Protein AF-A0A7V3ELZ9-F1 (afdb_monomer_lite)

Structure (mmCIF, N/CA/C/O backbone):
data_AF-A0A7V3ELZ9-F1
#
_entry.id   AF-A0A7V3ELZ9-F1
#
loop_
_atom_site.group_PDB
_atom_site.id
_atom_site.type_symbol
_atom_site.label_atom_id
_atom_site.label_alt_id
_atom_site.label_comp_id
_atom_site.label_asym_id
_atom_site.label_entity_id
_atom_site.label_seq_id
_atom_site.pdbx_PDB_ins_code
_atom_site.Cartn_x
_atom_site.Cartn_y
_atom_site.Cartn_z
_atom_site.occupancy
_atom_site.B_iso_or_equiv
_atom_site.auth_seq_id
_atom_site.auth_comp_id
_atom_site.auth_asym_id
_atom_site.auth_atom_id
_atom_site.pdbx_PDB_model_num
ATOM 1 N N . MET A 1 1 ? -0.624 -16.412 23.990 1.00 25.08 1 MET A N 1
ATOM 2 C CA . MET A 1 1 ? -0.310 -16.513 25.438 1.00 25.08 1 MET A CA 1
ATOM 3 C C . MET A 1 1 ? -1.170 -15.499 26.189 1.00 25.08 1 MET A C 1
ATOM 5 O O . MET A 1 1 ? -1.649 -14.576 25.544 1.00 25.08 1 MET A O 1
ATOM 9 N N . GLY A 1 2 ? -1.419 -15.672 27.490 1.00 24.31 2 GLY A N 1
ATOM 10 C CA . GLY A 1 2 ? -2.126 -14.672 28.304 1.00 24.31 2 GLY A CA 1
ATOM 11 C C . GLY A 1 2 ? -1.125 -13.814 29.074 1.00 24.31 2 GLY A C 1
ATOM 12 O O . GLY A 1 2 ? -0.340 -14.362 29.843 1.00 24.31 2 GLY A O 1
ATOM 13 N N . TRP A 1 3 ? -1.133 -12.499 28.861 1.00 27.06 3 TRP A N 1
ATOM 14 C CA . TRP A 1 3 ? -0.230 -11.574 29.550 1.00 27.06 3 TRP A CA 1
ATOM 15 C C . TRP A 1 3 ? -0.877 -11.050 30.837 1.00 27.06 3 TRP A C 1
ATOM 17 O O . TRP A 1 3 ? -1.959 -10.471 30.800 1.00 27.06 3 TRP A O 1
ATOM 27 N N . HIS A 1 4 ? -0.194 -11.222 31.970 1.00 25.31 4 HIS A N 1
ATOM 28 C CA . HIS A 1 4 ? -0.546 -10.588 33.240 1.00 25.31 4 HIS A CA 1
ATOM 29 C C . HIS A 1 4 ? 0.575 -9.626 33.652 1.00 25.31 4 HIS A C 1
ATOM 31 O O . HIS A 1 4 ? 1.686 -10.067 33.948 1.00 25.31 4 HIS A O 1
ATOM 37 N N . ARG A 1 5 ? 0.280 -8.322 33.740 1.00 28.70 5 ARG A N 1
ATOM 38 C CA . ARG A 1 5 ? 1.043 -7.425 34.626 1.00 28.70 5 ARG A CA 1
ATOM 39 C C . ARG A 1 5 ? 0.709 -7.794 36.078 1.00 28.70 5 ARG A C 1
ATOM 41 O O . ARG A 1 5 ? -0.426 -8.164 36.370 1.00 28.70 5 ARG A O 1
ATOM 48 N N . ARG A 1 6 ? 1.686 -7.669 36.981 1.00 25.27 6 ARG A N 1
ATOM 49 C CA . ARG A 1 6 ? 1.404 -7.499 38.413 1.00 25.27 6 ARG A CA 1
ATOM 50 C C . ARG A 1 6 ? 1.196 -6.012 38.673 1.00 25.27 6 ARG A C 1
ATOM 52 O O . ARG A 1 6 ? 2.091 -5.218 38.397 1.00 25.27 6 ARG A O 1
ATOM 59 N N . ASP A 1 7 ? 0.042 -5.671 39.214 1.00 30.45 7 ASP A N 1
ATOM 60 C CA . ASP A 1 7 ? -0.187 -4.470 40.004 1.00 30.45 7 ASP A CA 1
ATOM 61 C C . ASP A 1 7 ? 0.497 -4.602 41.383 1.00 30.45 7 ASP A C 1
ATOM 63 O O . ASP A 1 7 ? 0.684 -5.700 41.915 1.00 30.45 7 ASP A O 1
ATOM 67 N N . GLY A 1 8 ? 0.919 -3.472 41.963 1.00 32.97 8 GLY A N 1
ATOM 68 C CA . GLY A 1 8 ? 1.646 -3.427 43.245 1.00 32.97 8 GLY A CA 1
ATOM 69 C C . GLY A 1 8 ? 0.789 -3.725 44.485 1.00 32.97 8 GLY A C 1
ATOM 70 O O . GLY A 1 8 ? 1.284 -3.678 45.604 1.00 32.97 8 GLY A O 1
ATOM 71 N N . THR A 1 9 ? -0.492 -4.019 44.283 1.00 31.56 9 THR A N 1
ATOM 72 C CA . THR A 1 9 ? -1.562 -4.178 45.282 1.00 31.56 9 THR A CA 1
ATOM 73 C C . THR A 1 9 ? -1.831 -5.637 45.669 1.00 31.56 9 THR A C 1
ATOM 75 O O . THR A 1 9 ? -2.620 -5.901 46.572 1.00 31.56 9 THR A O 1
ATOM 78 N N . GLY A 1 10 ? -1.202 -6.611 44.998 1.00 27.23 10 GLY A N 1
ATOM 79 C CA . GLY A 1 10 ? -1.326 -8.047 45.304 1.00 27.23 10 GLY A CA 1
ATOM 80 C C . GLY A 1 10 ? -2.622 -8.721 44.820 1.00 27.23 10 GLY A C 1
ATOM 81 O O . GLY A 1 10 ? -2.713 -9.953 44.807 1.00 27.23 10 GLY A O 1
ATOM 82 N N . THR A 1 11 ? -3.606 -7.948 44.360 1.00 26.02 11 THR A N 1
ATOM 83 C CA . THR A 1 11 ? -4.871 -8.418 43.780 1.00 26.02 11 THR A CA 1
ATOM 84 C C . THR A 1 11 ? -4.686 -8.988 42.374 1.00 26.02 11 THR A C 1
ATOM 86 O O . THR A 1 11 ? -4.642 -8.258 41.397 1.00 26.02 11 THR A O 1
ATOM 89 N N . ARG A 1 12 ? -4.642 -10.320 42.231 1.00 27.97 12 ARG A N 1
ATOM 90 C CA . ARG A 1 12 ? -4.473 -11.003 40.927 1.00 27.97 12 ARG A CA 1
ATOM 91 C C . ARG A 1 12 ? -5.617 -10.723 39.926 1.00 27.97 12 ARG A C 1
ATOM 93 O O . ARG A 1 12 ? -6.539 -11.532 39.797 1.00 27.97 12 ARG A O 1
ATOM 100 N N . GLY A 1 13 ? -5.513 -9.641 39.154 1.00 27.73 13 GLY A N 1
ATOM 101 C CA . GLY A 1 13 ? -6.452 -9.272 38.089 1.00 27.73 13 GLY A CA 1
ATOM 102 C C . GLY A 1 13 ? -6.557 -10.319 36.967 1.00 27.73 13 GLY A C 1
ATOM 103 O O . GLY A 1 13 ? -5.718 -10.391 36.065 1.00 27.73 13 GLY A O 1
ATOM 104 N N . ARG A 1 14 ? -7.625 -11.129 36.983 1.00 33.81 14 ARG A N 1
ATOM 105 C CA . ARG A 1 14 ? -7.957 -12.130 35.946 1.00 33.81 14 ARG A CA 1
ATOM 106 C C . ARG A 1 14 ? -8.694 -11.514 34.738 1.00 33.81 14 ARG A C 1
ATOM 108 O O . ARG A 1 14 ? -9.734 -12.019 34.323 1.00 33.81 14 ARG A O 1
ATOM 115 N N . ASN A 1 15 ? -8.139 -10.473 34.117 1.00 35.84 15 ASN A N 1
ATOM 116 C CA . ASN A 1 15 ? -8.809 -9.742 33.024 1.00 35.84 15 ASN A CA 1
ATOM 117 C C . ASN A 1 15 ? -8.695 -10.377 31.616 1.00 35.84 15 ASN A C 1
ATOM 119 O O . ASN A 1 15 ? -8.857 -9.694 30.615 1.00 35.84 15 ASN A O 1
ATOM 123 N N . THR A 1 16 ? -8.479 -11.695 31.516 1.00 34.81 16 THR A N 1
ATOM 124 C CA . THR A 1 16 ? -8.687 -12.470 30.268 1.00 34.81 16 THR A CA 1
ATOM 125 C C . THR A 1 16 ? -9.500 -13.743 30.530 1.00 34.81 16 THR A C 1
ATOM 127 O O . THR A 1 16 ? -9.141 -14.860 30.149 1.00 34.81 16 THR A O 1
ATOM 130 N N . SER A 1 17 ? -10.631 -13.589 31.218 1.00 36.12 17 SER A N 1
ATOM 131 C CA . SER A 1 17 ? -11.576 -14.667 31.512 1.00 36.12 17 SER A CA 1
ATOM 132 C C . SER A 1 17 ? -12.312 -15.151 30.252 1.00 36.12 17 SER A C 1
ATOM 134 O O . SER A 1 17 ? -13.446 -14.762 29.990 1.00 36.12 17 SER A O 1
ATOM 136 N N . LYS A 1 18 ? -11.697 -16.080 29.500 1.00 40.81 18 LYS A N 1
ATOM 137 C CA . LYS A 1 18 ? -12.365 -16.869 28.441 1.00 40.81 18 LYS A CA 1
ATOM 138 C C . LYS A 1 18 ? -13.416 -17.822 29.033 1.00 40.81 18 LYS A C 1
ATOM 140 O O . LYS A 1 18 ? -13.256 -19.042 29.027 1.00 40.81 18 LYS A O 1
ATOM 145 N N . ALA A 1 19 ? -14.497 -17.257 29.559 1.00 39.78 19 ALA A N 1
ATOM 146 C CA . ALA A 1 19 ? -15.633 -17.984 30.096 1.00 39.78 19 ALA A CA 1
ATOM 147 C C . ALA A 1 19 ? -16.457 -18.585 28.946 1.00 39.78 19 ALA A C 1
ATOM 149 O O . ALA A 1 19 ? -17.381 -17.958 28.436 1.00 39.78 19 ALA A O 1
ATOM 150 N N . LYS A 1 20 ? -16.121 -19.815 28.534 1.00 45.25 20 LYS A N 1
ATOM 151 C CA . LYS A 1 20 ? -17.018 -20.637 27.712 1.00 45.25 20 LYS A CA 1
ATOM 152 C C . LYS A 1 20 ? -18.216 -21.052 28.565 1.00 45.25 20 LYS A C 1
ATOM 154 O O . LYS A 1 20 ? -18.115 -22.003 29.337 1.00 45.25 20 LYS A O 1
ATOM 159 N N . TYR A 1 21 ? -19.344 -20.365 28.415 1.00 44.75 21 TYR A N 1
ATOM 160 C CA . TYR A 1 21 ? -20.592 -20.723 29.089 1.00 44.75 21 TYR A CA 1
ATOM 161 C C . TYR A 1 21 ? -21.712 -20.857 28.055 1.00 44.75 21 TYR A C 1
ATOM 163 O O . TYR A 1 21 ? -21.918 -19.961 27.245 1.00 44.75 21 TYR A O 1
ATOM 171 N N . LYS A 1 22 ? -22.403 -22.006 28.043 1.00 54.97 22 LYS A N 1
ATOM 172 C CA . LYS A 1 22 ? -23.582 -22.291 27.193 1.00 54.97 22 LYS A CA 1
ATOM 173 C C . LYS A 1 22 ? -23.447 -21.926 25.695 1.00 54.97 22 LYS A C 1
ATOM 175 O O . LYS A 1 22 ? -24.423 -21.545 25.064 1.00 54.97 22 LYS A O 1
ATOM 180 N N . GLY A 1 23 ? -22.253 -22.069 25.112 1.00 66.81 23 GLY A N 1
ATOM 181 C CA . GLY A 1 23 ? -22.010 -21.766 23.692 1.00 66.81 23 GLY A CA 1
ATOM 182 C C . GLY A 1 23 ? -21.702 -20.296 23.385 1.00 66.81 23 GLY A C 1
ATOM 183 O O . GLY A 1 23 ? -21.602 -19.940 22.216 1.00 66.81 23 GLY A O 1
ATOM 184 N N . GLN A 1 24 ? -21.505 -19.455 24.402 1.00 78.88 24 GLN A N 1
ATOM 185 C CA . GLN A 1 24 ? -20.971 -18.101 24.254 1.00 78.88 24 GLN A CA 1
ATOM 186 C C . GLN A 1 24 ? -19.490 -18.033 24.659 1.00 78.88 24 GLN A C 1
ATOM 188 O O . GLN A 1 24 ? -19.024 -18.772 25.533 1.00 78.88 24 GLN A O 1
ATOM 193 N N . LEU A 1 25 ? -18.765 -17.112 24.026 1.00 83.19 25 LEU A N 1
ATOM 194 C CA . LEU A 1 25 ? -17.469 -16.592 24.447 1.00 83.19 25 LEU A CA 1
ATOM 195 C C . LEU A 1 25 ? -17.629 -15.098 24.730 1.00 83.19 25 LEU A C 1
ATOM 197 O O . LEU A 1 25 ? -18.250 -14.381 23.949 1.00 83.19 25 LEU A O 1
ATOM 201 N N . ILE A 1 26 ? -17.022 -14.629 25.815 1.00 82.94 26 ILE A N 1
ATOM 202 C CA . ILE A 1 26 ? -16.873 -13.202 26.092 1.00 82.94 26 ILE A CA 1
ATOM 203 C C . ILE A 1 26 ? -15.377 -12.894 26.099 1.00 82.94 26 ILE A C 1
ATOM 205 O O . ILE A 1 26 ? -14.606 -13.543 26.810 1.00 82.94 26 ILE A O 1
ATOM 209 N N . SER A 1 27 ? -14.974 -11.918 25.292 1.00 83.62 27 SER A N 1
ATOM 210 C CA . SER A 1 27 ? -13.665 -11.276 25.354 1.00 83.62 27 SER A CA 1
ATOM 211 C C . SER A 1 27 ? -13.814 -9.927 26.047 1.00 83.62 27 SER A C 1
ATOM 213 O O . SER A 1 27 ? -14.818 -9.238 25.867 1.00 83.62 27 SER A O 1
ATOM 215 N N . ARG A 1 28 ? -12.818 -9.541 26.841 1.00 84.94 28 ARG A N 1
ATOM 216 C CA . ARG A 1 28 ? -12.729 -8.207 27.438 1.00 84.94 28 ARG A CA 1
ATOM 217 C C . ARG A 1 28 ? -11.324 -7.676 27.227 1.00 84.94 28 ARG A C 1
ATOM 219 O O . ARG A 1 28 ? -10.363 -8.399 27.492 1.00 84.94 28 ARG A O 1
ATOM 226 N N . LEU A 1 29 ? -11.215 -6.442 26.753 1.00 83.19 29 LEU A N 1
ATOM 227 C CA . LEU A 1 29 ? -9.951 -5.711 26.779 1.00 83.19 29 LEU A CA 1
ATOM 228 C C . LEU A 1 29 ? -9.765 -5.044 28.155 1.00 83.19 29 LEU A C 1
ATOM 230 O O . LEU A 1 29 ? -10.746 -4.887 28.890 1.00 83.19 29 LEU A O 1
ATOM 234 N N . PRO A 1 30 ? -8.528 -4.667 28.528 1.00 79.44 30 PRO A N 1
ATOM 235 C CA . PRO A 1 30 ? -8.274 -3.813 29.682 1.00 79.44 30 PRO A CA 1
ATOM 236 C C . PRO A 1 30 ? -9.158 -2.558 29.718 1.00 79.44 30 PRO A C 1
ATOM 238 O O . PRO A 1 30 ? -9.479 -1.973 28.682 1.00 79.44 30 PRO A O 1
ATOM 241 N N . ASP A 1 31 ? -9.511 -2.143 30.932 1.00 81.19 31 ASP A N 1
ATOM 242 C CA . ASP A 1 31 ? -9.998 -0.791 31.192 1.00 81.19 31 ASP A CA 1
ATOM 243 C C . ASP A 1 31 ? -8.815 0.187 31.081 1.00 81.19 31 ASP A C 1
ATOM 245 O O . ASP A 1 31 ? -7.704 -0.138 31.503 1.00 81.19 31 ASP A O 1
ATOM 249 N N . VAL A 1 32 ? -9.058 1.360 30.497 1.00 86.06 32 VAL A N 1
ATOM 250 C CA . VAL A 1 32 ? -8.075 2.445 30.320 1.00 86.06 32 VAL A CA 1
ATOM 251 C C . VAL A 1 32 ? -8.438 3.700 31.122 1.00 86.06 32 VAL A C 1
ATOM 253 O O . VAL A 1 32 ? -7.836 4.752 30.928 1.00 86.06 32 VAL A O 1
ATOM 256 N N . GLY A 1 33 ? -9.439 3.613 32.004 1.00 80.81 33 GLY A N 1
ATOM 257 C CA . GLY A 1 33 ? -9.905 4.731 32.826 1.00 80.81 33 GLY A CA 1
ATOM 258 C C . GLY A 1 33 ? -10.880 5.679 32.121 1.00 80.81 33 GLY A C 1
ATOM 259 O O . GLY A 1 33 ? -11.251 6.694 32.701 1.00 80.81 33 GLY A O 1
ATOM 260 N N . ASP A 1 34 ? -11.338 5.357 30.905 1.00 82.38 34 ASP A N 1
ATOM 261 C CA . ASP A 1 34 ? -12.350 6.142 30.177 1.00 82.38 34 ASP A CA 1
ATOM 262 C C . ASP A 1 34 ? -13.801 5.720 30.487 1.00 82.38 34 ASP A C 1
ATOM 264 O O . ASP A 1 34 ? -14.741 6.190 29.846 1.00 82.38 34 ASP A O 1
ATOM 268 N N . GLY A 1 35 ? -13.991 4.821 31.461 1.00 84.38 35 GLY A N 1
ATOM 269 C CA . GLY A 1 35 ? -15.298 4.346 31.928 1.00 84.38 35 GLY A CA 1
ATOM 270 C C . GLY A 1 35 ? -16.028 3.405 30.961 1.00 84.38 35 GLY A C 1
ATOM 271 O O . GLY A 1 35 ? -17.161 3.007 31.236 1.00 84.38 35 GLY A O 1
ATOM 272 N N . ARG A 1 36 ? -15.413 3.033 29.830 1.00 86.06 36 ARG A N 1
ATOM 273 C CA . ARG A 1 36 ? -16.049 2.250 28.759 1.00 86.06 36 ARG A CA 1
ATOM 274 C C . ARG A 1 36 ? -15.629 0.778 28.807 1.00 86.06 36 ARG A C 1
ATOM 276 O O . ARG A 1 36 ? -14.482 0.431 28.516 1.00 86.06 36 ARG A O 1
ATOM 283 N N . GLN A 1 37 ? -16.569 -0.122 29.112 1.00 85.81 37 GLN A N 1
ATOM 284 C CA . GLN A 1 37 ? -16.301 -1.566 29.078 1.00 85.81 37 GLN A CA 1
ATOM 285 C C . GLN A 1 37 ? -16.185 -2.078 27.636 1.00 85.81 37 GLN A C 1
ATOM 287 O O . GLN A 1 37 ? -17.169 -2.166 26.909 1.00 85.81 37 GLN A O 1
ATOM 292 N N . ARG A 1 38 ? -14.975 -2.481 27.246 1.00 89.12 38 ARG A N 1
ATOM 293 C CA . ARG A 1 38 ? -14.669 -3.056 25.929 1.00 89.12 38 ARG A CA 1
ATOM 294 C C . ARG A 1 38 ? -14.937 -4.554 25.931 1.00 89.12 38 ARG A C 1
ATOM 296 O O . ARG A 1 38 ? -14.079 -5.334 26.352 1.00 89.12 38 ARG A O 1
ATOM 303 N N . VAL A 1 39 ? -16.136 -4.948 25.509 1.00 90.69 39 VAL A N 1
ATOM 304 C CA . VAL A 1 39 ? -16.615 -6.334 25.591 1.00 90.69 39 VAL A CA 1
ATOM 305 C C . VAL A 1 39 ? -17.040 -6.837 24.217 1.00 90.69 39 VAL A C 1
ATOM 307 O O . VAL A 1 39 ? -18.109 -6.481 23.746 1.00 90.69 39 VAL A O 1
ATOM 310 N N . THR A 1 40 ? -16.253 -7.728 23.614 1.00 90.62 40 THR A N 1
ATOM 311 C CA . THR A 1 40 ? -16.694 -8.491 22.436 1.00 90.62 40 THR A CA 1
ATOM 312 C C . THR A 1 40 ? -17.412 -9.748 22.913 1.00 90.62 40 THR A C 1
ATOM 314 O O . THR A 1 40 ? -16.855 -10.523 23.698 1.00 90.62 40 THR A O 1
ATOM 317 N N . GLN A 1 41 ? -18.628 -9.986 22.437 1.00 92.94 41 GLN A N 1
ATOM 318 C CA . GLN A 1 41 ? -19.387 -11.206 22.715 1.00 92.94 41 GLN A CA 1
ATOM 319 C C . GLN A 1 41 ? -19.500 -12.037 21.439 1.00 92.94 41 GLN A C 1
ATOM 321 O O . GLN A 1 41 ? -19.619 -11.499 20.342 1.00 92.94 41 GLN A O 1
ATOM 326 N N . SER A 1 42 ? -19.449 -13.360 21.549 1.00 92.19 42 SER A N 1
ATOM 327 C CA . SER A 1 42 ? -19.620 -14.244 20.393 1.00 92.19 42 SER A CA 1
ATOM 328 C C . SER A 1 42 ? -20.447 -15.461 20.776 1.00 92.19 42 SER A C 1
ATOM 330 O O . SER A 1 42 ? -20.076 -16.194 21.694 1.00 92.19 42 SER A O 1
ATOM 332 N N . ALA A 1 43 ? -21.564 -15.683 20.087 1.00 92.31 43 ALA A N 1
ATOM 333 C CA . ALA A 1 43 ? -22.364 -16.896 20.224 1.00 92.31 43 ALA A CA 1
ATOM 334 C C . ALA A 1 43 ? -21.971 -17.903 19.139 1.00 92.31 43 ALA A C 1
ATOM 336 O O . ALA A 1 43 ? -21.680 -17.512 18.011 1.00 92.31 43 ALA A O 1
ATOM 337 N N . TYR A 1 44 ? -21.997 -19.197 19.456 1.00 90.00 44 TYR A N 1
ATOM 338 C CA . TYR A 1 44 ? -21.591 -20.264 18.541 1.00 90.00 44 TYR A CA 1
ATOM 339 C C . TYR A 1 44 ? -22.686 -21.317 18.351 1.00 90.00 44 TYR A C 1
ATOM 341 O O . TYR A 1 44 ? -23.423 -21.654 19.281 1.00 90.00 44 TYR A O 1
ATOM 349 N N . TYR A 1 45 ? -22.748 -21.888 17.149 1.00 87.81 45 TYR A N 1
ATOM 350 C CA . TYR A 1 45 ? -23.467 -23.133 16.887 1.00 87.81 45 TYR A CA 1
ATOM 351 C C . TYR A 1 45 ? -22.771 -24.321 17.580 1.00 87.81 45 TYR A C 1
ATOM 353 O O . TYR A 1 45 ? -21.608 -24.246 17.982 1.00 87.81 45 TYR A O 1
ATOM 361 N N . ARG A 1 46 ? -23.470 -25.458 17.721 1.00 83.75 46 ARG A N 1
ATOM 362 C CA . ARG A 1 46 ? -22.968 -26.635 18.467 1.00 83.75 46 ARG A CA 1
ATOM 363 C C . ARG A 1 46 ? -21.692 -27.260 17.870 1.00 83.75 46 ARG A C 1
ATOM 365 O O . ARG A 1 46 ? -20.934 -27.877 18.611 1.00 83.75 46 ARG A O 1
ATOM 372 N N . ASN A 1 47 ? -21.452 -27.090 16.570 1.00 83.88 47 ASN A N 1
ATOM 373 C CA . ASN A 1 47 ? -20.225 -27.490 15.865 1.00 83.88 47 ASN A CA 1
ATOM 374 C C . ASN A 1 47 ? -19.044 -26.513 16.074 1.00 83.88 47 ASN A C 1
ATOM 376 O O . ASN A 1 47 ? -17.921 -26.837 15.702 1.00 83.88 47 ASN A O 1
ATOM 380 N N . GLY A 1 48 ? -19.261 -25.346 16.692 1.00 85.94 48 GLY A N 1
ATOM 381 C CA . GLY A 1 48 ? -18.222 -24.346 16.957 1.00 85.94 48 GLY A CA 1
ATOM 382 C C . GLY A 1 48 ? -18.094 -23.234 15.910 1.00 85.94 48 GLY A C 1
ATOM 383 O O . GLY A 1 48 ? -17.196 -22.405 16.041 1.00 85.94 48 GLY A O 1
ATOM 384 N N . GLN A 1 49 ? -18.983 -23.167 14.914 1.00 87.44 49 GLN A N 1
ATOM 385 C CA . GLN A 1 49 ? -19.125 -21.998 14.033 1.00 87.44 49 GLN A CA 1
ATOM 386 C C . GLN A 1 49 ? -19.637 -20.777 14.800 1.00 87.44 49 GLN A C 1
ATOM 388 O O . GLN A 1 49 ? -20.501 -20.918 15.666 1.00 87.44 49 GLN A O 1
ATOM 393 N N . ALA A 1 50 ? -19.148 -19.580 14.471 1.00 90.88 50 ALA A N 1
ATOM 394 C CA . ALA A 1 50 ? -19.641 -18.338 15.059 1.00 90.88 50 ALA A CA 1
ATOM 395 C C . ALA A 1 50 ? -21.035 -18.019 14.500 1.00 90.88 50 ALA A C 1
ATOM 397 O O . ALA A 1 50 ? -21.178 -17.751 13.316 1.00 90.88 50 ALA A O 1
ATOM 398 N N . LYS A 1 51 ? -22.070 -18.047 15.343 1.00 93.69 51 LYS A N 1
ATOM 399 C CA . LYS A 1 51 ? -23.423 -17.625 14.964 1.00 93.69 51 LYS A CA 1
ATOM 400 C C . LYS A 1 51 ? -23.524 -16.103 14.930 1.00 93.69 51 LYS A C 1
ATOM 402 O O . LYS A 1 51 ? -24.048 -15.547 13.972 1.00 93.69 51 LYS A O 1
ATOM 407 N N . THR A 1 52 ? -23.050 -15.444 15.985 1.00 95.75 52 THR A N 1
ATOM 408 C CA . THR A 1 52 ? -23.027 -13.981 16.083 1.00 95.75 52 THR A CA 1
ATOM 409 C C . THR A 1 52 ? -21.713 -13.518 16.690 1.00 95.75 52 THR A C 1
ATOM 411 O O . THR A 1 52 ? -21.139 -14.202 17.543 1.00 95.75 52 THR A O 1
ATOM 414 N N . VAL A 1 53 ? -21.262 -12.338 16.280 1.00 94.88 53 VAL A N 1
ATOM 415 C CA . VAL A 1 53 ? -20.245 -11.549 16.973 1.00 94.88 53 VAL A CA 1
ATOM 416 C C . VAL A 1 53 ? -20.845 -10.175 17.238 1.00 94.88 53 VAL A C 1
ATOM 418 O O . VAL A 1 53 ? -21.261 -9.500 16.304 1.00 94.88 53 VAL A O 1
ATOM 421 N N . THR A 1 54 ? -20.902 -9.783 18.506 1.00 95.62 54 THR A N 1
ATOM 422 C CA . THR A 1 54 ? -21.216 -8.419 18.937 1.00 95.62 54 THR A CA 1
ATOM 423 C C . THR A 1 54 ? -19.912 -7.763 19.364 1.00 95.62 54 THR A C 1
ATOM 425 O O . THR A 1 54 ? -19.187 -8.323 20.194 1.00 95.62 54 THR A O 1
ATOM 428 N N . ASP A 1 55 ? -19.584 -6.619 18.777 1.00 94.00 55 ASP A N 1
ATOM 429 C CA . ASP A 1 55 ? -18.354 -5.882 19.068 1.00 94.00 55 ASP A CA 1
ATOM 430 C C . ASP A 1 55 ? -18.460 -5.052 20.367 1.00 94.00 55 ASP A C 1
ATOM 432 O O . ASP A 1 55 ? -19.391 -5.220 21.158 1.00 94.00 55 ASP A O 1
ATOM 436 N N . ALA A 1 56 ? -17.494 -4.158 20.608 1.00 92.44 56 ALA A N 1
ATOM 437 C CA . ALA A 1 56 ? -17.533 -3.282 21.775 1.00 92.44 56 ALA A CA 1
ATOM 438 C C . ALA A 1 56 ? -18.448 -2.051 21.593 1.00 92.44 56 ALA A C 1
ATOM 440 O O . ALA A 1 56 ? -18.862 -1.470 22.596 1.00 92.44 56 ALA A O 1
ATOM 441 N N . LYS A 1 57 ? -18.787 -1.654 20.356 1.00 93.25 57 LYS A N 1
ATOM 442 C CA . LYS A 1 57 ? -19.793 -0.617 20.051 1.00 93.25 57 LYS A CA 1
ATOM 443 C C . LYS A 1 57 ? -21.227 -1.121 20.271 1.00 93.25 57 LYS A C 1
ATOM 445 O O . LYS A 1 57 ? -22.125 -0.305 20.455 1.00 93.25 57 LYS A O 1
ATOM 450 N N . GLY A 1 58 ? -21.440 -2.438 20.249 1.00 94.44 58 GLY A N 1
ATOM 451 C CA . GLY A 1 58 ? -22.753 -3.087 20.205 1.00 94.44 58 GLY A CA 1
ATOM 452 C C . GLY A 1 58 ? -23.219 -3.441 18.785 1.00 94.44 58 GLY A C 1
ATOM 453 O O . GLY A 1 58 ? -24.333 -3.933 18.628 1.00 94.44 58 GLY A O 1
ATOM 454 N N . GLN A 1 59 ? -22.387 -3.210 17.765 1.00 96.69 59 GLN A N 1
ATOM 455 C CA . GLN A 1 59 ? -22.625 -3.623 16.381 1.00 96.69 59 GLN A CA 1
ATOM 456 C C . GLN A 1 59 ? -22.581 -5.155 16.284 1.00 96.69 59 GLN A C 1
ATOM 458 O O . GLN A 1 59 ? -21.853 -5.813 17.033 1.00 96.69 59 GLN A O 1
ATOM 463 N N . ILE A 1 60 ? -23.379 -5.740 15.387 1.00 96.75 60 ILE A N 1
ATOM 464 C CA . ILE A 1 60 ? -23.587 -7.193 15.310 1.00 96.75 60 ILE A CA 1
ATOM 465 C C . ILE A 1 60 ? -23.295 -7.708 13.903 1.00 96.75 60 ILE A C 1
ATOM 467 O O . ILE A 1 60 ? -23.890 -7.246 12.933 1.00 96.75 60 ILE A O 1
ATOM 471 N N . VAL A 1 61 ? -22.451 -8.737 13.814 1.00 96.56 61 VAL A N 1
ATOM 472 C CA . VAL A 1 61 ? -22.298 -9.577 12.621 1.00 96.56 61 VAL A CA 1
ATOM 473 C C . VAL A 1 61 ? -22.887 -10.957 12.914 1.00 96.56 61 VAL A C 1
ATOM 475 O O . VAL A 1 61 ? -22.323 -11.737 13.684 1.00 96.56 61 VAL A O 1
ATOM 478 N N . GLU A 1 62 ? -24.026 -11.279 12.303 1.00 97.50 62 GLU A N 1
ATOM 479 C CA . GLU A 1 62 ? -24.605 -12.627 12.309 1.00 97.50 62 GLU A CA 1
ATOM 480 C C . GLU A 1 62 ? -24.120 -13.427 11.092 1.00 97.50 62 GLU A C 1
ATOM 482 O O . GLU A 1 62 ? -23.969 -12.872 10.005 1.00 97.50 62 GLU A O 1
ATOM 487 N N . SER A 1 63 ? -23.886 -14.733 11.246 1.00 96.94 63 SER A N 1
ATOM 488 C CA . SER A 1 63 ? -23.406 -15.627 10.179 1.00 96.94 63 SER A CA 1
ATOM 489 C C . SER A 1 63 ? -24.260 -16.891 10.064 1.00 96.94 63 SER A C 1
ATOM 491 O O . SER A 1 63 ? -24.544 -17.556 11.060 1.00 96.94 63 SER A O 1
ATOM 493 N N . SER A 1 64 ? -24.637 -17.243 8.833 1.00 97.38 64 SER A N 1
ATOM 494 C CA . SER A 1 64 ? -25.387 -18.459 8.488 1.00 97.38 64 SER A CA 1
ATOM 495 C C . SER A 1 64 ? -24.563 -19.376 7.586 1.00 97.38 64 SER A C 1
ATOM 497 O O . SER A 1 64 ? -23.826 -18.899 6.722 1.00 97.38 64 SER A O 1
ATOM 499 N N . TYR A 1 65 ? -24.721 -20.691 7.757 1.00 95.88 65 TYR A N 1
ATOM 500 C CA . TYR A 1 65 ? -23.860 -21.712 7.152 1.00 95.88 65 TYR A CA 1
ATOM 501 C C . TYR A 1 65 ? -24.647 -22.769 6.363 1.00 95.88 65 TYR A C 1
ATOM 503 O O . TYR A 1 65 ? -25.804 -23.050 6.678 1.00 95.88 65 TYR A O 1
ATOM 511 N N . ASP A 1 66 ? -24.014 -23.373 5.354 1.00 94.38 66 ASP A N 1
ATOM 512 C CA . ASP A 1 66 ? -24.542 -24.548 4.652 1.00 94.38 66 ASP A CA 1
ATOM 513 C C . ASP A 1 66 ? -24.156 -25.883 5.320 1.00 94.38 66 ASP A C 1
ATOM 515 O O . ASP A 1 66 ? -23.426 -25.944 6.307 1.00 94.38 66 ASP A O 1
ATOM 519 N N . ARG A 1 67 ? -24.648 -26.994 4.751 1.00 93.12 67 ARG A N 1
ATOM 520 C CA . ARG A 1 67 ? -24.345 -28.367 5.200 1.00 93.12 67 ARG A CA 1
ATOM 521 C C . ARG A 1 67 ? -22.889 -28.811 4.981 1.00 93.12 67 ARG A C 1
ATOM 523 O O . ARG A 1 67 ? -22.548 -29.912 5.400 1.00 93.12 67 ARG A O 1
ATOM 530 N N . ALA A 1 68 ? -22.060 -28.002 4.323 1.00 92.69 68 ALA A N 1
ATOM 531 C CA . ALA A 1 68 ? -20.620 -28.215 4.173 1.00 92.69 68 ALA A CA 1
ATOM 532 C C . ALA A 1 68 ? -19.808 -27.271 5.086 1.00 92.69 68 ALA A C 1
ATOM 534 O O . ALA A 1 68 ? -18.612 -27.078 4.873 1.00 92.69 68 ALA A O 1
ATOM 535 N N . ASP A 1 69 ? -20.466 -26.687 6.095 1.00 92.00 69 ASP A N 1
ATOM 536 C CA . ASP A 1 69 ? -19.914 -25.765 7.085 1.00 92.00 69 ASP A CA 1
ATOM 537 C C . ASP A 1 69 ? -19.359 -24.434 6.514 1.00 92.00 69 ASP A C 1
ATOM 539 O O . ASP A 1 69 ? -18.558 -23.754 7.164 1.00 92.00 69 ASP A O 1
ATOM 543 N N . ARG A 1 70 ? -19.824 -24.011 5.325 1.00 93.56 70 ARG A N 1
ATOM 544 C CA . ARG A 1 70 ? -19.407 -22.769 4.634 1.00 93.56 70 ARG A CA 1
ATOM 545 C C . ARG A 1 70 ? -20.395 -21.624 4.883 1.00 93.56 70 ARG A C 1
ATOM 547 O O . ARG A 1 70 ? -21.600 -21.856 4.902 1.00 93.56 70 ARG A O 1
ATOM 554 N N . VAL A 1 71 ? -19.906 -20.389 5.036 1.00 96.44 71 VAL A N 1
ATOM 555 C CA . VAL A 1 71 ? -20.737 -19.190 5.289 1.00 96.44 71 VAL A CA 1
ATOM 556 C C . VAL A 1 71 ? -21.539 -18.820 4.039 1.00 96.44 71 VAL A C 1
ATOM 558 O O . VAL A 1 71 ? -20.961 -18.344 3.074 1.00 96.44 71 VAL A O 1
ATOM 561 N N . VAL A 1 72 ? -22.863 -18.978 4.049 1.00 97.88 72 VAL A N 1
ATOM 562 C CA . VAL A 1 72 ? -23.736 -18.590 2.917 1.00 97.88 72 VAL A CA 1
ATOM 563 C C . VAL A 1 72 ? -24.288 -17.172 3.029 1.00 97.88 72 VAL A C 1
ATOM 565 O O . VAL A 1 72 ? -24.632 -16.563 2.015 1.00 97.88 72 VAL A O 1
ATOM 568 N N . GLN A 1 73 ? -24.360 -16.623 4.242 1.00 98.19 73 GLN A N 1
ATOM 569 C CA . GLN A 1 73 ? -24.800 -15.251 4.481 1.00 98.19 73 GLN A CA 1
ATOM 570 C C . GLN A 1 73 ? -24.117 -14.674 5.720 1.00 98.19 73 GLN A C 1
ATOM 572 O O . GLN A 1 73 ? -23.998 -15.372 6.730 1.00 98.19 73 GLN A O 1
ATOM 577 N N . THR A 1 74 ? -23.755 -13.392 5.667 1.00 97.94 74 THR A N 1
ATOM 578 C CA . THR A 1 74 ? -23.571 -12.570 6.867 1.00 97.94 74 THR A CA 1
ATOM 579 C C . THR A 1 74 ? -24.514 -11.369 6.856 1.00 97.94 74 THR A C 1
ATOM 581 O O . THR A 1 74 ? -24.796 -10.790 5.808 1.00 97.94 74 THR A O 1
ATOM 584 N N . ARG A 1 75 ? -25.043 -11.019 8.027 1.00 97.88 75 ARG A N 1
ATOM 585 C CA . ARG A 1 75 ? -25.888 -9.841 8.269 1.00 97.88 75 ARG A CA 1
ATOM 586 C C . ARG A 1 75 ? -25.126 -8.927 9.213 1.00 97.88 75 ARG A C 1
ATOM 588 O O . ARG A 1 75 ? -24.695 -9.392 10.264 1.00 97.88 75 ARG A O 1
ATOM 595 N N . HIS A 1 76 ? -24.977 -7.662 8.844 1.00 96.50 76 HIS A N 1
ATOM 596 C CA . HIS A 1 76 ? -24.201 -6.690 9.606 1.00 96.50 76 HIS A CA 1
ATOM 597 C C . HIS A 1 76 ? -25.092 -5.535 10.058 1.00 96.50 76 HIS A C 1
ATOM 599 O O . HIS A 1 76 ? -25.799 -4.943 9.244 1.00 96.50 76 HIS A O 1
ATOM 605 N N . GLN A 1 77 ? -25.091 -5.234 11.353 1.00 97.62 77 GLN A N 1
ATOM 606 C CA . GLN A 1 77 ? -26.022 -4.293 11.975 1.00 97.62 77 GLN A CA 1
ATOM 607 C C . GLN A 1 77 ? -25.306 -3.297 12.884 1.00 97.62 77 GLN A C 1
ATOM 609 O O . GLN A 1 77 ? -24.375 -3.655 13.609 1.00 97.62 77 GLN A O 1
ATOM 614 N N . HIS A 1 78 ? -25.788 -2.057 12.882 1.00 96.31 78 HIS A N 1
ATOM 615 C CA . HIS A 1 78 ? -25.368 -1.032 13.827 1.00 96.31 78 HIS A CA 1
ATOM 616 C C . HIS A 1 78 ? -25.919 -1.321 15.240 1.00 96.31 78 HIS A C 1
ATOM 618 O O . HIS A 1 78 ? -26.765 -2.194 15.440 1.00 96.31 78 HIS A O 1
ATOM 624 N N . ALA A 1 79 ? -25.430 -0.591 16.248 1.00 94.19 79 ALA A N 1
ATOM 625 C CA . ALA A 1 79 ? -25.738 -0.849 17.660 1.00 94.19 79 ALA A CA 1
ATOM 626 C C . ALA A 1 79 ? -27.195 -0.540 18.078 1.00 94.19 79 ALA A C 1
ATOM 628 O O . ALA A 1 79 ? -27.631 -0.962 19.146 1.00 94.19 79 ALA A O 1
ATOM 629 N N . ASP A 1 80 ? -27.955 0.170 17.241 1.00 95.25 80 ASP A N 1
ATOM 630 C CA . ASP A 1 80 ? -29.404 0.379 17.376 1.00 95.25 80 ASP A CA 1
ATOM 631 C C . ASP A 1 80 ? -30.239 -0.753 16.736 1.00 95.25 80 ASP A C 1
ATOM 633 O O . ASP A 1 80 ? -31.468 -0.744 16.806 1.00 95.25 80 ASP A O 1
ATOM 637 N N . GLY A 1 81 ? -29.581 -1.741 16.120 1.00 92.75 81 GLY A N 1
ATOM 638 C CA . GLY A 1 81 ? -30.200 -2.846 15.394 1.00 92.75 81 GLY A CA 1
ATOM 639 C C . GLY A 1 81 ? -30.515 -2.550 13.924 1.00 92.75 81 GLY A C 1
ATOM 640 O O . GLY A 1 81 ? -30.966 -3.461 13.223 1.00 92.75 81 GLY A O 1
ATOM 641 N N . SER A 1 82 ? -30.264 -1.334 13.428 1.00 95.75 82 SER A N 1
ATOM 642 C CA . SER A 1 82 ? -30.420 -1.013 12.005 1.00 95.75 82 SER A CA 1
ATOM 643 C C . SER A 1 82 ? -29.423 -1.799 11.138 1.00 95.75 82 SER A C 1
ATOM 645 O O . SER A 1 82 ? -28.367 -2.235 11.598 1.00 95.75 82 SER A O 1
ATOM 647 N N . LEU A 1 83 ? -29.804 -2.072 9.891 1.00 95.12 83 LEU A N 1
ATOM 648 C CA . LEU A 1 83 ? -29.079 -2.952 8.971 1.00 95.12 83 LEU A CA 1
ATOM 649 C C . LEU A 1 83 ? -28.127 -2.136 8.089 1.00 95.12 83 LEU A C 1
ATOM 651 O O . LEU A 1 83 ? -28.605 -1.310 7.319 1.00 95.12 83 LEU A O 1
ATOM 655 N N . GLU A 1 84 ? -26.823 -2.419 8.152 1.00 93.56 84 GLU A N 1
ATOM 656 C CA . GLU A 1 84 ? -25.842 -1.839 7.222 1.00 93.56 84 GLU A CA 1
ATOM 657 C C . GLU A 1 84 ? -25.802 -2.653 5.920 1.00 93.56 84 GLU A C 1
ATOM 659 O O . GLU A 1 84 ? -26.059 -2.123 4.841 1.00 93.56 84 GLU A O 1
ATOM 664 N N . GLU A 1 85 ? -25.554 -3.968 6.006 1.00 93.69 85 GLU A N 1
ATOM 665 C CA . GLU A 1 85 ? -25.581 -4.844 4.829 1.00 93.69 85 GLU A CA 1
ATOM 666 C C . GLU A 1 85 ? -26.008 -6.293 5.109 1.00 93.69 85 GLU A C 1
ATOM 668 O O . GLU A 1 85 ? -25.869 -6.831 6.213 1.00 93.69 85 GLU A O 1
ATOM 673 N N . ILE A 1 86 ? -26.479 -6.960 4.051 1.00 95.00 86 ILE A N 1
ATOM 674 C CA . ILE A 1 86 ? -26.561 -8.421 3.970 1.00 95.00 86 ILE A CA 1
ATOM 675 C C . ILE A 1 86 ? -25.622 -8.871 2.859 1.00 95.00 86 ILE A C 1
ATOM 677 O O . ILE A 1 86 ? -25.846 -8.579 1.686 1.00 95.00 86 ILE A O 1
ATOM 681 N N . ARG A 1 87 ? -24.601 -9.636 3.231 1.00 96.19 87 ARG A N 1
ATOM 682 C CA . ARG A 1 87 ? -23.629 -10.222 2.314 1.00 96.19 87 ARG A CA 1
ATOM 683 C C . ARG A 1 87 ? -24.000 -11.678 2.055 1.00 96.19 87 ARG A C 1
ATOM 685 O O . ARG A 1 87 ? -24.277 -12.410 3.003 1.00 96.19 87 ARG A O 1
ATOM 692 N N . THR A 1 88 ? -24.017 -12.128 0.802 1.00 98.25 88 THR A N 1
ATOM 693 C CA . THR A 1 88 ? -24.368 -13.521 0.443 1.00 98.25 88 THR A CA 1
ATOM 694 C C . THR A 1 88 ? -23.289 -14.185 -0.399 1.00 98.25 88 THR A C 1
ATOM 696 O O . THR A 1 88 ? -22.627 -13.521 -1.191 1.00 98.25 88 THR A O 1
ATOM 699 N N . PHE A 1 89 ? -23.115 -15.499 -0.232 1.00 98.31 89 PHE A N 1
ATOM 700 C CA . PHE A 1 89 ? -22.049 -16.282 -0.859 1.00 98.31 89 PHE A CA 1
ATOM 701 C C . PHE A 1 89 ? -22.619 -17.526 -1.554 1.00 98.31 89 PHE A C 1
ATOM 703 O O . PHE A 1 89 ? -23.312 -18.337 -0.937 1.00 98.31 89 PHE A O 1
ATOM 710 N N . ALA A 1 90 ? -22.272 -17.711 -2.827 1.00 98.25 90 ALA A N 1
ATOM 711 C CA . ALA A 1 90 ? -22.459 -18.955 -3.569 1.00 98.25 90 ALA A CA 1
ATOM 712 C C . ALA A 1 90 ? -21.103 -19.646 -3.773 1.00 98.25 90 ALA A C 1
ATOM 714 O O . ALA A 1 90 ? -20.079 -18.977 -3.910 1.00 98.25 90 ALA A O 1
ATOM 715 N N . TYR A 1 91 ? -21.092 -20.980 -3.820 1.00 97.38 91 TYR A N 1
ATOM 716 C CA . TYR A 1 91 ? -19.869 -21.785 -3.874 1.00 97.38 91 TYR A CA 1
ATOM 717 C C . TYR A 1 91 ? -19.927 -22.870 -4.949 1.00 97.38 91 TYR A C 1
ATOM 719 O O . TYR A 1 91 ? -20.976 -23.474 -5.179 1.00 97.38 91 TYR A O 1
ATOM 727 N N . ASN A 1 92 ? -18.770 -23.213 -5.521 1.00 93.62 92 ASN A N 1
ATOM 728 C CA . ASN A 1 92 ? -18.625 -24.423 -6.329 1.00 93.62 92 ASN A CA 1
ATOM 729 C C . ASN A 1 92 ? -18.574 -25.703 -5.457 1.00 93.62 92 ASN A C 1
ATOM 731 O O . ASN A 1 92 ? -18.609 -25.662 -4.219 1.00 93.62 92 ASN A O 1
ATOM 735 N N . LYS A 1 93 ? -18.459 -26.867 -6.113 1.00 91.44 93 LYS A N 1
ATOM 736 C CA . LYS A 1 93 ? -18.411 -28.190 -5.458 1.00 91.44 93 LYS A CA 1
ATOM 737 C C . LYS A 1 93 ? -17.225 -28.376 -4.493 1.00 91.44 93 LYS A C 1
ATOM 739 O O . LYS A 1 93 ? -17.332 -29.205 -3.599 1.00 91.44 93 LYS A O 1
ATOM 744 N N . VAL A 1 94 ? -16.144 -27.598 -4.623 1.00 91.81 94 VAL A N 1
ATOM 745 C CA . VAL A 1 94 ? -14.957 -27.655 -3.740 1.00 91.81 94 VAL A CA 1
ATOM 746 C C . VAL A 1 94 ? -14.868 -26.488 -2.743 1.00 91.81 94 VAL A C 1
ATOM 748 O O . VAL A 1 94 ? -13.856 -26.327 -2.068 1.00 91.81 94 VAL A O 1
ATOM 751 N N . GLY A 1 95 ? -15.913 -25.660 -2.622 1.00 93.06 95 GLY A N 1
ATOM 752 C CA . GLY A 1 95 ? -15.961 -24.581 -1.625 1.00 93.06 95 GLY A CA 1
ATOM 753 C C . GLY A 1 95 ? -15.199 -23.304 -1.982 1.00 93.06 95 GLY A C 1
ATOM 754 O O . GLY A 1 95 ? -14.983 -22.474 -1.102 1.00 93.06 95 GLY A O 1
ATOM 755 N N . LYS A 1 96 ? -14.840 -23.089 -3.253 1.00 94.31 96 LYS A N 1
ATOM 756 C CA . LYS A 1 96 ? -14.417 -21.761 -3.732 1.00 94.31 96 LYS A CA 1
ATOM 757 C C . LYS A 1 96 ? -15.660 -20.892 -4.006 1.00 94.31 96 LYS A C 1
ATOM 759 O O . LYS A 1 96 ? -16.617 -21.430 -4.574 1.00 94.31 96 LYS A O 1
ATOM 764 N N . PRO A 1 97 ? -15.694 -19.600 -3.618 1.00 96.12 97 PRO A N 1
ATOM 765 C CA . PRO A 1 97 ? -16.849 -18.738 -3.875 1.00 96.12 97 PRO A CA 1
ATOM 766 C C . PRO A 1 97 ? -17.009 -18.463 -5.374 1.00 96.12 97 PRO A C 1
ATOM 768 O O . PRO A 1 97 ? -16.092 -17.938 -5.988 1.00 96.12 97 PRO A O 1
ATOM 771 N N . THR A 1 98 ? -18.158 -18.780 -5.966 1.00 98.00 98 THR A N 1
ATOM 772 C CA . THR A 1 98 ? -18.472 -18.453 -7.373 1.00 98.00 98 THR A CA 1
ATOM 773 C C . THR A 1 98 ? -19.175 -17.110 -7.524 1.00 98.00 98 THR A C 1
ATOM 775 O O . THR A 1 98 ? -19.083 -16.490 -8.578 1.00 98.00 98 THR A O 1
ATOM 778 N N . ARG A 1 99 ? -19.851 -16.638 -6.472 1.00 97.94 99 ARG A N 1
ATOM 779 C CA . ARG A 1 99 ? -20.433 -15.295 -6.391 1.00 97.94 99 ARG A CA 1
ATOM 780 C C . ARG A 1 99 ? -20.455 -14.828 -4.945 1.00 97.94 99 ARG A C 1
ATOM 782 O O . ARG A 1 99 ? -20.803 -15.605 -4.057 1.00 97.94 99 ARG A O 1
ATOM 789 N N . VAL A 1 100 ? -20.136 -13.560 -4.724 1.00 97.38 100 VAL A N 1
ATOM 790 C CA . VAL A 1 100 ? -20.378 -12.857 -3.464 1.00 97.38 100 VAL A CA 1
ATOM 791 C C . VAL A 1 100 ? -21.147 -11.581 -3.771 1.00 97.38 100 VAL A C 1
ATOM 793 O O . VAL A 1 100 ? -20.742 -10.831 -4.654 1.00 97.38 100 VAL A O 1
ATOM 796 N N . THR A 1 101 ? -22.251 -11.345 -3.069 1.00 95.94 101 THR A N 1
ATOM 797 C CA . THR A 1 101 ? -23.020 -10.093 -3.154 1.00 95.94 101 THR A CA 1
ATOM 798 C C . THR A 1 101 ? -22.829 -9.322 -1.851 1.00 95.94 101 THR A C 1
ATOM 800 O O . THR A 1 101 ? -22.920 -9.928 -0.785 1.00 95.94 101 THR A O 1
ATOM 803 N N . ASP A 1 102 ? -22.548 -8.026 -1.944 1.00 91.88 102 ASP A N 1
ATOM 804 C CA . ASP A 1 102 ? -22.367 -7.051 -0.859 1.00 91.88 102 ASP A CA 1
ATOM 805 C C . ASP A 1 102 ? -23.229 -5.800 -1.138 1.00 91.88 102 ASP A C 1
ATOM 807 O O . ASP A 1 102 ? -23.888 -5.733 -2.181 1.00 91.88 102 ASP A O 1
ATOM 811 N N . LEU A 1 103 ? -23.269 -4.808 -0.234 1.00 89.31 103 LEU A N 1
ATOM 812 C CA . LEU A 1 103 ? -24.143 -3.631 -0.429 1.00 89.31 103 LEU A CA 1
ATOM 813 C C . LEU A 1 103 ? -23.828 -2.833 -1.711 1.00 89.31 103 LEU A C 1
ATOM 815 O O . LEU A 1 103 ? -24.705 -2.182 -2.272 1.00 89.31 103 LEU A O 1
ATOM 819 N N . ASN A 1 104 ? -22.590 -2.926 -2.206 1.00 88.12 104 ASN A N 1
ATOM 820 C CA . ASN A 1 104 ? -22.097 -2.195 -3.371 1.00 88.12 104 ASN A CA 1
ATOM 821 C C . ASN A 1 104 ? -22.195 -3.011 -4.680 1.00 88.12 104 ASN A C 1
ATOM 823 O O . ASN A 1 104 ? -21.600 -2.619 -5.690 1.00 88.12 104 ASN A O 1
ATOM 827 N N . GLY A 1 105 ? -22.861 -4.175 -4.685 1.00 90.69 105 GLY A N 1
ATOM 828 C CA . GLY A 1 105 ? -23.035 -5.033 -5.868 1.00 90.69 105 GLY A CA 1
ATOM 829 C C . GLY A 1 105 ? -22.550 -6.473 -5.693 1.00 90.69 105 GLY A C 1
ATOM 830 O O . GLY A 1 105 ? -22.568 -7.024 -4.597 1.00 90.69 105 GLY A O 1
ATOM 831 N N . ALA A 1 106 ? -22.141 -7.122 -6.786 1.00 93.50 106 ALA A N 1
ATOM 832 C CA . ALA A 1 106 ? -21.747 -8.533 -6.774 1.00 93.50 106 ALA A CA 1
ATOM 833 C C . ALA A 1 106 ? -20.424 -8.785 -7.500 1.00 93.50 106 ALA A C 1
ATOM 835 O O . ALA A 1 106 ? -20.216 -8.293 -8.607 1.00 93.50 106 ALA A O 1
ATOM 836 N N . THR A 1 107 ? -19.556 -9.605 -6.907 1.00 95.00 107 THR A N 1
ATOM 837 C CA . THR A 1 107 ? -18.347 -10.131 -7.553 1.00 95.00 107 THR A CA 1
ATOM 838 C C . THR A 1 107 ? -18.524 -11.618 -7.853 1.00 95.00 107 THR A C 1
ATOM 840 O O . THR A 1 107 ? -18.854 -12.400 -6.961 1.00 95.00 107 THR A O 1
ATOM 843 N N . GLU A 1 108 ? -18.293 -12.016 -9.098 1.00 97.25 108 GLU A N 1
ATOM 844 C CA . GLU A 1 108 ? -18.428 -13.377 -9.619 1.00 97.25 108 GLU A CA 1
ATOM 845 C C . GLU A 1 108 ? -17.061 -13.926 -10.051 1.00 97.25 108 GLU A C 1
ATOM 847 O O . GLU A 1 108 ? -16.199 -13.176 -10.512 1.00 97.25 108 GLU A O 1
ATOM 852 N N . TYR A 1 109 ? -16.866 -15.238 -9.895 1.00 97.19 109 TYR A N 1
ATOM 853 C CA . TYR A 1 109 ? -15.600 -15.922 -10.158 1.00 97.19 109 TYR A CA 1
ATOM 854 C C . TYR A 1 109 ? -15.798 -17.172 -11.012 1.00 97.19 109 TYR A C 1
ATOM 856 O O . TYR A 1 109 ? -16.506 -18.105 -10.618 1.00 97.19 109 TYR A O 1
ATOM 864 N N . VAL A 1 110 ? -15.100 -17.218 -12.147 1.00 98.06 110 VAL A N 1
ATOM 865 C CA . VAL A 1 110 ? -14.949 -18.422 -12.973 1.00 98.06 110 VAL A CA 1
ATOM 866 C C . VAL A 1 110 ? -13.595 -19.058 -12.670 1.00 98.06 110 VAL A C 1
ATOM 868 O O . VAL A 1 110 ? -12.581 -18.368 -12.532 1.00 98.06 110 VAL A O 1
ATOM 871 N N . TYR A 1 111 ? -13.583 -20.385 -12.565 1.00 95.81 111 TYR A N 1
ATOM 872 C CA . TYR A 1 111 ? -12.419 -21.178 -12.184 1.00 95.81 111 TYR A CA 1
ATOM 873 C C . TYR A 1 111 ? -12.023 -22.166 -13.281 1.00 95.81 111 TYR A C 1
ATOM 875 O O . TYR A 1 111 ? -12.899 -22.709 -13.952 1.00 95.81 111 TYR A O 1
ATOM 883 N N . ASP A 1 112 ? -10.723 -22.435 -13.414 1.00 93.19 112 ASP A N 1
ATOM 884 C CA . ASP A 1 112 ? -10.238 -23.615 -14.137 1.00 93.19 112 ASP A CA 1
ATOM 885 C C . ASP A 1 112 ? -10.316 -24.896 -13.281 1.00 93.19 112 ASP A C 1
ATOM 887 O O . ASP A 1 112 ? -10.723 -24.877 -12.115 1.00 93.19 112 ASP A O 1
ATOM 891 N N . GLU A 1 113 ? -9.916 -26.027 -13.865 1.00 91.25 113 GLU A N 1
ATOM 892 C CA . GLU A 1 113 ? -9.928 -27.353 -13.225 1.00 91.25 113 GLU A CA 1
ATOM 893 C C . GLU A 1 113 ? -8.986 -27.459 -12.012 1.00 91.25 113 GLU A C 1
ATOM 895 O O . GLU A 1 113 ? -9.193 -28.295 -11.131 1.00 91.25 113 GLU A O 1
ATOM 900 N N . LEU A 1 114 ? -7.981 -26.578 -11.930 1.00 90.62 114 LEU A N 1
ATOM 901 C CA . LEU A 1 114 ? -7.068 -26.438 -10.790 1.00 90.62 114 LEU A CA 1
ATOM 902 C C . LEU A 1 114 ? -7.555 -25.387 -9.771 1.00 90.62 114 LEU A C 1
ATOM 904 O O . LEU A 1 114 ? -6.875 -25.098 -8.784 1.00 90.62 114 LEU A O 1
ATOM 908 N N . TYR A 1 115 ? -8.762 -24.853 -9.970 1.00 91.94 115 TYR A N 1
ATOM 909 C CA . TYR A 1 115 ? -9.441 -23.880 -9.117 1.00 91.94 115 TYR A CA 1
ATOM 910 C C . TYR A 1 115 ? -8.714 -22.533 -8.968 1.00 91.94 115 TYR A C 1
ATOM 912 O O . TYR A 1 115 ? -8.788 -21.886 -7.911 1.00 91.94 115 TYR A O 1
ATOM 920 N N . ARG A 1 116 ? -8.059 -22.091 -10.049 1.00 91.81 116 ARG A N 1
ATOM 921 C CA . ARG A 1 116 ? -7.465 -20.755 -10.239 1.00 91.81 116 ARG A CA 1
ATOM 922 C C . ARG A 1 116 ? -8.460 -19.836 -10.959 1.00 91.81 116 ARG A C 1
ATOM 924 O O . ARG A 1 116 ? -9.287 -20.311 -11.731 1.00 91.81 116 ARG A O 1
ATOM 931 N N . VAL A 1 117 ? -8.423 -18.529 -10.683 1.00 95.56 117 VAL A N 1
ATOM 932 C CA . VAL A 1 117 ? -9.435 -17.564 -11.167 1.00 95.56 117 VAL A CA 1
ATOM 933 C C . VAL A 1 117 ? -9.155 -17.159 -12.617 1.00 95.56 117 VAL A C 1
ATOM 935 O O . VAL A 1 117 ? -8.285 -16.328 -12.879 1.00 95.56 117 VAL A O 1
ATOM 938 N N . VAL A 1 118 ? -9.910 -17.729 -13.559 1.00 97.25 118 VAL A N 1
ATOM 939 C CA . VAL A 1 118 ? -9.820 -17.403 -14.995 1.00 97.25 118 VAL A CA 1
ATOM 940 C C . VAL A 1 118 ? -10.723 -16.243 -15.415 1.00 97.25 118 VAL A C 1
ATOM 942 O O . VAL A 1 118 ? -10.458 -15.627 -16.441 1.00 97.25 118 VAL A O 1
ATOM 945 N N . GLU A 1 119 ? -11.723 -15.883 -14.609 1.00 97.62 119 GLU A N 1
ATOM 946 C CA . GLU A 1 119 ? -12.437 -14.604 -14.715 1.00 97.62 119 GLU A CA 1
ATOM 947 C C . GLU A 1 119 ? -12.823 -14.107 -13.313 1.00 97.62 119 GLU A C 1
ATOM 949 O O . GLU A 1 119 ? -13.433 -14.854 -12.547 1.00 97.62 119 GLU A O 1
ATOM 954 N N . GLU A 1 120 ? -12.495 -12.854 -12.987 1.00 96.31 120 GLU A N 1
ATOM 955 C CA . GLU A 1 120 ? -13.140 -12.094 -11.907 1.00 96.31 120 GLU A CA 1
ATOM 956 C C . GLU A 1 120 ? -14.022 -11.014 -12.548 1.00 96.31 120 GLU A C 1
ATOM 958 O O . GLU A 1 120 ? -13.535 -10.184 -13.315 1.00 96.31 120 GLU A O 1
ATOM 963 N N . ARG A 1 121 ? -15.324 -11.026 -12.246 1.00 95.19 121 ARG A N 1
ATOM 964 C CA . ARG A 1 121 ? -16.328 -10.114 -12.812 1.00 95.19 121 ARG A CA 1
ATOM 965 C C . ARG A 1 121 ? -17.004 -9.324 -11.699 1.00 95.19 121 ARG A C 1
ATOM 967 O O . ARG A 1 121 ? -17.490 -9.923 -10.746 1.00 95.19 121 ARG A O 1
ATOM 974 N N . ARG A 1 122 ? -17.092 -7.998 -11.818 1.00 92.12 122 ARG A N 1
ATOM 975 C CA . ARG A 1 122 ? -17.848 -7.141 -10.892 1.00 92.12 122 ARG A CA 1
ATOM 976 C C . ARG A 1 122 ? -19.076 -6.563 -11.588 1.00 92.12 122 ARG A C 1
ATOM 978 O O . ARG A 1 122 ? -18.970 -5.932 -12.637 1.00 92.12 122 ARG A O 1
ATOM 985 N N . GLN A 1 123 ? -20.223 -6.743 -10.945 1.00 89.69 123 GLN A N 1
ATOM 986 C CA . GLN A 1 123 ? -21.470 -6.038 -11.212 1.00 89.69 123 GLN A CA 1
ATOM 987 C C . GLN A 1 123 ? -21.656 -4.941 -10.145 1.00 89.69 123 GLN A C 1
ATOM 989 O O . GLN A 1 123 ? -21.431 -5.225 -8.960 1.00 89.69 123 GLN A O 1
ATOM 994 N N . PRO A 1 124 ? -22.051 -3.710 -10.514 1.00 81.88 124 PRO A N 1
ATOM 995 C CA . PRO A 1 124 ? -22.440 -2.683 -9.549 1.00 81.88 124 PRO A CA 1
ATOM 996 C C . PRO A 1 124 ? -23.736 -3.068 -8.812 1.00 81.88 124 PRO A C 1
ATOM 998 O O . PRO A 1 124 ? -24.477 -3.956 -9.240 1.00 81.88 124 PRO A O 1
ATOM 1001 N N . GLY A 1 125 ? -23.998 -2.417 -7.678 1.00 73.69 125 GLY A N 1
ATOM 1002 C CA . GLY A 1 125 ? -25.268 -2.537 -6.956 1.00 73.69 125 GLY A CA 1
ATOM 1003 C C . GLY A 1 125 ? -26.413 -1.799 -7.655 1.00 73.69 125 GLY A C 1
ATOM 1004 O O . GLY A 1 125 ? -26.192 -0.979 -8.539 1.00 73.69 125 GLY A O 1
ATOM 1005 N N . THR A 1 126 ? -27.647 -2.073 -7.226 1.00 61.47 126 THR A N 1
ATOM 1006 C CA . THR A 1 126 ? -28.869 -1.398 -7.711 1.00 61.47 126 THR A CA 1
ATOM 1007 C C . THR A 1 126 ? -29.308 -0.233 -6.813 1.00 61.47 126 THR A C 1
ATOM 1009 O O . THR A 1 126 ? -30.460 0.182 -6.885 1.00 61.47 126 THR A O 1
ATOM 1012 N N . ALA A 1 127 ? -28.440 0.224 -5.909 1.00 51.41 127 ALA A N 1
ATOM 1013 C CA . ALA A 1 127 ? -28.720 1.278 -4.935 1.00 51.41 127 ALA A CA 1
ATOM 1014 C C . ALA A 1 127 ? -28.044 2.597 -5.336 1.00 51.41 127 ALA A C 1
ATOM 1016 O O . ALA A 1 127 ? -27.055 2.590 -6.072 1.00 51.41 127 ALA A O 1
ATOM 1017 N N . ASP A 1 128 ? -28.545 3.712 -4.801 1.00 47.16 128 ASP A N 1
ATOM 1018 C CA . ASP A 1 128 ? -28.090 5.082 -5.070 1.00 47.16 128 ASP A CA 1
ATOM 1019 C C . ASP A 1 128 ? -26.716 5.414 -4.446 1.00 47.16 128 ASP A C 1
ATOM 1021 O O . ASP A 1 128 ? -26.562 6.370 -3.687 1.00 47.16 128 ASP A O 1
ATOM 1025 N N . VAL A 1 129 ? -25.684 4.639 -4.798 1.00 49.28 129 VAL A N 1
ATOM 1026 C CA . VAL A 1 129 ? -24.270 4.899 -4.474 1.00 49.28 129 VAL A CA 1
ATOM 1027 C C . VAL A 1 129 ? -23.495 5.239 -5.762 1.00 49.28 129 VAL A C 1
ATOM 1029 O O . VAL A 1 129 ? -22.656 4.454 -6.215 1.00 49.28 129 VAL A O 1
ATOM 1032 N N . PRO A 1 130 ? -23.781 6.380 -6.424 1.00 54.06 130 PRO A N 1
ATOM 1033 C CA . PRO A 1 130 ? -23.041 6.795 -7.605 1.00 54.06 130 PRO A CA 1
ATOM 1034 C C . PRO A 1 130 ? -21.667 7.398 -7.239 1.00 54.06 130 PRO A C 1
ATOM 1036 O O . PRO A 1 130 ? -21.536 8.062 -6.209 1.00 54.06 130 PRO A O 1
ATOM 1039 N N . PRO A 1 131 ? -20.649 7.255 -8.106 1.00 55.28 131 PRO A N 1
ATOM 1040 C CA . PRO A 1 131 ? -20.599 6.384 -9.270 1.00 55.28 131 PRO A CA 1
ATOM 1041 C C . PRO A 1 131 ? -20.066 5.002 -8.861 1.00 55.28 131 PRO A C 1
ATOM 1043 O O . PRO A 1 131 ? -18.894 4.851 -8.515 1.00 55.28 131 PRO A O 1
ATOM 1046 N N . ALA A 1 132 ? -20.905 3.972 -8.954 1.00 57.78 132 ALA A N 1
ATOM 1047 C CA . ALA A 1 132 ? -20.410 2.608 -9.097 1.00 57.78 132 ALA A CA 1
ATOM 1048 C C . ALA A 1 132 ? -19.894 2.436 -10.543 1.00 57.78 132 ALA A C 1
ATOM 1050 O O . ALA A 1 132 ? -20.509 2.976 -11.466 1.00 57.78 132 ALA A O 1
ATOM 1051 N N . PRO A 1 133 ? -18.780 1.721 -10.783 1.00 61.53 133 PRO A N 1
ATOM 1052 C CA . PRO A 1 133 ? -18.218 1.620 -12.125 1.00 61.53 133 PRO A CA 1
ATOM 1053 C C . PRO A 1 133 ? -19.117 0.766 -13.024 1.00 61.53 133 PRO A C 1
ATOM 1055 O O . PRO A 1 133 ? -19.695 -0.224 -12.563 1.00 61.53 133 PRO A O 1
ATOM 1058 N N . SER A 1 134 ? -19.159 1.081 -14.324 1.00 75.38 134 SER A N 1
ATOM 1059 C CA . SER A 1 134 ? -19.771 0.204 -15.330 1.00 75.38 134 SER A CA 1
ATOM 1060 C C . SER A 1 134 ? -19.209 -1.219 -15.179 1.00 75.38 134 SER A C 1
ATOM 1062 O O . SER A 1 134 ? -17.989 -1.358 -14.976 1.00 75.38 134 SER A O 1
ATOM 1064 N N . PRO A 1 135 ? -20.058 -2.263 -15.269 1.00 86.44 135 PRO A N 1
ATOM 1065 C CA . PRO A 1 135 ? -19.669 -3.637 -14.976 1.00 86.44 135 PRO A CA 1
ATOM 1066 C C . PRO A 1 135 ? -18.468 -4.071 -15.812 1.00 86.44 135 PRO A C 1
ATOM 1068 O O . PRO A 1 135 ? -18.301 -3.657 -16.960 1.00 86.44 135 PRO A O 1
ATOM 1071 N N . TYR A 1 136 ? -17.601 -4.877 -15.208 1.00 89.75 136 TYR A N 1
ATOM 1072 C CA . TYR A 1 136 ? -16.295 -5.192 -15.776 1.00 89.75 136 TYR A CA 1
ATOM 1073 C C . TYR A 1 136 ? -15.866 -6.614 -15.429 1.00 89.75 136 TYR A C 1
ATOM 1075 O O . TYR A 1 136 ? -16.239 -7.149 -14.383 1.00 89.75 136 TYR A O 1
ATOM 1083 N N . SER A 1 137 ? -15.061 -7.222 -16.297 1.00 93.50 137 SER A N 1
ATOM 1084 C CA . SER A 1 137 ? -14.433 -8.516 -16.049 1.00 93.50 137 SER A CA 1
ATOM 1085 C C . SER A 1 137 ? -12.958 -8.499 -16.422 1.00 93.50 137 SER A C 1
ATOM 1087 O O . SER A 1 137 ? -12.570 -7.964 -17.456 1.00 93.50 137 SER A O 1
ATOM 1089 N N . VAL A 1 138 ? -12.135 -9.091 -15.561 1.00 95.75 138 VAL A N 1
ATOM 1090 C CA . VAL A 1 138 ? -10.713 -9.336 -15.805 1.00 95.75 138 VAL A CA 1
ATOM 1091 C C . VAL A 1 138 ? -10.534 -10.832 -16.012 1.00 95.75 138 VAL A C 1
ATOM 1093 O O . VAL A 1 138 ? -10.898 -11.624 -15.140 1.00 95.75 138 VAL A O 1
ATOM 1096 N N . GLN A 1 139 ? -9.985 -11.229 -17.160 1.00 96.31 139 GLN A N 1
ATOM 1097 C CA . GLN A 1 139 ? -9.746 -12.638 -17.484 1.00 96.31 139 GLN A CA 1
ATOM 1098 C C . GLN A 1 139 ? -8.270 -13.006 -17.315 1.00 96.31 139 GLN A C 1
ATOM 1100 O O . GLN A 1 139 ? -7.379 -12.211 -17.610 1.00 96.31 139 GLN A O 1
ATOM 1105 N N . SER A 1 140 ? -8.008 -14.241 -16.889 1.00 96.94 140 SER A N 1
ATOM 1106 C CA . SER A 1 140 ? -6.662 -14.796 -16.711 1.00 96.94 140 SER A CA 1
ATOM 1107 C C . SER A 1 140 ? -6.478 -16.072 -17.527 1.00 96.94 140 SER A C 1
ATOM 1109 O O . SER A 1 140 ? -7.400 -16.876 -17.656 1.00 96.94 140 SER A O 1
ATOM 1111 N N . ARG A 1 141 ? -5.251 -16.325 -17.987 1.00 97.12 141 ARG A N 1
ATOM 1112 C CA . ARG A 1 141 ? -4.785 -17.676 -18.331 1.00 97.12 141 ARG A CA 1
ATOM 1113 C C . ARG A 1 141 ? -3.540 -18.016 -17.526 1.00 97.12 141 ARG A C 1
ATOM 1115 O O . ARG A 1 141 ? -2.790 -17.124 -17.129 1.00 97.12 141 ARG A O 1
ATOM 1122 N N . TYR A 1 142 ? -3.353 -19.310 -17.307 1.00 95.50 142 TYR A N 1
ATOM 1123 C CA . TYR A 1 142 ? -2.262 -19.878 -16.531 1.00 95.50 142 TYR A CA 1
ATOM 1124 C C . TYR A 1 142 ? -1.615 -21.038 -17.291 1.00 95.50 142 TYR A C 1
ATOM 1126 O O . TYR A 1 142 ? -2.269 -21.664 -18.127 1.00 95.50 142 TYR A O 1
ATOM 1134 N N . ASP A 1 143 ? -0.355 -21.343 -16.990 1.00 91.69 143 ASP A N 1
ATOM 1135 C CA . ASP A 1 143 ? 0.300 -22.581 -17.432 1.00 91.69 143 ASP A CA 1
ATOM 1136 C C . ASP A 1 143 ? -0.013 -23.775 -16.499 1.00 91.69 143 ASP A C 1
ATOM 1138 O O . ASP A 1 143 ? -0.911 -23.713 -15.653 1.00 91.69 143 ASP A O 1
ATOM 1142 N N . ALA A 1 144 ? 0.713 -24.886 -16.649 1.00 88.88 144 ALA A N 1
ATOM 1143 C CA . ALA A 1 144 ? 0.582 -26.058 -15.780 1.00 88.88 144 ALA A CA 1
ATOM 1144 C C . ALA A 1 144 ? 1.192 -25.864 -14.373 1.00 88.88 144 ALA A C 1
ATOM 1146 O O . ALA A 1 144 ? 0.798 -26.562 -13.440 1.00 88.88 144 ALA A O 1
ATOM 1147 N N . ASN A 1 145 ? 2.117 -24.914 -14.200 1.00 87.06 145 ASN A N 1
ATOM 1148 C CA . ASN A 1 145 ? 2.845 -24.689 -12.948 1.00 87.06 145 ASN A CA 1
ATOM 1149 C C . ASN A 1 145 ? 2.121 -23.718 -12.002 1.00 87.06 145 ASN A C 1
ATOM 1151 O O . ASN A 1 145 ? 2.349 -23.766 -10.796 1.00 87.06 145 ASN A O 1
ATOM 1155 N N . GLY A 1 146 ? 1.242 -22.860 -12.535 1.00 88.94 146 GLY A N 1
ATOM 1156 C CA . GLY A 1 146 ? 0.533 -21.819 -11.779 1.00 88.94 146 GLY A CA 1
ATOM 1157 C C . GLY A 1 146 ? 0.827 -20.396 -12.249 1.00 88.94 146 GLY A C 1
ATOM 1158 O O . GLY A 1 146 ? 0.176 -19.462 -11.785 1.00 88.94 146 GLY A O 1
ATOM 1159 N N . ASN A 1 147 ? 1.751 -20.214 -13.193 1.00 92.38 147 ASN A N 1
ATOM 1160 C CA . ASN A 1 147 ? 2.175 -18.895 -13.645 1.00 92.38 147 ASN A CA 1
ATOM 1161 C C . ASN A 1 147 ? 1.095 -18.260 -14.523 1.00 92.38 147 ASN A C 1
ATOM 1163 O O . ASN A 1 147 ? 0.542 -18.919 -15.407 1.00 92.38 147 ASN A O 1
ATOM 1167 N N . ARG A 1 148 ? 0.790 -16.976 -14.309 1.00 95.06 148 ARG A N 1
ATOM 1168 C CA . ARG A 1 148 ? -0.285 -16.268 -15.022 1.00 95.06 148 ARG A CA 1
ATOM 1169 C C . ARG A 1 148 ? 0.193 -15.767 -16.385 1.00 95.06 148 ARG A C 1
ATOM 1171 O O . ARG A 1 148 ? 0.541 -14.602 -16.545 1.00 95.06 148 ARG A O 1
ATOM 1178 N N . THR A 1 149 ? 0.197 -16.653 -17.375 1.00 96.88 149 THR A N 1
ATOM 1179 C CA . THR A 1 149 ? 0.691 -16.386 -18.737 1.00 96.88 149 THR A CA 1
ATOM 1180 C C . THR A 1 149 ? -0.095 -15.330 -19.516 1.00 96.88 149 THR A C 1
ATOM 1182 O O . THR A 1 149 ? 0.442 -14.761 -20.466 1.00 96.88 149 THR A O 1
ATOM 1185 N N . LYS A 1 150 ? -1.348 -15.031 -19.142 1.00 95.81 150 LYS A N 1
ATOM 1186 C CA . LYS A 1 150 ? -2.125 -13.948 -19.767 1.00 95.81 150 LYS A CA 1
ATOM 1187 C C . LYS A 1 150 ? -3.053 -13.246 -18.780 1.00 95.81 150 LYS A C 1
ATOM 1189 O O . LYS A 1 150 ? -3.699 -13.910 -17.970 1.00 95.81 150 LYS A O 1
ATOM 1194 N N . CYS A 1 151 ? -3.186 -11.931 -18.921 1.00 95.62 151 CYS A N 1
ATOM 1195 C CA . CYS A 1 151 ? -4.277 -11.132 -18.367 1.00 95.62 151 CYS A CA 1
ATOM 1196 C C . CYS A 1 151 ? -4.999 -10.386 -19.502 1.00 95.62 151 CYS A C 1
ATOM 1198 O O . CYS A 1 151 ? -4.374 -9.993 -20.490 1.00 95.62 151 CYS A O 1
ATOM 1200 N N . ILE A 1 152 ? -6.314 -10.212 -19.384 1.00 93.56 152 ILE A N 1
ATOM 1201 C CA . ILE A 1 152 ? -7.131 -9.406 -20.296 1.00 93.56 152 ILE A CA 1
ATOM 1202 C C . ILE A 1 152 ? -7.972 -8.462 -19.440 1.00 93.56 152 ILE A C 1
ATOM 1204 O O . ILE A 1 152 ? -8.817 -8.908 -18.660 1.00 93.56 152 ILE A O 1
ATOM 1208 N N . TYR A 1 153 ? -7.725 -7.167 -19.601 1.00 92.38 153 TYR A N 1
ATOM 1209 C CA . TYR A 1 153 ? -8.510 -6.083 -19.032 1.00 92.38 153 TYR A CA 1
ATOM 1210 C C . TYR A 1 153 ? -9.626 -5.663 -20.003 1.00 92.38 153 TYR A C 1
ATOM 1212 O O . TYR A 1 153 ? -9.410 -5.655 -21.219 1.00 92.38 153 TYR A O 1
ATOM 1220 N N . PRO A 1 154 ? -10.813 -5.311 -19.484 1.00 88.06 154 PRO A N 1
ATOM 1221 C CA . PRO A 1 154 ? -11.995 -5.047 -20.291 1.00 88.06 154 PRO A CA 1
ATOM 1222 C C . PRO A 1 154 ? -11.955 -3.661 -20.937 1.00 88.06 154 PRO A C 1
ATOM 1224 O O . PRO A 1 154 ? -11.254 -2.761 -20.469 1.00 88.06 154 PRO A O 1
ATOM 1227 N N . ASP A 1 155 ? -12.778 -3.482 -21.972 1.00 78.81 155 ASP A N 1
ATOM 1228 C CA . ASP A 1 155 ? -12.964 -2.194 -22.634 1.00 78.81 155 ASP A CA 1
ATOM 1229 C C . ASP A 1 155 ? -13.350 -1.070 -21.653 1.00 78.81 155 ASP A C 1
ATOM 1231 O O . ASP A 1 155 ? -14.089 -1.231 -20.669 1.00 78.81 155 ASP A O 1
ATOM 1235 N N . THR A 1 156 ? -12.834 0.116 -21.952 1.00 72.75 156 THR A N 1
ATOM 1236 C CA . THR A 1 156 ? -13.117 1.361 -21.247 1.00 72.75 156 THR A CA 1
ATOM 1237 C C . THR A 1 156 ? -14.521 1.831 -21.629 1.00 72.75 156 THR A C 1
ATOM 1239 O O . THR A 1 156 ? -14.790 2.062 -22.803 1.00 72.75 156 THR A O 1
ATOM 1242 N N . ALA A 1 157 ? -15.432 1.934 -20.655 1.00 65.81 157 ALA A N 1
ATOM 1243 C CA . ALA A 1 157 ? -16.833 2.342 -20.858 1.00 65.81 157 ALA A CA 1
ATOM 1244 C C . ALA A 1 157 ? -17.596 1.588 -21.984 1.00 65.81 157 ALA A C 1
ATOM 1246 O O . ALA A 1 157 ? -18.556 2.106 -22.543 1.00 65.81 157 ALA A O 1
ATOM 1247 N N . GLY A 1 158 ? -17.180 0.361 -22.332 1.00 62.66 158 GLY A N 1
ATOM 1248 C CA . GLY A 1 158 ? -17.774 -0.415 -23.432 1.00 62.66 158 GLY A CA 1
ATOM 1249 C C . GLY A 1 158 ? -17.355 0.022 -24.845 1.00 62.66 158 GLY A C 1
ATOM 1250 O O . GLY A 1 158 ? -17.897 -0.489 -25.823 1.00 62.66 158 GLY A O 1
ATOM 1251 N N . ILE A 1 159 ? -16.386 0.934 -24.975 1.00 65.00 159 ILE A N 1
ATOM 1252 C CA . ILE A 1 159 ? -15.824 1.359 -26.261 1.00 65.00 159 ILE A CA 1
ATOM 1253 C C . ILE A 1 159 ? -14.919 0.235 -26.783 1.00 65.00 159 ILE A C 1
ATOM 1255 O O . ILE A 1 159 ? -13.805 0.054 -26.294 1.00 65.00 159 ILE A O 1
ATOM 1259 N N . ALA A 1 160 ? -15.402 -0.539 -27.754 1.00 67.69 160 ALA A N 1
ATOM 1260 C CA . ALA A 1 160 ? -14.708 -1.724 -28.261 1.00 67.69 160 ALA A CA 1
ATOM 1261 C C . ALA A 1 160 ? -13.287 -1.412 -28.772 1.00 67.69 160 ALA A C 1
ATOM 1263 O O . ALA A 1 160 ? -13.093 -0.495 -29.571 1.00 67.69 160 ALA A O 1
ATOM 1264 N N . GLY A 1 161 ? -12.302 -2.206 -28.342 1.00 67.19 161 GLY A N 1
ATOM 1265 C CA . GLY A 1 161 ? -10.891 -2.019 -28.701 1.00 67.19 161 GLY A CA 1
ATOM 1266 C C . GLY A 1 161 ? -10.125 -1.071 -27.771 1.00 67.19 161 GLY A C 1
ATOM 1267 O O . GLY A 1 161 ? -9.019 -0.656 -28.110 1.00 67.19 161 GLY A O 1
ATOM 1268 N N . THR A 1 162 ? -10.687 -0.739 -26.603 1.00 73.25 162 THR A N 1
ATOM 1269 C CA . THR A 1 162 ? -10.031 0.061 -25.551 1.00 73.25 162 THR A CA 1
ATOM 1270 C C . THR A 1 162 ? -9.640 -0.755 -24.309 1.00 73.25 162 THR A C 1
ATOM 1272 O O . THR A 1 162 ? -9.188 -0.187 -23.310 1.00 73.25 162 THR A O 1
ATOM 1275 N N . GLY A 1 163 ? -9.817 -2.079 -24.360 1.00 81.50 163 GLY A N 1
ATOM 1276 C CA . GLY A 1 163 ? -9.254 -3.043 -23.416 1.00 81.50 163 GLY A CA 1
ATOM 1277 C C . GLY A 1 163 ? -7.754 -3.281 -23.625 1.00 81.50 163 GLY A C 1
ATOM 1278 O O . GLY A 1 163 ? -7.167 -2.880 -24.629 1.00 81.50 163 GLY A O 1
ATOM 1279 N N . ARG A 1 164 ? -7.124 -3.952 -22.657 1.00 88.62 164 ARG A N 1
ATOM 1280 C CA . ARG A 1 164 ? -5.666 -4.151 -22.582 1.00 88.62 164 ARG A CA 1
ATOM 1281 C C . ARG A 1 164 ? -5.328 -5.623 -22.388 1.00 88.62 164 ARG A C 1
ATOM 1283 O O . ARG A 1 164 ? -5.942 -6.297 -21.565 1.00 88.62 164 ARG A O 1
ATOM 1290 N N . VAL A 1 165 ? -4.339 -6.133 -23.117 1.00 91.50 165 VAL A N 1
ATOM 1291 C CA . VAL A 1 165 ? -3.936 -7.543 -23.056 1.00 91.50 165 VAL A CA 1
ATOM 1292 C C . VAL A 1 165 ? -2.478 -7.669 -22.624 1.00 91.50 165 VAL A C 1
ATOM 1294 O O . VAL A 1 165 ? -1.569 -7.284 -23.347 1.00 91.50 165 VAL A O 1
ATOM 1297 N N . LEU A 1 166 ? -2.248 -8.279 -21.463 1.00 94.12 166 LEU A N 1
ATOM 1298 C CA . LEU A 1 166 ? -0.910 -8.517 -20.920 1.00 94.12 166 LEU A CA 1
ATOM 1299 C C . LEU A 1 166 ? -0.524 -9.985 -21.139 1.00 94.12 166 LEU A C 1
ATOM 1301 O O . LEU A 1 166 ? -1.304 -10.881 -20.804 1.00 94.12 166 LEU A O 1
ATOM 1305 N N . VAL A 1 167 ? 0.666 -10.250 -21.680 1.00 96.31 167 VAL A N 1
ATOM 1306 C CA . VAL A 1 167 ? 1.197 -11.608 -21.900 1.00 96.31 167 VAL A CA 1
ATOM 1307 C C . VAL A 1 167 ? 2.510 -11.770 -21.141 1.00 96.31 167 VAL A C 1
ATOM 1309 O O . VAL A 1 167 ? 3.444 -10.997 -21.340 1.00 96.31 167 VAL A O 1
ATOM 1312 N N . SER A 1 168 ? 2.587 -12.784 -20.282 1.00 97.62 168 SER A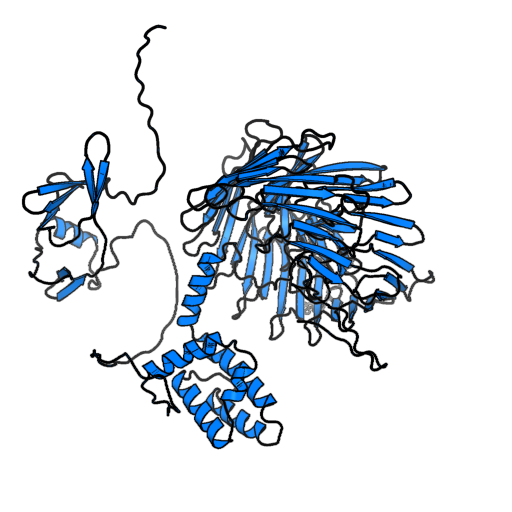 N 1
ATOM 1313 C CA . SER A 1 168 ? 3.703 -13.002 -19.357 1.00 97.62 168 SER A CA 1
ATOM 1314 C C . SER A 1 168 ? 4.430 -14.308 -19.661 1.00 97.62 168 SER A C 1
ATOM 1316 O O . SER A 1 168 ? 3.811 -15.363 -19.813 1.00 97.62 168 SER A O 1
ATOM 1318 N N . PHE A 1 169 ? 5.757 -14.240 -19.703 1.00 97.75 169 PHE A N 1
ATOM 1319 C CA . PHE A 1 169 ? 6.652 -15.349 -20.013 1.00 97.75 169 PHE A CA 1
ATOM 1320 C C . PHE A 1 169 ? 7.525 -15.654 -18.796 1.00 97.75 169 PHE A C 1
ATOM 1322 O O . PHE A 1 169 ? 8.032 -14.742 -18.141 1.00 97.75 169 PHE A O 1
ATOM 1329 N N . TYR A 1 170 ? 7.715 -16.940 -18.515 1.00 95.88 170 TYR A N 1
ATOM 1330 C CA . TYR A 1 170 ? 8.389 -17.431 -17.316 1.00 95.88 170 TYR A CA 1
ATOM 1331 C C . TYR A 1 170 ? 9.523 -18.389 -17.694 1.00 95.88 170 TYR A C 1
ATOM 1333 O O . TYR A 1 170 ? 9.463 -19.046 -18.735 1.00 95.88 170 TYR A O 1
ATOM 1341 N N . ASP A 1 171 ? 10.569 -18.467 -16.871 1.00 91.44 171 ASP A N 1
ATOM 1342 C CA . ASP A 1 171 ? 11.609 -19.490 -17.024 1.00 91.44 171 ASP A CA 1
ATOM 1343 C C . ASP A 1 171 ? 11.237 -20.828 -16.358 1.00 91.44 171 ASP A C 1
ATOM 1345 O O . ASP A 1 171 ? 10.201 -20.977 -15.710 1.00 91.44 171 ASP A O 1
ATOM 1349 N N . ARG A 1 172 ? 12.122 -21.826 -16.494 1.00 90.19 172 ARG A N 1
ATOM 1350 C CA . ARG A 1 172 ? 11.963 -23.163 -15.888 1.00 90.19 172 ARG A CA 1
ATOM 1351 C C . ARG A 1 172 ? 11.957 -23.159 -14.348 1.00 90.19 172 ARG A C 1
ATOM 1353 O O . ARG A 1 172 ? 11.681 -24.199 -13.760 1.00 90.19 172 ARG A O 1
ATOM 1360 N N . LEU A 1 173 ? 12.256 -22.027 -13.705 1.00 88.25 173 LEU A N 1
ATOM 1361 C CA . LEU A 1 173 ? 12.180 -21.817 -12.256 1.00 88.25 173 LEU A CA 1
ATOM 1362 C C . LEU A 1 173 ? 10.954 -20.971 -11.861 1.00 88.25 173 LEU A C 1
ATOM 1364 O O . LEU A 1 173 ? 10.870 -20.515 -10.723 1.00 88.25 173 LEU A O 1
ATOM 1368 N N . ASN A 1 174 ? 9.998 -20.784 -12.781 1.00 90.69 174 ASN A N 1
ATOM 1369 C CA . ASN A 1 174 ? 8.767 -20.012 -12.593 1.00 90.69 174 ASN A CA 1
ATOM 1370 C C . ASN A 1 174 ? 9.001 -18.515 -12.310 1.00 90.69 174 ASN A C 1
ATOM 1372 O O . ASN A 1 174 ? 8.166 -17.854 -11.699 1.00 90.69 174 ASN A O 1
ATOM 1376 N N . ARG A 1 175 ? 10.131 -17.953 -12.764 1.00 91.12 175 ARG A N 1
ATOM 1377 C CA . ARG A 1 175 ? 10.437 -16.520 -12.629 1.00 91.12 175 ARG A CA 1
ATOM 1378 C C . ARG A 1 175 ? 9.980 -15.770 -13.880 1.00 91.12 175 ARG A C 1
ATOM 1380 O O . ARG A 1 175 ? 10.313 -16.190 -14.987 1.00 91.12 175 ARG A O 1
ATOM 1387 N N . LEU A 1 176 ? 9.242 -14.671 -13.713 1.00 95.75 176 LEU A N 1
ATOM 1388 C CA . LEU A 1 176 ? 8.783 -13.796 -14.801 1.00 95.75 176 LEU A CA 1
ATOM 1389 C C . LEU A 1 176 ? 9.987 -13.200 -15.553 1.00 95.75 176 LEU A C 1
ATOM 1391 O O . LEU A 1 176 ? 10.657 -12.326 -15.022 1.00 95.75 176 LEU A O 1
ATOM 1395 N N . THR A 1 177 ? 10.270 -13.643 -16.779 1.00 97.31 177 THR A N 1
ATOM 1396 C CA . THR A 1 177 ? 11.415 -13.164 -17.584 1.00 97.31 177 THR A CA 1
ATOM 1397 C C . THR A 1 177 ? 11.048 -12.061 -18.567 1.00 97.31 177 THR A C 1
ATOM 1399 O O . THR A 1 177 ? 11.888 -11.231 -18.914 1.00 97.31 177 THR A O 1
ATOM 1402 N N . ARG A 1 178 ? 9.798 -12.023 -19.032 1.00 97.62 178 ARG A N 1
ATOM 1403 C CA . ARG A 1 178 ? 9.326 -11.031 -20.003 1.00 97.62 178 ARG A CA 1
ATOM 1404 C C . ARG A 1 178 ? 7.829 -10.811 -19.853 1.00 97.62 178 ARG A C 1
ATOM 1406 O O . ARG A 1 178 ? 7.088 -11.739 -19.545 1.00 97.62 178 ARG A O 1
ATOM 1413 N N . MET A 1 179 ? 7.396 -9.588 -20.115 1.00 97.44 179 MET A N 1
ATOM 1414 C CA . MET A 1 179 ? 5.995 -9.197 -20.148 1.00 97.44 179 MET A CA 1
ATOM 1415 C C . MET A 1 179 ? 5.767 -8.310 -21.375 1.00 97.44 179 MET A C 1
ATOM 1417 O O . MET A 1 179 ? 6.508 -7.357 -21.600 1.00 97.44 179 MET A O 1
ATOM 1421 N N . GLU A 1 180 ? 4.771 -8.648 -22.185 1.00 95.44 180 GLU A N 1
ATOM 1422 C CA . GLU A 1 180 ? 4.293 -7.834 -23.302 1.00 95.44 180 GLU A CA 1
ATOM 1423 C C . GLU A 1 180 ? 2.976 -7.168 -22.908 1.00 95.44 180 GLU A C 1
ATOM 1425 O O . GLU A 1 180 ? 2.042 -7.849 -22.479 1.00 95.44 180 GLU A O 1
ATOM 1430 N N . ASP A 1 181 ? 2.884 -5.858 -23.102 1.00 92.19 181 ASP A N 1
ATOM 1431 C CA . ASP A 1 181 ? 1.633 -5.116 -23.056 1.00 92.19 181 ASP A CA 1
ATOM 1432 C C . ASP A 1 181 ? 1.132 -4.847 -24.481 1.00 92.19 181 ASP A C 1
ATOM 1434 O O . ASP A 1 181 ? 1.708 -4.070 -25.247 1.00 92.19 181 ASP A O 1
ATOM 1438 N N . HIS A 1 182 ? 0.043 -5.528 -24.820 1.00 86.44 182 HIS A N 1
ATOM 1439 C CA . HIS A 1 182 ? -0.779 -5.322 -26.007 1.00 86.44 182 HIS A CA 1
ATOM 1440 C C . HIS A 1 182 ? -1.990 -4.479 -25.571 1.00 86.44 182 HIS A C 1
ATOM 1442 O O . HIS A 1 182 ? -3.127 -4.957 -25.514 1.00 86.44 182 HIS A O 1
ATOM 1448 N N . GLY A 1 183 ? -1.708 -3.249 -25.136 1.00 73.44 183 GLY A N 1
ATOM 1449 C CA . GLY A 1 183 ? -2.693 -2.282 -24.651 1.00 73.44 183 GLY A CA 1
ATOM 1450 C C . GLY A 1 183 ? -3.592 -1.707 -25.759 1.00 73.44 183 GLY A C 1
ATOM 1451 O O . GLY A 1 183 ? -3.470 -2.096 -26.923 1.00 73.44 183 GLY A O 1
ATOM 1452 N N . PRO A 1 184 ? -4.474 -0.746 -25.427 1.00 62.22 184 PRO A N 1
ATOM 1453 C CA . PRO A 1 184 ? -5.432 -0.132 -26.348 1.00 62.22 184 PRO A CA 1
ATOM 1454 C C . PRO A 1 184 ? -4.790 0.881 -27.310 1.00 62.22 184 PRO A C 1
ATOM 1456 O O . PRO A 1 184 ? -5.242 2.016 -27.450 1.00 62.22 184 PRO A O 1
ATOM 1459 N N . GLN A 1 185 ? -3.741 0.465 -28.017 1.00 50.78 185 GLN A N 1
ATOM 1460 C CA . GLN A 1 185 ? -3.232 1.172 -29.182 1.00 50.78 185 GLN A CA 1
ATOM 1461 C C . GLN A 1 185 ? -3.523 0.371 -30.449 1.00 50.78 185 GLN A C 1
ATOM 1463 O O . GLN A 1 185 ? -2.716 -0.447 -30.888 1.00 50.78 185 GLN A O 1
ATOM 1468 N N . ALA A 1 186 ? -4.599 0.749 -31.144 1.00 43.81 186 ALA A N 1
ATOM 1469 C CA . ALA A 1 186 ? -4.793 0.486 -32.576 1.00 43.81 186 ALA A CA 1
ATOM 1470 C C . ALA A 1 186 ? -3.782 1.271 -33.461 1.00 43.81 186 ALA A C 1
ATOM 1472 O O . ALA A 1 186 ? -4.106 1.726 -34.556 1.00 43.81 186 ALA A O 1
ATOM 1473 N N . SER A 1 187 ? -2.575 1.504 -32.938 1.00 43.56 187 SER A N 1
ATOM 1474 C CA . SER A 1 187 ? -1.565 2.444 -33.431 1.00 43.56 187 SER A CA 1
ATOM 1475 C C . SER A 1 187 ? -0.121 2.082 -33.040 1.00 43.56 187 SER A C 1
ATOM 1477 O O . SER A 1 187 ? 0.793 2.809 -33.424 1.00 43.56 187 SER A O 1
ATOM 1479 N N . LEU A 1 188 ? 0.122 0.963 -32.336 1.00 47.38 188 LEU A N 1
ATOM 1480 C CA . LEU A 1 188 ? 1.471 0.398 -32.191 1.00 47.38 188 LEU A CA 1
ATOM 1481 C C . LEU A 1 188 ? 1.711 -0.721 -33.218 1.00 47.38 188 LEU A C 1
ATOM 1483 O O . LEU A 1 188 ? 0.878 -1.618 -33.335 1.00 47.38 188 LEU A O 1
ATOM 1487 N N . PRO A 1 189 ? 2.869 -0.746 -33.906 1.00 56.03 189 PRO A N 1
ATOM 1488 C CA . PRO A 1 189 ? 3.262 -1.868 -34.762 1.00 56.03 189 PRO A CA 1
ATOM 1489 C C . PRO A 1 189 ? 3.825 -3.072 -33.977 1.00 56.03 189 PRO A C 1
ATOM 1491 O O . PRO A 1 189 ? 4.058 -4.124 -34.566 1.00 56.03 189 PRO A O 1
ATOM 1494 N N . ALA A 1 190 ? 4.080 -2.926 -32.671 1.00 75.38 190 ALA A N 1
ATOM 1495 C CA . ALA A 1 190 ? 4.608 -3.964 -31.782 1.00 75.38 190 ALA A CA 1
ATOM 1496 C C . ALA A 1 190 ? 4.203 -3.685 -30.317 1.00 75.38 190 ALA A C 1
ATOM 1498 O O . ALA A 1 190 ? 4.075 -2.515 -29.956 1.00 75.38 190 ALA A O 1
ATOM 1499 N N . PRO A 1 191 ? 4.024 -4.710 -29.460 1.00 85.94 191 PRO A N 1
ATOM 1500 C CA . PRO A 1 191 ? 3.664 -4.513 -28.054 1.00 85.94 191 PRO A CA 1
ATOM 1501 C C . PRO A 1 191 ? 4.774 -3.816 -27.260 1.00 85.94 191 PRO A C 1
ATOM 1503 O O . PRO A 1 191 ? 5.961 -3.963 -27.560 1.00 85.94 191 PRO A O 1
ATOM 1506 N N . ALA A 1 192 ? 4.399 -3.122 -26.186 1.00 90.06 192 ALA A N 1
ATOM 1507 C CA . ALA A 1 192 ? 5.355 -2.566 -25.236 1.00 90.06 192 ALA A CA 1
ATOM 1508 C C . ALA A 1 192 ? 5.978 -3.706 -24.407 1.00 90.06 192 ALA A C 1
ATOM 1510 O O . ALA A 1 192 ? 5.266 -4.487 -23.777 1.00 90.06 192 ALA A O 1
ATOM 1511 N N . VAL A 1 193 ? 7.310 -3.842 -24.421 1.00 95.00 193 VAL A N 1
ATOM 1512 C CA . VAL A 1 193 ? 8.006 -4.993 -23.813 1.00 95.00 193 VAL A CA 1
ATOM 1513 C C . VAL A 1 193 ? 8.751 -4.595 -22.543 1.00 95.00 193 VAL A C 1
ATOM 1515 O O . VAL A 1 193 ? 9.660 -3.770 -22.578 1.00 95.00 193 VAL A O 1
ATOM 1518 N N . THR A 1 194 ? 8.429 -5.274 -21.446 1.00 97.81 194 THR A N 1
ATOM 1519 C CA . THR A 1 194 ? 9.211 -5.291 -20.206 1.00 97.81 194 THR A CA 1
ATOM 1520 C C . THR A 1 194 ? 10.035 -6.580 -20.147 1.00 97.81 194 THR A C 1
ATOM 1522 O O . THR A 1 194 ? 9.525 -7.660 -20.462 1.00 97.81 194 THR A O 1
ATOM 1525 N N . GLN A 1 195 ? 11.301 -6.507 -19.735 1.00 98.31 195 GLN A N 1
ATOM 1526 C CA . GLN A 1 195 ? 12.181 -7.677 -19.587 1.00 98.31 195 GLN A CA 1
ATOM 1527 C C . GLN A 1 195 ? 12.822 -7.733 -18.202 1.00 98.31 195 GLN A C 1
ATOM 1529 O O . GLN A 1 195 ? 13.151 -6.702 -17.624 1.00 98.31 195 GLN A O 1
ATOM 1534 N N . TYR A 1 196 ? 13.056 -8.943 -17.706 1.00 97.81 196 TYR A N 1
ATOM 1535 C CA . TYR A 1 196 ? 13.671 -9.223 -16.414 1.00 97.81 196 TYR A CA 1
ATOM 1536 C C . TYR A 1 196 ? 14.845 -10.185 -16.604 1.00 97.81 196 TYR A C 1
ATOM 1538 O O . TYR A 1 196 ? 14.751 -11.145 -17.371 1.00 97.81 196 TYR A O 1
ATOM 1546 N N . SER A 1 197 ? 15.940 -9.972 -15.875 1.00 97.00 197 SER A N 1
ATOM 1547 C CA . SER A 1 197 ? 17.042 -10.939 -15.807 1.00 97.00 197 SER A CA 1
ATOM 1548 C C . SER A 1 197 ? 17.354 -11.318 -14.364 1.00 97.00 197 SER A C 1
ATOM 1550 O O . SER A 1 197 ? 17.087 -10.551 -13.437 1.00 97.00 197 SER A O 1
ATOM 1552 N N . TYR A 1 198 ? 17.910 -12.515 -14.174 1.00 94.56 198 TYR A N 1
ATOM 1553 C CA . TYR A 1 198 ? 18.165 -13.093 -12.857 1.00 94.56 198 TYR A CA 1
ATOM 1554 C C . TYR A 1 198 ? 19.535 -13.767 -12.777 1.00 94.56 198 TYR A C 1
ATOM 1556 O O . TYR A 1 198 ? 20.091 -14.209 -13.787 1.00 94.56 198 TYR A O 1
ATOM 1564 N N . ASP A 1 199 ? 20.053 -13.892 -11.558 1.00 90.88 199 ASP A N 1
ATOM 1565 C CA . ASP A 1 199 ? 21.205 -14.738 -11.261 1.00 90.88 199 ASP A CA 1
ATOM 1566 C C . ASP A 1 199 ? 20.807 -16.219 -11.059 1.00 90.88 199 ASP A C 1
ATOM 1568 O O . ASP A 1 199 ? 19.672 -16.639 -11.322 1.00 90.88 199 ASP A O 1
ATOM 1572 N N . ALA A 1 200 ? 21.766 -17.031 -10.608 1.00 88.06 200 ALA A N 1
ATOM 1573 C CA . ALA A 1 200 ? 21.554 -18.445 -10.298 1.00 88.06 200 ALA A CA 1
ATOM 1574 C C . ALA A 1 200 ? 20.812 -18.691 -8.966 1.00 88.06 200 ALA A C 1
ATOM 1576 O O . ALA A 1 200 ? 20.291 -19.786 -8.766 1.00 88.06 200 ALA A O 1
ATOM 1577 N N . ASN A 1 201 ? 20.738 -17.696 -8.075 1.00 85.62 201 ASN A N 1
ATOM 1578 C CA . ASN A 1 201 ? 20.137 -17.810 -6.743 1.00 85.62 201 ASN A CA 1
ATOM 1579 C C . ASN A 1 201 ? 18.652 -17.400 -6.717 1.00 85.62 201 ASN A C 1
ATOM 1581 O O . ASN A 1 201 ? 17.953 -17.712 -5.756 1.00 85.62 201 ASN A O 1
ATOM 1585 N N . GLY A 1 202 ? 18.162 -16.711 -7.756 1.00 88.44 202 GLY A N 1
ATOM 1586 C CA . GLY A 1 202 ? 16.789 -16.189 -7.822 1.00 88.44 202 GLY A CA 1
ATOM 1587 C C . GLY A 1 202 ? 16.686 -14.667 -7.722 1.00 88.44 202 GLY A C 1
ATOM 1588 O O . GLY A 1 202 ? 15.578 -14.133 -7.773 1.00 88.44 202 GLY A O 1
ATOM 1589 N N . ASN A 1 203 ? 17.813 -13.968 -7.608 1.00 88.62 203 ASN A N 1
ATOM 1590 C CA . ASN A 1 203 ? 17.873 -12.522 -7.453 1.00 88.62 203 ASN A CA 1
ATOM 1591 C C . ASN A 1 203 ? 17.697 -11.826 -8.811 1.00 88.62 203 ASN A C 1
ATOM 1593 O O . ASN A 1 203 ? 18.268 -12.270 -9.808 1.00 88.62 203 ASN A O 1
ATOM 1597 N N . ARG A 1 204 ? 16.918 -10.737 -8.870 1.00 93.69 204 ARG A N 1
ATOM 1598 C CA . ARG A 1 204 ? 16.655 -9.978 -10.107 1.00 93.69 204 ARG A CA 1
ATOM 1599 C C . ARG A 1 204 ? 17.846 -9.076 -10.431 1.00 93.69 204 ARG A C 1
ATOM 1601 O O . ARG A 1 204 ? 17.984 -8.034 -9.813 1.00 93.69 204 ARG A O 1
ATOM 1608 N N . LEU A 1 205 ? 18.668 -9.430 -11.416 1.00 95.62 205 LEU A N 1
ATOM 1609 C CA . LEU A 1 205 ? 19.816 -8.621 -11.848 1.00 95.62 205 LEU A CA 1
ATOM 1610 C C . LEU A 1 205 ? 19.400 -7.360 -12.618 1.00 95.62 205 LEU A C 1
ATOM 1612 O O . LEU A 1 205 ? 20.057 -6.328 -12.490 1.00 95.62 205 LEU A O 1
ATOM 1616 N N . SER A 1 206 ? 18.317 -7.416 -13.401 1.00 97.06 206 SER A N 1
ATOM 1617 C CA . SER A 1 206 ? 17.805 -6.242 -14.119 1.00 97.06 206 SER A CA 1
ATOM 1618 C C . SER A 1 206 ? 16.296 -6.262 -14.350 1.00 97.06 206 SER A C 1
ATOM 1620 O O . SER A 1 206 ? 15.663 -7.321 -14.355 1.00 97.06 206 SER A O 1
ATOM 1622 N N . LEU A 1 207 ? 15.750 -5.073 -14.604 1.00 97.81 207 LEU A N 1
ATOM 1623 C CA . LEU A 1 207 ? 14.420 -4.834 -15.161 1.00 97.81 207 LEU A CA 1
ATOM 1624 C C . LEU A 1 207 ? 14.555 -3.759 -16.255 1.00 97.81 207 LEU A C 1
ATOM 1626 O O . LEU A 1 207 ? 14.996 -2.651 -15.981 1.00 97.81 207 LEU A O 1
ATOM 1630 N N . SER A 1 208 ? 14.211 -4.092 -17.497 1.00 98.00 208 SER A N 1
ATOM 1631 C CA . SER A 1 208 ? 14.182 -3.157 -18.629 1.00 98.00 208 SER A CA 1
ATOM 1632 C C . SER A 1 208 ? 12.736 -2.775 -18.933 1.00 98.00 208 SER A C 1
ATOM 1634 O O . SER A 1 208 ? 11.912 -3.661 -19.167 1.00 98.00 208 SER A O 1
ATOM 1636 N N . LEU A 1 209 ? 12.437 -1.477 -18.937 1.00 97.31 209 LEU A N 1
ATOM 1637 C CA . LEU A 1 209 ? 11.105 -0.914 -19.172 1.00 97.31 209 LEU A CA 1
ATOM 1638 C C . LEU A 1 209 ? 10.903 -0.515 -20.651 1.00 97.31 209 LEU A C 1
ATOM 1640 O O . LEU A 1 209 ? 11.880 -0.177 -21.324 1.00 97.31 209 LEU A O 1
ATOM 1644 N N . PRO A 1 210 ? 9.653 -0.474 -21.162 1.00 94.12 210 PRO A N 1
ATOM 1645 C CA . PRO A 1 210 ? 9.360 -0.088 -22.547 1.00 94.12 210 PRO A CA 1
ATOM 1646 C C . PRO A 1 210 ? 9.887 1.287 -22.991 1.00 94.12 210 PRO A C 1
ATOM 1648 O O . PRO A 1 210 ? 10.266 1.438 -24.150 1.00 94.12 210 PRO A O 1
ATOM 1651 N N . ASN A 1 211 ? 9.997 2.275 -22.091 1.00 93.69 211 ASN A N 1
ATOM 1652 C CA . ASN A 1 211 ? 10.639 3.566 -22.394 1.00 93.69 211 ASN A CA 1
ATOM 1653 C C . ASN A 1 211 ? 12.178 3.487 -22.498 1.00 93.69 211 ASN A C 1
ATOM 1655 O O . ASN A 1 211 ? 12.846 4.509 -22.666 1.00 93.69 211 ASN A O 1
ATOM 1659 N N . GLY A 1 212 ? 12.776 2.298 -22.392 1.00 96.31 212 GLY A N 1
ATOM 1660 C CA . GLY A 1 212 ? 14.218 2.068 -22.465 1.00 96.31 212 GLY A CA 1
ATOM 1661 C C . GLY A 1 212 ? 14.998 2.501 -21.220 1.00 96.31 212 GLY A C 1
ATOM 1662 O O . GLY A 1 212 ? 16.217 2.653 -21.304 1.00 96.31 212 GLY A O 1
ATOM 1663 N N . VAL A 1 213 ? 14.326 2.725 -20.086 1.00 98.38 213 VAL A N 1
ATOM 1664 C CA . VAL A 1 213 ? 14.985 2.755 -18.772 1.00 98.38 213 VAL A CA 1
ATOM 1665 C C . VAL A 1 213 ? 15.350 1.327 -18.364 1.00 98.38 213 VAL A C 1
ATOM 1667 O O . VAL A 1 213 ? 14.592 0.389 -18.612 1.00 98.38 213 VAL A O 1
ATOM 1670 N N . VAL A 1 214 ? 16.511 1.161 -17.731 1.00 98.56 214 VAL A N 1
ATOM 1671 C CA . VAL A 1 214 ? 16.973 -0.118 -17.183 1.00 98.56 214 VAL A CA 1
ATOM 1672 C C . VAL A 1 214 ? 17.318 0.049 -15.707 1.00 98.56 214 VAL A C 1
ATOM 1674 O O . VAL A 1 214 ? 18.247 0.785 -15.363 1.00 98.56 214 VAL A O 1
ATOM 1677 N N . ASP A 1 215 ? 16.599 -0.677 -14.856 1.00 97.88 215 ASP A N 1
ATOM 1678 C CA . ASP A 1 215 ? 16.999 -0.990 -13.490 1.00 97.88 215 ASP A CA 1
ATOM 1679 C C . ASP A 1 215 ? 18.085 -2.071 -13.483 1.00 97.88 215 ASP A C 1
ATOM 1681 O O . ASP A 1 215 ? 17.981 -3.080 -14.190 1.00 97.88 215 ASP A O 1
ATOM 1685 N N . ARG A 1 216 ? 19.094 -1.911 -12.627 1.00 98.12 216 ARG A N 1
ATOM 1686 C CA . ARG A 1 216 ? 20.121 -2.921 -12.329 1.00 98.12 216 ARG A CA 1
ATOM 1687 C C . ARG A 1 216 ? 20.291 -3.079 -10.826 1.00 98.12 216 ARG A C 1
ATOM 1689 O O . ARG A 1 216 ? 20.242 -2.085 -10.106 1.00 98.12 216 ARG A O 1
ATOM 1696 N N . TYR A 1 217 ? 20.536 -4.306 -10.376 1.00 96.31 217 TYR A N 1
ATOM 1697 C CA . TYR A 1 217 ? 20.708 -4.643 -8.964 1.00 96.31 217 TYR A CA 1
ATOM 1698 C C . TYR A 1 217 ? 21.972 -5.477 -8.741 1.00 96.31 217 TYR A C 1
ATOM 1700 O O . TYR A 1 217 ? 22.245 -6.419 -9.487 1.00 96.31 217 TYR A O 1
ATOM 1708 N N . GLU A 1 218 ? 22.697 -5.169 -7.671 1.00 96.06 218 GLU A N 1
ATOM 1709 C CA . GLU A 1 218 ? 23.822 -5.966 -7.174 1.00 96.06 218 GLU A CA 1
ATOM 1710 C C . GLU A 1 218 ? 23.469 -6.622 -5.838 1.00 96.06 218 GLU A C 1
ATOM 1712 O O . GLU A 1 218 ? 22.627 -6.112 -5.097 1.00 96.06 218 GLU A O 1
ATOM 1717 N N . TYR A 1 219 ? 24.115 -7.747 -5.522 1.00 91.12 219 TYR A N 1
ATOM 1718 C CA . TYR A 1 219 ? 23.798 -8.578 -4.361 1.00 91.12 219 TYR A CA 1
ATOM 1719 C C . TYR A 1 219 ? 25.061 -9.070 -3.646 1.00 91.12 219 TYR A C 1
ATOM 1721 O O . TYR A 1 219 ? 26.055 -9.407 -4.290 1.00 91.12 219 TYR A O 1
ATOM 1729 N N . ASP A 1 220 ? 25.002 -9.176 -2.315 1.00 86.06 220 ASP A N 1
ATOM 1730 C CA . ASP A 1 220 ? 26.023 -9.878 -1.533 1.00 86.06 220 ASP A CA 1
ATOM 1731 C C . ASP A 1 220 ? 25.812 -11.404 -1.513 1.00 86.06 220 ASP A C 1
ATOM 1733 O O . ASP A 1 220 ? 24.806 -11.940 -1.984 1.00 86.06 220 ASP A O 1
ATOM 1737 N N . SER A 1 221 ? 26.763 -12.128 -0.917 1.00 87.12 221 SER A N 1
ATOM 1738 C CA . SER A 1 221 ? 26.713 -13.589 -0.758 1.00 87.12 221 SER A CA 1
ATOM 1739 C C . SER A 1 221 ? 25.583 -14.102 0.151 1.00 87.12 221 SER A C 1
ATOM 1741 O O . SER A 1 221 ? 25.421 -15.314 0.281 1.00 87.12 221 SER A O 1
ATOM 1743 N N . LEU A 1 222 ? 24.797 -13.209 0.763 1.00 82.56 222 LEU A N 1
ATOM 1744 C CA . LEU A 1 222 ? 23.593 -13.514 1.540 1.00 82.56 222 LEU A CA 1
ATOM 1745 C C . LEU A 1 222 ? 22.307 -13.128 0.780 1.00 82.56 222 LEU A C 1
ATOM 1747 O O . LEU A 1 222 ? 21.231 -13.082 1.379 1.00 82.56 222 LEU A O 1
ATOM 1751 N N . ASN A 1 223 ? 22.405 -12.864 -0.530 1.00 85.50 223 ASN A N 1
ATOM 1752 C CA . ASN A 1 223 ? 21.307 -12.440 -1.405 1.00 85.50 223 ASN A CA 1
ATOM 1753 C C . ASN A 1 223 ? 20.642 -11.117 -0.964 1.00 85.50 223 ASN A C 1
ATOM 1755 O O . ASN A 1 223 ? 19.457 -10.882 -1.217 1.00 85.50 223 ASN A O 1
ATOM 1759 N N . ARG A 1 224 ? 21.387 -10.226 -0.296 1.00 84.94 224 ARG A N 1
ATOM 1760 C CA . ARG A 1 224 ? 20.916 -8.883 0.082 1.00 84.94 224 ARG A CA 1
ATOM 1761 C C . ARG A 1 224 ? 21.348 -7.882 -0.986 1.00 84.94 224 ARG A C 1
ATOM 1763 O O . ARG A 1 224 ? 22.514 -7.871 -1.363 1.00 84.94 224 ARG A O 1
ATOM 1770 N N . VAL A 1 225 ? 20.424 -7.034 -1.447 1.00 91.44 225 VAL A N 1
ATOM 1771 C CA . VAL A 1 225 ? 20.707 -6.000 -2.463 1.00 91.44 225 VAL A CA 1
ATOM 1772 C C . VAL A 1 225 ? 21.771 -5.038 -1.930 1.00 91.44 225 VAL A C 1
ATOM 1774 O O . VAL A 1 225 ? 21.502 -4.343 -0.950 1.00 91.44 225 VAL A O 1
ATOM 1777 N N . THR A 1 226 ? 22.949 -4.980 -2.548 1.00 93.81 226 THR A N 1
ATOM 1778 C CA . THR A 1 226 ? 24.045 -4.058 -2.194 1.00 93.81 226 THR A CA 1
ATOM 1779 C C . THR A 1 226 ? 24.005 -2.762 -2.985 1.00 93.81 226 THR A C 1
ATOM 1781 O O . THR A 1 226 ? 24.436 -1.740 -2.461 1.00 93.81 226 THR A O 1
ATOM 1784 N N . ALA A 1 227 ? 23.455 -2.776 -4.199 1.00 95.50 227 ALA A N 1
ATOM 1785 C CA . ALA A 1 227 ? 23.215 -1.573 -4.987 1.00 95.50 227 ALA A CA 1
ATOM 1786 C C . ALA A 1 227 ? 21.970 -1.721 -5.870 1.00 95.50 227 ALA A C 1
ATOM 1788 O O . ALA A 1 227 ? 21.594 -2.832 -6.251 1.00 95.50 227 ALA A O 1
ATOM 1789 N N . HIS A 1 228 ? 21.343 -0.596 -6.205 1.00 97.00 228 HIS A N 1
ATOM 1790 C CA . HIS A 1 228 ? 20.281 -0.490 -7.211 1.00 97.00 228 HIS A CA 1
ATOM 1791 C C . HIS A 1 228 ? 20.450 0.824 -7.974 1.00 97.00 228 HIS A C 1
ATOM 1793 O O . HIS A 1 228 ? 20.672 1.858 -7.354 1.00 97.00 228 HIS A O 1
ATOM 1799 N N . SER A 1 229 ? 20.344 0.795 -9.302 1.00 97.44 229 SER A N 1
ATOM 1800 C CA . SER A 1 229 ? 20.283 2.005 -10.132 1.00 97.44 229 SER A CA 1
ATOM 1801 C C . SER A 1 229 ? 19.250 1.877 -11.247 1.00 97.44 229 SER A C 1
ATOM 1803 O O . SER A 1 229 ? 19.084 0.795 -11.806 1.00 97.44 229 SER A O 1
ATOM 1805 N N . SER A 1 230 ? 18.596 2.988 -11.583 1.00 98.25 230 SER A N 1
ATOM 1806 C CA . SER A 1 230 ? 17.601 3.157 -12.649 1.00 98.25 230 SER A CA 1
ATOM 1807 C C . SER A 1 230 ? 18.129 4.207 -13.630 1.00 98.25 230 SER A C 1
ATOM 1809 O O . SER A 1 230 ? 18.360 5.356 -13.235 1.00 98.25 230 SER A O 1
ATOM 1811 N N . ARG A 1 231 ? 18.377 3.836 -14.897 1.00 98.06 231 ARG A N 1
ATOM 1812 C CA . ARG A 1 231 ? 19.024 4.735 -15.881 1.00 98.06 231 ARG A CA 1
ATOM 1813 C C . ARG A 1 231 ? 18.472 4.608 -17.302 1.00 98.06 231 ARG A C 1
ATOM 1815 O O . ARG A 1 231 ? 18.181 3.504 -17.761 1.00 98.06 231 ARG A O 1
ATOM 1822 N N . LYS A 1 232 ? 18.401 5.730 -18.027 1.00 97.38 232 LYS A N 1
ATOM 1823 C CA . LYS A 1 232 ? 18.096 5.805 -19.470 1.00 97.38 232 LYS A CA 1
ATOM 1824 C C . LYS A 1 232 ? 19.413 5.932 -20.244 1.00 97.38 232 LYS A C 1
ATOM 1826 O O . LYS A 1 232 ? 19.928 7.028 -20.454 1.00 97.38 232 LYS A O 1
ATOM 1831 N N . GLY A 1 233 ? 20.002 4.796 -20.622 1.00 95.88 233 GLY A N 1
ATOM 1832 C CA . GLY A 1 233 ? 21.414 4.766 -21.026 1.00 95.88 233 GLY A CA 1
ATOM 1833 C C . GLY A 1 233 ? 22.296 5.176 -19.842 1.00 95.88 233 GLY A C 1
ATOM 1834 O O . GLY A 1 233 ? 22.170 4.590 -18.769 1.00 95.88 233 GLY A O 1
ATOM 1835 N N . GLU A 1 234 ? 23.117 6.213 -20.011 1.00 93.19 234 GLU A N 1
ATOM 1836 C CA . GLU A 1 234 ? 23.908 6.805 -18.918 1.00 93.19 234 GLU A CA 1
ATOM 1837 C C . GLU A 1 234 ? 23.102 7.772 -18.032 1.00 93.19 234 GLU A C 1
ATOM 1839 O O . GLU A 1 234 ? 23.478 8.015 -16.880 1.00 93.19 234 GLU A O 1
ATOM 1844 N N . ALA A 1 235 ? 21.988 8.320 -18.540 1.00 95.50 235 ALA A N 1
ATOM 1845 C CA . ALA A 1 235 ? 21.209 9.331 -17.834 1.00 95.50 235 ALA A CA 1
ATOM 1846 C C . ALA A 1 235 ? 20.606 8.757 -16.543 1.00 95.50 235 ALA A C 1
ATOM 1848 O O . ALA A 1 235 ? 19.857 7.777 -16.564 1.00 95.50 235 ALA A O 1
ATOM 1849 N N . LEU A 1 236 ? 20.962 9.381 -15.420 1.00 96.00 236 LEU A N 1
ATOM 1850 C CA . LEU A 1 236 ? 20.493 9.032 -14.084 1.00 96.00 236 LEU A CA 1
ATOM 1851 C C . LEU A 1 236 ? 18.984 9.263 -13.943 1.00 96.00 236 LEU A C 1
ATOM 1853 O O . LEU A 1 236 ? 18.478 10.300 -14.363 1.00 96.00 236 LEU A O 1
ATOM 1857 N N . ILE A 1 237 ? 18.310 8.344 -13.250 1.00 97.31 237 ILE A N 1
ATOM 1858 C CA . ILE A 1 237 ? 17.001 8.582 -12.629 1.00 97.31 237 ILE A CA 1
ATOM 1859 C C . ILE A 1 237 ? 17.126 8.382 -11.113 1.00 97.31 237 ILE A C 1
ATOM 1861 O O . ILE A 1 237 ? 16.931 9.327 -10.350 1.00 97.31 237 ILE A O 1
ATOM 1865 N N . TYR A 1 238 ? 17.548 7.186 -10.693 1.00 97.38 238 TYR A N 1
ATOM 1866 C CA . TYR A 1 238 ? 17.836 6.825 -9.300 1.00 97.38 238 TYR A CA 1
ATOM 1867 C C . TYR A 1 238 ? 19.106 5.967 -9.227 1.00 97.38 238 TYR A C 1
ATOM 1869 O O . TYR A 1 238 ? 19.427 5.244 -10.170 1.00 97.38 238 TYR A O 1
ATOM 1877 N N . ASP A 1 239 ? 19.840 6.049 -8.125 1.00 96.62 239 ASP A N 1
ATOM 1878 C CA . ASP A 1 239 ? 21.054 5.279 -7.855 1.00 96.62 239 ASP A CA 1
ATOM 1879 C C . ASP A 1 239 ? 21.243 5.179 -6.338 1.00 96.62 239 ASP A C 1
ATOM 1881 O O . ASP A 1 239 ? 21.058 6.176 -5.636 1.00 96.62 239 ASP A O 1
ATOM 1885 N N . CYS A 1 240 ? 21.565 4.000 -5.806 1.00 94.62 240 CYS A N 1
ATOM 1886 C CA . CYS A 1 240 ? 21.836 3.831 -4.383 1.00 94.62 240 CYS A CA 1
ATOM 1887 C C . CYS A 1 240 ? 22.750 2.640 -4.047 1.00 94.62 240 CYS A C 1
ATOM 1889 O O . CYS A 1 240 ? 22.608 1.555 -4.617 1.00 94.62 240 CYS A O 1
ATOM 1891 N N . GLU A 1 241 ? 23.615 2.817 -3.043 1.00 95.62 241 GLU A N 1
ATOM 1892 C CA . GLU A 1 241 ? 24.338 1.744 -2.345 1.00 95.62 241 GLU A CA 1
ATOM 1893 C C . GLU A 1 241 ? 23.719 1.458 -0.964 1.00 95.62 241 GLU A C 1
ATOM 1895 O O . GLU A 1 241 ? 23.354 2.373 -0.222 1.00 95.62 241 GLU A O 1
ATOM 1900 N N . TYR A 1 242 ? 23.697 0.184 -0.566 1.00 92.25 242 TYR A N 1
ATOM 1901 C CA . TYR A 1 242 ? 23.217 -0.301 0.729 1.00 92.25 242 TYR A CA 1
ATOM 1902 C C . TYR A 1 242 ? 24.342 -0.933 1.552 1.00 92.25 242 TYR A C 1
ATOM 1904 O O . TYR A 1 242 ? 25.126 -1.742 1.053 1.00 92.25 242 TYR A O 1
ATOM 1912 N N . ARG A 1 243 ? 24.381 -0.646 2.860 1.00 91.00 243 ARG A N 1
ATOM 1913 C CA . ARG A 1 243 ? 25.280 -1.332 3.810 1.00 91.00 243 ARG A CA 1
ATOM 1914 C C . ARG A 1 243 ? 24.491 -1.823 5.014 1.00 91.00 243 ARG A C 1
ATOM 1916 O O . ARG A 1 243 ? 23.677 -1.079 5.556 1.00 91.00 243 ARG A O 1
ATOM 1923 N N . TYR A 1 244 ? 24.733 -3.065 5.426 1.00 88.50 244 TYR A N 1
ATOM 1924 C CA . TYR A 1 244 ? 23.920 -3.786 6.408 1.00 88.50 244 TYR A CA 1
ATOM 1925 C C . TYR A 1 244 ? 24.700 -4.130 7.682 1.00 88.50 244 TYR A C 1
ATOM 1927 O O . TYR A 1 244 ? 25.925 -4.245 7.652 1.00 88.50 244 TYR A O 1
ATOM 1935 N N . ASP A 1 245 ? 23.981 -4.366 8.778 1.00 82.19 245 ASP A N 1
ATOM 1936 C CA . ASP A 1 245 ? 24.499 -5.095 9.936 1.00 82.19 245 ASP A CA 1
ATOM 1937 C C . ASP A 1 245 ? 24.563 -6.622 9.675 1.00 82.19 245 ASP A C 1
ATOM 1939 O O . ASP A 1 245 ? 24.275 -7.120 8.576 1.00 82.19 245 ASP A O 1
ATOM 1943 N N . LEU A 1 246 ? 24.959 -7.384 10.701 1.00 80.94 246 LEU A N 1
ATOM 1944 C CA . LEU A 1 246 ? 25.077 -8.844 10.628 1.00 80.94 246 LEU A CA 1
ATOM 1945 C C . LEU A 1 246 ? 23.726 -9.568 10.509 1.00 80.94 246 LEU A C 1
ATOM 1947 O O . LEU A 1 246 ? 23.683 -10.647 9.928 1.00 80.94 246 LEU A O 1
ATOM 1951 N N . VAL A 1 247 ? 22.628 -8.996 11.019 1.00 79.94 247 VAL A N 1
ATOM 1952 C CA . VAL A 1 247 ? 21.294 -9.618 10.917 1.00 79.94 247 VAL A CA 1
ATOM 1953 C C . VAL A 1 247 ? 20.541 -9.185 9.656 1.00 79.94 247 VAL A C 1
ATOM 1955 O O . VAL A 1 247 ? 19.533 -9.795 9.302 1.00 79.94 247 VAL A O 1
ATOM 1958 N N . GLY A 1 248 ? 21.005 -8.150 8.951 1.00 82.62 248 GLY A N 1
ATOM 1959 C CA . GLY A 1 248 ? 20.442 -7.646 7.698 1.00 82.62 248 GLY A CA 1
ATOM 1960 C C . GLY A 1 248 ? 19.606 -6.368 7.802 1.00 82.62 248 GLY A C 1
ATOM 1961 O O . GLY A 1 248 ? 18.785 -6.149 6.918 1.00 82.62 248 GLY A O 1
ATOM 1962 N N . ASN A 1 249 ? 19.782 -5.530 8.828 1.00 87.12 249 ASN A N 1
ATOM 1963 C CA . ASN A 1 249 ? 19.226 -4.170 8.824 1.00 87.12 249 ASN A CA 1
ATOM 1964 C C . ASN A 1 249 ? 20.175 -3.209 8.092 1.00 87.12 249 ASN A C 1
ATOM 1966 O O . ASN A 1 249 ? 21.384 -3.249 8.317 1.00 87.12 249 ASN A O 1
ATOM 1970 N N . ARG A 1 250 ? 19.651 -2.323 7.241 1.00 93.19 250 ARG A N 1
ATOM 1971 C CA . ARG A 1 250 ? 20.411 -1.270 6.546 1.00 93.19 250 ARG A CA 1
ATOM 1972 C C . ARG A 1 250 ? 20.925 -0.241 7.551 1.00 93.19 250 ARG A C 1
ATOM 1974 O O . ARG A 1 250 ? 20.131 0.475 8.148 1.00 93.19 250 ARG A O 1
ATOM 1981 N N . LEU A 1 251 ? 22.241 -0.151 7.717 1.00 89.44 251 LEU A N 1
ATOM 1982 C CA . LEU A 1 251 ? 22.934 0.866 8.520 1.00 89.44 251 LEU A CA 1
ATOM 1983 C C . LEU A 1 251 ? 23.245 2.137 7.717 1.00 89.44 251 LEU A C 1
ATOM 1985 O O . LEU A 1 251 ? 23.437 3.201 8.303 1.00 89.44 251 LEU A O 1
ATOM 1989 N N . ARG A 1 252 ? 23.333 2.030 6.385 1.00 91.88 252 ARG A N 1
ATOM 1990 C CA . ARG A 1 252 ? 23.599 3.154 5.479 1.00 91.88 252 ARG A CA 1
ATOM 1991 C C . ARG A 1 252 ? 22.860 2.965 4.157 1.00 91.88 252 ARG A C 1
ATOM 1993 O O . ARG A 1 252 ? 22.822 1.842 3.646 1.00 91.88 252 ARG A O 1
ATOM 2000 N N . ILE A 1 253 ? 22.335 4.063 3.620 1.00 92.81 253 ILE A N 1
ATOM 2001 C CA . ILE A 1 253 ? 21.954 4.199 2.210 1.00 92.81 253 ILE A CA 1
ATOM 2002 C C . ILE A 1 253 ? 22.715 5.412 1.679 1.00 92.81 253 ILE A C 1
ATOM 2004 O O . ILE A 1 253 ? 22.589 6.503 2.228 1.00 92.81 253 ILE A O 1
ATOM 2008 N N . ASP A 1 254 ? 23.518 5.230 0.641 1.00 89.56 254 ASP A N 1
ATOM 2009 C CA . ASP A 1 254 ? 24.066 6.343 -0.131 1.00 89.56 254 ASP A CA 1
ATOM 2010 C C . ASP A 1 254 ? 23.251 6.432 -1.413 1.00 89.56 254 ASP A C 1
ATOM 2012 O O . ASP A 1 254 ? 23.421 5.574 -2.269 1.00 89.56 254 ASP A O 1
ATOM 2016 N N . GLU A 1 255 ? 22.345 7.404 -1.534 1.00 91.75 255 GLU A N 1
ATOM 2017 C CA . GLU A 1 255 ? 21.477 7.546 -2.710 1.00 91.75 255 GLU A CA 1
ATOM 2018 C C . GLU A 1 255 ? 21.741 8.837 -3.488 1.00 91.75 255 GLU A C 1
ATOM 2020 O O . GLU A 1 255 ? 22.220 9.841 -2.954 1.00 91.75 255 GLU A O 1
ATOM 2025 N N . THR A 1 256 ? 21.457 8.803 -4.786 1.00 91.94 256 THR A N 1
ATOM 2026 C CA . THR A 1 256 ? 21.548 9.934 -5.706 1.00 91.94 256 THR A CA 1
ATOM 2027 C C . THR A 1 256 ? 20.407 9.847 -6.713 1.00 91.94 256 THR A C 1
ATOM 2029 O O . THR A 1 256 ? 20.237 8.825 -7.373 1.00 91.94 256 THR A O 1
ATOM 2032 N N . LEU A 1 257 ? 19.621 10.914 -6.844 1.00 91.25 257 LEU A N 1
ATOM 2033 C CA . LEU A 1 257 ? 18.480 10.973 -7.760 1.00 91.25 257 LEU A CA 1
ATOM 2034 C C . LEU A 1 257 ? 18.529 12.204 -8.658 1.00 91.25 257 LEU A C 1
ATOM 2036 O O . LEU A 1 257 ? 19.136 13.217 -8.308 1.00 91.25 257 LEU A O 1
ATOM 2040 N N . ALA A 1 258 ? 17.914 12.115 -9.833 1.00 91.81 258 ALA A N 1
ATOM 2041 C CA . ALA A 1 258 ? 17.798 13.256 -10.730 1.00 91.81 258 ALA A CA 1
ATOM 2042 C C . ALA A 1 258 ? 16.821 14.292 -10.156 1.00 91.81 258 ALA A C 1
ATOM 2044 O O . ALA A 1 258 ? 15.701 13.951 -9.779 1.00 91.81 258 ALA A O 1
ATOM 2045 N N . ASP A 1 259 ? 17.229 15.558 -10.117 1.00 88.00 259 ASP A N 1
ATOM 2046 C CA . ASP A 1 259 ? 16.298 16.654 -9.867 1.00 88.00 259 ASP A CA 1
ATOM 2047 C C . ASP A 1 259 ? 15.480 16.919 -11.141 1.00 88.00 259 ASP A C 1
ATOM 2049 O O . ASP A 1 259 ? 16.052 17.133 -12.213 1.00 88.00 259 ASP A O 1
ATOM 2053 N N . ALA A 1 260 ? 14.152 16.868 -11.023 1.00 87.12 260 ALA A N 1
ATOM 2054 C CA . ALA A 1 260 ? 13.231 17.129 -12.122 1.00 87.12 260 ALA A CA 1
ATOM 2055 C C . ALA A 1 260 ? 13.097 18.632 -12.449 1.00 87.12 260 ALA A C 1
ATOM 2057 O O . ALA A 1 260 ? 12.872 18.969 -13.609 1.00 87.12 260 ALA A O 1
ATOM 2058 N N . ASP A 1 261 ? 13.299 19.523 -11.468 1.00 84.12 261 ASP A N 1
ATOM 2059 C CA . ASP A 1 261 ? 13.254 20.980 -11.673 1.00 84.12 261 ASP A CA 1
ATOM 2060 C C . ASP A 1 261 ? 14.602 21.541 -12.157 1.00 84.12 261 ASP A C 1
ATOM 2062 O O . ASP A 1 261 ? 14.647 22.548 -12.864 1.00 84.12 261 ASP A O 1
ATOM 2066 N N . LEU A 1 262 ? 15.714 20.873 -11.817 1.00 83.94 262 LEU A N 1
ATOM 2067 C CA . LEU A 1 262 ? 17.076 21.250 -12.224 1.00 83.94 262 LEU A CA 1
ATOM 2068 C C . LEU A 1 262 ? 17.823 20.083 -12.908 1.00 83.94 262 LEU A C 1
ATOM 2070 O O . LEU A 1 262 ? 18.746 19.503 -12.319 1.00 83.94 262 LEU A O 1
ATOM 2074 N N . PRO A 1 263 ? 17.479 19.736 -14.166 1.00 79.94 263 PRO A N 1
ATOM 2075 C CA . PRO A 1 263 ? 18.150 18.678 -14.916 1.00 79.94 263 PRO A CA 1
ATOM 2076 C C . PRO A 1 263 ? 19.676 18.837 -14.945 1.00 79.94 263 PRO A C 1
ATOM 2078 O O . PRO A 1 263 ? 20.213 19.885 -15.299 1.00 79.94 263 PRO A O 1
ATOM 2081 N N . GLY A 1 264 ? 20.389 17.770 -14.575 1.00 80.19 264 GLY A N 1
ATOM 2082 C CA . GLY A 1 264 ? 21.850 17.776 -14.434 1.00 80.19 264 GLY A CA 1
ATOM 2083 C C . GLY A 1 264 ? 22.367 18.163 -13.041 1.00 80.19 264 GLY A C 1
ATOM 2084 O O . GLY A 1 264 ? 23.564 18.019 -12.799 1.00 80.19 264 GLY A O 1
ATOM 2085 N N . ASN A 1 265 ? 21.500 18.572 -12.105 1.00 83.56 265 ASN A N 1
ATOM 2086 C CA . ASN A 1 265 ? 21.853 18.833 -10.706 1.00 83.56 265 ASN A CA 1
ATOM 2087 C C . ASN A 1 265 ? 21.231 17.791 -9.746 1.00 83.56 265 ASN A C 1
ATOM 2089 O O . ASN A 1 265 ? 20.247 18.078 -9.064 1.00 83.56 265 ASN A O 1
ATOM 2093 N N . PRO A 1 266 ? 21.754 16.552 -9.699 1.00 87.12 266 PRO A N 1
ATOM 2094 C CA . PRO A 1 266 ? 21.141 15.481 -8.922 1.00 87.12 266 PRO A CA 1
ATOM 2095 C C . PRO A 1 266 ? 21.215 15.731 -7.410 1.00 87.12 266 PRO A C 1
ATOM 2097 O O . PRO A 1 266 ? 22.231 16.202 -6.892 1.00 87.12 266 PRO A O 1
ATOM 2100 N N . LYS A 1 267 ? 20.162 15.348 -6.680 1.00 85.19 267 LYS A N 1
ATOM 2101 C CA . LYS A 1 267 ? 20.171 15.363 -5.211 1.00 85.19 267 LYS A CA 1
ATOM 2102 C C . LYS A 1 267 ? 20.906 14.126 -4.705 1.00 85.19 267 LYS A C 1
ATOM 2104 O O . LYS A 1 267 ? 20.531 13.006 -5.043 1.00 85.19 267 LYS A O 1
ATOM 2109 N N . VAL A 1 268 ? 21.937 14.333 -3.888 1.00 86.00 268 VAL A N 1
ATOM 2110 C CA . VAL A 1 268 ? 22.729 13.282 -3.228 1.00 86.00 268 VAL A CA 1
ATOM 2111 C C . VAL A 1 268 ? 22.364 13.261 -1.747 1.00 86.00 268 VAL A C 1
ATOM 2113 O O . VAL A 1 268 ? 22.339 14.321 -1.122 1.00 86.00 268 VAL A O 1
ATOM 2116 N N . ARG A 1 269 ? 22.119 12.081 -1.167 1.00 84.31 269 ARG A N 1
ATOM 2117 C CA . ARG A 1 269 ? 21.785 11.936 0.257 1.00 84.31 269 ARG A CA 1
ATOM 2118 C C . ARG A 1 269 ? 22.527 10.757 0.892 1.00 84.31 269 ARG A C 1
ATOM 2120 O O . ARG A 1 269 ? 22.443 9.622 0.429 1.00 84.31 269 ARG A O 1
ATOM 2127 N N . HIS A 1 270 ? 23.255 11.031 1.976 1.00 87.56 270 HIS A N 1
ATOM 2128 C CA . HIS A 1 270 ? 24.011 10.030 2.740 1.00 87.56 270 HIS A CA 1
ATOM 2129 C C . HIS A 1 270 ? 23.268 9.668 4.030 1.00 87.56 270 HIS A C 1
ATOM 2131 O O . HIS A 1 270 ? 23.503 10.283 5.072 1.00 87.56 270 HIS A O 1
ATOM 2137 N N . LEU A 1 271 ? 22.372 8.684 3.961 1.00 90.88 271 LEU A N 1
ATOM 2138 C CA . LEU A 1 271 ? 21.545 8.246 5.086 1.00 90.88 271 LEU A CA 1
ATOM 2139 C C . LEU A 1 271 ? 22.295 7.276 5.994 1.00 90.88 271 LEU A C 1
ATOM 2141 O O . LEU A 1 271 ? 22.962 6.353 5.521 1.00 90.88 271 LEU A O 1
ATOM 2145 N N . ARG A 1 272 ? 22.135 7.436 7.306 1.00 92.50 272 ARG A N 1
ATOM 2146 C CA . ARG A 1 272 ? 22.662 6.539 8.340 1.00 92.50 272 ARG A CA 1
ATOM 2147 C C . ARG A 1 272 ? 21.554 6.154 9.303 1.00 92.50 272 ARG A C 1
ATOM 2149 O O . ARG A 1 272 ? 20.765 7.004 9.701 1.00 92.50 272 ARG A O 1
ATOM 2156 N N . TYR A 1 273 ? 21.551 4.895 9.721 1.00 94.62 273 TYR A N 1
ATOM 2157 C CA . TYR A 1 273 ? 20.528 4.349 10.604 1.00 94.62 273 TYR A CA 1
ATOM 2158 C C . TYR A 1 273 ? 21.138 3.631 11.803 1.00 94.62 273 TYR A C 1
ATOM 2160 O O . TYR A 1 273 ? 22.132 2.914 11.666 1.00 94.62 273 TYR A O 1
ATOM 2168 N N . ALA A 1 274 ? 20.505 3.779 12.966 1.00 94.56 274 ALA A N 1
ATOM 2169 C CA . ALA A 1 274 ? 20.793 2.972 14.146 1.00 94.56 274 ALA A CA 1
ATOM 2170 C C . ALA A 1 274 ? 19.511 2.343 14.701 1.00 94.56 274 ALA A C 1
ATOM 2172 O O . ALA A 1 274 ? 18.429 2.934 14.653 1.00 94.56 274 ALA A O 1
ATOM 2173 N N . TYR A 1 275 ? 19.661 1.142 15.256 1.00 94.19 275 TYR A N 1
ATOM 2174 C CA . TYR A 1 275 ? 18.570 0.319 15.766 1.00 94.19 275 TYR A CA 1
ATOM 2175 C C . TYR A 1 275 ? 18.846 -0.087 17.215 1.00 94.19 275 TYR A C 1
ATOM 2177 O O . TYR A 1 275 ? 20.006 -0.200 17.619 1.00 94.19 275 TYR A O 1
ATOM 2185 N N . ASP A 1 276 ? 17.793 -0.323 17.994 1.00 92.38 276 ASP A N 1
ATOM 2186 C CA . ASP A 1 276 ? 17.922 -0.912 19.328 1.00 92.38 276 ASP A CA 1
ATOM 2187 C C . ASP A 1 276 ? 18.041 -2.450 19.295 1.00 92.38 276 ASP A C 1
ATOM 2189 O O . ASP A 1 276 ? 18.077 -3.086 18.240 1.00 92.38 276 ASP A O 1
ATOM 2193 N N . GLN A 1 277 ? 18.102 -3.071 20.477 1.00 91.31 277 GLN A N 1
ATOM 2194 C CA . GLN A 1 277 ? 18.203 -4.529 20.637 1.00 91.31 277 GLN A CA 1
ATOM 2195 C C . GLN A 1 277 ? 16.944 -5.295 20.184 1.00 91.31 277 GLN A C 1
ATOM 2197 O O . GLN A 1 277 ? 16.971 -6.521 20.114 1.00 91.31 277 GLN A O 1
ATOM 2202 N N . GLN A 1 278 ? 15.847 -4.595 19.886 1.00 88.44 278 GLN A N 1
ATOM 2203 C CA . GLN A 1 278 ? 14.630 -5.136 19.281 1.00 88.44 278 GLN A CA 1
ATOM 2204 C C . GLN A 1 278 ? 14.568 -4.843 17.768 1.00 88.44 278 GLN A C 1
ATOM 2206 O O . GLN A 1 278 ? 13.546 -5.101 17.134 1.00 88.44 278 GLN A O 1
ATOM 2211 N N . TYR A 1 279 ? 15.654 -4.317 17.189 1.00 92.75 279 TYR A N 1
ATOM 2212 C CA . TYR A 1 279 ? 15.775 -3.871 15.800 1.00 92.75 279 TYR A CA 1
ATOM 2213 C C . TYR A 1 279 ? 14.772 -2.779 15.401 1.00 92.75 279 TYR A C 1
ATOM 2215 O O . TYR A 1 279 ? 14.437 -2.647 14.224 1.00 92.75 279 TYR A O 1
ATOM 2223 N N . ARG A 1 280 ? 14.307 -1.975 16.366 1.00 95.38 280 ARG A N 1
ATOM 2224 C CA . ARG A 1 280 ? 13.473 -0.790 16.116 1.00 95.38 280 ARG A CA 1
ATOM 2225 C C . ARG A 1 280 ? 14.377 0.385 15.767 1.00 95.38 280 ARG A C 1
ATOM 2227 O O . ARG A 1 280 ? 15.423 0.561 16.392 1.00 95.38 280 ARG A O 1
ATOM 2234 N N . LEU A 1 281 ? 13.984 1.186 14.784 1.00 98.00 281 LEU A N 1
ATOM 2235 C CA . LEU A 1 281 ? 14.756 2.329 14.306 1.00 98.00 281 LEU A CA 1
ATOM 2236 C C . LEU A 1 281 ? 14.783 3.446 15.359 1.00 98.00 281 LEU A C 1
ATOM 2238 O O . LEU A 1 281 ? 13.757 4.074 15.607 1.00 98.00 281 LEU A O 1
ATOM 2242 N N . VAL A 1 282 ? 15.949 3.708 15.958 1.00 97.81 282 VAL A N 1
ATOM 2243 C CA . VAL A 1 282 ? 16.147 4.759 16.982 1.00 97.81 282 VAL A CA 1
ATOM 2244 C C . VAL A 1 282 ? 16.858 6.004 16.454 1.00 97.81 282 VAL A C 1
ATOM 2246 O O . VAL A 1 282 ? 16.811 7.046 17.105 1.00 97.81 282 VAL A O 1
ATOM 2249 N N . LEU A 1 283 ? 17.490 5.919 15.282 1.00 95.94 283 LEU A N 1
ATOM 2250 C CA . LEU A 1 283 ? 18.154 7.044 14.628 1.00 95.94 283 LEU A CA 1
ATOM 2251 C C . LEU A 1 283 ? 18.050 6.918 13.106 1.00 95.94 283 LEU A C 1
ATOM 2253 O O . LEU A 1 283 ? 18.369 5.862 12.563 1.00 95.94 283 LEU A O 1
ATOM 2257 N N . GLU A 1 284 ? 17.692 8.008 12.440 1.00 95.19 284 GLU A N 1
ATOM 2258 C CA . GLU A 1 284 ? 17.922 8.276 11.019 1.00 95.19 284 GLU A CA 1
ATOM 2259 C C . GLU A 1 284 ? 18.681 9.605 10.922 1.00 95.19 284 GLU A C 1
ATOM 2261 O O . GLU A 1 284 ? 18.271 10.588 11.531 1.00 95.19 284 GLU A O 1
ATOM 2266 N N . THR A 1 285 ? 19.783 9.668 10.178 1.00 89.81 285 THR A N 1
ATOM 2267 C CA . THR A 1 285 ? 20.439 10.947 9.859 1.00 89.81 285 THR A CA 1
ATOM 2268 C C . THR A 1 285 ? 20.750 11.036 8.379 1.00 89.81 285 THR A C 1
ATOM 2270 O O . THR A 1 285 ? 21.103 10.031 7.763 1.00 89.81 285 THR A O 1
ATOM 2273 N N . TRP A 1 286 ? 20.666 12.235 7.811 1.00 87.38 286 TRP A N 1
ATOM 2274 C CA . TRP A 1 286 ? 21.227 12.540 6.501 1.00 87.38 286 TRP A CA 1
ATOM 2275 C C . TRP A 1 286 ? 21.973 13.871 6.524 1.00 87.38 286 TRP A C 1
ATOM 2277 O O . TRP A 1 286 ? 21.643 14.785 7.276 1.00 87.38 286 TRP A O 1
ATOM 2287 N N . ALA A 1 287 ? 23.003 13.977 5.690 1.00 68.75 287 ALA A N 1
ATOM 2288 C CA . ALA A 1 287 ? 23.768 15.203 5.502 1.00 68.75 287 ALA A CA 1
ATOM 2289 C C . ALA A 1 287 ? 23.503 15.792 4.114 1.00 68.75 287 ALA A C 1
ATOM 2291 O O . ALA A 1 287 ? 23.383 15.038 3.144 1.00 68.75 287 ALA A O 1
ATOM 2292 N N . ALA A 1 288 ? 23.498 17.124 4.039 1.00 53.78 288 ALA A N 1
ATOM 2293 C CA . ALA A 1 288 ? 23.596 17.861 2.786 1.00 53.78 288 ALA A CA 1
ATOM 2294 C C . ALA A 1 288 ? 24.870 17.475 2.011 1.00 53.78 288 ALA A C 1
ATOM 2296 O O . ALA A 1 288 ? 25.887 17.095 2.606 1.00 53.78 288 ALA A O 1
ATOM 2297 N N . GLY A 1 289 ? 24.842 17.607 0.682 1.00 44.62 289 GLY A N 1
ATOM 2298 C CA . GLY A 1 289 ? 26.034 17.415 -0.154 1.00 44.62 289 GLY A CA 1
ATOM 2299 C C . GLY A 1 289 ? 27.165 18.399 0.215 1.00 44.62 289 GLY A C 1
ATOM 2300 O O . GLY A 1 289 ? 26.906 19.545 0.560 1.00 44.62 289 GLY A O 1
ATOM 2301 N N . ASN A 1 290 ? 28.453 18.044 0.171 1.00 38.88 290 ASN A N 1
ATOM 2302 C CA . ASN A 1 290 ? 29.088 16.829 -0.347 1.00 38.88 290 ASN A CA 1
ATOM 2303 C C . ASN A 1 290 ? 30.082 16.247 0.674 1.00 38.88 290 ASN A C 1
ATOM 2305 O O . ASN A 1 290 ? 30.957 16.971 1.144 1.00 38.88 290 ASN A O 1
ATOM 2309 N N . ILE A 1 291 ? 30.067 14.924 0.902 1.00 33.78 291 ILE A N 1
ATOM 2310 C CA . ILE A 1 291 ? 31.182 14.213 1.570 1.00 33.78 291 ILE A CA 1
ATOM 2311 C C . ILE A 1 291 ? 31.970 13.365 0.558 1.00 33.78 291 ILE A C 1
ATOM 2313 O O . ILE A 1 291 ? 32.234 12.175 0.729 1.00 33.78 291 ILE A O 1
ATOM 2317 N N . ARG A 1 292 ? 32.432 14.041 -0.496 1.00 32.72 292 ARG A N 1
ATOM 2318 C CA . ARG A 1 292 ? 33.774 13.802 -1.031 1.00 32.72 292 ARG A CA 1
ATOM 2319 C C . ARG A 1 292 ? 34.574 15.090 -0.836 1.00 32.72 292 ARG A C 1
ATOM 2321 O O . ARG A 1 292 ? 34.128 16.116 -1.346 1.00 32.72 292 ARG A O 1
ATOM 2328 N N . PRO A 1 293 ? 35.747 15.074 -0.175 1.00 29.98 293 PRO A N 1
ATOM 2329 C CA . PRO A 1 293 ? 36.708 16.141 -0.415 1.00 29.98 293 PRO A CA 1
ATOM 2330 C C . PRO A 1 293 ? 37.037 16.128 -1.918 1.00 29.98 293 PRO A C 1
ATOM 2332 O O . PRO A 1 293 ? 37.192 15.038 -2.490 1.00 29.98 293 PRO A O 1
ATOM 2335 N N . PRO A 1 294 ? 37.109 17.287 -2.593 1.00 31.47 294 PRO A N 1
ATOM 2336 C CA . PRO A 1 294 ? 37.480 17.310 -3.997 1.00 31.47 294 PRO A CA 1
ATOM 2337 C C . PRO A 1 294 ? 38.873 16.695 -4.149 1.00 31.47 294 PRO A C 1
ATOM 2339 O O . PRO A 1 294 ? 39.796 17.038 -3.408 1.00 31.47 294 PRO A O 1
ATOM 2342 N N . ARG A 1 295 ? 39.049 15.802 -5.131 1.00 33.28 295 ARG A N 1
ATOM 2343 C CA . ARG A 1 295 ? 40.402 15.533 -5.632 1.00 33.28 295 ARG A CA 1
ATOM 2344 C C . ARG A 1 295 ? 40.929 16.866 -6.172 1.00 33.28 295 ARG A C 1
ATOM 2346 O O . ARG A 1 295 ? 40.220 17.459 -6.989 1.00 33.28 295 ARG A O 1
ATOM 2353 N N . PRO A 1 296 ? 42.118 17.338 -5.758 1.00 35.88 296 PRO A N 1
ATOM 2354 C CA . PRO A 1 296 ? 42.717 18.508 -6.377 1.00 35.88 296 PRO A CA 1
ATOM 2355 C C . PRO A 1 296 ? 42.815 18.288 -7.885 1.00 35.88 296 PRO A C 1
ATOM 2357 O O . PRO A 1 296 ? 43.254 17.224 -8.335 1.00 35.88 296 PRO A O 1
ATOM 2360 N N . ARG A 1 297 ? 42.410 19.288 -8.666 1.00 39.81 297 ARG A N 1
ATOM 2361 C CA . ARG A 1 297 ? 42.851 19.368 -10.056 1.00 39.81 297 ARG A CA 1
ATOM 2362 C C . ARG A 1 297 ? 44.362 19.656 -10.053 1.00 39.81 297 ARG A C 1
ATOM 2364 O O . ARG A 1 297 ? 44.827 20.346 -9.144 1.00 39.81 297 ARG A O 1
ATOM 2371 N N . PRO A 1 298 ? 45.143 19.170 -11.037 1.00 38.97 298 PRO A N 1
ATOM 2372 C CA . PRO A 1 298 ? 46.585 19.441 -11.098 1.00 38.97 298 PRO A CA 1
ATOM 2373 C C . PRO A 1 298 ? 46.959 20.928 -11.245 1.00 38.97 298 PRO A C 1
ATOM 2375 O O . PRO A 1 298 ? 48.125 21.270 -11.093 1.00 38.97 298 PRO A O 1
ATOM 2378 N N . ASP A 1 299 ? 45.983 21.790 -11.545 1.00 48.88 299 ASP A N 1
ATOM 2379 C CA . ASP A 1 299 ? 46.107 23.248 -11.668 1.00 48.88 299 ASP A CA 1
ATOM 2380 C C . ASP A 1 299 ? 45.984 24.012 -10.329 1.00 48.88 299 ASP A C 1
ATOM 2382 O O . ASP A 1 299 ? 46.290 25.201 -10.276 1.00 48.88 299 ASP A O 1
ATOM 2386 N N . GLY A 1 300 ? 45.571 23.346 -9.243 1.00 37.81 300 GLY A N 1
ATOM 2387 C CA . GLY A 1 300 ? 45.442 23.949 -7.913 1.00 37.81 300 GLY A CA 1
ATOM 2388 C C . GLY A 1 300 ? 44.212 24.840 -7.694 1.00 37.81 300 GLY A C 1
ATOM 2389 O O . GLY A 1 300 ? 44.092 25.412 -6.612 1.00 37.81 300 GLY A O 1
ATOM 2390 N N . ALA A 1 301 ? 43.289 24.948 -8.656 1.00 36.03 301 ALA A N 1
ATOM 2391 C CA . ALA A 1 301 ? 42.061 25.724 -8.483 1.00 36.03 301 ALA A CA 1
ATOM 2392 C C . ALA A 1 301 ? 41.080 25.024 -7.522 1.00 36.03 301 ALA A C 1
ATOM 2394 O O . ALA A 1 301 ? 40.817 23.821 -7.648 1.00 36.03 301 ALA A O 1
ATOM 2395 N N . ASP A 1 302 ? 40.490 25.766 -6.578 1.00 41.59 302 ASP A N 1
ATOM 2396 C CA . ASP A 1 302 ? 39.437 25.223 -5.726 1.00 41.59 302 ASP A CA 1
ATOM 2397 C C . ASP A 1 302 ? 38.122 25.107 -6.511 1.00 41.59 302 ASP A C 1
ATOM 2399 O O . ASP A 1 302 ? 37.648 26.040 -7.150 1.00 41.59 302 ASP A O 1
ATOM 2403 N N . GLY A 1 303 ? 37.524 23.912 -6.496 1.00 40.88 303 GLY A N 1
ATOM 2404 C CA . GLY A 1 303 ? 36.385 23.553 -7.352 1.00 40.88 303 GLY A CA 1
ATOM 2405 C C . GLY A 1 303 ? 35.045 24.216 -7.005 1.00 40.88 303 GLY A C 1
ATOM 2406 O O . GLY A 1 303 ? 34.003 23.639 -7.312 1.00 40.88 303 GLY A O 1
ATOM 2407 N N . ARG A 1 304 ? 35.048 25.380 -6.345 1.00 43.97 304 ARG A N 1
ATOM 2408 C CA . ARG A 1 304 ? 33.853 26.173 -6.044 1.00 43.97 304 ARG A CA 1
ATOM 2409 C C . ARG A 1 304 ? 33.461 27.005 -7.265 1.00 43.97 304 ARG A C 1
ATOM 2411 O O . ARG A 1 304 ? 33.767 28.190 -7.351 1.00 43.97 304 ARG A O 1
ATOM 2418 N N . GLY A 1 305 ? 32.752 26.383 -8.205 1.00 32.03 305 GLY A N 1
ATOM 2419 C CA . GLY A 1 305 ? 31.943 27.164 -9.140 1.00 32.03 305 GLY A CA 1
ATOM 2420 C C . GLY A 1 305 ? 30.910 28.002 -8.366 1.00 32.03 305 GLY A C 1
ATOM 2421 O O . GLY A 1 305 ? 30.442 27.540 -7.318 1.00 32.03 305 GLY A O 1
ATOM 2422 N N . PRO A 1 306 ? 30.557 29.212 -8.836 1.00 38.97 306 PRO A N 1
ATOM 2423 C CA . PRO A 1 306 ? 29.387 29.912 -8.316 1.00 38.97 306 PRO A CA 1
ATOM 2424 C C . PRO A 1 306 ? 28.120 29.069 -8.543 1.00 38.97 306 PRO A C 1
ATOM 2426 O O . PRO A 1 306 ? 28.084 28.205 -9.419 1.00 38.97 306 PRO A O 1
ATOM 2429 N N . ASP A 1 307 ? 27.094 29.335 -7.738 1.00 38.94 307 ASP A N 1
ATOM 2430 C CA . ASP A 1 307 ? 25.731 28.810 -7.898 1.00 38.94 307 ASP A CA 1
ATOM 2431 C C . ASP A 1 307 ? 25.588 27.275 -7.833 1.00 38.94 307 ASP A C 1
ATOM 2433 O O . ASP A 1 307 ? 24.843 26.654 -8.590 1.00 38.94 307 ASP A O 1
ATOM 2437 N N . ALA A 1 308 ? 26.259 26.646 -6.861 1.00 36.41 308 ALA A N 1
ATOM 2438 C CA . ALA A 1 308 ? 25.956 25.276 -6.439 1.00 36.41 308 ALA A CA 1
ATOM 2439 C C . ALA A 1 308 ? 24.612 25.224 -5.661 1.00 36.41 308 ALA A C 1
ATOM 2441 O O . ALA A 1 308 ? 24.533 25.821 -4.584 1.00 36.41 308 ALA A O 1
ATOM 2442 N N . PRO A 1 309 ? 23.564 24.518 -6.143 1.00 39.97 309 PRO A N 1
ATOM 2443 C CA . PRO A 1 309 ? 22.249 24.508 -5.494 1.00 39.97 309 PRO A CA 1
ATOM 2444 C C . PRO A 1 309 ? 22.215 23.792 -4.136 1.00 39.97 309 PRO A C 1
ATOM 2446 O O . PRO A 1 309 ? 22.982 22.864 -3.870 1.00 39.97 309 PRO A O 1
ATOM 2449 N N . SER A 1 310 ? 21.262 24.188 -3.289 1.00 45.94 310 SER A N 1
ATOM 2450 C CA . SER A 1 310 ? 21.016 23.610 -1.964 1.00 45.94 310 SER A CA 1
ATOM 2451 C C . SER A 1 310 ? 20.514 22.160 -2.049 1.00 45.94 310 SER A C 1
ATOM 2453 O O . SER A 1 310 ? 19.363 21.874 -2.381 1.00 45.94 310 SER A O 1
ATOM 2455 N N . GLY A 1 311 ? 21.399 21.214 -1.734 1.00 45.31 311 GLY A N 1
ATOM 2456 C CA . GLY A 1 311 ? 21.115 19.778 -1.734 1.00 45.31 311 GLY A CA 1
ATOM 2457 C C . GLY A 1 311 ? 20.697 19.240 -0.366 1.00 45.31 311 GLY A C 1
ATOM 2458 O O . GLY A 1 311 ? 21.487 18.513 0.224 1.00 45.31 311 GLY A O 1
ATOM 2459 N N . VAL A 1 312 ? 19.473 19.576 0.071 1.00 55.53 312 VAL A N 1
ATOM 2460 C CA . VAL A 1 312 ? 18.771 19.116 1.299 1.00 55.53 312 VAL A CA 1
ATOM 2461 C C . VAL A 1 312 ? 19.533 19.356 2.605 1.00 55.53 312 VAL A C 1
ATOM 2463 O O . VAL A 1 312 ? 20.542 18.711 2.869 1.00 55.53 312 VAL A O 1
ATOM 2466 N N . ASP A 1 313 ? 19.003 20.222 3.473 1.00 65.25 313 ASP A N 1
ATOM 2467 C CA . ASP A 1 313 ? 19.610 20.498 4.780 1.00 65.25 313 ASP A CA 1
ATOM 2468 C C . ASP A 1 313 ? 19.870 19.222 5.591 1.00 65.25 313 ASP A C 1
ATOM 2470 O O . ASP A 1 313 ? 19.080 18.272 5.593 1.00 65.25 313 ASP A O 1
ATOM 2474 N N . ALA A 1 314 ? 21.008 19.211 6.291 1.00 80.12 314 ALA A N 1
ATOM 2475 C CA . ALA A 1 314 ? 21.375 18.105 7.160 1.00 80.12 314 ALA A CA 1
ATOM 2476 C C . ALA A 1 314 ? 20.330 17.948 8.275 1.00 80.12 314 ALA A C 1
ATOM 2478 O O . ALA A 1 314 ? 19.993 18.916 8.954 1.00 80.12 314 ALA A O 1
ATOM 2479 N N . GLU A 1 315 ? 19.837 16.731 8.480 1.00 87.69 315 GLU A N 1
ATOM 2480 C CA . GLU A 1 315 ? 18.783 16.445 9.449 1.00 87.69 315 GLU A CA 1
ATOM 2481 C C . GLU A 1 315 ? 19.130 15.181 10.239 1.00 87.69 315 GLU A C 1
ATOM 2483 O O . GLU A 1 315 ? 19.614 14.187 9.692 1.00 87.69 315 GLU A O 1
ATOM 2488 N N . THR A 1 316 ? 18.888 15.212 11.546 1.00 92.44 316 THR A N 1
ATOM 2489 C CA . THR A 1 316 ? 19.000 14.049 12.433 1.00 92.44 316 THR A CA 1
ATOM 2490 C C . THR A 1 316 ? 17.670 13.817 13.130 1.00 92.44 316 THR A C 1
ATOM 2492 O O . THR A 1 316 ? 17.205 14.661 13.888 1.00 92.44 316 THR A O 1
ATOM 2495 N N . ARG A 1 317 ? 17.060 12.656 12.881 1.00 95.06 317 ARG A N 1
ATOM 2496 C CA . ARG A 1 317 ? 15.849 12.169 13.542 1.00 95.06 317 ARG A CA 1
ATOM 2497 C C . ARG A 1 317 ? 16.219 11.109 14.564 1.00 95.06 317 ARG A C 1
ATOM 2499 O O . ARG A 1 317 ? 16.679 10.031 14.196 1.00 95.06 317 ARG A O 1
ATOM 2506 N N . SER A 1 318 ? 15.988 11.380 15.845 1.00 97.69 318 SER A N 1
ATOM 2507 C CA . SER A 1 318 ? 16.109 10.372 16.904 1.00 97.69 318 SER A CA 1
ATOM 2508 C C . SER A 1 318 ? 14.744 10.003 17.483 1.00 97.69 318 SER A C 1
ATOM 2510 O O . SER A 1 318 ? 13.862 10.849 17.659 1.00 97.69 318 SER A O 1
ATOM 2512 N N . TYR A 1 319 ? 14.564 8.716 17.775 1.00 97.88 319 TYR A N 1
ATOM 2513 C CA . TYR A 1 319 ? 13.300 8.134 18.212 1.00 97.88 319 TYR A CA 1
ATOM 2514 C C . TYR A 1 319 ? 13.485 7.391 19.538 1.00 97.88 319 TYR A C 1
ATOM 2516 O O . TYR A 1 319 ? 14.422 6.609 19.699 1.00 97.88 319 TYR A O 1
ATOM 2524 N N . THR A 1 320 ? 12.560 7.584 20.479 1.00 98.50 320 THR A N 1
ATOM 2525 C CA . THR A 1 320 ? 12.479 6.750 21.692 1.00 98.50 320 THR A CA 1
ATOM 2526 C C . THR A 1 320 ? 11.155 6.002 21.732 1.00 98.50 320 THR A C 1
ATOM 2528 O O . THR A 1 320 ? 10.146 6.485 21.215 1.00 98.50 320 THR A O 1
ATOM 2531 N N . PHE A 1 321 ? 11.142 4.822 22.354 1.00 98.25 321 PHE A N 1
ATOM 2532 C CA . PHE A 1 321 ? 9.969 3.952 22.409 1.00 98.25 321 PHE A CA 1
ATOM 2533 C C . PHE A 1 321 ? 9.716 3.419 23.817 1.00 98.25 321 PHE A C 1
ATOM 2535 O O . PHE A 1 321 ? 10.652 3.192 24.585 1.00 98.25 321 PHE A O 1
ATOM 2542 N N . ASP A 1 322 ? 8.454 3.132 24.127 1.00 96.94 322 ASP A N 1
ATOM 2543 C CA . ASP A 1 322 ? 8.095 2.356 25.312 1.00 96.94 322 ASP A CA 1
ATOM 2544 C C . ASP A 1 322 ? 8.363 0.841 25.126 1.00 96.94 322 ASP A C 1
ATOM 2546 O O . ASP A 1 322 ? 8.957 0.383 24.141 1.00 96.94 322 ASP A O 1
ATOM 2550 N N . ARG A 1 323 ? 7.916 0.030 26.096 1.00 94.12 323 ARG A N 1
ATOM 2551 C CA . ARG A 1 323 ? 8.025 -1.441 26.056 1.00 94.12 323 ARG A CA 1
ATOM 2552 C C . ARG A 1 323 ? 7.013 -2.135 25.129 1.00 94.12 323 ARG A C 1
ATOM 2554 O O . ARG A 1 323 ? 7.163 -3.329 24.898 1.00 94.12 323 ARG A O 1
ATOM 2561 N N . ALA A 1 324 ? 6.009 -1.424 24.621 1.00 94.12 324 ALA A N 1
ATOM 2562 C CA . ALA A 1 324 ? 5.033 -1.915 23.648 1.00 94.12 324 ALA A CA 1
ATOM 2563 C C . ALA A 1 324 ? 5.326 -1.428 22.212 1.00 94.12 324 ALA A C 1
ATOM 2565 O O . ALA A 1 324 ? 4.608 -1.792 21.283 1.00 94.12 324 ALA A O 1
ATOM 2566 N N . GLY A 1 325 ? 6.376 -0.622 22.015 1.00 96.19 325 GLY A N 1
ATOM 2567 C CA . GLY A 1 325 ? 6.773 -0.077 20.717 1.00 96.19 325 GLY A CA 1
ATOM 2568 C C . GLY A 1 325 ? 6.149 1.275 20.370 1.00 96.19 325 GLY A C 1
ATOM 2569 O O . GLY A 1 325 ? 6.359 1.755 19.263 1.00 96.19 325 GLY A O 1
ATOM 2570 N N . ASN A 1 326 ? 5.420 1.935 21.269 1.00 98.25 326 ASN A N 1
ATOM 2571 C CA . ASN A 1 326 ? 4.897 3.269 20.971 1.00 98.25 326 ASN A CA 1
ATOM 2572 C C . ASN A 1 326 ? 6.030 4.303 20.967 1.00 98.25 326 ASN A C 1
ATOM 2574 O O . ASN A 1 326 ? 6.812 4.355 21.917 1.00 98.25 326 ASN A O 1
ATOM 2578 N N . ARG A 1 327 ? 6.110 5.121 19.908 1.00 98.12 327 ARG A N 1
ATOM 2579 C CA . ARG A 1 327 ? 7.104 6.194 19.724 1.00 98.12 327 ARG A CA 1
ATOM 2580 C C . ARG A 1 327 ? 6.852 7.308 20.740 1.00 98.12 327 ARG A C 1
ATOM 2582 O O . ARG A 1 327 ? 5.976 8.127 20.526 1.00 98.12 327 ARG A O 1
ATOM 2589 N N . LEU A 1 328 ? 7.585 7.344 21.851 1.00 98.31 328 LEU A N 1
ATOM 2590 C CA . LEU A 1 328 ? 7.405 8.336 22.923 1.00 98.31 328 LEU A CA 1
ATOM 2591 C C . LEU A 1 328 ? 7.912 9.725 22.523 1.00 98.31 328 LEU A C 1
ATOM 2593 O O . LEU A 1 328 ? 7.285 10.735 22.852 1.00 98.31 328 LEU A O 1
ATOM 2597 N N . THR A 1 329 ? 9.026 9.783 21.790 1.00 98.25 329 THR A N 1
ATOM 2598 C CA . THR A 1 329 ? 9.576 11.029 21.244 1.00 98.25 329 THR A CA 1
ATOM 2599 C C . THR A 1 329 ? 10.037 10.857 19.806 1.00 98.25 329 THR A C 1
ATOM 2601 O O . THR A 1 329 ? 10.486 9.782 19.407 1.00 98.25 329 THR A O 1
ATOM 2604 N N . MET A 1 330 ? 9.990 11.960 19.067 1.00 97.81 330 MET A N 1
ATOM 2605 C CA . MET A 1 330 ? 10.787 12.197 17.870 1.00 97.81 330 MET A CA 1
ATOM 2606 C C . MET A 1 330 ? 11.490 13.539 18.068 1.00 97.81 330 MET A C 1
ATOM 2608 O O . MET A 1 330 ? 10.820 14.531 18.355 1.00 97.81 330 MET A O 1
ATOM 2612 N N . VAL A 1 331 ? 12.816 13.566 17.967 1.00 97.06 331 VAL A N 1
ATOM 2613 C CA . VAL A 1 331 ? 13.601 14.808 17.947 1.00 97.06 331 VAL A CA 1
ATOM 2614 C C . VAL A 1 331 ? 14.184 14.951 16.552 1.00 97.06 331 VAL A C 1
ATOM 2616 O O . VAL A 1 331 ? 14.771 13.992 16.056 1.00 97.06 331 VAL A O 1
ATOM 2619 N N . VAL A 1 332 ? 13.993 16.111 15.933 1.00 93.94 332 VAL A N 1
ATOM 2620 C CA . VAL A 1 332 ? 14.496 16.461 14.605 1.00 93.94 332 VAL A CA 1
ATOM 2621 C C . VAL A 1 332 ? 15.464 17.628 14.758 1.00 93.94 332 VAL A C 1
ATOM 2623 O O . VAL A 1 332 ? 15.067 18.725 15.143 1.00 93.94 332 VAL A O 1
ATOM 2626 N N . GLU A 1 333 ? 16.739 17.389 14.489 1.00 92.19 333 GLU A N 1
ATOM 2627 C CA . GLU A 1 333 ? 17.818 18.369 14.614 1.00 92.19 333 GLU A CA 1
ATOM 2628 C C . GLU A 1 333 ? 18.270 18.817 13.221 1.00 92.19 333 GLU A C 1
ATOM 2630 O O . GLU A 1 333 ? 18.610 17.984 12.380 1.00 92.19 333 GLU A O 1
ATOM 2635 N N . ARG A 1 334 ? 18.273 20.132 12.992 1.00 87.31 334 ARG A N 1
ATOM 2636 C CA . ARG A 1 334 ? 18.693 20.839 11.772 1.00 87.31 334 ARG A CA 1
ATOM 2637 C C . ARG A 1 334 ? 19.770 21.875 12.145 1.00 87.31 334 ARG A C 1
ATOM 2639 O O . ARG A 1 334 ? 19.852 22.263 13.314 1.00 87.31 334 ARG A O 1
ATOM 2646 N N . PRO A 1 335 ? 20.571 22.401 11.201 1.00 83.44 335 PRO A N 1
ATOM 2647 C CA . PRO A 1 335 ? 21.447 23.544 11.453 1.00 83.44 335 PRO A CA 1
ATOM 2648 C C . PRO A 1 335 ? 20.694 24.728 12.087 1.00 83.44 335 PRO A C 1
ATOM 2650 O O . PRO A 1 335 ? 19.878 25.376 11.444 1.00 83.44 335 PRO A O 1
ATOM 2653 N N . GLY A 1 336 ? 20.968 25.003 13.366 1.00 84.38 336 GLY A N 1
ATOM 2654 C CA . GLY A 1 336 ? 20.365 26.110 14.121 1.00 84.38 336 GLY A CA 1
ATOM 2655 C C . GLY A 1 336 ? 18.970 25.860 14.717 1.00 84.38 336 GLY A C 1
ATOM 2656 O O . GLY A 1 336 ? 18.494 26.722 15.454 1.00 84.38 336 GLY A O 1
ATOM 2657 N N . ALA A 1 337 ? 18.331 24.710 14.469 1.00 88.94 337 ALA A N 1
ATOM 2658 C CA . ALA A 1 337 ? 16.963 24.436 14.920 1.00 88.94 337 ALA A CA 1
ATOM 2659 C C . ALA A 1 337 ? 16.767 22.989 15.403 1.00 88.94 337 ALA A C 1
ATOM 2661 O O . ALA A 1 337 ? 17.164 22.037 14.733 1.00 88.94 337 ALA A O 1
ATOM 2662 N N . THR A 1 338 ? 16.089 22.813 16.539 1.00 93.00 338 THR A N 1
ATOM 2663 C CA . THR A 1 338 ? 15.686 21.504 17.066 1.00 93.00 338 THR A CA 1
ATOM 2664 C C . THR A 1 338 ? 14.181 21.472 17.301 1.00 93.00 338 THR A C 1
ATOM 2666 O O . THR A 1 338 ? 13.656 22.191 18.152 1.00 93.00 338 THR A O 1
ATOM 2669 N N . GLU A 1 339 ? 13.490 20.573 16.608 1.00 94.75 339 GLU A N 1
ATOM 2670 C CA . GLU A 1 339 ? 12.085 20.249 16.837 1.00 94.75 339 GLU A CA 1
ATOM 2671 C C . GLU A 1 339 ? 11.990 19.006 17.737 1.00 94.75 339 GLU A C 1
ATOM 2673 O O . GLU A 1 339 ? 12.621 17.984 17.488 1.00 94.75 339 GLU A O 1
ATOM 2678 N N . THR A 1 340 ? 11.192 19.050 18.802 1.00 97.00 340 THR A N 1
ATOM 2679 C CA . THR A 1 340 ? 10.891 17.894 19.656 1.00 97.00 340 THR A CA 1
ATOM 2680 C C . THR A 1 340 ? 9.391 17.647 19.697 1.00 97.00 340 THR A C 1
ATOM 2682 O O . THR A 1 340 ? 8.646 18.405 20.325 1.00 97.00 340 THR A O 1
ATOM 2685 N N . ILE A 1 341 ? 8.956 16.529 19.117 1.00 97.81 341 ILE A N 1
ATOM 2686 C CA . ILE A 1 341 ? 7.597 16.007 19.262 1.00 97.81 341 ILE A CA 1
ATOM 2687 C C . ILE A 1 341 ? 7.576 14.966 20.385 1.00 97.81 341 ILE A C 1
ATOM 2689 O O . ILE A 1 341 ? 8.337 13.995 20.374 1.00 97.81 341 ILE A O 1
ATOM 2693 N N . ARG A 1 342 ? 6.675 15.147 21.354 1.00 98.44 342 ARG A N 1
ATOM 2694 C CA . ARG A 1 342 ? 6.363 14.152 22.393 1.00 98.44 342 ARG A CA 1
ATOM 2695 C C . ARG A 1 342 ? 4.974 13.577 22.152 1.00 98.44 342 ARG A C 1
ATOM 2697 O O . ARG A 1 342 ? 4.037 14.339 21.925 1.00 98.44 342 ARG A O 1
ATOM 2704 N N . TYR A 1 343 ? 4.840 12.261 22.249 1.00 98.62 343 TYR A N 1
ATOM 2705 C CA . TYR A 1 343 ? 3.584 11.547 22.031 1.00 98.62 343 TYR A CA 1
ATOM 2706 C C . TYR A 1 343 ? 3.060 10.958 23.345 1.00 98.62 343 TYR A C 1
ATOM 2708 O O . TYR A 1 343 ? 3.835 10.606 24.238 1.00 98.62 343 TYR A O 1
ATOM 2716 N N . ARG A 1 344 ? 1.737 10.836 23.471 1.00 98.44 344 ARG A N 1
ATOM 2717 C CA . ARG A 1 344 ? 1.060 10.205 24.615 1.00 98.44 344 ARG A CA 1
ATOM 2718 C C . ARG A 1 344 ? 0.115 9.111 24.141 1.00 98.44 344 ARG A C 1
ATOM 2720 O O . ARG A 1 344 ? -0.551 9.286 23.125 1.00 98.44 344 ARG A O 1
ATOM 2727 N N . TYR A 1 345 ? 0.028 8.023 24.901 1.00 98.00 345 TYR A N 1
ATOM 2728 C CA . TYR A 1 345 ? -0.777 6.842 24.580 1.00 98.00 345 TYR A CA 1
ATOM 2729 C C . TYR A 1 345 ? -1.555 6.358 25.809 1.00 98.00 345 TYR A C 1
ATOM 2731 O O . TYR A 1 345 ? -1.169 6.679 26.934 1.00 98.00 345 TYR A O 1
ATOM 2739 N N . ASP A 1 346 ? -2.617 5.578 25.600 1.00 95.25 346 ASP A N 1
ATOM 2740 C CA . ASP A 1 346 ? -3.259 4.786 26.660 1.00 95.25 346 ASP A CA 1
ATOM 2741 C C . ASP A 1 346 ? -2.680 3.358 26.768 1.00 95.25 346 ASP A C 1
ATOM 2743 O O . ASP A 1 346 ? -1.884 2.925 25.932 1.00 95.25 346 ASP A O 1
ATOM 2747 N N . ASP A 1 347 ? -3.099 2.595 27.787 1.00 92.31 347 ASP A N 1
ATOM 2748 C CA . ASP A 1 347 ? -2.686 1.191 27.995 1.00 92.31 347 ASP A CA 1
ATOM 2749 C C . ASP A 1 347 ? -3.185 0.216 26.894 1.00 92.31 347 ASP A C 1
ATOM 2751 O O . ASP A 1 347 ? -2.832 -0.966 26.913 1.00 92.31 347 ASP A O 1
ATOM 2755 N N . LEU A 1 348 ? -3.969 0.683 25.910 1.00 92.94 348 LEU A N 1
ATOM 2756 C CA . LEU A 1 348 ? -4.320 -0.061 24.690 1.00 92.94 348 LEU A CA 1
ATOM 2757 C C . LEU A 1 348 ? -3.471 0.347 23.478 1.00 92.94 348 LEU A C 1
ATOM 2759 O O . LEU A 1 348 ? -3.703 -0.160 22.380 1.00 92.94 348 LEU A O 1
ATOM 2763 N N . ASN A 1 349 ? -2.452 1.189 23.671 1.00 96.81 349 ASN A N 1
ATOM 2764 C CA . ASN A 1 349 ? -1.581 1.734 22.628 1.00 96.81 349 ASN A CA 1
ATOM 2765 C C . ASN A 1 349 ? -2.296 2.691 21.654 1.00 96.81 349 ASN A C 1
ATOM 2767 O O . ASN A 1 349 ? -1.821 2.905 20.536 1.00 96.81 349 ASN A O 1
ATOM 2771 N N . ARG A 1 350 ? -3.430 3.291 22.036 1.00 97.06 350 ARG A N 1
ATOM 2772 C CA . ARG A 1 350 ? -4.103 4.315 21.219 1.00 97.06 350 ARG A CA 1
ATOM 2773 C C . ARG A 1 350 ? -3.418 5.660 21.441 1.00 97.06 350 ARG A C 1
ATOM 2775 O O . ARG A 1 350 ? -3.106 6.005 22.577 1.00 97.06 350 ARG A O 1
ATOM 2782 N N . LEU A 1 351 ? -3.151 6.407 20.369 1.00 98.44 351 LEU A N 1
ATOM 2783 C CA . LEU A 1 351 ? -2.530 7.735 20.459 1.00 98.44 351 LEU A CA 1
ATOM 2784 C C . LEU A 1 351 ? -3.533 8.731 21.073 1.00 98.44 351 LEU A C 1
ATOM 2786 O O . LEU A 1 351 ? -4.695 8.740 20.684 1.00 98.44 351 LEU A O 1
ATOM 2790 N N . LEU A 1 352 ? -3.096 9.561 22.018 1.00 98.12 352 LEU A N 1
ATOM 2791 C CA . LEU A 1 352 ? -3.940 10.543 22.715 1.00 98.12 352 LEU A CA 1
ATOM 2792 C C . LEU A 1 352 ? -3.563 11.985 22.359 1.00 98.12 352 LEU A C 1
ATOM 2794 O O . LEU A 1 352 ? -4.437 12.796 22.067 1.00 98.12 352 LEU A O 1
ATOM 2798 N N . SER A 1 353 ? -2.267 12.309 22.339 1.00 98.38 353 SER A N 1
ATOM 2799 C CA . SER A 1 353 ? -1.782 13.579 21.788 1.00 98.38 353 SER A CA 1
ATOM 2800 C C . SER A 1 353 ? -0.374 13.471 21.209 1.00 98.38 353 SER A C 1
ATOM 2802 O O . SER A 1 353 ? 0.396 12.572 21.564 1.00 98.38 353 SER A O 1
ATOM 2804 N N . SER A 1 354 ? -0.045 14.398 20.311 1.00 98.19 354 SER A N 1
ATOM 2805 C CA . SER A 1 354 ? 1.320 14.697 19.872 1.00 98.19 354 SER A CA 1
ATOM 2806 C C . SER A 1 354 ? 1.580 16.192 20.043 1.00 98.19 354 SER A C 1
ATOM 2808 O O . SER A 1 354 ? 0.831 17.009 19.511 1.00 98.19 354 SER A O 1
ATOM 2810 N N . ARG A 1 355 ? 2.629 16.550 20.790 1.00 97.25 355 ARG A N 1
ATOM 2811 C CA . ARG A 1 355 ? 2.981 17.937 21.124 1.00 97.25 355 ARG A CA 1
ATOM 2812 C C . ARG A 1 355 ? 4.366 18.283 20.589 1.00 97.25 355 ARG A C 1
ATOM 2814 O O . ARG A 1 355 ? 5.365 17.788 21.121 1.00 97.25 355 ARG A O 1
ATOM 2821 N N . ARG A 1 356 ? 4.395 19.119 19.553 1.00 95.94 356 ARG A N 1
ATOM 2822 C CA . ARG A 1 356 ? 5.566 19.652 18.846 1.00 95.94 356 ARG A CA 1
ATOM 2823 C C . ARG A 1 356 ? 6.069 20.920 19.550 1.00 95.94 356 ARG A C 1
ATOM 2825 O O . ARG A 1 356 ? 5.285 21.725 20.046 1.00 95.94 356 ARG A O 1
ATOM 2832 N N . VAL A 1 357 ? 7.387 21.079 19.639 1.00 95.19 357 VAL A N 1
ATOM 2833 C CA . VAL A 1 357 ? 8.073 22.265 20.183 1.00 95.19 357 VAL A CA 1
ATOM 2834 C C . VAL A 1 357 ? 9.313 22.492 19.331 1.00 95.19 357 VAL A C 1
ATOM 2836 O O . VAL A 1 357 ? 10.083 21.548 19.197 1.00 95.19 357 VAL A O 1
ATOM 2839 N N . SER A 1 358 ? 9.534 23.694 18.802 1.00 92.50 358 SER A N 1
ATOM 2840 C CA . SER A 1 358 ? 10.774 24.034 18.088 1.00 92.50 358 SER A CA 1
ATOM 2841 C C . SER A 1 358 ? 11.582 25.076 18.862 1.00 92.50 358 SER A C 1
ATOM 2843 O O . SER A 1 358 ? 10.998 25.873 19.595 1.00 92.50 358 SER A O 1
ATOM 2845 N N . THR A 1 359 ? 12.912 25.056 18.752 1.00 88.75 359 THR A N 1
ATOM 2846 C CA . THR A 1 359 ? 13.807 25.998 19.462 1.00 88.75 359 THR A CA 1
ATOM 2847 C C . THR A 1 359 ? 14.024 27.324 18.736 1.00 88.75 359 THR A C 1
ATOM 2849 O O . THR A 1 359 ? 14.451 28.293 19.355 1.00 88.75 359 THR A O 1
ATOM 2852 N N . ASP A 1 360 ? 13.774 27.354 17.430 1.00 83.38 360 ASP A N 1
ATOM 2853 C CA . ASP A 1 360 ? 13.941 28.495 16.522 1.00 83.38 360 ASP A CA 1
ATOM 2854 C C . ASP A 1 360 ? 12.681 29.371 16.404 1.00 83.38 360 ASP A C 1
ATOM 2856 O O . ASP A 1 360 ? 12.743 30.495 15.908 1.00 83.38 360 ASP A O 1
ATOM 2860 N N . SER A 1 361 ? 11.538 28.877 16.888 1.00 81.06 361 SER A N 1
ATOM 2861 C CA . SER A 1 361 ? 10.245 29.549 16.798 1.00 81.06 361 SER A CA 1
ATOM 2862 C C . SER A 1 361 ? 9.747 30.021 18.161 1.00 81.06 361 SER A C 1
ATOM 2864 O O . SER A 1 361 ? 9.648 29.248 19.111 1.00 81.06 361 SER A O 1
ATOM 2866 N N . ALA A 1 362 ? 9.346 31.292 18.234 1.00 80.38 362 ALA A N 1
ATOM 2867 C CA . ALA A 1 362 ? 8.649 31.863 19.388 1.00 80.38 362 ALA A CA 1
ATOM 2868 C C . ALA A 1 362 ? 7.150 31.484 19.444 1.00 80.38 362 ALA A C 1
ATOM 2870 O O . ALA A 1 362 ? 6.431 31.941 20.335 1.00 80.38 362 ALA A O 1
ATOM 2871 N N . ALA A 1 363 ? 6.657 30.681 18.493 1.00 81.00 363 ALA A N 1
ATOM 2872 C CA . ALA A 1 363 ? 5.280 30.200 18.489 1.00 81.00 363 ALA A CA 1
ATOM 2873 C C . ALA A 1 363 ? 4.998 29.271 19.690 1.00 81.00 363 ALA A C 1
ATOM 2875 O O . ALA A 1 363 ? 5.886 28.539 20.139 1.00 81.00 363 ALA A O 1
ATOM 2876 N N . PRO A 1 364 ? 3.758 29.249 20.217 1.00 84.69 364 PRO A N 1
ATOM 2877 C CA . PRO A 1 364 ? 3.386 28.289 21.247 1.00 84.69 364 PRO A CA 1
ATOM 2878 C C . PRO A 1 364 ? 3.499 26.845 20.717 1.00 84.69 364 PRO A C 1
ATOM 2880 O O . PRO A 1 364 ? 3.236 26.609 19.537 1.00 84.69 364 PRO A O 1
ATOM 2883 N N . PRO A 1 365 ? 3.832 25.864 21.578 1.00 89.62 365 PRO A N 1
ATOM 2884 C CA . PRO A 1 365 ? 3.845 24.448 21.220 1.00 89.62 365 PRO A CA 1
ATOM 2885 C C . PRO A 1 365 ? 2.561 23.990 20.526 1.00 89.62 365 PRO A C 1
ATOM 2887 O O . PRO A 1 365 ? 1.476 24.073 21.103 1.00 89.62 365 PRO A O 1
ATOM 2890 N N . GLU A 1 366 ? 2.696 23.461 19.314 1.00 93.12 366 GLU A N 1
ATOM 2891 C CA . GLU A 1 366 ? 1.580 22.878 18.580 1.00 93.12 366 GLU A CA 1
ATOM 2892 C C . GLU A 1 366 ? 1.201 21.537 19.223 1.00 93.12 366 GLU A C 1
ATOM 2894 O O . GLU A 1 366 ? 2.006 20.604 19.289 1.00 93.12 366 GLU A O 1
ATOM 2899 N N . GLU A 1 367 ? -0.034 21.432 19.710 1.00 95.44 367 GLU A N 1
ATOM 2900 C CA . GLU A 1 367 ? -0.580 20.198 20.268 1.00 95.44 367 GLU A CA 1
ATOM 2901 C C . GLU A 1 367 ? -1.731 19.688 19.400 1.00 95.44 367 GLU A C 1
ATOM 2903 O O . GLU A 1 367 ? -2.730 20.376 19.186 1.00 95.44 367 GLU A O 1
ATOM 2908 N N . THR A 1 368 ? -1.578 18.458 18.907 1.00 98.12 368 THR A N 1
ATOM 2909 C CA . THR A 1 368 ? -2.643 17.714 18.234 1.00 98.12 368 THR A CA 1
ATOM 2910 C C . THR A 1 368 ? -3.265 16.725 19.207 1.00 98.12 368 THR A C 1
ATOM 2912 O O . THR A 1 368 ? -2.566 15.858 19.738 1.00 98.12 368 THR A O 1
ATOM 2915 N N . GLY A 1 369 ? -4.577 16.824 19.411 1.00 98.31 369 GLY A N 1
ATOM 2916 C CA . GLY A 1 369 ? -5.363 15.854 20.172 1.00 98.31 369 GLY A CA 1
ATOM 2917 C C . GLY A 1 369 ? -5.934 14.749 19.282 1.00 98.31 369 GLY A C 1
ATOM 2918 O O . GLY A 1 369 ? -6.312 14.996 18.137 1.00 98.31 369 GLY A O 1
ATOM 2919 N N . TYR A 1 370 ? -6.041 13.537 19.822 1.00 98.44 370 TYR A N 1
ATOM 2920 C CA . TYR A 1 370 ? -6.657 12.388 19.160 1.00 98.44 370 TYR A CA 1
ATOM 2921 C C . TYR A 1 370 ? -7.647 11.707 20.106 1.00 98.44 370 TYR A C 1
ATOM 2923 O O . TYR A 1 370 ? -7.329 11.434 21.263 1.00 98.44 370 TYR A O 1
ATOM 2931 N N . SER A 1 371 ? -8.833 11.370 19.602 1.00 97.88 371 SER A N 1
ATOM 2932 C CA . SER A 1 371 ? -9.769 10.479 20.298 1.00 97.88 371 SER A CA 1
ATOM 2933 C C . SER A 1 371 ? -9.989 9.206 19.490 1.00 97.88 371 SER A C 1
ATOM 2935 O O . SER A 1 371 ? -9.743 9.178 18.283 1.00 97.88 371 SER A O 1
ATOM 2937 N N . HIS A 1 372 ? -10.424 8.142 20.161 1.00 97.44 372 HIS A N 1
ATOM 2938 C CA . HIS A 1 372 ? -10.643 6.832 19.556 1.00 97.44 372 HIS A CA 1
ATOM 2939 C C . HIS A 1 372 ? -11.971 6.239 20.032 1.00 97.44 372 HIS A C 1
ATOM 2941 O O . HIS A 1 372 ? -12.331 6.376 21.208 1.00 97.44 372 HIS A O 1
ATOM 2947 N N . ASP A 1 373 ? -12.661 5.540 19.132 1.00 95.81 373 ASP A N 1
ATOM 2948 C CA . ASP A 1 373 ? -13.881 4.810 19.456 1.00 95.81 373 ASP A CA 1
ATOM 2949 C C . ASP A 1 373 ? -13.591 3.600 20.372 1.00 95.81 373 ASP A C 1
ATOM 2951 O O . ASP A 1 373 ? -12.457 3.354 20.807 1.00 95.81 373 ASP A O 1
ATOM 2955 N N . ILE A 1 374 ? -14.643 2.867 20.737 1.00 94.50 374 ILE A N 1
ATOM 2956 C CA . ILE A 1 374 ? -14.546 1.759 21.693 1.00 94.50 374 ILE A CA 1
ATOM 2957 C C . ILE A 1 374 ? -13.981 0.458 21.080 1.00 94.50 374 ILE A C 1
ATOM 2959 O O . ILE A 1 374 ? -13.460 -0.363 21.836 1.00 94.50 374 ILE A O 1
ATOM 2963 N N . ASN A 1 375 ? -13.975 0.302 19.748 1.00 93.62 375 ASN A N 1
ATOM 2964 C CA . ASN A 1 375 ? -13.232 -0.773 19.068 1.00 93.62 375 ASN A CA 1
ATOM 2965 C C . ASN A 1 375 ? -11.736 -0.430 18.975 1.00 93.62 375 ASN A C 1
ATOM 2967 O O . ASN A 1 375 ? -10.883 -1.313 19.058 1.00 93.62 375 ASN A O 1
ATOM 2971 N N . GLY A 1 376 ? -11.415 0.863 18.886 1.00 95.69 376 GLY A N 1
ATOM 2972 C CA . GLY A 1 376 ? -10.057 1.395 18.871 1.00 95.69 376 GLY A CA 1
ATOM 2973 C C . GLY A 1 376 ? -9.696 2.169 17.607 1.00 95.69 376 GLY A C 1
ATOM 2974 O O . GLY A 1 376 ? -8.533 2.527 17.452 1.00 95.69 376 GLY A O 1
ATOM 2975 N N . ASN A 1 377 ? -10.643 2.467 16.718 1.00 98.31 377 ASN A N 1
ATOM 2976 C CA . ASN A 1 377 ? -10.362 3.302 15.549 1.00 98.31 377 ASN A CA 1
ATOM 2977 C C . ASN A 1 377 ? -10.255 4.774 15.959 1.00 98.31 377 ASN A C 1
ATOM 2979 O O . ASN A 1 377 ? -10.972 5.221 16.858 1.00 98.31 377 ASN A O 1
ATOM 2983 N N . ARG A 1 378 ? -9.395 5.554 15.296 1.00 98.62 378 ARG A N 1
ATOM 2984 C CA . ARG A 1 378 ? -9.344 7.016 15.457 1.00 98.62 378 ARG A CA 1
ATOM 2985 C C . ARG A 1 378 ? -10.729 7.606 15.182 1.00 98.62 378 ARG A C 1
ATOM 2987 O O . ARG A 1 378 ? -11.235 7.475 14.077 1.00 98.62 378 ARG A O 1
ATOM 2994 N N . GLN A 1 379 ? -11.306 8.283 16.170 1.00 98.19 379 GLN A N 1
ATOM 2995 C CA . GLN A 1 379 ? -12.597 8.970 16.085 1.00 98.19 379 GLN A CA 1
ATOM 2996 C C . GLN A 1 379 ? -12.417 10.465 15.779 1.00 98.19 379 GLN A C 1
ATOM 2998 O O . GLN A 1 379 ? -13.207 11.028 15.023 1.00 98.19 379 GLN A O 1
ATOM 3003 N N . THR A 1 380 ? -11.364 11.110 16.303 1.00 98.50 380 THR A N 1
ATOM 3004 C CA . THR A 1 380 ? -11.002 12.492 15.935 1.00 98.50 380 THR A CA 1
ATOM 3005 C C . THR A 1 380 ? -9.494 12.720 15.802 1.00 98.50 380 THR A C 1
ATOM 3007 O O . THR A 1 380 ? -8.692 12.027 16.432 1.00 98.50 380 THR A O 1
ATOM 3010 N N . LYS A 1 381 ? -9.124 13.742 15.016 1.00 98.31 381 LYS A N 1
ATOM 3011 C CA . LYS A 1 381 ? -7.826 14.445 15.048 1.00 98.31 381 LYS A CA 1
ATOM 3012 C C . LYS A 1 381 ? -8.122 15.944 15.174 1.00 98.31 381 LYS A C 1
ATOM 3014 O O . LYS A 1 381 ? -8.862 16.477 14.349 1.00 98.31 381 LYS A O 1
ATOM 3019 N N . THR A 1 382 ? -7.576 16.610 16.187 1.00 97.94 382 THR A N 1
ATOM 3020 C CA . THR A 1 382 ? -7.806 18.037 16.468 1.00 97.94 382 THR A CA 1
ATOM 3021 C C . THR A 1 382 ? -6.481 18.788 16.440 1.00 97.94 382 THR A C 1
ATOM 3023 O O . THR A 1 382 ? -5.648 18.556 17.311 1.00 97.94 382 THR A O 1
ATOM 3026 N N . VAL A 1 383 ? -6.297 19.688 15.470 1.00 94.94 383 VAL A N 1
ATOM 3027 C CA . VAL A 1 383 ? -5.079 20.494 15.258 1.00 94.94 383 VAL A CA 1
ATOM 3028 C C . VAL A 1 383 ? -5.468 21.970 15.309 1.00 94.94 383 VAL A C 1
ATOM 3030 O O . VAL A 1 383 ? -6.398 22.374 14.615 1.00 94.94 383 VAL A O 1
ATOM 3033 N N . GLY A 1 384 ? -4.812 22.786 16.139 1.00 90.44 384 GLY A N 1
ATOM 3034 C CA . GLY A 1 384 ? -5.093 24.233 16.208 1.00 90.44 384 GLY A CA 1
ATOM 3035 C C . GLY A 1 384 ? -6.559 24.591 16.521 1.00 90.44 384 GLY A C 1
ATOM 3036 O O . GLY A 1 384 ? -7.053 25.620 16.075 1.00 90.44 384 GLY A O 1
ATOM 3037 N N . GLY A 1 385 ? -7.284 23.712 17.225 1.00 91.06 385 GLY A N 1
ATOM 3038 C CA . GLY A 1 385 ? -8.727 23.826 17.486 1.00 91.06 385 GLY A CA 1
ATOM 3039 C C . GLY A 1 385 ? -9.638 23.273 16.376 1.00 91.06 385 GLY A C 1
ATOM 3040 O O . GLY A 1 385 ? -10.771 22.884 16.660 1.00 91.06 385 GLY A O 1
ATOM 3041 N N . VAL A 1 386 ? -9.148 23.140 15.140 1.00 95.12 386 VAL A N 1
ATOM 3042 C CA . VAL A 1 386 ? -9.878 22.501 14.033 1.00 95.12 386 VAL A CA 1
ATOM 3043 C C . VAL A 1 386 ? -9.945 20.995 14.269 1.00 95.12 386 VAL A C 1
ATOM 3045 O O . VAL A 1 386 ? -8.916 20.326 14.363 1.00 95.12 386 VAL A O 1
ATOM 3048 N N . THR A 1 387 ? -11.158 20.445 14.340 1.00 97.88 387 THR A N 1
ATOM 3049 C CA . THR A 1 387 ? -11.381 19.003 14.528 1.00 97.88 387 THR A CA 1
ATOM 3050 C C . THR A 1 387 ? -11.841 18.341 13.234 1.00 97.88 387 THR A C 1
ATOM 3052 O O . THR A 1 387 ? -12.781 18.797 12.582 1.00 97.88 387 THR A O 1
ATOM 3055 N N . ALA A 1 388 ? -11.174 17.242 12.883 1.00 98.31 388 ALA A N 1
ATOM 3056 C CA . ALA A 1 388 ? -11.641 16.261 11.917 1.00 98.31 388 ALA A CA 1
ATOM 3057 C C . ALA A 1 388 ? -12.259 15.064 12.658 1.00 98.31 388 ALA A C 1
ATOM 3059 O O . ALA A 1 388 ? -11.641 14.526 13.581 1.00 98.31 388 ALA A O 1
ATOM 3060 N N . HIS A 1 389 ? -13.454 14.649 12.244 1.00 98.69 389 HIS A N 1
ATOM 3061 C CA . HIS A 1 389 ? -14.198 13.498 12.754 1.00 98.69 389 HIS A CA 1
ATOM 3062 C C . HIS A 1 389 ? -14.131 12.360 11.735 1.00 98.69 389 HIS A C 1
ATOM 3064 O O . HIS A 1 389 ? -14.303 12.605 10.546 1.00 98.69 389 HIS A O 1
ATOM 3070 N N . TYR A 1 390 ? -13.881 11.136 12.193 1.00 98.75 390 TYR A N 1
ATOM 3071 C CA . TYR A 1 390 ? -13.689 9.955 11.348 1.00 98.75 390 TYR A CA 1
ATOM 3072 C C . TYR A 1 390 ? -14.818 8.947 11.597 1.00 98.75 390 TYR A C 1
ATOM 3074 O O . TYR A 1 390 ? -15.055 8.549 12.741 1.00 98.75 390 TYR A O 1
ATOM 3082 N N . THR A 1 391 ? -15.485 8.518 10.527 1.00 98.25 391 THR A N 1
ATOM 3083 C CA . THR A 1 391 ? -16.649 7.624 10.566 1.00 98.25 391 THR A CA 1
ATOM 3084 C C . THR A 1 391 ? -16.285 6.259 9.993 1.00 98.25 391 THR A C 1
ATOM 3086 O O . THR A 1 391 ? -15.777 6.159 8.874 1.00 98.25 391 THR A O 1
ATOM 3089 N N . TRP A 1 392 ? -16.565 5.211 10.766 1.00 97.94 392 TRP A N 1
ATOM 3090 C CA . TRP A 1 392 ? -16.184 3.828 10.484 1.00 97.94 392 TRP A CA 1
ATOM 3091 C C . TRP A 1 392 ? -17.424 2.940 10.396 1.00 97.94 392 TRP A C 1
ATOM 3093 O O . TRP A 1 392 ? -18.335 3.079 11.216 1.00 97.94 392 TRP A O 1
ATOM 3103 N N . ASP A 1 393 ? -17.442 2.038 9.420 1.00 95.69 393 ASP A N 1
ATOM 3104 C CA . ASP A 1 393 ? -18.525 1.070 9.231 1.00 95.69 393 ASP A CA 1
ATOM 3105 C C . ASP A 1 393 ? -18.464 -0.091 10.248 1.00 95.69 393 ASP A C 1
ATOM 3107 O O . ASP A 1 393 ? -17.547 -0.176 11.072 1.00 95.69 393 ASP A O 1
ATOM 3111 N N . VAL A 1 394 ? -19.444 -0.999 10.215 1.00 95.25 394 VAL A N 1
ATOM 3112 C CA . VAL A 1 394 ? -19.495 -2.197 11.090 1.00 95.25 394 VAL A CA 1
ATOM 3113 C C . VAL A 1 394 ? -18.385 -3.229 10.836 1.00 95.25 394 VAL A C 1
ATOM 3115 O O . VAL A 1 394 ? -18.280 -4.217 11.561 1.00 95.25 394 VAL A O 1
ATOM 3118 N N . ASN A 1 395 ? -17.563 -3.033 9.802 1.00 93.25 395 ASN A N 1
ATOM 3119 C CA . ASN A 1 395 ? -16.385 -3.845 9.501 1.00 93.25 395 ASN A CA 1
ATOM 3120 C C . ASN A 1 395 ? -15.084 -3.113 9.913 1.00 93.25 395 ASN A C 1
ATOM 3122 O O . ASN A 1 395 ? -13.997 -3.547 9.528 1.00 93.25 395 ASN A O 1
ATOM 3126 N N . ASP A 1 396 ? -15.189 -2.008 10.669 1.00 96.00 396 ASP A N 1
ATOM 3127 C CA . ASP A 1 396 ? -14.094 -1.111 11.062 1.00 96.00 396 ASP A CA 1
ATOM 3128 C C . ASP A 1 396 ? -13.270 -0.586 9.858 1.00 96.00 396 ASP A C 1
ATOM 3130 O O . ASP A 1 396 ? -12.048 -0.410 9.929 1.00 96.00 396 ASP A O 1
ATOM 3134 N N . ARG A 1 397 ? -13.950 -0.275 8.738 1.00 97.00 397 ARG A N 1
ATOM 3135 C CA . ARG A 1 397 ? -13.385 0.401 7.550 1.00 97.00 397 ARG A CA 1
ATOM 3136 C C . ARG A 1 397 ? -13.764 1.889 7.541 1.00 97.00 397 ARG A C 1
ATOM 3138 O O . ARG A 1 397 ? -14.891 2.249 7.874 1.00 97.00 397 ARG A O 1
ATOM 3145 N N . LEU A 1 398 ? -12.836 2.769 7.149 1.00 98.50 398 LEU A N 1
ATOM 3146 C CA . LEU A 1 398 ? -13.051 4.226 7.137 1.00 98.50 398 LEU A CA 1
ATOM 3147 C C . LEU A 1 398 ? -13.945 4.636 5.960 1.00 98.50 398 LEU A C 1
ATOM 3149 O O . LEU A 1 398 ? -13.498 4.571 4.814 1.00 98.50 398 LEU A O 1
ATOM 3153 N N . VAL A 1 399 ? -15.170 5.088 6.227 1.00 97.50 399 VAL A N 1
ATOM 3154 C CA . VAL A 1 399 ? -16.155 5.445 5.185 1.00 97.50 399 VAL A CA 1
ATOM 3155 C C . VAL A 1 399 ? -16.353 6.949 4.998 1.00 97.50 399 VAL A C 1
ATOM 3157 O O . VAL A 1 399 ? -16.719 7.360 3.901 1.00 97.50 399 VAL A O 1
ATOM 3160 N N . ALA A 1 400 ? -16.064 7.785 6.004 1.00 98.06 400 ALA A N 1
ATOM 3161 C CA . ALA A 1 400 ? -16.071 9.245 5.850 1.00 98.06 400 ALA A CA 1
ATOM 3162 C C . ALA A 1 400 ? -15.125 9.968 6.821 1.00 98.06 400 ALA A C 1
ATOM 3164 O O . ALA A 1 400 ? -14.823 9.463 7.904 1.00 98.06 400 ALA A O 1
ATOM 3165 N N . VAL A 1 401 ? -14.693 11.175 6.439 1.00 98.69 401 VAL A N 1
ATOM 3166 C CA . VAL A 1 401 ? -14.073 12.158 7.342 1.00 98.69 401 VAL A CA 1
ATOM 3167 C C . VAL A 1 401 ? -14.691 13.535 7.117 1.00 98.69 401 VAL A C 1
ATOM 3169 O O . VAL A 1 401 ? -14.707 14.047 5.994 1.00 98.69 401 VAL A O 1
ATOM 3172 N N . ASP A 1 402 ? -15.130 14.162 8.204 1.00 98.12 402 ASP A N 1
ATOM 3173 C CA . ASP A 1 402 ? -15.739 15.491 8.238 1.00 98.12 402 ASP A CA 1
ATOM 3174 C C . ASP A 1 402 ? -14.837 16.481 8.979 1.00 98.12 402 ASP A C 1
ATOM 3176 O O . ASP A 1 402 ? -14.324 16.179 10.055 1.00 98.12 402 ASP A O 1
ATOM 3180 N N . ARG A 1 403 ? -14.645 17.684 8.428 1.00 95.75 403 ARG A N 1
ATOM 3181 C CA . ARG A 1 403 ? -13.850 18.765 9.034 1.00 95.75 403 ARG A CA 1
ATOM 3182 C C . ARG A 1 403 ? -14.634 20.071 8.936 1.00 95.75 403 ARG A C 1
ATOM 3184 O O . ARG A 1 403 ? -15.167 20.384 7.877 1.00 95.75 403 ARG A O 1
ATOM 3191 N N . ASN A 1 404 ? -14.726 20.827 10.031 1.00 91.12 404 ASN A N 1
ATOM 3192 C CA . ASN A 1 404 ? -15.514 22.072 10.104 1.00 91.12 404 ASN A CA 1
ATOM 3193 C C . ASN A 1 404 ? -16.973 21.911 9.610 1.00 91.12 404 ASN A C 1
ATOM 3195 O O . ASN A 1 404 ? -17.492 22.762 8.893 1.00 91.12 404 ASN A O 1
ATOM 3199 N N . GLY A 1 405 ? -17.622 20.791 9.955 1.00 89.25 405 GLY A N 1
ATOM 3200 C CA . GLY A 1 405 ? -19.005 20.493 9.553 1.00 89.25 405 GLY A CA 1
ATOM 3201 C C . GLY A 1 405 ? -19.196 20.134 8.072 1.00 89.25 405 GLY A C 1
ATOM 3202 O O . GLY A 1 405 ? -20.329 20.109 7.600 1.00 89.25 405 GLY A O 1
ATOM 3203 N N . ARG A 1 406 ? -18.111 19.875 7.329 1.00 92.69 406 ARG A N 1
ATOM 3204 C CA . ARG A 1 406 ? -18.139 19.545 5.899 1.00 92.69 406 ARG A CA 1
ATOM 3205 C C . ARG A 1 406 ? -17.334 18.275 5.627 1.00 92.69 406 ARG A C 1
ATOM 3207 O O . ARG A 1 406 ? -16.164 18.191 6.002 1.00 92.69 406 ARG A O 1
ATOM 3214 N N . GLN A 1 407 ? -17.922 17.332 4.897 1.00 95.38 407 GLN A N 1
ATOM 3215 C CA . GLN A 1 407 ? -17.225 16.120 4.468 1.00 95.38 407 GLN A CA 1
ATOM 3216 C C . GLN A 1 407 ? -16.033 16.486 3.578 1.00 95.38 407 GLN A C 1
ATOM 3218 O O . GLN A 1 407 ? -16.198 17.208 2.587 1.00 95.38 407 GLN A O 1
ATOM 3223 N N . VAL A 1 408 ? -14.837 16.019 3.940 1.00 97.38 408 VAL A N 1
ATOM 3224 C CA . VAL A 1 408 ? -13.590 16.201 3.173 1.00 97.38 408 VAL A CA 1
ATOM 3225 C C . VAL A 1 408 ? -13.131 14.915 2.491 1.00 97.38 408 VAL A C 1
ATOM 3227 O O . VAL A 1 408 ? -12.460 14.997 1.466 1.00 97.38 408 VAL A O 1
ATOM 3230 N N . PHE A 1 409 ? -13.536 13.759 3.021 1.00 98.00 409 PHE A N 1
ATOM 3231 C CA . PHE A 1 409 ? -13.264 12.433 2.472 1.00 98.00 409 PHE A CA 1
ATOM 3232 C C . PHE A 1 409 ? -14.496 11.530 2.619 1.00 98.00 409 PHE A C 1
ATOM 3234 O O . PHE A 1 409 ? -15.168 11.575 3.651 1.00 98.00 409 PHE A O 1
ATOM 3241 N N . ALA A 1 410 ? -14.740 10.667 1.636 1.00 97.12 410 ALA A N 1
ATOM 3242 C CA . ALA A 1 410 ? -15.609 9.495 1.749 1.00 97.12 410 ALA A CA 1
ATOM 3243 C C . ALA A 1 410 ? -15.027 8.305 0.972 1.00 97.12 410 ALA A C 1
ATOM 3245 O O . ALA A 1 410 ? -14.249 8.511 0.041 1.00 97.12 410 ALA A O 1
ATOM 3246 N N . ALA A 1 411 ? -15.406 7.074 1.326 1.00 96.00 411 ALA A N 1
ATOM 3247 C CA . ALA A 1 411 ? -14.999 5.861 0.613 1.00 96.00 411 ALA A CA 1
ATOM 3248 C C . ALA A 1 411 ? -16.023 4.720 0.718 1.00 96.00 411 ALA A C 1
ATOM 3250 O O . ALA A 1 411 ? -16.716 4.581 1.724 1.00 96.00 411 ALA A O 1
ATOM 3251 N N . SER A 1 412 ? -16.058 3.863 -0.307 1.00 94.31 412 SER A N 1
ATOM 3252 C CA . SER A 1 412 ? -16.839 2.616 -0.341 1.00 94.31 412 SER A CA 1
ATOM 3253 C C . SER A 1 412 ? -15.931 1.400 -0.563 1.00 94.31 412 SER A C 1
ATOM 3255 O O . SER A 1 412 ? -14.831 1.531 -1.104 1.00 94.31 412 SER A O 1
ATOM 3257 N N . TYR A 1 413 ? -16.374 0.203 -0.163 1.00 93.88 413 TYR A N 1
ATOM 3258 C CA . TYR A 1 413 ? -15.560 -1.019 -0.206 1.00 93.88 413 TYR A CA 1
ATOM 3259 C C . TYR A 1 413 ? -16.356 -2.243 -0.664 1.00 93.88 413 TYR A C 1
ATOM 3261 O O . TYR A 1 413 ? -17.546 -2.365 -0.373 1.00 93.88 413 TYR A O 1
ATOM 3269 N N . ASP A 1 414 ? -15.681 -3.187 -1.318 1.00 92.50 414 ASP A N 1
ATOM 3270 C CA . ASP A 1 414 ? -16.236 -4.514 -1.594 1.00 92.50 414 ASP A CA 1
ATOM 3271 C C . ASP A 1 414 ? -16.103 -5.460 -0.385 1.00 92.50 414 ASP A C 1
ATOM 3273 O O . ASP A 1 414 ? -15.499 -5.140 0.647 1.00 92.50 414 ASP A O 1
ATOM 3277 N N . TYR A 1 415 ? -16.631 -6.677 -0.525 1.00 92.50 415 TYR A N 1
ATOM 3278 C CA . TYR A 1 415 ? -16.538 -7.711 0.508 1.00 92.50 415 TYR A CA 1
ATOM 3279 C C . TYR A 1 415 ? -15.104 -8.135 0.911 1.00 92.50 415 TYR A C 1
ATOM 3281 O O . TYR A 1 415 ? -14.947 -8.844 1.910 1.00 92.50 415 TYR A O 1
ATOM 3289 N N . ARG A 1 416 ? -14.074 -7.748 0.143 1.00 92.56 416 ARG A N 1
ATOM 3290 C CA . ARG A 1 416 ? -12.645 -8.054 0.352 1.00 92.56 416 ARG A CA 1
ATOM 3291 C C . ARG A 1 416 ? -11.874 -6.864 0.934 1.00 92.56 416 ARG A C 1
ATOM 3293 O O . ARG A 1 416 ? -10.651 -6.946 1.032 1.00 92.56 416 ARG A O 1
ATOM 3300 N N . THR A 1 417 ? -12.566 -5.779 1.294 1.00 93.81 417 THR A N 1
ATOM 3301 C CA . THR A 1 417 ? -11.975 -4.509 1.757 1.00 93.81 417 THR A CA 1
ATOM 3302 C C . THR A 1 417 ? -11.147 -3.806 0.666 1.00 93.81 417 THR A C 1
ATOM 3304 O O . THR A 1 417 ? -10.293 -2.971 0.948 1.00 93.81 417 THR A O 1
ATOM 3307 N N . ARG A 1 418 ? -11.426 -4.079 -0.617 1.00 93.44 418 ARG A N 1
ATOM 3308 C CA . ARG A 1 418 ? -10.905 -3.275 -1.735 1.00 93.44 418 ARG A CA 1
ATOM 3309 C C . ARG A 1 418 ? -11.768 -2.020 -1.876 1.00 93.44 418 ARG A C 1
ATOM 3311 O O . ARG A 1 418 ? -12.993 -2.126 -1.874 1.00 93.44 418 ARG A O 1
ATOM 3318 N N . ARG A 1 419 ? -11.149 -0.839 -1.973 1.00 94.44 419 ARG A N 1
ATOM 3319 C CA . ARG A 1 419 ? -11.844 0.458 -2.029 1.00 94.44 419 ARG A CA 1
ATOM 3320 C C . ARG A 1 419 ? -12.464 0.672 -3.410 1.00 94.44 419 ARG A C 1
ATOM 3322 O O . ARG A 1 419 ? -11.743 0.950 -4.356 1.00 94.44 419 ARG A O 1
ATOM 3329 N N . LEU A 1 420 ? -13.783 0.547 -3.536 1.00 93.12 420 LEU A N 1
ATOM 3330 C CA . LEU A 1 420 ? -14.494 0.668 -4.816 1.00 93.12 420 LEU A CA 1
ATOM 3331 C C . LEU A 1 420 ? -14.586 2.119 -5.302 1.00 93.12 420 LEU A C 1
ATOM 3333 O O . LEU A 1 420 ? -14.463 2.369 -6.499 1.00 93.12 420 LEU A O 1
ATOM 3337 N N . SER A 1 421 ? -14.742 3.075 -4.389 1.00 93.69 421 SER A N 1
ATOM 3338 C CA . SER A 1 421 ? -14.681 4.506 -4.693 1.00 93.69 421 SER A CA 1
ATOM 3339 C C . SER A 1 421 ? -14.089 5.308 -3.537 1.00 93.69 421 SER A C 1
ATOM 3341 O O . SER A 1 421 ? -14.083 4.853 -2.389 1.00 93.69 421 SER A O 1
ATOM 3343 N N . LYS A 1 422 ? -13.605 6.513 -3.846 1.00 95.25 422 LYS A N 1
ATOM 3344 C CA . LYS A 1 422 ? -13.322 7.572 -2.874 1.00 95.25 422 LYS A CA 1
ATOM 3345 C C . LYS A 1 422 ? -13.811 8.921 -3.389 1.00 95.25 422 LYS A C 1
ATOM 3347 O O . LYS A 1 422 ? -13.784 9.149 -4.595 1.00 95.25 422 LYS A O 1
ATOM 3352 N N . SER A 1 423 ? -14.164 9.822 -2.484 1.00 95.81 423 SER A N 1
ATOM 3353 C CA . SER A 1 423 ? -14.504 11.212 -2.797 1.00 95.81 423 SER A CA 1
ATOM 3354 C C . SER A 1 423 ? -13.654 12.138 -1.939 1.00 95.81 423 SER A C 1
ATOM 3356 O O . SER A 1 423 ? -13.778 12.103 -0.718 1.00 95.81 423 SER A O 1
ATOM 3358 N N . GLU A 1 424 ? -12.805 12.965 -2.549 1.00 95.44 424 GLU A N 1
ATOM 3359 C CA . GLU A 1 424 ? -11.934 13.913 -1.840 1.00 95.44 424 GLU A CA 1
ATOM 3360 C C . GLU A 1 424 ? -12.301 15.362 -2.171 1.00 95.44 424 GLU A C 1
ATOM 3362 O O . GLU A 1 424 ? -12.495 15.725 -3.337 1.00 95.44 424 GLU A O 1
ATOM 3367 N N . ARG A 1 425 ? -12.377 16.224 -1.152 1.00 94.31 425 ARG A N 1
ATOM 3368 C CA . ARG A 1 425 ? -12.633 17.654 -1.356 1.00 94.31 425 ARG A CA 1
ATOM 3369 C C . ARG A 1 425 ? -11.376 18.371 -1.838 1.00 94.31 425 ARG A C 1
ATOM 3371 O O . ARG A 1 425 ? -10.347 18.305 -1.173 1.00 94.31 425 ARG A O 1
ATOM 3378 N N . GLN A 1 426 ? -11.493 19.051 -2.974 1.00 91.25 426 GLN A N 1
ATOM 3379 C CA . GLN A 1 426 ? -10.406 19.812 -3.593 1.00 91.25 426 GLN A CA 1
ATOM 3380 C C . GLN A 1 426 ? -10.345 21.247 -3.033 1.00 91.25 426 GLN A C 1
ATOM 3382 O O . GLN A 1 426 ? -11.250 21.678 -2.311 1.00 91.25 426 GLN A O 1
ATOM 3387 N N . GLU A 1 427 ? -9.287 21.993 -3.361 1.00 87.62 427 GLU A N 1
ATOM 3388 C CA . GLU A 1 427 ? -9.056 23.359 -2.854 1.00 87.62 427 GLU A CA 1
ATOM 3389 C C . GLU A 1 427 ? -10.102 24.377 -3.338 1.00 87.62 427 GLU A C 1
ATOM 3391 O O . GLU A 1 427 ? -10.507 25.252 -2.574 1.00 87.62 427 GLU A O 1
ATOM 3396 N N . ASP A 1 428 ? -10.632 24.204 -4.554 1.00 89.62 428 ASP A N 1
ATOM 3397 C CA . ASP A 1 428 ? -11.777 24.965 -5.085 1.00 89.62 428 ASP A CA 1
ATOM 3398 C C . ASP A 1 428 ? -13.105 24.663 -4.350 1.00 89.62 428 ASP A C 1
ATOM 3400 O O . ASP A 1 428 ? -14.138 25.293 -4.584 1.00 89.62 428 ASP A O 1
ATOM 3404 N N . GLY A 1 429 ? -13.092 23.688 -3.436 1.00 87.56 429 GLY A N 1
ATOM 3405 C CA . GLY A 1 429 ? -14.237 23.240 -2.662 1.00 87.56 429 GLY A CA 1
ATOM 3406 C C . GLY A 1 429 ? -15.114 22.196 -3.356 1.00 87.56 429 GLY A C 1
ATOM 3407 O O . GLY A 1 429 ? -16.085 21.761 -2.724 1.00 87.56 429 GLY A O 1
ATOM 3408 N N . SER A 1 430 ? -14.802 21.765 -4.581 1.00 90.44 430 SER A N 1
ATOM 3409 C CA . SER A 1 430 ? -15.482 20.670 -5.289 1.00 90.44 430 SER A CA 1
ATOM 3410 C C . SER A 1 430 ? -15.270 19.310 -4.599 1.00 90.44 430 SER A C 1
ATOM 3412 O O . SER A 1 430 ? -14.449 19.174 -3.691 1.00 90.44 430 SER A O 1
ATOM 3414 N N . LEU A 1 431 ? -16.040 18.287 -4.988 1.00 89.88 431 LEU A N 1
ATOM 3415 C CA . LEU A 1 431 ? -15.771 16.890 -4.621 1.00 89.88 431 LEU A CA 1
ATOM 3416 C C . LEU A 1 431 ? -15.285 16.140 -5.859 1.00 89.88 431 LEU A C 1
ATOM 3418 O O . LEU A 1 431 ? -16.048 15.955 -6.806 1.00 89.88 431 LEU A O 1
ATOM 3422 N N . LYS A 1 432 ? -14.035 15.680 -5.823 1.00 92.69 432 LYS A N 1
ATOM 3423 C CA . LYS A 1 432 ? -13.465 14.791 -6.833 1.00 92.69 432 LYS A CA 1
ATOM 3424 C C . LYS A 1 432 ? -13.739 13.350 -6.418 1.00 92.69 432 LYS A C 1
ATOM 3426 O O . LYS A 1 432 ? -13.199 12.895 -5.410 1.00 92.69 432 LYS A O 1
ATOM 3431 N N . THR A 1 433 ? -14.567 12.645 -7.185 1.00 93.69 433 THR A N 1
ATOM 3432 C CA . THR A 1 433 ? -14.892 11.235 -6.930 1.00 93.69 433 THR A CA 1
ATOM 3433 C C . THR A 1 433 ? -14.138 10.329 -7.894 1.00 93.69 433 THR A C 1
ATOM 3435 O O . THR A 1 433 ? -14.355 10.393 -9.104 1.00 93.69 433 THR A O 1
ATOM 3438 N N . THR A 1 434 ? -13.280 9.470 -7.347 1.00 93.75 434 THR A N 1
ATOM 3439 C CA . THR A 1 434 ? -12.498 8.473 -8.084 1.00 93.75 434 THR A CA 1
ATOM 3440 C C . THR A 1 434 ? -13.053 7.075 -7.826 1.00 93.75 434 THR A C 1
ATOM 3442 O O . THR A 1 434 ? -13.331 6.707 -6.683 1.00 93.75 434 THR A O 1
ATOM 3445 N N . VAL A 1 435 ? -13.201 6.283 -8.885 1.00 92.75 435 VAL A N 1
ATOM 3446 C CA . VAL A 1 435 ? -13.781 4.933 -8.855 1.00 92.75 435 VAL A CA 1
ATOM 3447 C C . VAL A 1 435 ? -12.759 3.920 -9.359 1.00 92.75 435 VAL A C 1
ATOM 3449 O O . VAL A 1 435 ? -12.116 4.144 -10.383 1.00 92.75 435 VAL A O 1
ATOM 3452 N N . PHE A 1 436 ? -12.600 2.804 -8.651 1.00 93.25 436 PHE A N 1
ATOM 3453 C CA . PHE A 1 436 ? -11.505 1.857 -8.860 1.00 93.25 436 PHE A CA 1
ATOM 3454 C C . PHE A 1 436 ? -11.989 0.534 -9.466 1.00 93.25 436 PHE A C 1
ATOM 3456 O O . PHE A 1 436 ? -12.969 -0.064 -9.010 1.00 93.25 436 PHE A O 1
ATOM 3463 N N . ARG A 1 437 ? -11.245 0.017 -10.450 1.00 93.50 437 ARG A N 1
ATOM 3464 C CA . ARG A 1 437 ? -11.360 -1.376 -10.913 1.00 93.50 437 ARG A CA 1
ATOM 3465 C C . ARG A 1 437 ? -10.142 -2.188 -10.480 1.00 93.50 437 ARG A C 1
ATOM 3467 O O . ARG A 1 437 ? -9.022 -1.674 -10.458 1.00 93.50 437 ARG A O 1
ATOM 3474 N N . TYR A 1 438 ? -10.367 -3.458 -10.150 1.00 93.81 438 TYR A N 1
ATOM 3475 C CA . TYR A 1 438 ? -9.385 -4.333 -9.509 1.00 93.81 438 TYR A CA 1
ATOM 3476 C C . TYR A 1 438 ? -9.048 -5.572 -10.333 1.00 93.81 438 TYR A C 1
ATOM 3478 O O . TYR A 1 438 ? -9.929 -6.225 -10.885 1.00 93.81 438 TYR A O 1
ATOM 3486 N N . ASP A 1 439 ? -7.763 -5.920 -10.329 1.00 93.44 439 ASP A N 1
ATOM 3487 C CA . ASP A 1 439 ? -7.244 -7.192 -10.810 1.00 93.44 439 ASP A CA 1
ATOM 3488 C C . ASP A 1 439 ? -6.777 -7.997 -9.593 1.00 93.44 439 ASP A C 1
ATOM 3490 O O . ASP A 1 439 ? -5.774 -7.680 -8.948 1.00 93.44 439 ASP A O 1
ATOM 3494 N N . GLN A 1 440 ? -7.567 -9.008 -9.225 1.00 88.25 440 GLN A N 1
ATOM 3495 C CA . GLN A 1 440 ? -7.425 -9.803 -8.005 1.00 88.25 440 GLN A CA 1
ATOM 3496 C C . GLN A 1 440 ? -7.351 -8.959 -6.721 1.00 88.25 440 GLN A C 1
ATOM 3498 O O . GLN A 1 440 ? -8.354 -8.820 -6.027 1.00 88.25 440 GLN A O 1
ATOM 3503 N N . GLY A 1 441 ? -6.179 -8.456 -6.335 1.00 88.94 441 GLY A N 1
ATOM 3504 C CA . GLY A 1 441 ? -5.970 -7.675 -5.111 1.00 88.94 441 GLY A CA 1
ATOM 3505 C C . GLY A 1 441 ? -5.748 -6.180 -5.337 1.00 88.94 441 GLY A C 1
ATOM 3506 O O . GLY A 1 441 ? -6.119 -5.389 -4.474 1.00 88.94 441 GLY A O 1
ATOM 3507 N N . ASP A 1 442 ? -5.189 -5.799 -6.485 1.00 93.31 442 ASP A N 1
ATOM 3508 C CA . ASP A 1 442 ? -4.608 -4.473 -6.705 1.00 93.31 442 ASP A CA 1
ATOM 3509 C C . ASP A 1 442 ? -5.419 -3.685 -7.751 1.00 93.31 442 ASP A C 1
ATOM 3511 O O . ASP A 1 442 ? -6.018 -4.266 -8.660 1.00 93.31 442 ASP A O 1
ATOM 3515 N N . SER A 1 443 ? -5.487 -2.356 -7.616 1.00 94.75 443 SER A N 1
ATOM 3516 C CA . SER A 1 443 ? -6.226 -1.502 -8.556 1.00 94.75 443 SER A CA 1
ATOM 3517 C C . SER A 1 443 ? -5.479 -1.390 -9.888 1.00 94.75 443 SER A C 1
ATOM 3519 O O . SER A 1 443 ? -4.259 -1.192 -9.900 1.00 94.75 443 SER A O 1
ATOM 3521 N N . PHE A 1 444 ? -6.193 -1.506 -11.010 1.00 93.75 444 PHE A N 1
ATOM 3522 C CA . PHE A 1 444 ? -5.614 -1.391 -12.357 1.00 93.75 444 PHE A CA 1
ATOM 3523 C C . PHE A 1 444 ? -6.223 -0.260 -13.193 1.00 93.75 444 PHE A C 1
ATOM 3525 O O . PHE A 1 444 ? -5.523 0.248 -14.054 1.00 93.75 444 PHE A O 1
ATOM 3532 N N . GLN A 1 445 ? -7.451 0.200 -12.923 1.00 92.69 445 GLN A N 1
ATOM 3533 C CA . GLN A 1 445 ? -8.008 1.417 -13.538 1.00 92.69 445 GLN A CA 1
ATOM 3534 C C . GLN A 1 445 ? -8.621 2.346 -12.481 1.00 92.69 445 GLN A C 1
ATOM 3536 O O . GLN A 1 445 ? -9.206 1.874 -11.501 1.00 92.69 445 GLN A O 1
ATOM 3541 N N . GLU A 1 446 ? -8.525 3.654 -12.724 1.00 93.00 446 GLU A N 1
ATOM 3542 C CA . GLU A 1 446 ? -9.170 4.727 -11.958 1.00 93.00 446 GLU A CA 1
ATOM 3543 C C . GLU A 1 446 ? -10.033 5.586 -12.896 1.00 93.00 446 GLU A C 1
ATOM 3545 O O . GLU A 1 446 ? -9.582 5.981 -13.975 1.00 93.00 446 GLU A O 1
ATOM 3550 N N . PHE A 1 447 ? -11.270 5.874 -12.490 1.00 90.19 447 PHE A N 1
ATOM 3551 C CA . PHE A 1 447 ? -12.268 6.617 -13.265 1.00 90.19 447 PHE A CA 1
ATOM 3552 C C . PHE A 1 447 ? -12.767 7.853 -12.513 1.00 90.19 447 PHE A C 1
ATOM 3554 O O . PHE A 1 447 ? -12.928 7.811 -11.295 1.00 90.19 447 PHE A O 1
ATOM 3561 N N . GLU A 1 448 ? -13.092 8.915 -13.249 1.00 88.75 448 GLU A N 1
ATOM 3562 C CA . GLU A 1 448 ? -13.865 10.067 -12.768 1.00 88.75 448 GLU A CA 1
ATOM 3563 C C . GLU A 1 448 ? -15.124 10.184 -13.639 1.00 88.75 448 GLU A C 1
ATOM 3565 O O . GLU A 1 448 ? -15.042 10.470 -14.836 1.00 88.75 448 GLU A O 1
ATOM 3570 N N . GLY A 1 449 ? -16.292 9.886 -13.061 1.00 83.69 449 GLY A N 1
ATOM 3571 C CA . GLY A 1 449 ? -17.488 9.588 -13.855 1.00 83.69 449 GLY A CA 1
ATOM 3572 C C . GLY A 1 449 ? -17.259 8.351 -14.734 1.00 83.69 449 GLY A C 1
ATOM 3573 O O . GLY A 1 449 ? -16.776 7.330 -14.250 1.00 83.69 449 GLY A O 1
ATOM 3574 N N . GLU A 1 450 ? -17.572 8.449 -16.026 1.00 79.62 450 GLU A N 1
ATOM 3575 C CA . GLU A 1 450 ? -17.324 7.380 -17.011 1.00 79.62 450 GLU A CA 1
ATOM 3576 C C . GLU A 1 450 ? -15.926 7.456 -17.658 1.00 79.62 450 GLU A C 1
ATOM 3578 O O . GLU A 1 450 ? -15.504 6.527 -18.348 1.00 79.62 450 GLU A O 1
ATOM 3583 N N . ALA A 1 451 ? -15.173 8.539 -17.430 1.00 84.38 451 ALA A N 1
ATOM 3584 C CA . ALA A 1 451 ? -13.862 8.738 -18.037 1.00 84.38 451 ALA A CA 1
ATOM 3585 C C . ALA A 1 451 ? -12.767 7.981 -17.269 1.00 84.38 451 ALA A C 1
ATOM 3587 O O . ALA A 1 451 ? -12.513 8.272 -16.098 1.00 84.38 451 ALA A O 1
ATOM 3588 N N . LYS A 1 452 ? -12.068 7.053 -17.940 1.00 87.75 452 LYS A N 1
ATOM 3589 C CA . LYS A 1 452 ? -10.822 6.455 -17.428 1.00 87.75 452 LYS A CA 1
ATOM 3590 C C . LYS A 1 452 ? -9.759 7.547 -17.333 1.00 87.75 452 LYS A C 1
ATOM 3592 O O . LYS A 1 452 ? -9.444 8.194 -18.328 1.00 87.75 452 LYS A O 1
ATOM 3597 N N . LYS A 1 453 ? -9.218 7.743 -16.135 1.00 89.44 453 LYS A N 1
ATOM 3598 C CA . LYS A 1 453 ? -8.189 8.746 -15.831 1.00 89.44 453 LYS A CA 1
ATOM 3599 C C . LYS A 1 453 ? -6.813 8.126 -15.688 1.00 89.44 453 LYS A C 1
ATOM 3601 O O . LYS A 1 453 ? -5.841 8.722 -16.141 1.00 89.44 453 LYS A O 1
ATOM 3606 N N . VAL A 1 454 ? -6.746 6.932 -15.099 1.00 91.81 454 VAL A N 1
ATOM 3607 C CA . VAL A 1 454 ? -5.503 6.180 -14.904 1.00 91.81 454 VAL A CA 1
ATOM 3608 C C . VAL A 1 454 ? -5.708 4.718 -15.294 1.00 91.81 454 VAL A C 1
ATOM 3610 O O . VAL A 1 454 ? -6.739 4.131 -14.961 1.00 91.81 454 VAL A O 1
ATOM 3613 N N . GLU A 1 455 ? -4.721 4.111 -15.951 1.00 91.50 455 GLU A N 1
ATOM 3614 C CA . GLU A 1 455 ? -4.585 2.654 -16.050 1.00 91.50 455 GLU A CA 1
ATOM 3615 C C . GLU A 1 455 ? -3.162 2.218 -15.684 1.00 91.50 455 GLU A C 1
ATOM 3617 O O . GLU A 1 455 ? -2.199 2.687 -16.281 1.00 91.50 455 GLU A O 1
ATOM 3622 N N . PHE A 1 456 ? -3.022 1.324 -14.703 1.00 94.25 456 PHE A N 1
ATOM 3623 C CA . PHE A 1 456 ? -1.739 0.823 -14.209 1.00 94.25 456 PHE A CA 1
ATOM 3624 C C . PHE A 1 456 ? -1.357 -0.498 -14.881 1.00 94.25 456 PHE A C 1
ATOM 3626 O O . PHE A 1 456 ? -2.046 -1.511 -14.726 1.00 94.25 456 PHE A O 1
ATOM 3633 N N . VAL A 1 457 ? -0.187 -0.531 -15.517 1.00 94.50 457 VAL A N 1
ATOM 3634 C CA . VAL A 1 457 ? 0.457 -1.777 -15.942 1.00 94.50 457 VAL A CA 1
ATOM 3635 C C . VAL A 1 457 ? 1.358 -2.262 -14.807 1.00 94.50 457 VAL A C 1
ATOM 3637 O O . VAL A 1 457 ? 2.263 -1.554 -14.362 1.00 94.50 457 VAL A O 1
ATOM 3640 N N . ARG A 1 458 ? 1.084 -3.470 -14.297 1.00 94.69 458 ARG A N 1
ATOM 3641 C CA . ARG A 1 458 ? 1.747 -4.044 -13.116 1.00 94.69 458 ARG A CA 1
ATOM 3642 C C . ARG A 1 458 ? 2.542 -5.303 -13.459 1.00 94.69 458 ARG A C 1
ATOM 3644 O O . ARG A 1 458 ? 2.036 -6.174 -14.158 1.00 94.69 458 ARG A O 1
ATOM 3651 N N . GLY A 1 459 ? 3.749 -5.405 -12.910 1.00 92.94 459 GLY A N 1
ATOM 3652 C CA . GLY A 1 459 ? 4.618 -6.582 -12.963 1.00 92.94 459 GLY A CA 1
ATOM 3653 C C . GLY A 1 459 ? 4.970 -7.104 -11.564 1.00 92.94 459 GLY A C 1
ATOM 3654 O O . GLY A 1 459 ? 4.234 -6.891 -10.599 1.00 92.94 459 GLY A O 1
ATOM 3655 N N . SER A 1 460 ? 6.116 -7.780 -11.435 1.00 88.50 460 SER A N 1
ATOM 3656 C CA . SER A 1 460 ? 6.599 -8.320 -10.152 1.00 88.50 460 SER A CA 1
ATOM 3657 C C . SER A 1 460 ? 6.801 -7.225 -9.089 1.00 88.50 460 SER A C 1
ATOM 3659 O O . SER A 1 460 ? 7.532 -6.267 -9.348 1.00 88.50 460 SER A O 1
ATOM 3661 N N . GLY A 1 461 ? 6.269 -7.411 -7.878 1.00 88.50 461 GLY A N 1
ATOM 3662 C CA . GLY A 1 461 ? 6.474 -6.508 -6.736 1.00 88.50 461 GLY A CA 1
ATOM 3663 C C . GLY A 1 461 ? 6.522 -7.245 -5.393 1.00 88.50 461 GLY A C 1
ATOM 3664 O O . GLY A 1 461 ? 6.504 -8.471 -5.341 1.00 88.50 461 GLY A O 1
ATOM 3665 N N . MET A 1 462 ? 6.533 -6.503 -4.284 1.00 88.56 462 MET A N 1
ATOM 3666 C CA . MET A 1 462 ? 6.557 -7.041 -2.908 1.00 88.56 462 MET A CA 1
ATOM 3667 C C . MET A 1 462 ? 5.166 -7.529 -2.429 1.00 88.56 462 MET A C 1
ATOM 3669 O O . MET A 1 462 ? 5.015 -8.068 -1.328 1.00 88.56 462 MET A O 1
ATOM 3673 N N . GLY A 1 463 ? 4.149 -7.378 -3.286 1.00 87.50 463 GLY A N 1
ATOM 3674 C CA . GLY A 1 463 ? 2.760 -7.789 -3.084 1.00 87.50 463 GLY A CA 1
ATOM 3675 C C . GLY A 1 463 ? 1.875 -6.683 -2.500 1.00 87.50 463 GLY A C 1
ATOM 3676 O O . GLY A 1 463 ? 2.351 -5.819 -1.770 1.00 87.50 463 GLY A O 1
ATOM 3677 N N . GLY A 1 464 ? 0.574 -6.722 -2.811 1.00 86.31 464 GLY A N 1
ATOM 3678 C CA . GLY A 1 464 ? -0.383 -5.695 -2.370 1.00 86.31 464 GLY A CA 1
ATOM 3679 C C . GLY A 1 464 ? -0.051 -4.310 -2.935 1.00 86.31 464 GLY A C 1
ATOM 3680 O O . GLY A 1 464 ? 0.048 -3.335 -2.187 1.00 86.31 464 GLY A O 1
ATOM 3681 N N . GLY A 1 465 ? 0.240 -4.256 -4.236 1.00 91.44 465 GLY A N 1
ATOM 3682 C CA . GLY A 1 465 ? 0.640 -3.057 -4.972 1.00 91.44 465 GLY A CA 1
ATOM 3683 C C . GLY A 1 465 ? 2.092 -2.595 -4.788 1.00 91.44 465 GLY A C 1
ATOM 3684 O O . GLY A 1 465 ? 2.603 -1.906 -5.669 1.00 91.44 465 GLY A O 1
ATOM 3685 N N . ILE A 1 466 ? 2.766 -2.970 -3.692 1.00 96.19 466 ILE A N 1
ATOM 3686 C CA . ILE A 1 466 ? 4.084 -2.424 -3.323 1.00 96.19 466 ILE A CA 1
ATOM 3687 C C . ILE A 1 466 ? 5.139 -2.757 -4.391 1.00 96.19 466 ILE A C 1
ATOM 3689 O O . ILE A 1 466 ? 5.447 -3.928 -4.628 1.00 96.19 466 ILE A O 1
ATOM 3693 N N . GLY A 1 467 ? 5.706 -1.724 -5.016 1.00 95.31 467 GLY A N 1
ATOM 3694 C CA . GLY A 1 467 ? 6.743 -1.811 -6.046 1.00 95.31 467 GLY A CA 1
ATOM 3695 C C . GLY A 1 467 ? 6.339 -2.592 -7.300 1.00 95.31 467 GLY A C 1
ATOM 3696 O O . GLY A 1 467 ? 7.217 -3.166 -7.939 1.00 95.31 467 GLY A O 1
ATOM 3697 N N . SER A 1 468 ? 5.036 -2.698 -7.608 1.00 94.69 468 SER A N 1
ATOM 3698 C CA . SER A 1 468 ? 4.539 -3.495 -8.744 1.00 94.69 468 SER A CA 1
ATOM 3699 C C . SER A 1 468 ? 4.170 -2.689 -9.989 1.00 94.69 468 SER A C 1
ATOM 3701 O O . SER A 1 468 ? 4.085 -3.276 -11.064 1.00 94.69 468 SER A O 1
ATOM 3703 N N . ILE A 1 469 ? 3.932 -1.377 -9.879 1.00 97.50 469 ILE A N 1
ATOM 3704 C CA . ILE A 1 469 ? 3.566 -0.532 -11.029 1.00 97.50 469 ILE A CA 1
ATOM 3705 C C . ILE A 1 469 ? 4.805 -0.344 -11.905 1.00 97.50 469 ILE A C 1
ATOM 3707 O O . ILE A 1 469 ? 5.816 0.149 -11.427 1.00 97.50 469 ILE A O 1
ATOM 3711 N N . LEU A 1 470 ? 4.730 -0.727 -13.177 1.00 96.56 470 LEU A N 1
ATOM 3712 C CA . LEU A 1 470 ? 5.785 -0.462 -14.159 1.00 96.56 470 LEU A CA 1
ATOM 3713 C C . LEU A 1 470 ? 5.589 0.935 -14.758 1.00 96.56 470 LEU A C 1
ATOM 3715 O O . LEU A 1 470 ? 6.523 1.731 -14.847 1.00 96.56 470 LEU A O 1
ATOM 3719 N N . TYR A 1 471 ? 4.345 1.227 -15.133 1.00 95.19 471 TYR A N 1
ATOM 3720 C CA . TYR A 1 471 ? 3.885 2.532 -15.585 1.00 95.19 471 TYR A CA 1
ATOM 3721 C C . TYR A 1 471 ? 2.374 2.676 -15.401 1.00 95.19 471 TYR A C 1
ATOM 3723 O O . TYR A 1 471 ? 1.651 1.689 -15.228 1.00 95.19 471 TYR A O 1
ATOM 3731 N N . SER A 1 472 ? 1.901 3.916 -15.463 1.00 93.12 472 SER A N 1
ATOM 3732 C CA . SER A 1 472 ? 0.496 4.246 -15.655 1.00 93.12 472 SER A CA 1
ATOM 3733 C C . SER A 1 472 ? 0.288 5.054 -16.927 1.00 93.12 472 SER A C 1
ATOM 3735 O O . SER A 1 472 ? 0.972 6.058 -17.132 1.00 93.12 472 SER A O 1
ATOM 3737 N N . GLU A 1 473 ? -0.710 4.684 -17.721 1.00 89.06 473 GLU A N 1
ATOM 3738 C CA . GLU A 1 473 ? -1.348 5.630 -18.636 1.00 89.06 473 GLU A CA 1
ATOM 3739 C C . GLU A 1 473 ? -2.171 6.632 -17.822 1.00 89.06 473 GLU A C 1
ATOM 3741 O O . GLU A 1 473 ? -2.902 6.227 -16.913 1.00 89.06 473 GLU A O 1
ATOM 3746 N N . ARG A 1 474 ? -2.066 7.926 -18.141 1.00 85.25 474 ARG A N 1
ATOM 3747 C CA . ARG A 1 474 ? -2.837 9.006 -17.511 1.00 85.25 474 ARG A CA 1
ATOM 3748 C C . ARG A 1 474 ? -3.401 9.955 -18.558 1.00 85.25 474 ARG A C 1
ATOM 3750 O O . ARG A 1 474 ? -2.647 10.523 -19.342 1.00 85.25 474 ARG A O 1
ATOM 3757 N N . ALA A 1 475 ? -4.708 10.204 -18.512 1.00 69.81 475 ALA A N 1
ATOM 3758 C CA . ALA A 1 475 ? -5.378 11.091 -19.469 1.00 69.81 475 ALA A CA 1
ATOM 3759 C C . ALA A 1 475 ? -5.043 12.589 -19.278 1.00 69.81 475 ALA A C 1
ATOM 3761 O O . ALA A 1 475 ? -5.389 13.405 -20.128 1.00 69.81 475 ALA A O 1
ATOM 3762 N N . GLN A 1 476 ? -4.380 12.952 -18.172 1.00 64.50 476 GLN A N 1
ATOM 3763 C CA . GLN A 1 476 ? -4.006 14.326 -17.813 1.00 64.50 476 GLN A CA 1
ATOM 3764 C C . GLN A 1 476 ? -2.558 14.706 -18.176 1.00 64.50 476 GLN A C 1
ATOM 3766 O O . GLN A 1 476 ? -2.197 15.872 -18.049 1.00 64.50 476 GLN A O 1
ATOM 3771 N N . ILE A 1 477 ? -1.714 13.752 -18.591 1.00 60.84 477 ILE A N 1
ATOM 3772 C CA . ILE A 1 477 ? -0.279 13.987 -18.828 1.00 60.84 477 ILE A CA 1
ATOM 3773 C C . ILE A 1 477 ? 0.018 14.028 -20.331 1.00 60.84 477 ILE A C 1
ATOM 3775 O O . ILE A 1 477 ? -0.394 13.138 -21.074 1.00 60.84 477 ILE A O 1
ATOM 3779 N N . ASP A 1 478 ? 0.780 15.030 -20.778 1.00 48.53 478 ASP A N 1
ATOM 3780 C CA . ASP A 1 478 ? 1.270 15.098 -22.159 1.00 48.53 478 ASP A CA 1
ATOM 3781 C C . ASP A 1 478 ? 2.255 13.949 -22.456 1.00 48.53 478 ASP A C 1
ATOM 3783 O O . ASP A 1 478 ? 3.108 13.598 -21.639 1.00 48.53 478 ASP A O 1
ATOM 3787 N N . GLY A 1 479 ? 2.089 13.296 -23.606 1.00 59.88 479 GLY A N 1
ATOM 3788 C CA . GLY A 1 479 ? 2.708 11.998 -23.905 1.00 59.88 479 GLY A CA 1
ATOM 3789 C C . GLY A 1 479 ? 2.090 10.791 -23.172 1.00 59.88 479 GLY A C 1
ATOM 3790 O O . GLY A 1 479 ? 2.521 9.663 -23.404 1.00 59.88 479 GLY A O 1
ATOM 3791 N N . GLY A 1 480 ? 1.081 10.992 -22.317 1.00 77.44 480 GLY A N 1
ATOM 3792 C CA . GLY A 1 480 ? 0.131 9.977 -21.841 1.00 77.44 480 GLY A CA 1
ATOM 3793 C C . GLY A 1 480 ? 0.628 8.897 -20.872 1.00 77.44 480 GLY A C 1
ATOM 3794 O O . GLY A 1 480 ? -0.213 8.217 -20.288 1.00 77.44 480 GLY A O 1
ATOM 3795 N N . VAL A 1 481 ? 1.940 8.709 -20.673 1.00 87.81 481 VAL A N 1
ATOM 3796 C CA . VAL A 1 481 ? 2.495 7.588 -19.880 1.00 87.81 481 VAL A CA 1
ATOM 3797 C C . VAL A 1 481 ? 3.565 8.036 -18.882 1.00 87.81 481 VAL A C 1
ATOM 3799 O O . VAL A 1 481 ? 4.541 8.688 -19.252 1.00 87.81 481 VAL A O 1
ATOM 3802 N N . GLU A 1 482 ? 3.410 7.592 -17.633 1.00 92.38 482 GLU A N 1
ATOM 3803 C CA . GLU A 1 482 ? 4.321 7.812 -16.504 1.00 92.38 482 GLU A CA 1
ATOM 3804 C C . GLU A 1 482 ? 4.883 6.470 -15.992 1.00 92.38 482 GLU A C 1
ATOM 3806 O O . GLU A 1 482 ? 4.127 5.610 -15.547 1.00 92.38 482 GLU A O 1
ATOM 3811 N N . TYR A 1 483 ? 6.204 6.291 -16.024 1.00 96.12 483 TYR A N 1
ATOM 3812 C CA . TYR A 1 483 ? 6.943 5.109 -15.557 1.00 96.12 483 TYR A CA 1
ATOM 3813 C C . TYR A 1 483 ? 7.462 5.315 -14.133 1.00 96.12 483 TYR A C 1
ATOM 3815 O O . TYR A 1 483 ? 7.899 6.412 -13.792 1.00 96.12 483 TYR A O 1
ATOM 3823 N N . PHE A 1 484 ? 7.443 4.264 -13.312 1.00 97.62 484 PHE A N 1
ATOM 3824 C CA . PHE A 1 484 ? 7.681 4.351 -11.866 1.00 97.62 484 PHE A CA 1
ATOM 3825 C C . PHE A 1 484 ? 9.035 3.762 -11.459 1.00 97.62 484 PHE A C 1
ATOM 3827 O O . PHE A 1 484 ? 9.376 2.653 -11.866 1.00 97.62 484 PHE A O 1
ATOM 3834 N N . HIS A 1 485 ? 9.761 4.467 -10.585 1.00 97.69 485 HIS A N 1
ATOM 3835 C CA . HIS A 1 485 ? 11.065 4.044 -10.059 1.00 97.69 485 HIS A CA 1
ATOM 3836 C C . HIS A 1 485 ? 11.007 3.983 -8.530 1.00 97.69 485 HIS A C 1
ATOM 3838 O O . HIS A 1 485 ? 10.555 4.931 -7.880 1.00 97.69 485 HIS A O 1
ATOM 3844 N N . PHE A 1 486 ? 11.447 2.865 -7.944 1.00 96.94 486 PHE A N 1
ATOM 3845 C CA . PHE A 1 486 ? 11.248 2.567 -6.520 1.00 96.94 486 PHE A CA 1
ATOM 3846 C C . PHE A 1 486 ? 12.551 2.334 -5.761 1.00 96.94 486 PHE A C 1
ATOM 3848 O O . PHE A 1 486 ? 13.432 1.634 -6.253 1.00 96.94 486 PHE A O 1
ATOM 3855 N N . ASN A 1 487 ? 12.617 2.783 -4.505 1.00 94.69 487 ASN A N 1
ATOM 3856 C CA . ASN A 1 487 ? 13.646 2.303 -3.578 1.00 94.69 487 ASN A CA 1
ATOM 3857 C C . ASN A 1 487 ? 13.363 0.858 -3.106 1.00 94.69 487 ASN A C 1
ATOM 3859 O O . ASN A 1 487 ? 12.284 0.298 -3.326 1.00 94.69 487 ASN A O 1
ATOM 3863 N N . ALA A 1 488 ? 14.301 0.253 -2.373 1.00 91.69 488 ALA A N 1
ATOM 3864 C CA . ALA A 1 488 ? 14.192 -1.132 -1.902 1.00 91.69 488 ALA A CA 1
ATOM 3865 C C . ALA A 1 488 ? 13.278 -1.348 -0.664 1.00 91.69 488 ALA A C 1
ATOM 3867 O O . ALA A 1 488 ? 13.528 -2.260 0.133 1.00 91.69 488 ALA A O 1
ATOM 3868 N N . VAL A 1 489 ? 12.243 -0.508 -0.508 1.00 94.25 489 VAL A N 1
ATOM 3869 C CA . VAL A 1 489 ? 10.998 -0.755 0.259 1.00 94.25 489 VAL A CA 1
ATOM 3870 C C . VAL A 1 489 ? 9.734 -0.294 -0.505 1.00 94.25 489 VAL A C 1
ATOM 3872 O O . VAL A 1 489 ? 8.628 -0.293 0.036 1.00 94.25 489 VAL A O 1
ATOM 3875 N N . GLY A 1 490 ? 9.863 0.070 -1.785 1.00 95.62 490 GLY A N 1
ATOM 3876 C CA . GLY A 1 490 ? 8.744 0.372 -2.679 1.00 95.62 490 GLY A CA 1
ATOM 3877 C C . GLY A 1 490 ? 8.249 1.818 -2.649 1.00 95.62 490 GLY A C 1
ATOM 3878 O O . GLY A 1 490 ? 7.168 2.077 -3.169 1.00 95.62 490 GLY A O 1
ATOM 3879 N N . HIS A 1 491 ? 8.969 2.763 -2.037 1.00 97.19 491 HIS A N 1
ATOM 3880 C CA . HIS A 1 491 ? 8.606 4.181 -2.147 1.00 97.19 491 HIS A CA 1
ATOM 3881 C C . HIS A 1 491 ? 8.879 4.646 -3.580 1.00 97.19 491 HIS A C 1
ATOM 3883 O O . HIS A 1 491 ? 9.969 4.385 -4.094 1.00 97.19 491 HIS A O 1
ATOM 3889 N N . THR A 1 492 ? 7.926 5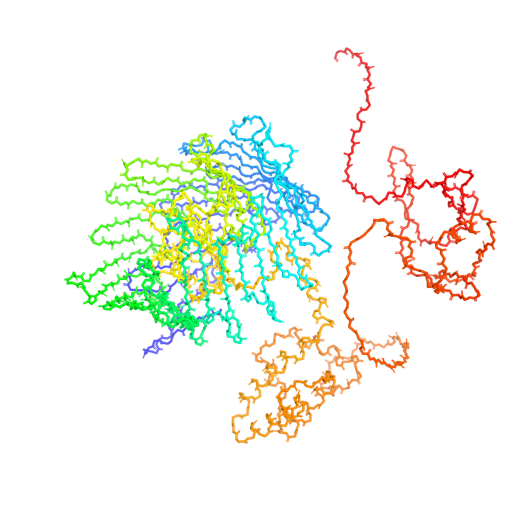.334 -4.210 1.00 97.69 492 THR A N 1
ATOM 3890 C CA . THR A 1 492 ? 8.104 5.916 -5.551 1.00 97.69 492 THR A CA 1
ATOM 3891 C C . THR A 1 492 ? 9.049 7.114 -5.453 1.00 97.69 492 THR A C 1
ATOM 3893 O O . THR A 1 492 ? 8.622 8.207 -5.082 1.00 97.69 492 THR A O 1
ATOM 3896 N N . VAL A 1 493 ? 10.340 6.896 -5.713 1.00 96.88 493 VAL A N 1
ATOM 3897 C CA . VAL A 1 493 ? 11.410 7.905 -5.568 1.00 96.88 493 VAL A CA 1
ATOM 3898 C C . VAL A 1 493 ? 11.571 8.787 -6.798 1.00 96.88 493 VAL A C 1
ATOM 3900 O O . VAL A 1 493 ? 12.031 9.916 -6.668 1.00 96.88 493 VAL A O 1
ATOM 3903 N N . ALA A 1 494 ? 11.151 8.313 -7.971 1.00 96.88 494 ALA A N 1
ATOM 3904 C CA . ALA A 1 494 ? 11.042 9.129 -9.173 1.00 96.88 494 ALA A CA 1
ATOM 3905 C C . ALA A 1 494 ? 9.965 8.582 -10.117 1.00 96.88 494 ALA A C 1
ATOM 3907 O O . ALA A 1 494 ? 9.615 7.398 -10.059 1.00 96.88 494 ALA A O 1
ATOM 3908 N N . THR A 1 495 ? 9.497 9.429 -11.032 1.00 96.25 495 THR A N 1
ATOM 3909 C CA . THR A 1 495 ? 8.712 9.023 -12.205 1.00 96.25 495 THR A CA 1
ATOM 3910 C C . THR A 1 495 ? 9.318 9.576 -13.496 1.00 96.25 495 THR A C 1
ATOM 3912 O O . THR A 1 495 ? 9.980 10.614 -13.474 1.00 96.25 495 THR A O 1
ATOM 3915 N N . SER A 1 496 ? 9.155 8.884 -14.628 1.00 94.94 496 SER A N 1
ATOM 3916 C CA . SER A 1 496 ? 9.683 9.329 -15.929 1.00 94.94 496 SER A CA 1
ATOM 3917 C C . SER A 1 496 ? 8.725 9.092 -17.094 1.00 94.94 496 SER A C 1
ATOM 3919 O O . SER A 1 496 ? 7.945 8.147 -17.085 1.00 94.94 496 SER A O 1
ATOM 3921 N N . ASN A 1 497 ? 8.797 9.935 -18.122 1.00 92.06 497 ASN A N 1
ATOM 3922 C CA . ASN A 1 497 ? 7.899 9.874 -19.275 1.00 92.06 497 ASN A CA 1
ATOM 3923 C C . ASN A 1 497 ? 8.264 8.749 -20.270 1.00 92.06 497 ASN A C 1
ATOM 3925 O O . ASN A 1 497 ? 9.240 8.008 -20.101 1.00 92.06 497 ASN A O 1
ATOM 3929 N N . ALA A 1 498 ? 7.506 8.661 -21.367 1.00 90.31 498 ALA A N 1
ATOM 3930 C CA . ALA A 1 498 ? 7.741 7.726 -22.473 1.00 90.31 498 ALA A CA 1
ATOM 3931 C C . ALA A 1 498 ? 9.126 7.845 -23.154 1.00 90.31 498 ALA A C 1
ATOM 3933 O O . ALA A 1 498 ? 9.597 6.874 -23.743 1.00 90.31 498 ALA A O 1
ATOM 3934 N N . SER A 1 499 ? 9.818 8.985 -23.035 1.00 90.75 499 SER A N 1
ATOM 3935 C CA . SER A 1 499 ? 11.198 9.160 -23.522 1.00 90.75 499 SER A CA 1
ATOM 3936 C C . SER A 1 499 ? 12.259 8.683 -22.521 1.00 90.75 499 SER A C 1
ATOM 3938 O O . SER A 1 499 ? 13.420 8.506 -22.895 1.00 90.75 499 SER A O 1
ATOM 3940 N N . GLY A 1 500 ? 11.880 8.458 -21.258 1.00 92.62 500 GLY A N 1
ATOM 3941 C CA . GLY A 1 500 ? 12.787 8.169 -20.145 1.00 92.62 500 GLY A CA 1
ATOM 3942 C C . GLY A 1 500 ? 13.298 9.411 -19.405 1.00 92.62 500 GLY A C 1
ATOM 3943 O O . GLY A 1 500 ? 14.192 9.278 -18.573 1.00 92.62 500 GLY A O 1
ATOM 3944 N N . THR A 1 501 ? 12.745 10.599 -19.674 1.00 92.25 501 THR A N 1
ATOM 3945 C CA . THR A 1 501 ? 13.055 11.839 -18.938 1.00 92.25 501 THR A CA 1
ATOM 3946 C C . THR A 1 501 ? 12.248 11.892 -17.644 1.00 92.25 501 THR A C 1
ATOM 3948 O O . THR A 1 501 ? 11.051 11.609 -17.659 1.00 92.25 501 THR A O 1
ATOM 3951 N N . VAL A 1 502 ? 12.884 12.254 -16.528 1.00 94.81 502 VAL A N 1
ATOM 3952 C CA . VAL A 1 502 ? 12.229 12.361 -15.212 1.00 94.81 502 VAL A CA 1
ATOM 3953 C C . VAL A 1 502 ? 11.180 13.479 -15.207 1.00 94.81 502 VAL A C 1
ATOM 3955 O O . VAL A 1 502 ? 11.407 14.539 -15.783 1.00 94.81 502 VAL A O 1
ATOM 3958 N N . GLN A 1 503 ? 10.029 13.220 -14.581 1.00 92.56 503 GLN A N 1
ATOM 3959 C CA . GLN A 1 503 ? 8.899 14.152 -14.444 1.00 92.56 503 GLN A CA 1
ATOM 3960 C C . GLN A 1 503 ? 8.707 14.620 -12.998 1.00 92.56 503 GLN A C 1
ATOM 3962 O O . GLN A 1 503 ? 8.373 15.779 -12.766 1.00 92.56 503 GLN A O 1
ATOM 3967 N N . SER A 1 504 ? 8.940 13.729 -12.030 1.00 93.44 504 SER A N 1
ATOM 3968 C CA . SER A 1 504 ? 8.923 14.046 -10.603 1.00 93.44 504 SER A CA 1
ATOM 3969 C C . SER A 1 504 ? 9.944 13.201 -9.843 1.00 93.44 504 SER A C 1
ATOM 3971 O O . SER A 1 504 ? 10.251 12.080 -10.257 1.00 93.44 504 SER A O 1
ATOM 3973 N N . SER A 1 505 ? 10.443 13.726 -8.724 1.00 93.94 505 SER A N 1
ATOM 3974 C CA . SER A 1 505 ? 11.375 13.053 -7.812 1.00 93.94 505 SER A CA 1
ATOM 3975 C C . SER A 1 505 ? 10.990 13.319 -6.357 1.00 93.94 505 SER A C 1
ATOM 3977 O O . SER A 1 505 ? 10.654 14.444 -6.008 1.00 93.94 505 SER A O 1
ATOM 3979 N N . ASN A 1 506 ? 11.057 12.296 -5.501 1.00 92.94 506 ASN A N 1
ATOM 3980 C CA . ASN A 1 506 ? 10.623 12.341 -4.101 1.00 92.94 506 ASN A CA 1
ATOM 3981 C C . ASN A 1 506 ? 11.686 11.749 -3.161 1.00 92.94 506 ASN A C 1
ATOM 3983 O O . ASN A 1 506 ? 12.029 10.568 -3.254 1.00 92.94 506 ASN A O 1
ATOM 3987 N N . LEU A 1 507 ? 12.147 12.546 -2.195 1.00 91.81 507 LEU A N 1
ATOM 3988 C CA . LEU A 1 507 ? 12.953 12.087 -1.062 1.00 91.81 507 LEU A CA 1
ATOM 3989 C C . LEU A 1 507 ? 12.062 11.836 0.152 1.00 91.81 507 LEU A C 1
ATOM 3991 O O . LEU A 1 507 ? 11.279 12.699 0.544 1.00 91.81 507 LEU A O 1
ATOM 3995 N N . TYR A 1 508 ? 12.232 10.673 0.780 1.00 93.50 508 TYR A N 1
ATOM 3996 C CA . TYR A 1 508 ? 11.433 10.234 1.926 1.00 93.50 508 TYR A CA 1
ATOM 3997 C C . TYR A 1 508 ? 12.269 10.147 3.205 1.00 93.50 508 TYR A C 1
ATOM 3999 O O . TYR A 1 508 ? 13.439 9.764 3.162 1.00 93.50 508 TYR A O 1
ATOM 4007 N N . GLU A 1 509 ? 11.661 10.447 4.344 1.00 93.50 509 GLU A N 1
ATOM 4008 C CA . GLU A 1 509 ? 12.138 10.009 5.665 1.00 93.50 509 GLU A CA 1
ATOM 4009 C C . GLU A 1 509 ? 11.681 8.570 5.956 1.00 93.50 509 GLU A C 1
ATOM 4011 O O . GLU A 1 509 ? 10.849 8.008 5.233 1.00 93.50 509 GLU A O 1
ATOM 4016 N N . ALA A 1 510 ? 12.207 7.968 7.021 1.00 94.81 510 ALA A N 1
ATOM 4017 C CA . ALA A 1 510 ? 12.052 6.542 7.276 1.00 94.81 510 ALA A CA 1
ATOM 4018 C C . ALA A 1 510 ? 10.602 6.040 7.363 1.00 94.81 510 ALA A C 1
ATOM 4020 O O . ALA A 1 510 ? 10.330 4.933 6.904 1.00 94.81 510 ALA A O 1
ATOM 4021 N N . TYR A 1 511 ? 9.668 6.813 7.924 1.00 96.19 511 TYR A N 1
ATOM 4022 C CA . TYR A 1 511 ? 8.257 6.424 8.067 1.00 96.19 511 TYR A CA 1
ATOM 4023 C C . TYR A 1 511 ? 7.375 6.839 6.870 1.00 96.19 511 TYR A C 1
ATOM 4025 O O . TYR A 1 511 ? 6.154 6.721 6.946 1.00 96.19 511 TYR A O 1
ATOM 4033 N N . GLY A 1 512 ? 7.967 7.253 5.743 1.00 94.12 512 GLY A N 1
ATOM 4034 C CA . GLY A 1 512 ? 7.251 7.520 4.491 1.00 94.12 512 GLY A CA 1
ATOM 4035 C C . GLY A 1 512 ? 6.753 8.956 4.306 1.00 94.12 512 GLY A C 1
ATOM 4036 O O . GLY A 1 512 ? 6.129 9.242 3.284 1.00 94.12 512 GLY A O 1
ATOM 4037 N N . GLY A 1 513 ? 7.048 9.878 5.226 1.00 91.31 513 GLY A N 1
ATOM 4038 C CA . GLY A 1 513 ? 6.880 11.310 4.970 1.00 91.31 513 GLY A CA 1
ATOM 4039 C C . GLY A 1 513 ? 7.802 11.802 3.843 1.00 91.31 513 GLY A C 1
ATOM 4040 O O . GLY A 1 513 ? 8.946 11.361 3.729 1.00 91.31 513 GLY A O 1
ATOM 4041 N N . ILE A 1 514 ? 7.328 12.729 3.010 1.00 88.81 514 ILE A N 1
ATOM 4042 C CA . ILE A 1 514 ? 8.159 13.368 1.978 1.00 88.81 514 ILE A CA 1
ATOM 4043 C C . ILE A 1 514 ? 8.936 14.529 2.613 1.00 88.81 514 ILE A C 1
ATOM 4045 O O . ILE A 1 514 ? 8.363 15.366 3.307 1.00 88.81 514 ILE A O 1
ATOM 4049 N N . VAL A 1 515 ? 10.250 14.553 2.385 1.00 88.12 515 VAL A N 1
ATOM 4050 C CA . VAL A 1 515 ? 11.196 15.593 2.832 1.00 88.12 515 VAL A CA 1
ATOM 4051 C C . VAL A 1 515 ? 11.403 16.641 1.737 1.00 88.12 515 VAL A C 1
ATOM 4053 O O . VAL A 1 515 ? 11.527 17.826 2.028 1.00 88.12 515 VAL A O 1
ATOM 4056 N N . LEU A 1 516 ? 11.429 16.202 0.477 1.00 86.44 516 LEU A N 1
ATOM 4057 C CA . LEU A 1 516 ? 11.509 17.054 -0.707 1.00 86.44 516 LEU A CA 1
ATOM 4058 C C . LEU A 1 516 ? 10.793 16.358 -1.868 1.00 86.44 516 LEU A C 1
ATOM 4060 O O . LEU A 1 516 ? 11.011 15.166 -2.090 1.00 86.44 516 LEU A O 1
ATOM 4064 N N . SER A 1 517 ? 10.005 17.118 -2.623 1.00 88.94 517 SER A N 1
ATOM 4065 C CA . SER A 1 517 ? 9.546 16.759 -3.967 1.00 88.94 517 SER A CA 1
ATOM 4066 C C . SER A 1 517 ? 10.109 17.781 -4.952 1.00 88.94 517 SER A C 1
ATOM 4068 O O . SER A 1 517 ? 10.170 18.962 -4.611 1.00 88.94 517 SER A O 1
ATOM 4070 N N . THR A 1 518 ? 10.495 17.346 -6.151 1.00 88.25 518 THR A N 1
ATOM 4071 C CA . THR A 1 518 ? 10.795 18.231 -7.292 1.00 88.25 518 THR A CA 1
ATOM 4072 C C . THR A 1 518 ? 10.081 17.745 -8.551 1.00 88.25 518 THR A C 1
ATOM 4074 O O . THR A 1 518 ? 9.739 16.561 -8.658 1.00 88.25 518 THR A O 1
ATOM 4077 N N . GLY A 1 519 ? 9.818 18.651 -9.492 1.00 89.00 519 GLY A N 1
ATOM 4078 C CA . GLY A 1 519 ? 8.996 18.403 -10.674 1.00 89.00 519 GLY A CA 1
ATOM 4079 C C . GLY A 1 519 ? 7.497 18.344 -10.368 1.00 89.00 519 GLY A C 1
ATOM 4080 O O . GLY A 1 519 ? 7.027 18.833 -9.341 1.00 89.00 519 GLY A O 1
ATOM 4081 N N . SER A 1 520 ? 6.723 17.734 -11.270 1.00 85.75 520 SER A N 1
ATOM 4082 C CA . SER A 1 520 ? 5.260 17.681 -11.170 1.00 85.75 520 SER A CA 1
ATOM 4083 C C . SER A 1 520 ? 4.687 16.348 -11.649 1.00 85.75 520 SER A C 1
ATOM 4085 O O . SER A 1 520 ? 5.096 15.804 -12.676 1.00 85.75 520 SER A O 1
ATOM 4087 N N . SER A 1 521 ? 3.723 15.821 -10.894 1.00 88.31 521 SER A N 1
ATOM 4088 C CA . SER A 1 521 ? 2.951 14.622 -11.224 1.00 88.31 521 SER A CA 1
ATOM 4089 C C . SER A 1 521 ? 1.638 14.596 -10.433 1.00 88.31 521 SER A C 1
ATOM 4091 O O . SER A 1 521 ? 1.600 14.996 -9.272 1.00 88.31 521 SER A O 1
ATOM 4093 N N . GLU A 1 522 ? 0.571 14.053 -11.027 1.00 86.06 522 GLU A N 1
ATOM 4094 C CA . GLU A 1 522 ? -0.678 13.723 -10.315 1.00 86.06 522 GLU A CA 1
ATOM 4095 C C . GLU A 1 522 ? -0.593 12.390 -9.532 1.00 86.06 522 GLU A C 1
ATOM 4097 O O . GLU A 1 522 ? -1.605 11.837 -9.091 1.00 86.06 522 GLU A O 1
ATOM 4102 N N . ASN A 1 523 ? 0.600 11.807 -9.385 1.00 90.56 523 ASN A N 1
ATOM 4103 C CA . ASN A 1 523 ? 0.769 10.510 -8.750 1.00 90.56 523 ASN A CA 1
ATOM 4104 C C . ASN A 1 523 ? 0.518 10.527 -7.229 1.00 90.56 523 ASN A C 1
ATOM 4106 O O . ASN A 1 523 ? 1.302 11.061 -6.450 1.00 90.56 523 ASN A O 1
ATOM 4110 N N . ASN A 1 524 ? -0.514 9.799 -6.797 1.00 93.44 524 ASN A N 1
ATOM 4111 C CA . ASN A 1 524 ? -0.820 9.534 -5.388 1.00 93.44 524 ASN A CA 1
ATOM 4112 C C . ASN A 1 524 ? -0.234 8.209 -4.849 1.00 93.44 524 ASN A C 1
ATOM 4114 O O . ASN A 1 524 ? -0.429 7.899 -3.673 1.00 93.44 524 ASN A O 1
ATOM 4118 N N . ARG A 1 525 ? 0.466 7.415 -5.675 1.00 96.56 525 ARG A N 1
ATOM 4119 C CA . ARG A 1 525 ? 1.094 6.138 -5.291 1.00 96.56 525 ARG A CA 1
ATOM 4120 C C . ARG A 1 525 ? 2.524 6.403 -4.806 1.00 96.56 525 ARG A C 1
ATOM 4122 O O . ARG A 1 525 ? 3.461 6.373 -5.605 1.00 96.56 525 ARG A O 1
ATOM 4129 N N . LEU A 1 526 ? 2.678 6.719 -3.519 1.00 96.00 526 LEU A N 1
ATOM 4130 C CA . LEU A 1 526 ? 3.880 7.348 -2.945 1.00 96.00 526 LEU A CA 1
ATOM 4131 C C . LEU A 1 526 ? 4.703 6.371 -2.080 1.00 96.00 526 LEU A C 1
ATOM 4133 O O . LEU A 1 526 ? 5.341 5.456 -2.613 1.00 96.00 526 LEU A O 1
ATOM 4137 N N . ALA A 1 527 ? 4.698 6.540 -0.753 1.00 96.44 527 ALA A N 1
ATOM 4138 C CA . ALA A 1 527 ? 5.389 5.656 0.184 1.00 96.44 527 ALA A CA 1
ATOM 4139 C C . ALA A 1 527 ? 4.860 4.217 0.062 1.00 96.44 527 ALA A C 1
ATOM 4141 O O . ALA A 1 527 ? 3.656 3.981 -0.023 1.00 96.44 527 ALA A O 1
ATOM 4142 N N . ASN A 1 528 ? 5.774 3.248 -0.033 1.00 96.12 528 ASN A N 1
ATOM 4143 C CA . ASN A 1 528 ? 5.487 1.838 -0.340 1.00 96.12 528 ASN A CA 1
ATOM 4144 C C . ASN A 1 528 ? 4.509 1.618 -1.529 1.00 96.12 528 ASN A C 1
ATOM 4146 O O . ASN A 1 528 ? 3.807 0.610 -1.565 1.00 96.12 528 ASN A O 1
ATOM 4150 N N . THR A 1 529 ? 4.417 2.550 -2.491 1.00 97.12 529 THR A N 1
ATOM 4151 C CA . THR A 1 529 ? 3.430 2.535 -3.595 1.00 97.12 529 THR A CA 1
ATOM 4152 C C . THR A 1 529 ? 1.962 2.545 -3.117 1.00 97.12 529 THR A C 1
ATOM 4154 O O . THR A 1 529 ? 1.043 2.217 -3.875 1.00 97.12 529 THR A O 1
ATOM 4157 N N . LYS A 1 530 ? 1.719 2.905 -1.851 1.00 96.38 530 LYS A N 1
ATOM 4158 C CA . LYS A 1 530 ? 0.384 3.046 -1.260 1.00 96.38 530 LYS A CA 1
ATOM 4159 C C . LYS A 1 530 ? -0.247 4.372 -1.663 1.00 96.38 530 LYS A C 1
ATOM 4161 O O . LYS A 1 530 ? 0.426 5.273 -2.157 1.00 96.38 530 LYS A O 1
ATOM 4166 N N . GLU A 1 531 ? -1.570 4.426 -1.559 1.00 97.00 531 GLU A N 1
ATOM 4167 C CA . GLU A 1 531 ? -2.360 5.545 -2.066 1.00 97.00 531 GLU A CA 1
ATOM 4168 C C . GLU A 1 531 ? -2.554 6.606 -0.987 1.00 97.00 531 GLU A C 1
ATOM 4170 O O . GLU A 1 531 ? -3.267 6.362 -0.012 1.00 97.00 531 GLU A O 1
ATOM 4175 N N . ARG A 1 532 ? -1.954 7.779 -1.192 1.00 96.56 532 ARG A N 1
ATOM 4176 C CA . ARG A 1 532 ? -2.163 8.959 -0.354 1.00 96.56 532 ARG A CA 1
ATOM 4177 C C . ARG A 1 532 ? -3.527 9.582 -0.653 1.00 96.56 532 ARG A C 1
ATOM 4179 O O . ARG A 1 532 ? -3.812 9.972 -1.784 1.00 96.56 532 ARG A O 1
ATOM 4186 N N . ASP A 1 533 ? -4.325 9.746 0.394 1.00 96.56 533 ASP A N 1
ATOM 4187 C CA . ASP A 1 533 ? -5.540 10.559 0.392 1.00 96.56 533 ASP A CA 1
ATOM 4188 C C . ASP A 1 533 ? -5.204 11.937 0.974 1.00 96.56 533 ASP A C 1
ATOM 4190 O O . ASP A 1 533 ? -5.188 12.145 2.194 1.00 96.56 533 ASP A O 1
ATOM 4194 N N . PHE A 1 534 ? -4.842 12.873 0.093 1.00 91.50 534 PHE A N 1
ATOM 4195 C CA . PHE A 1 534 ? -4.303 14.188 0.460 1.00 91.50 534 PHE A CA 1
ATOM 4196 C C . PHE A 1 534 ? -5.258 15.005 1.342 1.00 91.50 534 PHE A C 1
ATOM 4198 O O . PHE A 1 534 ? -4.803 15.714 2.239 1.00 91.50 534 PHE A O 1
ATOM 4205 N N . SER A 1 535 ? -6.575 14.854 1.165 1.00 93.81 535 SER A N 1
ATOM 4206 C CA . SER A 1 535 ? -7.596 15.543 1.971 1.00 93.81 535 SER A CA 1
ATOM 4207 C C . SER A 1 535 ? -7.507 15.238 3.475 1.00 93.81 535 SER A C 1
ATOM 4209 O O . SER A 1 535 ? -7.895 16.070 4.306 1.00 93.81 535 SER A O 1
ATOM 4211 N N . ILE A 1 536 ? -6.979 14.064 3.843 1.00 95.38 536 ILE A N 1
ATOM 4212 C CA . ILE A 1 536 ? -6.890 13.557 5.224 1.00 95.38 536 ILE A CA 1
ATOM 4213 C C . ILE A 1 536 ? -5.467 13.181 5.669 1.00 95.38 536 ILE A C 1
ATOM 4215 O O . ILE A 1 536 ? -5.266 12.906 6.853 1.00 95.38 536 ILE A O 1
ATOM 4219 N N . GLY A 1 537 ? -4.489 13.190 4.757 1.00 94.75 537 GLY A N 1
ATOM 4220 C CA . GLY A 1 537 ? -3.071 12.924 5.024 1.00 94.75 537 GLY A CA 1
ATOM 4221 C C . GLY A 1 537 ? -2.698 11.445 5.188 1.00 94.75 537 GLY A C 1
ATOM 4222 O O . GLY A 1 537 ? -1.536 11.138 5.452 1.00 94.75 537 GLY A O 1
ATOM 4223 N N . LEU A 1 538 ? -3.636 10.511 5.019 1.00 97.88 538 LEU A N 1
ATOM 4224 C CA . LEU A 1 538 ? -3.424 9.083 5.288 1.00 97.88 538 LEU A CA 1
ATOM 4225 C C . LEU A 1 538 ? -3.028 8.301 4.026 1.00 97.88 538 LEU A C 1
ATOM 4227 O O . LEU A 1 538 ? -3.366 8.711 2.919 1.00 97.88 538 LEU A O 1
ATOM 4231 N N . ASP A 1 539 ? -2.328 7.178 4.203 1.00 97.94 539 ASP A N 1
ATOM 4232 C CA . ASP A 1 539 ? -2.132 6.165 3.158 1.00 97.94 539 ASP A CA 1
ATOM 4233 C C . ASP A 1 539 ? -3.143 5.032 3.336 1.00 97.94 539 ASP A C 1
ATOM 4235 O O . ASP A 1 539 ? -3.261 4.451 4.421 1.00 97.94 539 ASP A O 1
ATOM 4239 N N . ASN A 1 540 ? -3.815 4.647 2.254 1.00 97.69 540 ASN A N 1
ATOM 4240 C CA . ASN A 1 540 ? -4.602 3.421 2.207 1.00 97.69 540 ASN A CA 1
ATOM 4241 C C . ASN A 1 540 ? -3.678 2.208 1.981 1.00 97.69 540 ASN A C 1
ATOM 4243 O O . ASN A 1 540 ? -3.158 2.005 0.880 1.00 97.69 540 ASN A O 1
ATOM 4247 N N . HIS A 1 541 ? -3.483 1.374 3.010 1.00 96.12 541 HIS A N 1
ATOM 4248 C CA . HIS A 1 541 ? -2.674 0.151 2.897 1.00 96.12 541 HIS A CA 1
ATOM 4249 C C . HIS A 1 541 ? -3.482 -1.071 2.431 1.00 96.12 541 HIS A C 1
ATOM 4251 O O . HIS A 1 541 ? -2.875 -2.082 2.061 1.00 96.12 541 HIS A O 1
ATOM 4257 N N . GLY A 1 542 ? -4.816 -0.972 2.407 1.00 93.88 542 GLY A N 1
ATOM 4258 C CA . GLY A 1 542 ? -5.764 -2.061 2.181 1.00 93.88 542 GLY A CA 1
ATOM 4259 C C . GLY A 1 542 ? -6.725 -2.176 3.363 1.00 93.88 542 GLY A C 1
ATOM 4260 O O . GLY A 1 542 ? -7.787 -1.567 3.370 1.00 93.88 542 GLY A O 1
ATOM 4261 N N . PHE A 1 543 ? -6.333 -2.935 4.387 1.00 95.88 543 PHE A N 1
ATOM 4262 C CA . PHE A 1 543 ? -7.155 -3.198 5.577 1.00 95.88 543 PHE A CA 1
ATOM 4263 C C . PHE A 1 543 ? -6.997 -2.157 6.700 1.00 95.88 543 PHE A C 1
ATOM 4265 O O . PHE A 1 543 ? -7.777 -2.146 7.653 1.00 95.88 543 PHE A O 1
ATOM 4272 N N . ARG A 1 544 ? -5.996 -1.277 6.603 1.00 97.44 544 ARG A N 1
ATOM 4273 C CA . ARG A 1 544 ? -5.738 -0.189 7.555 1.00 97.44 544 ARG A CA 1
ATOM 4274 C C . ARG A 1 544 ? -5.355 1.099 6.838 1.00 97.44 544 ARG A C 1
ATOM 4276 O O . ARG A 1 544 ? -4.803 1.062 5.736 1.00 97.44 544 ARG A O 1
ATOM 4283 N N . TYR A 1 545 ? -5.583 2.217 7.521 1.00 98.38 545 TYR A N 1
ATOM 4284 C CA . TYR A 1 545 ? -5.067 3.526 7.126 1.00 98.38 545 TYR A CA 1
ATOM 4285 C C . TYR A 1 545 ? -3.846 3.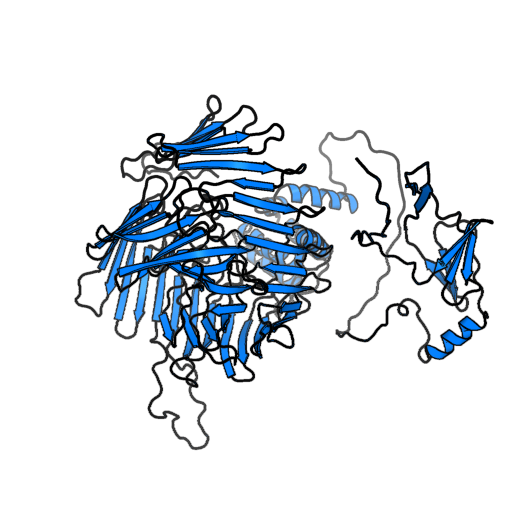893 7.970 1.00 98.38 545 TYR A C 1
ATOM 4287 O O . TYR A 1 545 ? -3.884 3.829 9.203 1.00 98.38 545 TYR A O 1
ATOM 4295 N N . PHE A 1 546 ? -2.757 4.261 7.302 1.00 98.56 546 PHE A N 1
ATOM 4296 C CA . PHE A 1 546 ? -1.492 4.658 7.916 1.00 98.56 546 PHE A CA 1
ATOM 4297 C C . PHE A 1 546 ? -1.363 6.184 7.951 1.00 98.56 546 PHE A C 1
ATOM 4299 O O . PHE A 1 546 ? -1.737 6.867 7.000 1.00 98.56 546 PHE A O 1
ATOM 4306 N N . ASP A 1 547 ? -0.849 6.720 9.056 1.00 97.94 547 ASP A N 1
ATOM 4307 C CA . ASP A 1 547 ? -0.573 8.145 9.240 1.00 97.94 547 ASP A CA 1
ATOM 4308 C C . ASP A 1 547 ? 0.953 8.344 9.335 1.00 97.94 547 ASP A C 1
ATOM 4310 O O . ASP A 1 547 ? 1.539 7.975 10.363 1.00 97.94 547 ASP A O 1
ATOM 4314 N N . PRO A 1 548 ? 1.614 8.888 8.291 1.00 95.38 548 PRO A N 1
ATOM 4315 C CA . PRO A 1 548 ? 3.070 9.027 8.255 1.00 95.38 548 PRO A CA 1
ATOM 4316 C C . PRO A 1 548 ? 3.568 10.101 9.225 1.00 95.38 548 PRO A C 1
ATOM 4318 O O . PRO A 1 548 ? 4.649 9.953 9.789 1.00 95.38 548 PRO A O 1
ATOM 4321 N N . GLU A 1 549 ? 2.767 11.139 9.507 1.00 92.62 549 GLU A N 1
ATOM 4322 C CA . GLU A 1 549 ? 3.145 12.219 10.428 1.00 92.62 549 GLU A CA 1
ATOM 4323 C C . GLU A 1 549 ? 3.459 11.651 11.823 1.00 92.62 549 GLU A C 1
ATOM 4325 O O . GLU A 1 549 ? 4.453 12.003 12.464 1.00 92.62 549 GLU A O 1
ATOM 4330 N N . VAL A 1 550 ? 2.642 10.692 12.269 1.00 95.44 550 VAL A N 1
ATOM 4331 C CA . VAL A 1 550 ? 2.813 9.994 13.553 1.00 95.44 550 VAL A CA 1
ATOM 4332 C C . VAL A 1 550 ? 3.413 8.584 13.420 1.00 95.44 550 VAL A C 1
ATOM 4334 O O . VAL A 1 550 ? 3.581 7.903 14.434 1.00 95.44 550 VAL A O 1
ATOM 4337 N N . GLY A 1 551 ? 3.762 8.158 12.201 1.00 96.50 551 GLY A N 1
ATOM 4338 C CA . GLY A 1 551 ? 4.443 6.899 11.882 1.00 96.50 551 GLY A CA 1
ATOM 4339 C C . GLY A 1 551 ? 3.699 5.622 12.289 1.00 96.50 551 GLY A C 1
ATOM 4340 O O . GLY A 1 551 ? 4.347 4.657 12.697 1.00 96.50 551 GLY A O 1
ATOM 4341 N N . ARG A 1 552 ? 2.355 5.596 12.255 1.00 97.56 552 ARG A N 1
ATOM 4342 C CA . ARG A 1 552 ? 1.562 4.451 12.760 1.00 97.56 552 ARG A CA 1
ATOM 4343 C C . ARG A 1 552 ? 0.184 4.300 12.107 1.00 97.56 552 ARG A C 1
ATOM 4345 O O . ARG A 1 552 ? -0.323 5.231 11.487 1.00 97.56 552 ARG A O 1
ATOM 4352 N N . TYR A 1 553 ? -0.462 3.153 12.313 1.00 98.62 553 TYR A N 1
ATOM 4353 C CA . TYR A 1 553 ? -1.845 2.931 11.879 1.00 98.62 553 TYR A CA 1
ATOM 4354 C C . TYR A 1 553 ? -2.877 3.665 12.752 1.00 98.62 553 TYR A C 1
ATOM 4356 O O . TYR A 1 553 ? -2.690 3.833 13.961 1.00 98.62 553 TYR A O 1
ATOM 4364 N N . VAL A 1 554 ? -3.985 4.094 12.135 1.00 98.44 554 VAL A N 1
ATOM 4365 C CA . VAL A 1 554 ? -5.075 4.838 12.804 1.00 98.44 554 VAL A CA 1
ATOM 4366 C C . VAL A 1 554 ? -6.220 3.944 13.298 1.00 98.44 554 VAL A C 1
ATOM 4368 O O . VAL A 1 554 ? -7.059 4.402 14.071 1.00 98.44 554 VAL A O 1
ATOM 4371 N N . ASN A 1 555 ? -6.254 2.684 12.863 1.00 97.88 555 ASN A N 1
ATOM 4372 C CA . ASN A 1 555 ? -7.174 1.643 13.314 1.00 97.88 555 ASN A CA 1
ATOM 4373 C C . ASN A 1 555 ? -6.403 0.378 13.755 1.00 97.88 555 ASN A C 1
ATOM 4375 O O . ASN A 1 555 ? -5.247 0.204 13.350 1.00 97.88 555 ASN A O 1
ATOM 4379 N N . PRO A 1 556 ? -6.992 -0.482 14.610 1.00 95.94 556 PRO A N 1
ATOM 4380 C CA . PRO A 1 556 ? -6.340 -1.704 15.071 1.00 95.94 556 PRO A CA 1
ATOM 4381 C C . PRO A 1 556 ? -6.120 -2.691 13.919 1.00 95.94 556 PRO A C 1
ATOM 4383 O O . PRO A 1 556 ? -6.890 -2.725 12.966 1.00 95.94 556 PRO A O 1
ATOM 4386 N N . ASP A 1 557 ? -5.106 -3.545 14.040 1.00 96.06 557 ASP A N 1
ATOM 4387 C CA . ASP A 1 557 ? -4.910 -4.712 13.177 1.00 96.06 557 ASP A CA 1
ATOM 4388 C C . ASP A 1 557 ? -6.146 -5.640 13.168 1.00 96.06 557 ASP A C 1
ATOM 4390 O O . ASP A 1 557 ? -6.494 -6.183 14.223 1.00 96.06 557 ASP A O 1
ATOM 4394 N N . PRO A 1 558 ? -6.786 -5.891 12.010 1.00 92.12 558 PRO A N 1
ATOM 4395 C CA . PRO A 1 558 ? -7.883 -6.856 11.899 1.00 92.12 558 PRO A CA 1
ATOM 4396 C C . PRO A 1 558 ? -7.477 -8.318 12.153 1.00 92.12 558 PRO A C 1
ATOM 4398 O O . PRO A 1 558 ? -8.343 -9.145 12.440 1.00 92.12 558 PRO A O 1
ATOM 4401 N N . LEU A 1 559 ? -6.183 -8.669 12.100 1.00 87.94 559 LEU A N 1
ATOM 4402 C CA . LEU A 1 559 ? -5.685 -9.969 12.582 1.00 87.94 559 LEU A CA 1
ATOM 4403 C C . LEU A 1 559 ? -5.440 -9.974 14.104 1.00 87.94 559 LEU A C 1
ATOM 4405 O O . LEU A 1 559 ? -5.037 -10.995 14.672 1.00 87.94 559 LEU A O 1
ATOM 4409 N N . GLY A 1 560 ? -5.693 -8.850 14.779 1.00 88.25 560 GLY A N 1
ATOM 4410 C CA . GLY A 1 560 ? -5.461 -8.649 16.200 1.00 88.25 560 GLY A CA 1
ATOM 4411 C C . GLY A 1 560 ? -3.992 -8.850 16.557 1.00 88.25 560 GLY A C 1
ATOM 4412 O O . GLY A 1 560 ? -3.087 -8.359 15.889 1.00 88.25 560 GLY A O 1
ATOM 4413 N N . TYR A 1 561 ? -3.733 -9.618 17.614 1.00 87.25 561 TYR A N 1
ATOM 4414 C CA . TYR A 1 561 ? -2.382 -9.823 18.145 1.00 87.25 561 TYR A CA 1
ATOM 4415 C C . TYR A 1 561 ? -1.509 -10.808 17.339 1.00 87.25 561 TYR A C 1
ATOM 4417 O O . TYR A 1 561 ? -0.706 -11.533 17.932 1.00 87.25 561 TYR A O 1
ATOM 4425 N N . LYS A 1 562 ? -1.694 -10.900 16.014 1.00 85.00 562 LYS A N 1
ATOM 4426 C CA . LYS A 1 562 ? -0.914 -11.801 15.149 1.00 85.00 562 LYS A CA 1
ATOM 4427 C C . LYS A 1 562 ? 0.490 -11.252 14.879 1.00 85.00 562 LYS A C 1
ATOM 4429 O O . LYS A 1 562 ? 1.453 -11.981 15.087 1.00 85.00 562 LYS A O 1
ATOM 4434 N N . ASP A 1 563 ? 0.590 -9.991 14.451 1.00 79.25 563 ASP A N 1
ATOM 4435 C CA . ASP A 1 563 ? 1.871 -9.334 14.129 1.00 79.25 563 ASP A CA 1
ATOM 4436 C C . ASP A 1 563 ? 2.596 -8.794 15.379 1.00 79.25 563 ASP A C 1
ATOM 4438 O O . ASP A 1 563 ? 3.803 -8.567 15.369 1.00 79.25 563 ASP A O 1
ATOM 4442 N N . GLY A 1 564 ? 1.875 -8.631 16.496 1.00 86.38 564 GLY A N 1
ATOM 4443 C CA . GLY A 1 564 ? 2.446 -8.220 17.778 1.00 86.38 564 GLY A CA 1
ATOM 4444 C C . GLY A 1 564 ? 1.393 -7.879 18.841 1.00 86.38 564 GLY A C 1
ATOM 4445 O O . GLY A 1 564 ? 0.195 -7.879 18.563 1.00 86.38 564 GLY A O 1
ATOM 4446 N N . PRO A 1 565 ? 1.804 -7.570 20.087 1.00 89.44 565 PRO A N 1
ATOM 4447 C CA . PRO A 1 565 ? 0.890 -7.153 21.156 1.00 89.44 565 PRO A CA 1
ATOM 4448 C C . PRO A 1 565 ? 0.336 -5.726 20.975 1.00 89.44 565 PRO A C 1
ATOM 4450 O O . PRO A 1 565 ? -0.617 -5.359 21.659 1.00 89.44 565 PRO A O 1
ATOM 4453 N N . ASN A 1 566 ? 0.926 -4.924 20.084 1.00 95.00 566 ASN A N 1
ATOM 4454 C CA . ASN A 1 566 ? 0.521 -3.553 19.787 1.00 95.00 566 ASN A CA 1
ATOM 4455 C C . ASN A 1 566 ? -0.032 -3.482 18.358 1.00 95.00 566 ASN A C 1
ATOM 4457 O O . ASN A 1 566 ? 0.714 -3.516 17.383 1.00 95.00 566 ASN A O 1
ATOM 4461 N N . THR A 1 567 ? -1.354 -3.388 18.251 1.00 95.44 567 THR A N 1
ATOM 4462 C CA . THR A 1 567 ? -2.120 -3.519 17.003 1.00 95.44 567 THR A CA 1
ATOM 4463 C C . THR A 1 567 ? -2.062 -2.294 16.080 1.00 95.44 567 THR A C 1
ATOM 4465 O O . THR A 1 567 ? -2.731 -2.291 15.050 1.00 95.44 567 THR A O 1
ATOM 4468 N N . TYR A 1 568 ? -1.275 -1.268 16.420 1.00 97.94 568 TYR A N 1
ATOM 4469 C CA . TYR A 1 568 ? -1.129 -0.036 15.629 1.00 97.94 568 TYR A CA 1
ATOM 4470 C C . TYR A 1 568 ? 0.281 0.165 15.053 1.00 97.94 568 TYR A C 1
ATOM 4472 O O . TYR A 1 568 ? 0.508 1.160 14.360 1.00 97.94 568 TYR A O 1
ATOM 4480 N N . LEU A 1 569 ? 1.240 -0.718 15.361 1.00 95.94 569 LEU A N 1
ATOM 4481 C CA . LEU A 1 569 ? 2.609 -0.578 14.862 1.00 95.94 569 LEU A CA 1
ATOM 4482 C C . LEU A 1 569 ? 2.645 -0.717 13.343 1.00 95.94 569 LEU A C 1
ATOM 4484 O O . LEU A 1 569 ? 2.078 -1.646 12.775 1.00 95.94 569 LEU A O 1
ATOM 4488 N N . PHE A 1 570 ? 3.383 0.179 12.701 1.00 97.00 570 PHE A N 1
ATOM 4489 C CA . PHE A 1 570 ? 3.816 -0.007 11.327 1.00 97.00 570 PHE A CA 1
ATOM 4490 C C . PHE A 1 570 ? 5.166 -0.725 11.335 1.00 97.00 570 PHE A C 1
ATOM 4492 O O . PHE A 1 570 ? 6.061 -0.327 12.080 1.00 97.00 570 PHE A O 1
ATOM 4499 N N . THR A 1 571 ? 5.318 -1.773 10.517 1.00 95.19 571 THR A N 1
ATOM 4500 C CA . THR A 1 571 ? 6.600 -2.452 10.208 1.00 95.19 571 THR A CA 1
ATOM 4501 C C . THR A 1 571 ? 7.459 -2.897 11.408 1.00 95.19 571 THR A C 1
ATOM 4503 O O . THR A 1 571 ? 8.672 -3.094 11.277 1.00 95.19 571 THR A O 1
ATOM 4506 N N . ASN A 1 572 ? 6.853 -3.070 12.589 1.00 94.31 572 ASN A N 1
ATOM 4507 C CA . ASN A 1 572 ? 7.544 -3.232 13.877 1.00 94.31 572 ASN A CA 1
ATOM 4508 C C . ASN A 1 572 ? 8.602 -2.133 14.157 1.00 94.31 572 ASN A C 1
ATOM 4510 O O . ASN A 1 572 ? 9.663 -2.397 14.721 1.00 94.31 572 ASN A O 1
ATOM 4514 N N . ASN A 1 573 ? 8.303 -0.886 13.768 1.00 97.19 573 ASN A N 1
ATOM 4515 C CA . ASN A 1 573 ? 9.183 0.291 13.835 1.00 97.19 573 ASN A CA 1
ATOM 4516 C C . ASN A 1 573 ? 10.508 0.126 13.072 1.00 97.19 573 ASN A C 1
ATOM 4518 O O . ASN A 1 573 ? 11.522 0.717 13.446 1.00 97.19 573 ASN A O 1
ATOM 4522 N N . ASN A 1 574 ? 10.517 -0.676 12.007 1.00 96.94 574 ASN A N 1
ATOM 4523 C CA . ASN A 1 574 ? 11.674 -0.853 11.133 1.00 96.94 574 ASN A CA 1
ATOM 4524 C C . ASN A 1 574 ? 11.269 -0.699 9.646 1.00 96.94 574 ASN A C 1
ATOM 4526 O O . ASN A 1 574 ? 11.395 -1.638 8.854 1.00 96.94 574 ASN A O 1
ATOM 4530 N N . PRO A 1 575 ? 10.769 0.490 9.252 1.00 96.38 575 PRO A N 1
ATOM 4531 C CA . PRO A 1 575 ? 10.220 0.728 7.913 1.00 96.38 575 PRO A CA 1
ATOM 4532 C C . PRO A 1 575 ? 11.287 0.736 6.809 1.00 96.38 575 PRO A C 1
ATOM 4534 O O . PRO A 1 575 ? 10.977 0.521 5.645 1.00 96.38 575 PRO A O 1
ATOM 4537 N N . ILE A 1 576 ? 12.563 0.907 7.168 1.00 94.94 576 ILE A N 1
ATOM 4538 C CA . ILE A 1 576 ? 13.699 0.870 6.236 1.00 94.94 576 ILE A CA 1
ATOM 4539 C C . ILE A 1 576 ? 14.009 -0.555 5.743 1.00 94.94 576 ILE A C 1
ATOM 4541 O O . ILE A 1 576 ? 14.626 -0.721 4.688 1.00 94.94 576 ILE A O 1
ATOM 4545 N N . ASN A 1 577 ? 13.603 -1.596 6.481 1.00 93.31 577 ASN A N 1
ATOM 4546 C CA . ASN A 1 577 ? 13.918 -2.996 6.158 1.00 93.31 577 ASN A CA 1
ATOM 4547 C C . ASN A 1 577 ? 12.686 -3.895 6.005 1.00 93.31 577 ASN A C 1
ATOM 4549 O O . ASN A 1 577 ? 12.814 -5.029 5.536 1.00 93.31 577 ASN A O 1
ATOM 4553 N N . HIS A 1 578 ? 11.505 -3.432 6.409 1.00 93.81 578 HIS A N 1
ATOM 4554 C CA . HIS A 1 578 ? 10.258 -4.187 6.365 1.00 93.81 578 HIS A CA 1
ATOM 4555 C C . HIS A 1 578 ? 9.171 -3.415 5.602 1.00 93.81 578 HIS A C 1
ATOM 4557 O O . HIS A 1 578 ? 9.201 -2.193 5.523 1.00 93.81 578 HIS A O 1
ATOM 4563 N N . VAL A 1 579 ? 8.171 -4.135 5.096 1.00 94.44 579 VAL A N 1
ATOM 4564 C CA . VAL A 1 579 ? 6.951 -3.586 4.482 1.00 94.44 579 VAL A CA 1
ATOM 4565 C C . VAL A 1 579 ? 5.719 -4.291 5.057 1.00 94.44 579 VAL A C 1
ATOM 4567 O O . VAL A 1 579 ? 5.815 -5.447 5.464 1.00 94.44 579 VAL A O 1
ATOM 4570 N N . ASP A 1 580 ? 4.552 -3.644 5.064 1.00 95.44 580 ASP A N 1
ATOM 4571 C CA . ASP A 1 580 ? 3.259 -4.306 5.327 1.00 95.44 580 ASP A CA 1
ATOM 4572 C C . ASP A 1 580 ? 2.415 -4.297 4.034 1.00 95.44 580 ASP A C 1
ATOM 4574 O O . ASP A 1 580 ? 1.800 -3.275 3.702 1.00 95.44 580 ASP A O 1
ATOM 4578 N N . PRO A 1 581 ? 2.386 -5.413 3.272 1.00 93.31 581 PRO A N 1
ATOM 4579 C CA . PRO A 1 581 ? 1.704 -5.496 1.981 1.00 93.31 581 PRO A CA 1
ATOM 4580 C C . PRO A 1 581 ? 0.212 -5.175 1.993 1.00 93.31 581 PRO A C 1
ATOM 4582 O O . PRO A 1 581 ? -0.304 -4.768 0.957 1.00 93.31 581 PRO A O 1
ATOM 4585 N N . LEU A 1 582 ? -0.499 -5.371 3.107 1.00 92.69 582 LEU A N 1
ATOM 4586 C CA . LEU A 1 582 ? -1.967 -5.260 3.152 1.00 92.69 582 LEU A CA 1
ATOM 4587 C C . LEU A 1 582 ? -2.491 -4.390 4.305 1.00 92.69 582 LEU A C 1
ATOM 4589 O O . LEU A 1 582 ? -3.700 -4.185 4.406 1.00 92.69 582 LEU A O 1
ATOM 4593 N N . GLY A 1 583 ? -1.612 -3.896 5.178 1.00 94.50 583 GLY A N 1
ATOM 4594 C CA . GLY A 1 583 ? -2.022 -3.332 6.459 1.00 94.50 583 GLY A CA 1
ATOM 4595 C C . GLY A 1 583 ? -2.477 -4.424 7.430 1.00 94.50 583 GLY A C 1
ATOM 4596 O O . GLY A 1 583 ? -3.480 -4.210 8.099 1.00 94.50 583 GLY A O 1
ATOM 4597 N N . LEU A 1 584 ? -1.797 -5.579 7.474 1.00 91.56 584 LEU A N 1
ATOM 4598 C CA . LEU A 1 584 ? -2.155 -6.764 8.277 1.00 91.56 584 LEU A CA 1
ATOM 4599 C C . LEU A 1 584 ? -0.965 -7.539 8.889 1.00 91.56 584 LEU A C 1
ATOM 4601 O O . LEU A 1 584 ? -1.176 -8.347 9.792 1.00 91.56 584 LEU A O 1
ATOM 4605 N N . GLU A 1 585 ? 0.248 -7.442 8.333 1.00 87.94 585 GLU A N 1
ATOM 4606 C CA . GLU A 1 585 ? 1.383 -8.282 8.762 1.00 87.94 585 GLU A CA 1
ATOM 4607 C C . GLU A 1 585 ? 2.721 -7.723 8.264 1.00 87.94 585 GLU A C 1
ATOM 4609 O O . GLU A 1 585 ? 2.956 -7.630 7.053 1.00 87.94 585 GLU A O 1
ATOM 4614 N N . THR A 1 586 ? 3.627 -7.415 9.192 1.00 86.56 586 THR A N 1
ATOM 4615 C CA . THR A 1 586 ? 4.985 -6.962 8.897 1.00 86.56 586 THR A CA 1
ATOM 4616 C C . THR A 1 586 ? 5.768 -8.060 8.182 1.00 86.56 586 THR A C 1
ATOM 4618 O O . THR A 1 586 ? 5.982 -9.153 8.705 1.00 86.56 586 THR A O 1
ATOM 4621 N N . ARG A 1 587 ? 6.278 -7.757 6.986 1.00 79.88 587 ARG A N 1
ATOM 4622 C CA . ARG A 1 587 ? 7.160 -8.646 6.224 1.00 79.88 587 ARG A CA 1
ATOM 4623 C C . ARG A 1 587 ? 8.539 -8.046 6.075 1.00 79.88 587 ARG A C 1
ATOM 4625 O O . ARG A 1 587 ? 8.694 -6.911 5.631 1.00 79.88 587 ARG A O 1
ATOM 4632 N N . ARG A 1 588 ? 9.558 -8.845 6.378 1.00 64.62 588 ARG A N 1
ATOM 4633 C CA . ARG A 1 588 ? 10.945 -8.466 6.131 1.00 64.62 588 ARG A CA 1
ATOM 4634 C C . ARG A 1 588 ? 11.238 -8.448 4.637 1.00 64.62 588 ARG A C 1
ATOM 4636 O O . ARG A 1 588 ? 10.974 -9.431 3.946 1.00 64.62 588 ARG A O 1
ATOM 4643 N N . HIS A 1 589 ? 11.804 -7.348 4.150 1.00 47.66 589 HIS A N 1
ATOM 4644 C CA . HIS A 1 589 ? 12.196 -7.207 2.756 1.00 47.66 589 HIS A CA 1
ATOM 4645 C C . HIS A 1 589 ? 13.508 -7.966 2.491 1.00 47.66 589 HIS A C 1
ATOM 4647 O O . HIS A 1 589 ? 14.606 -7.406 2.492 1.00 47.66 589 HIS A O 1
ATOM 4653 N N . HIS A 1 590 ? 13.381 -9.265 2.232 1.00 41.34 590 HIS A N 1
ATOM 4654 C CA . HIS A 1 590 ? 14.381 -10.031 1.497 1.00 41.34 590 HIS A CA 1
ATOM 4655 C C . HIS A 1 590 ? 13.927 -10.114 0.039 1.00 41.34 590 HIS A C 1
ATOM 4657 O O . HIS A 1 590 ? 12.855 -10.649 -0.232 1.00 41.34 590 HIS A O 1
ATOM 4663 N N . LEU A 1 591 ? 14.734 -9.604 -0.899 1.00 37.00 591 LEU A N 1
ATOM 4664 C CA . LEU A 1 591 ? 14.404 -9.578 -2.333 1.00 37.00 591 LEU A CA 1
ATOM 4665 C C . LEU A 1 591 ? 14.691 -10.929 -3.029 1.00 37.00 591 LEU A C 1
ATOM 4667 O O . LEU A 1 591 ? 15.129 -10.976 -4.176 1.00 37.00 591 LEU A O 1
ATOM 4671 N N . LEU A 1 592 ? 14.415 -12.029 -2.321 1.00 28.70 592 LEU A N 1
ATOM 4672 C CA . LEU A 1 592 ? 14.198 -13.339 -2.929 1.00 28.70 592 LEU A CA 1
ATOM 4673 C C . LEU A 1 592 ? 12.807 -13.309 -3.570 1.00 28.70 592 LEU A C 1
ATOM 4675 O O . LEU A 1 592 ? 11.847 -12.877 -2.929 1.00 28.70 592 LEU A O 1
ATOM 4679 N N . ALA A 1 593 ? 12.701 -13.723 -4.832 1.00 27.72 593 ALA A N 1
ATOM 4680 C CA . ALA A 1 593 ? 11.504 -13.519 -5.644 1.00 27.72 593 ALA A CA 1
ATOM 4681 C C . ALA A 1 593 ? 10.232 -14.136 -5.022 1.00 27.72 593 ALA A C 1
ATOM 4683 O O . ALA A 1 593 ? 9.986 -15.335 -5.129 1.00 27.72 593 ALA A O 1
ATOM 4684 N N . LEU A 1 594 ? 9.392 -13.291 -4.413 1.00 27.09 594 LEU A N 1
ATOM 4685 C CA . LEU A 1 594 ? 8.044 -13.633 -3.949 1.00 27.09 594 LEU A CA 1
ATOM 4686 C C . LEU A 1 594 ? 6.992 -13.321 -5.021 1.00 27.09 594 LEU A C 1
ATOM 4688 O O . LEU A 1 594 ? 5.981 -12.668 -4.749 1.00 27.09 594 LEU A O 1
ATOM 4692 N N . ASP A 1 595 ? 7.212 -13.848 -6.228 1.00 32.66 595 ASP A N 1
ATOM 4693 C CA . ASP A 1 595 ? 6.076 -14.128 -7.104 1.00 32.66 595 ASP A CA 1
ATOM 4694 C C . ASP A 1 595 ? 5.240 -15.239 -6.437 1.00 32.66 595 ASP A C 1
ATOM 4696 O O . ASP A 1 595 ? 5.777 -16.178 -5.835 1.00 32.66 595 ASP A O 1
ATOM 4700 N N . ARG A 1 596 ? 3.920 -15.056 -6.367 1.00 30.08 596 ARG A N 1
ATOM 4701 C CA . ARG A 1 596 ? 3.110 -15.706 -5.322 1.00 30.08 596 ARG A CA 1
ATOM 4702 C C . ARG A 1 596 ? 2.535 -17.057 -5.751 1.00 30.08 596 ARG A C 1
ATOM 4704 O O . ARG A 1 596 ? 1.367 -17.115 -6.121 1.00 30.08 596 ARG A O 1
ATOM 4711 N N . ASP A 1 597 ? 3.251 -18.149 -5.472 1.00 32.09 597 ASP A N 1
ATOM 4712 C CA . ASP A 1 597 ? 2.567 -19.378 -5.037 1.00 32.09 597 ASP A CA 1
ATOM 4713 C C . ASP A 1 597 ? 3.378 -20.231 -4.037 1.00 32.09 597 ASP A C 1
ATOM 4715 O O . ASP A 1 597 ? 4.425 -20.811 -4.337 1.00 32.09 597 ASP A O 1
ATOM 4719 N N . THR A 1 598 ? 2.900 -20.313 -2.792 1.00 28.34 598 THR A N 1
ATOM 4720 C CA . THR A 1 598 ? 3.654 -20.892 -1.662 1.00 28.34 598 THR A CA 1
ATOM 4721 C C . THR A 1 598 ? 3.568 -22.420 -1.566 1.00 28.34 598 THR A C 1
ATOM 4723 O O . THR A 1 598 ? 4.190 -23.014 -0.682 1.00 28.34 598 THR A O 1
ATOM 4726 N N . GLY A 1 599 ? 2.844 -23.079 -2.478 1.00 28.73 599 GLY A N 1
ATOM 4727 C CA . GLY A 1 599 ? 2.736 -24.541 -2.535 1.00 28.73 599 GLY A CA 1
ATOM 4728 C C . GLY A 1 599 ? 3.968 -25.249 -3.119 1.00 28.73 599 GLY A C 1
ATOM 4729 O O . GLY A 1 599 ? 4.395 -26.278 -2.586 1.00 28.73 599 GLY A O 1
ATOM 4730 N N . ALA A 1 600 ? 4.548 -24.704 -4.194 1.00 31.39 600 ALA A N 1
ATOM 4731 C CA . ALA A 1 600 ? 5.668 -25.317 -4.915 1.00 31.39 600 ALA A CA 1
ATOM 4732 C C . ALA A 1 600 ? 7.015 -25.016 -4.243 1.00 31.39 600 ALA A C 1
ATOM 4734 O O . ALA A 1 600 ? 7.696 -25.937 -3.784 1.00 31.39 600 ALA A O 1
ATOM 4735 N N . LEU A 1 601 ? 7.340 -23.725 -4.079 1.00 29.91 601 LEU A N 1
ATOM 4736 C CA . LEU A 1 601 ? 8.586 -23.265 -3.454 1.00 29.91 601 LEU A CA 1
ATOM 4737 C C . LEU A 1 601 ? 8.819 -23.887 -2.075 1.00 29.91 601 LEU A C 1
ATOM 4739 O O . LEU A 1 601 ? 9.950 -24.225 -1.750 1.00 29.91 601 LEU A O 1
ATOM 4743 N N . ARG A 1 602 ? 7.769 -24.132 -1.278 1.00 31.50 602 ARG A N 1
ATOM 4744 C CA . ARG A 1 602 ? 7.926 -24.812 0.014 1.00 31.50 602 ARG A CA 1
ATOM 4745 C C . ARG A 1 602 ? 8.439 -26.251 -0.131 1.00 31.50 602 ARG A C 1
ATOM 4747 O O . ARG A 1 602 ? 9.324 -26.646 0.621 1.00 31.50 602 ARG A O 1
ATOM 4754 N N . LYS A 1 603 ? 7.918 -27.038 -1.080 1.00 31.97 603 LYS A N 1
ATOM 4755 C CA . LYS A 1 603 ? 8.377 -28.421 -1.320 1.00 31.97 603 LYS A CA 1
ATOM 4756 C C . LYS A 1 603 ? 9.796 -28.467 -1.885 1.00 31.97 603 LYS A C 1
ATOM 4758 O O . LYS A 1 603 ? 10.532 -29.404 -1.585 1.00 31.97 603 LYS A O 1
ATOM 4763 N N . GLU A 1 604 ? 10.174 -27.468 -2.675 1.00 32.19 604 GLU A N 1
ATOM 4764 C CA . GLU A 1 604 ? 11.511 -27.344 -3.261 1.00 32.19 604 GLU A CA 1
ATOM 4765 C C . GLU A 1 604 ? 12.529 -26.848 -2.223 1.00 32.19 604 GLU A C 1
ATOM 4767 O O . GLU A 1 604 ? 13.606 -27.419 -2.101 1.00 32.19 604 GLU A O 1
ATOM 4772 N N . PHE A 1 605 ? 12.163 -25.897 -1.360 1.00 30.00 605 PHE A N 1
ATOM 4773 C CA . PHE A 1 605 ? 12.976 -25.462 -0.219 1.00 30.00 605 PHE A CA 1
ATOM 4774 C C . PHE A 1 605 ? 13.151 -26.599 0.810 1.00 30.00 605 PHE A C 1
ATOM 4776 O O . PHE A 1 605 ? 14.262 -26.865 1.263 1.00 30.00 605 PHE A O 1
ATOM 4783 N N . GLU A 1 606 ? 12.097 -27.383 1.082 1.00 35.12 606 GLU A N 1
ATOM 4784 C CA . GLU A 1 606 ? 12.160 -28.636 1.860 1.00 35.12 606 GLU A CA 1
ATOM 4785 C C . GLU A 1 606 ? 12.872 -29.806 1.125 1.00 35.12 606 GLU A C 1
ATOM 4787 O O . GLU A 1 606 ? 13.017 -30.897 1.695 1.00 35.12 606 GLU A O 1
ATOM 4792 N N . ARG A 1 607 ? 13.331 -29.615 -0.123 1.00 32.66 607 ARG A N 1
ATOM 4793 C CA . ARG A 1 607 ? 14.288 -30.491 -0.833 1.00 32.66 607 ARG A CA 1
ATOM 4794 C C . ARG A 1 607 ? 15.706 -29.911 -0.803 1.00 32.66 607 ARG A C 1
ATOM 4796 O O . ARG A 1 607 ? 16.629 -30.646 -0.474 1.00 32.66 607 ARG A O 1
ATOM 4803 N N . ALA A 1 608 ? 15.881 -28.613 -1.046 1.00 30.47 608 ALA A N 1
ATOM 4804 C CA . ALA A 1 608 ? 17.168 -27.919 -0.977 1.00 30.47 608 ALA A CA 1
ATOM 4805 C C . ALA A 1 608 ? 17.800 -28.025 0.424 1.00 30.47 608 ALA A C 1
ATOM 4807 O O . ALA A 1 608 ? 18.963 -28.404 0.548 1.00 30.47 608 ALA A O 1
ATOM 4808 N N . LEU A 1 609 ? 17.002 -27.845 1.485 1.00 30.98 609 LEU A N 1
ATOM 4809 C CA . LEU A 1 609 ? 17.395 -28.073 2.886 1.00 30.98 609 LEU A CA 1
ATOM 4810 C C . LEU A 1 609 ? 17.771 -29.532 3.219 1.00 30.98 609 LEU A C 1
ATOM 4812 O O . LEU A 1 609 ? 18.219 -29.805 4.330 1.00 30.98 609 LEU A O 1
ATOM 4816 N N . LYS A 1 610 ? 17.578 -30.489 2.300 1.00 36.53 610 LYS A N 1
ATOM 4817 C CA . LYS A 1 610 ? 18.062 -31.876 2.439 1.00 36.53 610 LYS A CA 1
ATOM 4818 C C . LYS A 1 610 ? 19.381 -32.128 1.698 1.00 36.53 610 LYS A C 1
ATOM 4820 O O . LYS A 1 610 ? 19.903 -33.232 1.816 1.00 36.53 610 LYS A O 1
ATOM 4825 N N . GLY A 1 611 ? 19.890 -31.153 0.936 1.00 32.28 611 GLY A N 1
ATOM 4826 C CA . GLY A 1 611 ? 21.080 -31.300 0.090 1.00 32.28 611 GLY A CA 1
ATOM 4827 C C . GLY A 1 611 ? 22.172 -30.237 0.275 1.00 32.28 611 GLY A C 1
ATOM 4828 O O . GLY A 1 611 ? 23.312 -30.503 -0.091 1.00 32.28 611 GLY A O 1
ATOM 4829 N N . SER A 1 612 ? 21.876 -29.058 0.836 1.00 30.50 612 SER A N 1
ATOM 4830 C CA . SER A 1 612 ? 22.860 -27.974 0.995 1.00 30.50 612 SER A CA 1
ATOM 4831 C C . SER A 1 612 ? 23.495 -27.916 2.394 1.00 30.50 612 SER A C 1
ATOM 4833 O O . SER A 1 612 ? 22.855 -28.170 3.413 1.00 30.50 612 SER A O 1
ATOM 4835 N N . GLN A 1 613 ? 24.776 -27.534 2.453 1.00 36.03 613 GLN A N 1
ATOM 4836 C CA . GLN A 1 613 ? 25.607 -27.552 3.673 1.00 36.03 613 GLN A CA 1
ATOM 4837 C C . GLN A 1 613 ? 25.266 -26.463 4.719 1.00 36.03 613 GLN A C 1
ATOM 4839 O O . GLN A 1 613 ? 25.967 -26.336 5.722 1.00 36.03 613 GLN A O 1
ATOM 4844 N N . LEU A 1 614 ? 24.191 -25.689 4.519 1.00 34.81 614 LEU A N 1
ATOM 4845 C CA . LEU A 1 614 ? 23.766 -24.601 5.415 1.00 34.81 614 LEU A CA 1
ATOM 4846 C C . LEU A 1 614 ? 23.513 -25.072 6.858 1.00 34.81 614 LEU A C 1
ATOM 4848 O O . LEU A 1 614 ? 23.803 -24.340 7.801 1.00 34.81 614 LEU A O 1
ATOM 4852 N N . GLY A 1 615 ? 23.059 -26.317 7.035 1.00 38.16 615 GLY A N 1
ATOM 4853 C CA . GLY A 1 615 ? 22.709 -26.877 8.345 1.00 38.16 615 GLY A CA 1
ATOM 4854 C C . GLY A 1 615 ? 23.847 -26.951 9.372 1.00 38.16 615 GLY A C 1
ATOM 4855 O O . GLY A 1 615 ? 23.555 -27.118 10.551 1.00 38.16 615 GLY A O 1
ATOM 4856 N N . ILE A 1 616 ? 25.119 -26.812 8.973 1.00 37.66 616 ILE A N 1
ATOM 4857 C CA . ILE A 1 616 ? 26.249 -26.778 9.920 1.00 37.66 616 ILE A CA 1
ATOM 4858 C C . ILE A 1 616 ? 26.454 -25.367 10.495 1.00 37.66 616 ILE A C 1
ATOM 4860 O O . ILE A 1 616 ? 26.764 -25.237 11.676 1.00 37.66 616 ILE A O 1
ATOM 4864 N N . HIS A 1 617 ? 26.261 -24.307 9.703 1.00 38.81 617 HIS A N 1
ATOM 4865 C CA . HIS A 1 617 ? 26.567 -22.942 10.144 1.00 38.81 617 HIS A CA 1
ATOM 4866 C C . HIS A 1 617 ? 25.587 -22.455 11.220 1.00 38.81 617 HIS A C 1
ATOM 4868 O O . HIS A 1 617 ? 26.012 -22.031 12.294 1.00 38.81 617 HIS A O 1
ATOM 4874 N N . ASP A 1 618 ? 24.282 -22.591 10.976 1.00 39.62 618 ASP A N 1
ATOM 4875 C CA . ASP A 1 618 ? 23.252 -22.159 11.929 1.00 39.62 618 ASP A CA 1
ATOM 4876 C C . ASP A 1 618 ? 23.296 -23.003 13.216 1.00 39.62 618 ASP A C 1
ATOM 4878 O O . ASP A 1 618 ? 23.207 -22.468 14.320 1.00 39.62 618 ASP A O 1
ATOM 4882 N N . PHE A 1 619 ? 23.570 -24.308 13.087 1.00 39.19 619 PHE A N 1
ATOM 4883 C CA . PHE A 1 619 ? 23.810 -25.213 14.215 1.00 39.19 619 PHE A CA 1
ATOM 4884 C C . PHE A 1 619 ? 25.013 -24.776 15.068 1.00 39.19 619 PHE A C 1
ATOM 4886 O O . PHE A 1 619 ? 24.937 -24.819 16.294 1.00 39.19 619 PHE A O 1
ATOM 4893 N N . CYS A 1 620 ? 26.102 -24.300 14.453 1.00 37.56 620 CYS A N 1
ATOM 4894 C CA . CYS A 1 620 ? 27.242 -23.741 15.182 1.00 37.56 620 CYS A CA 1
ATOM 4895 C C . CYS A 1 620 ? 26.909 -22.419 15.896 1.00 37.56 620 CYS A C 1
ATOM 4897 O O . CYS A 1 620 ? 27.362 -22.235 17.024 1.00 37.56 620 CYS A O 1
ATOM 4899 N N . VAL A 1 621 ? 26.121 -21.525 15.288 1.00 42.53 621 VAL A N 1
ATOM 4900 C CA . VAL A 1 621 ? 25.726 -20.241 15.903 1.00 42.53 621 VAL A CA 1
ATOM 4901 C C . VAL A 1 621 ? 24.794 -20.456 17.102 1.00 42.53 621 VAL A C 1
ATOM 4903 O O . VAL A 1 621 ? 25.031 -19.886 18.170 1.00 42.53 621 VAL A O 1
ATOM 4906 N N . ASP A 1 622 ? 23.785 -21.321 16.969 1.00 42.97 622 ASP A N 1
ATOM 4907 C CA . ASP A 1 622 ? 22.891 -21.671 18.081 1.00 42.97 622 ASP A CA 1
ATOM 4908 C C . ASP A 1 622 ? 23.634 -22.418 19.206 1.00 42.97 622 ASP A C 1
ATOM 4910 O O . ASP A 1 622 ? 23.321 -22.224 20.383 1.00 42.97 622 ASP A O 1
ATOM 4914 N N . ILE A 1 623 ? 24.663 -23.214 18.880 1.00 45.19 623 ILE A N 1
ATOM 4915 C CA . ILE A 1 623 ? 25.534 -23.861 19.874 1.00 45.19 623 ILE A CA 1
ATOM 4916 C C . ILE A 1 623 ? 26.454 -22.865 20.588 1.00 45.19 623 ILE A C 1
ATOM 4918 O O . ILE A 1 623 ? 26.535 -22.938 21.813 1.00 45.19 623 ILE A O 1
ATOM 4922 N N . GLU A 1 624 ? 27.126 -21.935 19.892 1.00 44.56 624 GLU A N 1
ATOM 4923 C CA . GLU A 1 624 ? 27.965 -20.923 20.566 1.00 44.56 624 GLU A CA 1
ATOM 4924 C C . GLU A 1 624 ? 27.123 -20.096 21.554 1.00 44.56 624 GLU A C 1
ATOM 4926 O O . GLU A 1 624 ? 27.568 -19.829 22.672 1.00 44.56 624 GLU A O 1
ATOM 4931 N N . LYS A 1 625 ? 25.877 -19.769 21.187 1.00 47.09 625 LYS A N 1
ATOM 4932 C CA . LYS A 1 625 ? 24.926 -19.053 22.046 1.00 47.09 625 LYS A CA 1
ATOM 4933 C C . LYS A 1 625 ? 24.440 -19.902 23.229 1.00 47.09 625 LYS A C 1
ATOM 4935 O O . LYS A 1 625 ? 24.573 -19.486 24.377 1.00 47.09 625 LYS A O 1
ATOM 4940 N N . GLY A 1 626 ? 23.936 -21.111 22.970 1.00 43.81 626 GLY A N 1
ATOM 4941 C CA . GLY A 1 626 ? 23.434 -22.012 24.013 1.00 43.81 626 GLY A CA 1
ATOM 4942 C C . GLY A 1 626 ? 24.505 -22.445 25.019 1.00 43.81 626 GLY A C 1
ATOM 4943 O O . GLY A 1 626 ? 24.216 -22.569 26.208 1.00 43.81 626 GLY A O 1
ATOM 4944 N N . ALA A 1 627 ? 25.753 -22.619 24.575 1.00 43.53 627 ALA A N 1
ATOM 4945 C CA . ALA A 1 627 ? 26.876 -22.949 25.450 1.00 43.53 627 ALA A CA 1
ATOM 4946 C C . ALA A 1 627 ? 27.342 -21.750 26.296 1.00 43.53 627 ALA A C 1
ATOM 4948 O O . ALA A 1 627 ? 27.702 -21.941 27.457 1.00 43.53 627 ALA A O 1
ATOM 4949 N N . HIS A 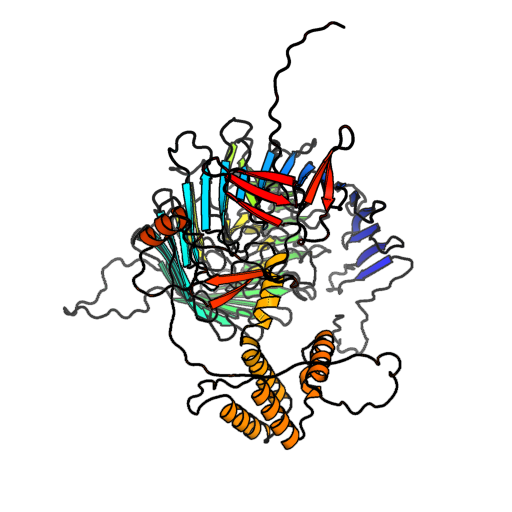1 628 ? 27.301 -20.524 25.757 1.00 47.25 628 HIS A N 1
ATOM 4950 C CA . HIS A 1 628 ? 27.607 -19.303 26.511 1.00 47.25 628 HIS A CA 1
ATOM 4951 C C . HIS A 1 628 ? 26.632 -19.102 27.683 1.00 47.25 628 HIS A C 1
ATOM 4953 O O . HIS A 1 628 ? 27.055 -18.862 28.817 1.00 47.25 628 HIS A O 1
ATOM 4959 N N . ASP A 1 629 ? 25.334 -19.288 27.428 1.00 45.78 629 ASP A N 1
ATOM 4960 C CA . ASP A 1 629 ? 24.285 -19.160 28.444 1.00 45.78 629 ASP A CA 1
ATOM 4961 C C . ASP A 1 629 ? 24.288 -20.336 29.447 1.00 45.78 629 ASP A C 1
ATOM 4963 O O . ASP A 1 629 ? 23.950 -20.158 30.616 1.00 45.78 629 ASP A O 1
ATOM 4967 N N . ALA A 1 630 ? 24.722 -21.535 29.035 1.00 45.41 630 ALA A N 1
ATOM 4968 C CA . ALA A 1 630 ? 24.823 -22.705 29.916 1.00 45.41 630 ALA A CA 1
ATOM 4969 C C . ALA A 1 630 ? 26.085 -22.731 30.808 1.00 45.41 630 ALA A C 1
ATOM 4971 O O . ALA A 1 630 ? 26.090 -23.420 31.831 1.00 45.41 630 ALA A O 1
ATOM 4972 N N . LEU A 1 631 ? 27.158 -22.018 30.439 1.00 49.16 631 LEU A N 1
ATOM 4973 C CA . LEU A 1 631 ? 28.473 -22.067 31.101 1.00 49.16 631 LEU A CA 1
ATOM 4974 C C . LEU A 1 631 ? 28.858 -20.736 31.768 1.00 49.16 631 LEU A C 1
ATOM 4976 O O . LEU A 1 631 ? 29.944 -20.200 31.543 1.00 49.16 631 LEU A O 1
ATOM 4980 N N . HIS A 1 632 ? 27.993 -20.214 32.640 1.00 46.88 632 HIS A N 1
ATOM 4981 C CA . HIS A 1 632 ? 28.300 -19.051 33.480 1.00 46.88 632 HIS A CA 1
ATOM 4982 C C . HIS A 1 632 ? 29.467 -19.327 34.460 1.00 46.88 632 HIS A C 1
ATOM 4984 O O . HIS A 1 632 ? 29.266 -19.781 35.587 1.00 46.88 632 HIS A O 1
ATOM 4990 N N . GLY A 1 633 ? 30.701 -19.039 34.036 1.00 50.22 633 GLY A N 1
ATOM 4991 C CA . GLY A 1 633 ? 31.914 -19.110 34.858 1.00 50.22 633 GLY A CA 1
ATOM 4992 C C . GLY A 1 633 ? 33.191 -19.373 34.049 1.00 50.22 633 GLY A C 1
ATOM 4993 O O . GLY A 1 633 ? 33.147 -19.584 32.838 1.00 50.22 633 GLY A O 1
ATOM 4994 N N . ASN A 1 634 ? 34.344 -19.421 34.730 1.00 47.00 634 ASN A N 1
ATOM 4995 C CA . ASN A 1 634 ? 35.688 -19.486 34.119 1.00 47.00 634 ASN A CA 1
ATOM 4996 C C . ASN A 1 634 ? 35.974 -20.687 33.183 1.00 47.00 634 ASN A C 1
ATOM 4998 O O . ASN A 1 634 ? 37.044 -20.725 32.588 1.00 47.00 634 ASN A O 1
ATOM 5002 N N . ARG A 1 635 ? 35.056 -21.651 33.016 1.00 49.47 635 ARG A N 1
ATOM 5003 C CA . ARG A 1 635 ? 35.213 -22.782 32.076 1.00 49.47 635 ARG A CA 1
ATOM 5004 C C . ARG A 1 635 ? 34.662 -22.513 30.670 1.00 49.47 635 ARG A C 1
ATOM 5006 O O . ARG A 1 635 ? 35.093 -23.166 29.725 1.00 49.47 635 ARG A O 1
ATOM 5013 N N . GLY A 1 636 ? 33.761 -21.539 30.500 1.00 50.81 636 GLY A N 1
ATOM 5014 C CA . GLY A 1 636 ? 33.188 -21.221 29.184 1.00 50.81 636 GLY A CA 1
ATOM 5015 C C . GLY A 1 636 ? 34.229 -20.743 28.161 1.00 50.81 636 GLY A C 1
ATOM 5016 O O . GLY A 1 636 ? 34.114 -21.040 26.974 1.00 50.81 636 GLY A O 1
ATOM 5017 N N . GLY A 1 637 ? 35.284 -20.057 28.620 1.00 51.94 637 GLY A N 1
ATOM 5018 C CA . GLY A 1 637 ? 36.356 -19.543 27.760 1.00 51.94 637 GLY A CA 1
ATOM 5019 C C . GLY A 1 637 ? 37.239 -20.633 27.142 1.00 51.94 637 GLY A C 1
ATOM 5020 O O . GLY A 1 637 ? 37.561 -20.554 25.958 1.00 51.94 637 GLY A O 1
ATOM 5021 N N . GLU A 1 638 ? 37.597 -21.669 27.905 1.00 57.34 638 GLU A N 1
ATOM 5022 C CA . GLU A 1 638 ? 38.405 -22.788 27.394 1.00 57.34 638 GLU A CA 1
ATOM 5023 C C . GLU A 1 638 ? 37.602 -23.656 26.417 1.00 57.34 638 GLU A C 1
ATOM 5025 O O . GLU A 1 638 ? 38.109 -24.015 25.355 1.00 57.34 638 GLU A O 1
ATOM 5030 N N . TRP A 1 639 ? 36.319 -23.897 26.714 1.00 57.38 639 TRP A N 1
ATOM 5031 C CA . TRP A 1 639 ? 35.407 -24.612 25.817 1.00 57.38 639 TRP A CA 1
ATOM 5032 C C . TRP A 1 639 ? 35.215 -23.874 24.479 1.00 57.38 639 TRP A C 1
ATOM 5034 O O . TRP A 1 639 ? 35.357 -24.479 23.416 1.00 57.38 639 TRP A O 1
ATOM 5044 N N . LEU A 1 640 ? 34.970 -22.555 24.508 1.00 57.03 640 LEU A N 1
ATOM 5045 C CA . LEU A 1 640 ? 34.851 -21.737 23.290 1.00 57.03 640 LEU A CA 1
ATOM 5046 C C . LEU A 1 640 ? 36.159 -21.694 22.487 1.00 57.03 640 LEU A C 1
ATOM 5048 O O . LEU A 1 640 ? 36.117 -21.666 21.256 1.00 57.03 640 LEU A O 1
ATOM 5052 N N . LYS A 1 641 ? 37.316 -21.718 23.159 1.00 63.69 641 LYS A N 1
ATOM 5053 C CA . LYS A 1 641 ? 38.625 -21.788 22.500 1.00 63.69 641 LYS A CA 1
ATOM 5054 C C . LYS A 1 641 ? 38.816 -23.125 21.775 1.00 63.69 641 LYS A C 1
ATOM 5056 O O . LYS A 1 641 ? 39.087 -23.114 20.578 1.00 63.69 641 LYS A O 1
ATOM 5061 N N . GLU A 1 642 ? 38.614 -24.256 22.455 1.00 67.38 642 GLU A N 1
ATOM 5062 C CA . GLU A 1 642 ? 38.744 -25.593 21.850 1.00 67.38 642 GLU A CA 1
ATOM 5063 C C . GLU A 1 642 ? 37.747 -25.800 20.691 1.00 67.38 642 GLU A C 1
ATOM 5065 O O . GLU A 1 642 ? 38.084 -26.419 19.678 1.00 67.38 642 GLU A O 1
ATOM 5070 N N . TRP A 1 643 ? 36.532 -25.249 20.805 1.00 64.50 643 TRP A N 1
ATOM 5071 C CA . TRP A 1 643 ? 35.525 -25.305 19.743 1.00 64.50 643 TRP A CA 1
ATOM 5072 C C . TRP A 1 643 ? 35.955 -24.495 18.516 1.00 64.50 643 TRP A C 1
ATOM 5074 O O . TRP A 1 643 ? 35.886 -24.988 17.386 1.00 64.50 643 TRP A O 1
ATOM 5084 N N . ARG A 1 644 ? 36.477 -23.280 18.725 1.00 61.00 644 ARG A N 1
ATOM 5085 C CA . ARG A 1 644 ? 36.963 -22.431 17.631 1.00 61.00 644 ARG A CA 1
ATOM 5086 C C . ARG A 1 644 ? 38.211 -22.988 16.957 1.00 61.00 644 ARG A C 1
ATOM 5088 O O . ARG A 1 644 ? 38.253 -22.995 15.734 1.00 61.00 644 ARG A O 1
ATOM 5095 N N . GLU A 1 645 ? 39.160 -23.537 17.709 1.00 72.38 645 GLU A N 1
ATOM 5096 C CA . GLU A 1 645 ? 40.350 -24.212 17.160 1.00 72.38 645 GLU A CA 1
ATOM 5097 C C . GLU A 1 645 ? 40.006 -25.500 16.380 1.00 72.38 645 GLU A C 1
ATOM 5099 O O . GLU A 1 645 ? 40.783 -25.955 15.538 1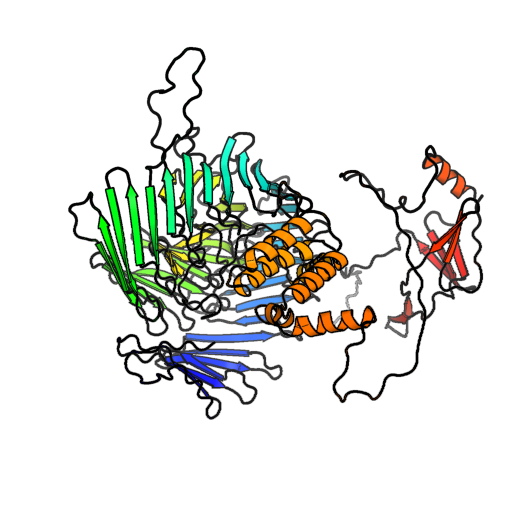.00 72.38 645 GLU A O 1
ATOM 5104 N N . PHE A 1 646 ? 38.826 -26.089 16.608 1.00 72.12 646 PHE A N 1
ATOM 5105 C CA . PHE A 1 646 ? 38.314 -27.200 15.804 1.00 72.12 646 PHE A CA 1
ATOM 5106 C C . PHE A 1 646 ? 37.590 -26.739 14.524 1.00 72.12 646 PHE A C 1
ATOM 5108 O O . PHE A 1 646 ? 37.796 -27.342 13.462 1.00 72.12 646 PHE A O 1
ATOM 5115 N N . MET A 1 647 ? 36.754 -25.699 14.618 1.00 58.84 647 MET A N 1
ATOM 5116 C CA . MET A 1 647 ? 35.887 -25.215 13.530 1.00 58.84 647 MET A CA 1
ATOM 5117 C C . MET A 1 647 ? 36.542 -24.193 12.587 1.00 58.84 647 MET A C 1
ATOM 5119 O O . MET A 1 647 ? 36.084 -24.046 11.452 1.00 58.84 647 MET A O 1
ATOM 5123 N N . PHE A 1 648 ? 37.597 -23.499 13.016 1.00 63.97 648 PHE A N 1
ATOM 5124 C CA . PHE A 1 648 ? 38.247 -22.416 12.272 1.00 63.97 648 PHE A CA 1
ATOM 5125 C C . PHE A 1 648 ? 39.776 -22.559 12.290 1.00 63.97 648 PHE A C 1
ATOM 5127 O O . PHE A 1 648 ? 40.352 -23.170 13.188 1.00 63.97 648 PHE A O 1
ATOM 5134 N N . ASP A 1 649 ? 40.448 -21.990 11.288 1.00 67.44 649 ASP A N 1
ATOM 5135 C CA . ASP A 1 649 ? 41.901 -21.835 11.299 1.00 67.44 649 ASP A CA 1
ATOM 5136 C C . ASP A 1 649 ? 42.346 -20.685 12.225 1.00 67.44 649 ASP A C 1
ATOM 5138 O O . ASP A 1 649 ? 41.544 -19.900 12.736 1.00 67.44 649 ASP A O 1
ATOM 5142 N N . LYS A 1 650 ? 43.664 -20.545 12.406 1.00 58.72 650 LYS A N 1
ATOM 5143 C CA . LYS A 1 650 ? 44.284 -19.478 13.216 1.00 58.72 650 LYS A CA 1
ATOM 5144 C C . LYS A 1 650 ? 44.002 -18.041 12.734 1.00 58.72 650 LYS A C 1
ATOM 5146 O O . LYS A 1 650 ? 44.385 -17.101 13.422 1.00 58.72 650 LYS A O 1
ATOM 5151 N N . ASN A 1 651 ? 43.379 -17.869 11.566 1.00 55.44 651 ASN A N 1
ATOM 5152 C CA . ASN A 1 651 ? 42.977 -16.584 10.995 1.00 55.44 651 ASN A CA 1
ATOM 5153 C C . ASN A 1 651 ? 41.447 -16.372 11.068 1.00 55.44 651 ASN A C 1
ATOM 5155 O O . ASN A 1 651 ? 40.946 -15.379 10.546 1.00 55.44 651 ASN A O 1
ATOM 5159 N N . GLY A 1 652 ? 40.696 -17.300 11.676 1.00 47.50 652 GLY A N 1
ATOM 5160 C CA . GLY A 1 652 ? 39.234 -17.259 11.767 1.00 47.50 652 GLY A CA 1
ATOM 5161 C C . GLY A 1 652 ? 38.494 -17.784 10.530 1.00 47.50 652 GLY A C 1
ATOM 5162 O O . GLY A 1 652 ? 37.278 -17.623 10.439 1.00 47.50 652 GLY A O 1
ATOM 5163 N N . LYS A 1 653 ? 39.178 -18.419 9.568 1.00 44.09 653 LYS A N 1
ATOM 5164 C CA . LYS A 1 653 ? 38.534 -18.997 8.379 1.00 44.09 653 LYS A CA 1
ATOM 5165 C C . LYS A 1 653 ? 37.963 -20.377 8.702 1.00 44.09 653 LYS A C 1
ATOM 5167 O O . LYS A 1 653 ? 38.673 -21.231 9.223 1.00 44.09 653 LYS A O 1
ATOM 5172 N N . SER A 1 654 ? 36.693 -20.614 8.369 1.00 48.06 654 SER A N 1
ATOM 5173 C CA . SER A 1 654 ? 36.026 -21.894 8.654 1.00 48.06 654 SER A CA 1
ATOM 5174 C C . SER A 1 654 ? 36.717 -23.078 7.964 1.00 48.06 654 SER A C 1
ATOM 5176 O O . SER A 1 654 ? 37.071 -23.016 6.782 1.00 48.06 654 SER A O 1
ATOM 5178 N N . LEU A 1 655 ? 36.900 -24.161 8.720 1.00 49.31 655 LEU A N 1
ATOM 5179 C CA . LEU A 1 655 ? 37.430 -25.437 8.259 1.00 49.31 655 LEU A CA 1
ATOM 5180 C C . LEU A 1 655 ? 36.271 -26.344 7.835 1.00 49.31 655 LEU A C 1
ATOM 5182 O O . LEU A 1 655 ? 35.335 -26.570 8.597 1.00 49.31 655 LEU A O 1
ATOM 5186 N N . ASN A 1 656 ? 36.350 -26.908 6.630 1.00 49.59 656 ASN A N 1
ATOM 5187 C CA . ASN A 1 656 ? 35.310 -27.787 6.097 1.00 49.59 656 ASN A CA 1
ATOM 5188 C C . ASN A 1 656 ? 35.348 -29.151 6.824 1.00 49.59 656 ASN A C 1
ATOM 5190 O O . ASN A 1 656 ? 36.189 -30.000 6.521 1.00 49.59 656 ASN A O 1
ATOM 5194 N N . ARG A 1 657 ? 34.487 -29.329 7.835 1.00 54.47 657 ARG A N 1
ATOM 5195 C CA . ARG A 1 657 ? 34.362 -30.548 8.657 1.00 54.47 657 ARG A CA 1
ATOM 5196 C C . ARG A 1 657 ? 33.124 -31.350 8.252 1.00 54.47 657 ARG A C 1
ATOM 5198 O O . ARG A 1 657 ? 32.072 -30.775 7.986 1.00 54.47 657 ARG A O 1
ATOM 5205 N N . GLY A 1 658 ? 33.222 -32.680 8.269 1.00 43.75 658 GLY A N 1
ATOM 5206 C CA . GLY A 1 658 ? 32.060 -33.553 8.083 1.00 43.75 658 GLY A CA 1
ATOM 5207 C C . GLY A 1 658 ? 31.116 -33.508 9.290 1.00 43.75 658 GLY A C 1
ATOM 5208 O O . GLY A 1 658 ? 31.573 -33.492 10.431 1.00 43.75 658 GLY A O 1
ATOM 5209 N N . GLU A 1 659 ? 29.801 -33.545 9.046 1.00 43.66 659 GLU A N 1
ATOM 5210 C CA . GLU A 1 659 ? 28.743 -33.495 10.076 1.00 43.66 659 GLU A CA 1
ATOM 5211 C C . GLU A 1 659 ? 28.993 -34.496 11.226 1.00 43.66 659 GLU A C 1
ATOM 5213 O O . GLU A 1 659 ? 28.892 -34.151 12.404 1.00 43.66 659 GLU A O 1
ATOM 5218 N N . ALA A 1 660 ? 29.421 -35.719 10.893 1.00 44.34 660 ALA A N 1
ATOM 5219 C CA . ALA A 1 660 ? 29.743 -36.764 11.866 1.00 44.34 660 ALA A CA 1
ATOM 5220 C C . ALA A 1 660 ? 30.926 -36.411 12.792 1.00 44.34 660 ALA A C 1
ATOM 5222 O O . ALA A 1 660 ? 30.889 -36.745 13.977 1.00 44.34 660 ALA A O 1
ATOM 5223 N N . ASP A 1 661 ? 31.955 -35.720 12.290 1.00 52.56 661 ASP A N 1
ATOM 5224 C CA . ASP A 1 661 ? 33.105 -35.295 13.097 1.00 52.56 661 ASP A CA 1
ATOM 5225 C C . ASP A 1 661 ? 32.742 -34.124 14.015 1.00 52.56 661 ASP A C 1
ATOM 5227 O O . ASP A 1 661 ? 33.178 -34.093 15.167 1.00 52.56 661 ASP A O 1
ATOM 5231 N N . VAL A 1 662 ? 31.890 -33.205 13.541 1.00 51.34 662 VAL A N 1
ATOM 5232 C CA . VAL A 1 662 ? 31.349 -32.094 14.342 1.00 51.34 662 VAL A CA 1
ATOM 5233 C C . VAL A 1 662 ? 30.540 -32.636 15.525 1.00 51.34 662 VAL A C 1
ATOM 5235 O O . VAL A 1 662 ? 30.834 -32.294 16.672 1.00 51.34 662 VAL A O 1
ATOM 5238 N N . TYR A 1 663 ? 29.594 -33.553 15.288 1.00 48.56 663 TYR A N 1
ATOM 5239 C CA . TYR A 1 663 ? 28.833 -34.200 16.367 1.00 48.56 663 TYR A CA 1
ATOM 5240 C C . TYR A 1 663 ? 29.721 -35.005 17.326 1.00 48.56 663 TYR A C 1
ATOM 5242 O O . TYR A 1 663 ? 29.512 -34.968 18.541 1.00 48.56 663 TYR A O 1
ATOM 5250 N N . LYS A 1 664 ? 30.732 -35.714 16.809 1.00 56.12 664 LYS A N 1
ATOM 5251 C CA . LYS A 1 664 ? 31.668 -36.506 17.620 1.00 56.12 664 LYS A CA 1
ATOM 5252 C C . LYS A 1 664 ? 32.518 -35.623 18.536 1.00 56.12 664 LYS A C 1
ATOM 5254 O O . LYS A 1 664 ? 32.631 -35.931 19.723 1.00 56.12 664 LYS A O 1
ATOM 5259 N N . LYS A 1 665 ? 33.057 -34.510 18.024 1.00 67.00 665 LYS A N 1
ATOM 5260 C CA . LYS A 1 665 ? 33.809 -33.522 18.814 1.00 67.00 665 LYS A CA 1
ATOM 5261 C C . LYS A 1 665 ? 32.917 -32.841 19.854 1.00 67.00 665 LYS A C 1
ATOM 5263 O O . LYS A 1 665 ? 33.311 -32.765 21.015 1.00 67.00 665 LYS A O 1
ATOM 5268 N N . LEU A 1 666 ? 31.699 -32.437 19.479 1.00 55.03 666 LEU A N 1
ATOM 5269 C CA . LEU A 1 666 ? 30.727 -31.836 20.399 1.00 55.03 666 LEU A CA 1
ATOM 5270 C C . LEU A 1 666 ? 30.395 -32.779 21.570 1.00 55.03 666 LEU A C 1
ATOM 5272 O O . LEU A 1 666 ? 30.449 -32.361 22.724 1.00 55.03 666 LEU A O 1
ATOM 5276 N N . HIS A 1 667 ? 30.129 -34.063 21.300 1.00 54.94 667 HIS A N 1
ATOM 5277 C CA . HIS A 1 667 ? 29.894 -35.063 22.350 1.00 54.94 667 HIS A CA 1
ATOM 5278 C C . HIS A 1 667 ? 31.123 -35.311 23.236 1.00 54.94 667 HIS A C 1
ATOM 5280 O O . HIS A 1 667 ? 30.969 -35.482 24.445 1.00 54.94 667 HIS A O 1
ATOM 5286 N N . GLN A 1 668 ? 32.335 -35.321 22.671 1.00 64.69 668 GLN A N 1
ATOM 5287 C CA . GLN A 1 668 ? 33.571 -35.446 23.452 1.00 64.69 668 GLN A CA 1
ATOM 5288 C C . GLN A 1 668 ? 33.754 -34.258 24.405 1.00 64.69 668 GLN A C 1
ATOM 5290 O O . GLN A 1 668 ? 33.949 -34.465 25.602 1.00 64.69 668 GLN A O 1
ATOM 5295 N N . MET A 1 669 ? 33.622 -33.029 23.899 1.00 60.91 669 MET A N 1
ATOM 5296 C CA . MET A 1 669 ? 33.760 -31.803 24.69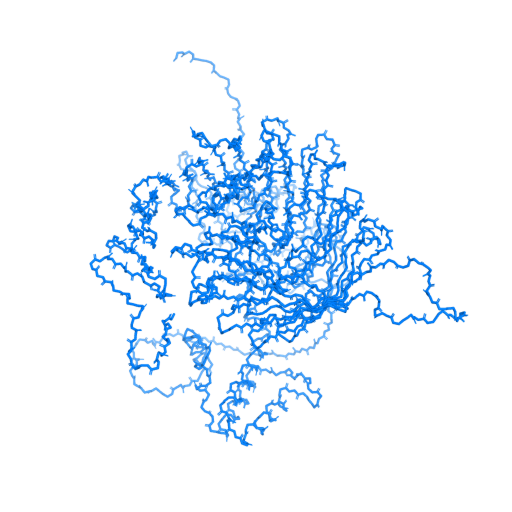2 1.00 60.91 669 MET A CA 1
ATOM 5297 C C . MET A 1 669 ? 32.657 -31.664 25.747 1.00 60.91 669 MET A C 1
ATOM 5299 O O . MET A 1 669 ? 32.934 -31.249 26.873 1.00 60.91 669 MET A O 1
ATOM 5303 N N . ALA A 1 670 ? 31.420 -32.048 25.418 1.00 55.75 670 ALA A N 1
ATOM 5304 C CA . ALA A 1 670 ? 30.310 -32.053 26.363 1.00 55.75 670 ALA A CA 1
ATOM 5305 C C . ALA A 1 670 ? 30.540 -33.054 27.504 1.00 55.75 670 ALA A C 1
ATOM 5307 O O . ALA A 1 670 ? 30.466 -32.671 28.671 1.00 55.75 670 ALA A O 1
ATOM 5308 N N . ASN A 1 671 ? 30.909 -34.301 27.188 1.00 56.19 671 ASN A N 1
ATOM 5309 C CA . ASN A 1 671 ? 31.209 -35.323 28.195 1.00 56.19 671 ASN A CA 1
ATOM 5310 C C . ASN A 1 671 ? 32.393 -34.918 29.091 1.00 56.19 671 ASN A C 1
ATOM 5312 O O . ASN A 1 671 ? 32.310 -35.074 30.307 1.00 56.19 671 ASN A O 1
ATOM 5316 N N . ALA A 1 672 ? 33.464 -34.357 28.516 1.00 59.81 672 ALA A N 1
ATOM 5317 C CA . ALA A 1 672 ? 34.636 -33.894 29.265 1.00 59.81 672 ALA A CA 1
ATOM 5318 C C . ALA A 1 672 ? 34.318 -32.755 30.256 1.00 59.81 672 ALA A C 1
ATOM 5320 O O . ALA A 1 672 ? 34.958 -32.649 31.299 1.00 59.81 672 ALA A O 1
ATOM 5321 N N . ASN A 1 673 ? 33.306 -31.933 29.956 1.00 54.44 673 ASN A N 1
ATOM 5322 C CA . ASN A 1 673 ? 32.876 -30.810 30.794 1.00 54.44 673 ASN A CA 1
ATOM 5323 C C . ASN A 1 673 ? 31.623 -31.106 31.645 1.00 54.44 673 ASN A C 1
ATOM 5325 O O . ASN A 1 673 ? 31.155 -30.224 32.363 1.00 54.44 673 ASN A O 1
ATOM 5329 N N . GLY A 1 674 ? 31.073 -32.327 31.592 1.00 53.25 674 GLY A N 1
ATOM 5330 C CA . GLY A 1 674 ? 29.856 -32.711 32.323 1.00 53.25 674 GLY A CA 1
ATOM 5331 C C . GLY A 1 674 ? 28.559 -32.082 31.790 1.00 53.25 674 GLY A C 1
ATOM 5332 O O . GLY A 1 674 ? 27.585 -31.960 32.532 1.00 53.25 674 GLY A O 1
ATOM 5333 N N . ILE A 1 675 ? 28.540 -31.659 30.522 1.00 51.66 675 ILE A N 1
ATOM 5334 C CA . ILE A 1 675 ? 27.431 -30.925 29.901 1.00 51.66 675 ILE A CA 1
ATOM 5335 C C . ILE A 1 675 ? 26.369 -31.898 29.378 1.00 51.66 675 ILE A C 1
ATOM 5337 O O . ILE A 1 675 ? 26.598 -32.678 28.454 1.00 51.66 675 ILE A O 1
ATOM 5341 N N . ASP A 1 676 ? 25.162 -31.796 29.929 1.00 49.94 676 ASP A N 1
ATOM 5342 C CA . ASP A 1 676 ? 23.985 -32.532 29.469 1.00 49.94 676 ASP A CA 1
ATOM 5343 C C . ASP A 1 676 ? 23.376 -31.870 28.219 1.00 49.94 676 ASP A C 1
ATOM 5345 O O . ASP A 1 676 ? 22.549 -30.957 28.306 1.00 49.94 676 ASP A O 1
ATOM 5349 N N . LEU A 1 677 ? 23.781 -32.357 27.041 1.00 46.09 677 LEU A N 1
ATOM 5350 C CA . LEU A 1 677 ? 23.326 -31.869 25.732 1.00 46.09 677 LEU A CA 1
ATOM 5351 C C . LEU A 1 677 ? 21.794 -31.883 25.557 1.00 46.09 677 LEU A C 1
ATOM 5353 O O . LEU A 1 677 ? 21.271 -31.093 24.770 1.00 46.09 677 LEU A O 1
ATOM 5357 N N . SER A 1 678 ? 21.051 -32.717 26.301 1.00 43.41 678 SER A N 1
ATOM 5358 C CA . SER A 1 678 ? 19.581 -32.750 26.213 1.00 43.41 678 SER A CA 1
ATOM 5359 C C . SER A 1 678 ? 18.922 -31.454 26.708 1.00 43.41 678 SER A C 1
ATOM 5361 O O . SER A 1 678 ? 17.807 -31.122 26.296 1.00 43.41 678 SER A O 1
ATOM 5363 N N . LYS A 1 679 ? 19.620 -30.680 27.551 1.00 39.66 679 LYS A N 1
ATOM 5364 C CA . LYS A 1 679 ? 19.112 -29.426 28.122 1.00 39.66 679 LYS A CA 1
ATOM 5365 C C . LYS A 1 679 ? 19.252 -28.226 27.186 1.00 39.66 679 LYS A C 1
ATOM 5367 O O . LYS A 1 679 ? 18.402 -27.344 27.249 1.00 39.66 679 LYS A O 1
ATOM 5372 N N . MET A 1 680 ? 20.237 -28.209 26.279 1.00 39.31 680 MET A N 1
ATOM 5373 C CA . MET A 1 680 ? 20.363 -27.124 25.288 1.00 39.31 680 MET A CA 1
ATOM 5374 C C . MET A 1 680 ? 19.268 -27.193 24.209 1.00 39.31 680 MET A C 1
ATOM 5376 O O . MET A 1 680 ? 18.718 -26.170 23.813 1.00 39.31 680 MET A O 1
ATOM 5380 N N . ILE A 1 681 ? 18.887 -28.398 23.771 1.00 38.22 681 ILE A N 1
ATOM 5381 C CA . ILE A 1 681 ? 17.963 -28.602 22.635 1.00 38.22 681 ILE A CA 1
ATOM 5382 C C . ILE A 1 681 ? 16.517 -28.158 22.952 1.00 38.22 681 ILE A C 1
ATOM 5384 O O . ILE A 1 681 ? 15.788 -27.714 22.059 1.00 38.22 681 ILE A O 1
ATOM 5388 N N . ASN A 1 682 ? 16.113 -28.223 24.226 1.00 35.00 682 ASN A N 1
ATOM 5389 C CA . ASN A 1 682 ? 14.766 -27.862 24.689 1.00 35.00 682 ASN A CA 1
ATOM 5390 C C . ASN A 1 682 ? 14.424 -26.364 24.569 1.00 35.00 682 ASN A C 1
ATOM 5392 O O . ASN A 1 682 ? 13.256 -26.009 24.718 1.00 35.00 682 ASN A O 1
ATOM 5396 N N . TYR A 1 683 ? 15.399 -25.482 24.319 1.00 34.19 683 TYR A N 1
ATOM 5397 C CA . TYR A 1 683 ? 15.161 -24.036 24.354 1.00 34.19 683 TYR A CA 1
ATOM 5398 C C . TYR A 1 683 ? 14.573 -23.428 23.073 1.00 34.19 683 TYR A C 1
ATOM 5400 O O . TYR A 1 683 ? 14.032 -22.328 23.158 1.00 34.19 683 TYR A O 1
ATOM 5408 N N . ASN A 1 684 ? 14.644 -24.097 21.910 1.00 37.44 684 ASN A N 1
ATOM 5409 C CA . ASN A 1 684 ? 14.105 -23.510 20.668 1.00 37.44 684 ASN A CA 1
ATOM 5410 C C . ASN A 1 684 ? 13.634 -24.479 19.561 1.00 37.44 684 ASN A C 1
ATOM 5412 O O . ASN A 1 684 ? 13.209 -24.013 18.506 1.00 37.44 684 ASN A O 1
ATOM 5416 N N . THR A 1 685 ? 13.652 -25.806 19.757 1.00 35.81 685 THR A N 1
ATOM 5417 C CA . THR A 1 685 ? 13.101 -26.747 18.755 1.00 35.81 685 THR A CA 1
ATOM 5418 C C . THR A 1 685 ? 11.832 -27.441 19.249 1.00 35.81 685 THR A C 1
ATOM 5420 O O . THR A 1 685 ? 11.797 -28.033 20.324 1.00 35.81 685 THR A O 1
ATOM 5423 N N . GLY A 1 686 ? 10.755 -27.364 18.459 1.00 32.84 686 GLY A N 1
ATOM 5424 C CA . GLY A 1 686 ? 9.486 -28.022 18.785 1.00 32.84 686 GLY A CA 1
ATOM 5425 C C . GLY A 1 686 ? 9.593 -29.552 18.739 1.00 32.84 686 GLY A C 1
ATOM 5426 O O . GLY A 1 686 ? 10.329 -30.104 17.924 1.00 32.84 686 GLY A O 1
ATOM 5427 N N . ALA A 1 687 ? 8.815 -30.247 19.575 1.00 32.50 687 ALA A N 1
ATOM 5428 C CA . ALA A 1 687 ? 8.943 -31.692 19.818 1.00 32.50 687 ALA A CA 1
ATOM 5429 C C . ALA A 1 687 ? 8.909 -32.591 18.559 1.00 32.50 687 ALA A C 1
ATOM 5431 O O . ALA A 1 687 ? 9.537 -33.648 18.551 1.00 32.50 687 ALA A O 1
ATOM 5432 N N . ALA A 1 688 ? 8.257 -32.159 17.473 1.00 36.00 688 ALA A N 1
ATOM 5433 C CA . ALA A 1 688 ? 8.259 -32.861 16.183 1.00 36.00 688 ALA A CA 1
ATOM 5434 C C . ALA A 1 688 ? 9.669 -33.036 15.571 1.00 36.00 688 ALA A C 1
ATOM 5436 O O . ALA A 1 688 ? 9.900 -33.953 14.782 1.00 36.00 688 ALA A O 1
ATOM 5437 N N . THR A 1 689 ? 10.634 -32.189 15.944 1.00 37.47 689 THR A N 1
ATOM 5438 C CA . THR A 1 689 ? 12.041 -32.342 15.556 1.00 37.47 689 THR A CA 1
ATOM 5439 C C . THR A 1 689 ? 12.673 -33.557 16.241 1.00 37.47 689 THR A C 1
ATOM 5441 O O . THR A 1 689 ? 13.398 -34.311 15.596 1.00 37.47 689 THR A O 1
ATOM 5444 N N . PHE A 1 690 ? 12.362 -33.808 17.517 1.00 34.44 690 PHE A N 1
ATOM 5445 C CA . PHE A 1 690 ? 12.976 -34.887 18.298 1.00 34.44 690 PHE A CA 1
ATOM 5446 C C . PHE A 1 690 ? 12.678 -36.276 17.714 1.00 34.44 690 PHE A C 1
ATOM 5448 O O . PHE A 1 690 ? 13.604 -37.057 17.496 1.00 34.44 690 PHE A O 1
ATOM 5455 N N . GLU A 1 691 ? 11.419 -36.569 17.368 1.00 38.38 691 GLU A N 1
ATOM 5456 C CA . GLU A 1 691 ? 11.045 -37.857 16.757 1.00 38.38 691 GLU A CA 1
ATOM 5457 C C . GLU A 1 691 ? 11.758 -38.096 15.414 1.00 38.38 691 GLU A C 1
ATOM 5459 O O . GLU A 1 691 ? 12.216 -39.205 15.128 1.00 38.38 691 GLU A O 1
ATOM 5464 N N . LYS A 1 692 ? 11.926 -37.033 14.618 1.00 39.00 692 LYS A N 1
ATOM 5465 C CA . LYS A 1 692 ? 12.576 -37.067 13.300 1.00 39.00 692 LYS A CA 1
ATOM 5466 C C . LYS A 1 692 ? 14.063 -37.443 13.380 1.00 39.00 692 LYS A C 1
ATOM 5468 O O . LYS A 1 692 ? 14.545 -38.189 12.529 1.00 39.00 692 LYS A O 1
ATOM 5473 N N . TYR A 1 693 ? 14.782 -36.979 14.405 1.00 36.06 693 TYR A N 1
ATOM 5474 C CA . TYR A 1 693 ? 16.183 -37.366 14.640 1.00 36.06 693 TYR A CA 1
ATOM 5475 C C . TYR A 1 693 ? 16.312 -38.691 15.416 1.00 36.06 693 TYR A C 1
ATOM 5477 O O . TYR A 1 693 ? 17.214 -39.479 15.127 1.00 36.06 693 TYR A O 1
ATOM 5485 N N . ALA A 1 694 ? 15.375 -39.008 16.317 1.00 38.19 694 ALA A N 1
ATOM 5486 C CA . ALA A 1 694 ? 15.308 -40.311 16.986 1.00 38.19 694 ALA A CA 1
ATOM 5487 C C . ALA A 1 694 ? 15.090 -41.483 16.003 1.00 38.19 694 ALA A C 1
ATOM 5489 O O . ALA A 1 694 ? 15.548 -42.598 16.264 1.00 38.19 694 ALA A O 1
ATOM 5490 N N . GLY A 1 695 ? 14.445 -41.230 14.856 1.00 39.22 695 GLY A N 1
ATOM 5491 C CA . GLY A 1 695 ? 14.397 -42.156 13.719 1.00 39.22 695 GLY A CA 1
ATOM 5492 C C . GLY A 1 695 ? 15.789 -42.471 13.157 1.00 39.22 695 GLY A C 1
ATOM 5493 O O . GLY A 1 695 ? 16.211 -43.628 13.190 1.00 39.22 695 GLY A O 1
ATOM 5494 N N . ARG A 1 696 ? 16.542 -41.443 12.735 1.00 37.28 696 ARG A N 1
ATOM 5495 C CA . ARG A 1 696 ? 17.906 -41.590 12.179 1.00 37.28 696 ARG A CA 1
ATOM 5496 C C . ARG A 1 696 ? 18.873 -42.314 13.122 1.00 37.28 696 ARG A C 1
ATOM 5498 O O . ARG A 1 696 ? 19.681 -43.120 12.667 1.00 37.28 696 ARG A O 1
ATOM 5505 N N . LEU A 1 697 ? 18.770 -42.089 14.436 1.00 35.31 697 LEU A N 1
ATOM 5506 C CA . LEU A 1 697 ? 19.609 -42.773 15.434 1.00 35.31 697 LEU A CA 1
ATOM 5507 C C . LEU A 1 697 ? 19.426 -44.306 15.443 1.00 35.31 697 LEU A C 1
ATOM 5509 O O . LEU A 1 697 ? 20.366 -45.026 15.783 1.00 35.31 697 LEU A O 1
ATOM 5513 N N . LYS A 1 698 ? 18.258 -44.823 15.028 1.00 38.44 698 LYS A N 1
ATOM 5514 C CA . LYS A 1 698 ? 18.037 -46.270 14.839 1.00 38.44 698 LYS A CA 1
ATOM 5515 C C . LYS A 1 698 ? 18.633 -46.793 13.531 1.00 38.44 698 LYS A C 1
ATOM 5517 O O . LYS A 1 698 ? 19.109 -47.925 13.506 1.00 38.44 698 LYS A O 1
ATOM 5522 N N . GLU A 1 699 ? 18.627 -45.991 12.467 1.00 37.56 699 GLU A N 1
ATOM 5523 C CA . GLU A 1 699 ? 19.158 -46.379 11.150 1.00 37.56 699 GLU A CA 1
ATOM 5524 C C . GLU A 1 699 ? 20.685 -46.559 11.177 1.00 37.56 699 GLU A C 1
ATOM 5526 O O . GLU A 1 699 ? 21.206 -47.482 10.555 1.00 37.56 699 GLU A O 1
ATOM 5531 N N . ILE A 1 700 ? 21.397 -45.759 11.981 1.00 31.81 700 ILE A N 1
ATOM 5532 C CA . ILE A 1 700 ? 22.857 -45.870 12.184 1.00 31.81 700 ILE A CA 1
ATOM 5533 C C . ILE A 1 700 ? 23.269 -46.876 13.282 1.00 31.81 700 ILE A C 1
ATOM 5535 O O . ILE A 1 700 ? 24.405 -46.863 13.756 1.00 31.81 700 ILE A O 1
ATOM 5539 N N . GLY A 1 701 ? 22.360 -47.768 13.694 1.00 28.33 701 GLY A N 1
ATOM 5540 C CA . GLY A 1 701 ? 22.683 -48.960 14.488 1.00 28.33 701 GLY A CA 1
ATOM 5541 C C . GLY A 1 701 ? 22.926 -48.758 15.991 1.00 28.33 701 GLY A C 1
ATOM 5542 O O . GLY A 1 701 ? 23.368 -49.698 16.657 1.00 28.33 701 GLY A O 1
ATOM 5543 N N . TRP A 1 702 ? 22.633 -47.584 16.559 1.00 25.62 702 TRP A N 1
ATOM 5544 C CA . TRP A 1 702 ? 22.839 -47.334 17.990 1.00 25.62 702 TRP A CA 1
ATOM 5545 C C . TRP A 1 702 ? 21.770 -47.997 18.874 1.00 25.62 702 TRP A C 1
ATOM 5547 O O . TRP A 1 702 ? 20.565 -47.808 18.700 1.00 25.62 702 TRP A O 1
ATOM 5557 N N . ARG A 1 703 ? 22.216 -48.757 19.884 1.00 28.73 703 ARG A N 1
ATOM 5558 C CA . ARG A 1 703 ? 21.343 -49.338 20.917 1.00 28.73 703 ARG A CA 1
ATOM 5559 C C . ARG A 1 703 ? 21.129 -48.347 22.060 1.00 28.73 703 ARG A C 1
ATOM 5561 O O . ARG A 1 703 ? 21.979 -48.230 22.938 1.00 28.73 703 ARG A O 1
ATOM 5568 N N . ALA A 1 704 ? 19.964 -47.708 22.105 1.00 28.80 704 ALA A N 1
ATOM 5569 C CA . ALA A 1 704 ? 19.487 -47.084 23.338 1.00 28.80 704 ALA A CA 1
ATOM 5570 C C . ALA A 1 704 ? 19.202 -48.168 24.398 1.00 28.80 704 ALA A C 1
ATOM 5572 O O . ALA A 1 704 ? 18.527 -49.159 24.108 1.00 28.80 704 ALA A O 1
ATOM 5573 N N . VAL A 1 705 ? 19.697 -47.985 25.627 1.00 28.17 705 VAL A N 1
ATOM 5574 C CA . VAL A 1 705 ? 19.387 -48.877 26.757 1.00 28.17 705 VAL A CA 1
ATOM 5575 C C . VAL A 1 705 ? 17.961 -48.586 27.226 1.00 28.17 705 VAL A C 1
ATOM 5577 O O . VAL A 1 705 ? 17.680 -47.524 27.774 1.00 28.17 705 VAL A O 1
ATOM 5580 N N . SER A 1 706 ? 17.039 -49.512 26.965 1.00 27.41 706 SER A N 1
ATOM 5581 C CA . SER A 1 706 ? 15.601 -49.299 27.156 1.00 27.41 706 SER A CA 1
ATOM 5582 C C . SER A 1 706 ? 15.115 -49.626 28.571 1.00 27.41 706 SER A C 1
ATOM 5584 O O . SER A 1 706 ? 15.111 -50.794 28.971 1.00 27.41 706 SER A O 1
ATOM 5586 N N . SER A 1 707 ? 14.563 -48.640 29.275 1.00 26.14 707 SER A N 1
ATOM 5587 C CA . SER A 1 707 ? 13.759 -48.839 30.486 1.00 26.14 707 SER A CA 1
ATOM 5588 C C . SER A 1 707 ? 12.279 -49.110 30.157 1.00 26.14 707 SER A C 1
ATOM 5590 O O . SER A 1 707 ? 11.423 -48.250 30.303 1.00 26.14 707 SER A O 1
ATOM 5592 N N . GLY A 1 708 ? 11.970 -50.355 29.775 1.00 25.69 708 GLY A N 1
ATOM 5593 C CA . GLY A 1 708 ? 10.631 -50.948 29.929 1.00 25.69 708 GLY A CA 1
ATOM 5594 C C . GLY A 1 708 ? 9.525 -50.584 28.915 1.00 25.69 708 GLY A C 1
ATOM 5595 O O . GLY A 1 708 ? 9.111 -49.443 28.778 1.00 25.69 708 GLY A O 1
ATOM 5596 N N . LYS A 1 709 ? 8.924 -51.632 28.331 1.00 29.14 709 LYS A N 1
ATOM 5597 C CA . LYS A 1 709 ? 7.589 -51.650 27.686 1.00 29.14 709 LYS A CA 1
ATOM 5598 C C . LYS A 1 709 ? 7.362 -50.762 26.441 1.00 29.14 709 LYS A C 1
ATOM 5600 O O . LYS A 1 709 ? 6.552 -49.846 26.475 1.00 29.14 709 LYS A O 1
ATOM 5605 N N . TYR A 1 710 ? 7.877 -51.201 25.289 1.00 24.86 710 TYR A N 1
ATOM 5606 C CA . TYR A 1 710 ? 7.010 -51.441 24.115 1.00 24.86 710 TYR A CA 1
ATOM 5607 C C . TYR A 1 710 ? 7.682 -52.449 23.167 1.00 24.86 710 TYR A C 1
ATOM 5609 O O . TYR A 1 710 ? 8.556 -52.098 22.379 1.00 24.86 710 TYR A O 1
ATOM 5617 N N . ALA A 1 711 ? 7.344 -53.735 23.313 1.00 24.48 711 ALA A N 1
ATOM 5618 C CA . ALA A 1 711 ? 8.043 -54.829 22.634 1.00 24.48 711 ALA A CA 1
ATOM 5619 C C . ALA A 1 711 ? 7.116 -56.013 22.305 1.00 24.48 711 ALA A C 1
ATOM 5621 O O . ALA A 1 711 ? 7.249 -57.095 22.871 1.00 24.48 711 ALA A O 1
ATOM 5622 N N . GLN A 1 712 ? 6.201 -55.814 21.357 1.00 26.17 712 GLN A N 1
ATOM 5623 C CA . GLN A 1 712 ? 5.543 -56.878 20.590 1.00 26.17 712 GLN A CA 1
ATOM 5624 C C . GLN A 1 712 ? 5.351 -56.387 19.147 1.00 26.17 712 GLN A C 1
ATOM 5626 O O . GLN A 1 712 ? 5.224 -55.189 18.923 1.00 26.17 712 GLN A O 1
ATOM 5631 N N . TYR A 1 713 ? 5.382 -57.317 18.187 1.00 23.83 713 TYR A N 1
ATOM 5632 C CA . TYR A 1 713 ? 5.322 -57.072 16.737 1.00 23.83 713 TYR A CA 1
ATOM 5633 C C . TYR A 1 713 ? 6.406 -56.148 16.151 1.00 23.83 713 TYR A C 1
ATOM 5635 O O . TYR A 1 713 ? 6.166 -54.987 15.852 1.00 23.83 713 TYR A O 1
ATOM 5643 N N . LEU A 1 714 ? 7.585 -56.730 15.890 1.00 24.03 714 LEU A N 1
ATOM 5644 C CA . LEU A 1 714 ? 8.209 -56.750 14.551 1.00 24.03 714 LEU A CA 1
ATOM 5645 C C . LEU A 1 714 ? 9.423 -57.707 14.554 1.00 24.03 714 LEU A C 1
ATOM 5647 O O . LEU A 1 714 ? 10.488 -57.405 15.090 1.00 24.03 714 LEU A O 1
ATOM 5651 N N . ARG A 1 715 ? 9.259 -58.897 13.961 1.00 27.36 715 ARG A N 1
ATOM 5652 C CA . ARG A 1 715 ? 10.335 -59.848 13.609 1.00 27.36 715 ARG A CA 1
ATOM 5653 C C . ARG A 1 715 ? 9.994 -60.479 12.255 1.00 27.36 715 ARG A C 1
ATOM 5655 O O . ARG A 1 715 ? 8.821 -60.738 12.006 1.00 27.36 715 ARG A O 1
ATOM 5662 N N . LYS A 1 716 ? 11.032 -60.810 11.467 1.00 24.22 716 LYS A N 1
ATOM 5663 C CA . LYS A 1 716 ? 11.010 -61.069 10.003 1.00 24.22 716 LYS A CA 1
ATOM 5664 C C . LYS A 1 716 ? 10.734 -59.778 9.200 1.00 24.22 716 LYS A C 1
ATOM 5666 O O . LYS A 1 716 ? 9.851 -59.029 9.587 1.00 24.22 716 LYS A O 1
ATOM 5671 N N . ALA A 1 717 ? 11.396 -59.467 8.083 1.00 24.12 717 ALA A N 1
ATOM 5672 C CA . ALA A 1 717 ? 12.710 -59.846 7.522 1.00 24.12 717 ALA A CA 1
ATOM 5673 C C . ALA A 1 717 ? 13.049 -58.816 6.400 1.00 24.12 717 ALA A C 1
ATOM 5675 O O . ALA A 1 717 ? 12.129 -58.197 5.883 1.00 24.12 717 ALA A O 1
ATOM 5676 N N . GLY A 1 718 ? 14.289 -58.576 5.955 1.00 23.56 718 GLY A N 1
ATOM 5677 C CA . GLY A 1 718 ? 15.590 -58.991 6.489 1.00 23.56 718 GLY A CA 1
ATOM 5678 C C . GLY A 1 718 ? 16.692 -59.090 5.412 1.00 23.56 718 GLY A C 1
ATOM 5679 O O . GLY A 1 718 ? 16.683 -60.054 4.656 1.00 23.56 718 GLY A O 1
ATOM 5680 N N . LYS A 1 719 ? 17.703 -58.196 5.465 1.00 26.02 719 LYS A N 1
ATOM 5681 C CA . LYS A 1 719 ? 18.900 -58.110 4.574 1.00 26.02 719 LYS A CA 1
ATOM 5682 C C . LYS A 1 719 ? 18.583 -57.601 3.141 1.00 26.02 719 LYS A C 1
ATOM 5684 O O . LYS A 1 719 ? 17.433 -57.645 2.737 1.00 26.02 719 LYS A O 1
ATOM 5689 N N . ALA A 1 720 ? 19.527 -57.072 2.349 1.00 24.67 720 ALA A N 1
ATOM 5690 C CA . ALA A 1 720 ? 20.981 -56.889 2.523 1.00 24.67 720 ALA A CA 1
ATOM 5691 C C . ALA A 1 720 ? 21.459 -55.517 1.976 1.00 24.67 720 ALA A C 1
ATOM 5693 O O . ALA A 1 720 ? 20.699 -54.822 1.314 1.00 24.67 720 ALA A O 1
ATOM 5694 N N . GLY A 1 721 ? 22.729 -55.156 2.204 1.00 23.25 721 GLY A N 1
ATOM 5695 C CA . GLY A 1 721 ? 23.393 -53.986 1.601 1.00 23.25 721 GLY A CA 1
ATOM 5696 C C . GLY A 1 721 ? 24.907 -54.202 1.441 1.00 23.25 721 GLY A C 1
ATOM 5697 O O . GLY A 1 721 ? 25.424 -55.217 1.915 1.00 23.25 721 GLY A O 1
ATOM 5698 N N . LYS A 1 722 ? 25.617 -53.270 0.783 1.00 23.48 722 LYS A N 1
ATOM 5699 C CA . LYS A 1 722 ? 27.093 -53.244 0.646 1.00 23.48 722 LYS A CA 1
ATOM 5700 C C . LYS A 1 722 ? 27.628 -51.806 0.462 1.00 23.48 722 LYS A C 1
ATOM 5702 O O . LYS A 1 722 ? 26.850 -50.861 0.523 1.00 23.48 722 LYS A O 1
ATOM 5707 N N . PHE A 1 723 ? 28.952 -51.648 0.372 1.00 24.72 723 PHE A N 1
ATOM 5708 C CA . PHE A 1 723 ? 29.697 -50.450 0.799 1.00 24.72 723 PHE A CA 1
ATOM 5709 C C . PHE A 1 723 ? 30.361 -49.623 -0.326 1.00 24.72 723 PHE A C 1
ATOM 5711 O O . PHE A 1 723 ? 30.866 -50.191 -1.285 1.00 24.72 723 PHE A O 1
ATOM 5718 N N . LEU A 1 724 ? 30.412 -48.301 -0.092 1.00 24.42 724 LEU A N 1
ATOM 5719 C CA . LEU A 1 724 ? 31.521 -47.334 -0.281 1.00 24.42 724 LEU A CA 1
ATOM 5720 C C . LEU A 1 724 ? 32.615 -47.541 -1.359 1.00 24.42 724 LEU A C 1
ATOM 5722 O O . LEU A 1 724 ? 33.333 -48.535 -1.370 1.00 24.42 724 LEU A O 1
ATOM 5726 N N . GLY A 1 725 ? 32.891 -46.447 -2.081 1.00 22.78 725 GLY A N 1
ATOM 5727 C CA . GLY A 1 725 ? 34.160 -46.110 -2.747 1.00 22.78 725 GLY A CA 1
ATOM 5728 C C . GLY A 1 725 ? 34.287 -44.577 -2.849 1.00 22.78 725 GLY A C 1
ATOM 5729 O O . GLY A 1 725 ? 33.260 -43.901 -2.850 1.00 22.78 725 GLY A O 1
ATOM 5730 N N . ALA A 1 726 ? 35.502 -44.008 -2.863 1.00 24.11 726 ALA A N 1
ATOM 5731 C CA . ALA A 1 726 ? 35.693 -42.551 -2.779 1.00 24.11 726 ALA A CA 1
ATOM 5732 C C . ALA A 1 726 ? 36.943 -42.029 -3.515 1.00 24.11 726 ALA A C 1
ATOM 5734 O O . ALA A 1 726 ? 38.017 -42.616 -3.405 1.00 24.11 726 ALA A O 1
ATOM 5735 N N . ALA A 1 727 ? 36.798 -40.883 -4.188 1.00 23.39 727 ALA A N 1
ATOM 5736 C CA . ALA A 1 727 ? 37.857 -39.987 -4.668 1.00 23.39 727 ALA A CA 1
ATOM 5737 C C . ALA A 1 727 ? 37.238 -38.610 -5.005 1.00 23.39 727 ALA A C 1
ATOM 5739 O O . ALA A 1 727 ? 36.019 -38.506 -5.135 1.00 23.39 727 ALA A O 1
ATOM 5740 N N . GLY A 1 728 ? 38.046 -37.559 -5.174 1.00 20.22 728 GLY A N 1
ATOM 5741 C CA . GLY A 1 728 ? 37.563 -36.264 -5.676 1.00 20.22 728 GLY A CA 1
ATOM 5742 C C . GLY A 1 728 ? 38.656 -35.198 -5.780 1.00 20.22 728 GLY A C 1
ATOM 5743 O O . GLY A 1 728 ? 39.722 -35.363 -5.193 1.00 20.22 728 GLY A O 1
ATOM 5744 N N . THR A 1 729 ? 38.389 -34.116 -6.524 1.00 20.91 729 THR A N 1
ATOM 5745 C CA . THR A 1 729 ? 39.060 -32.789 -6.512 1.00 20.91 729 THR A CA 1
ATOM 5746 C C . THR A 1 729 ? 38.212 -31.811 -7.357 1.00 20.91 729 THR A C 1
ATOM 5748 O O . THR A 1 729 ? 37.412 -32.248 -8.180 1.00 20.91 729 THR A O 1
ATOM 5751 N N . LEU A 1 730 ? 38.319 -30.499 -7.112 1.00 21.61 730 LEU A N 1
ATOM 5752 C CA . LEU A 1 730 ? 37.563 -29.432 -7.796 1.00 21.61 730 LEU A CA 1
ATOM 5753 C C . LEU A 1 730 ? 38.147 -29.087 -9.181 1.00 21.61 730 LEU A C 1
ATOM 5755 O O . LEU A 1 730 ? 39.358 -29.173 -9.346 1.00 21.61 730 LEU A O 1
ATOM 5759 N N . TYR A 1 731 ? 37.327 -28.519 -10.080 1.00 20.80 731 TYR A N 1
ATOM 5760 C CA . TYR A 1 731 ? 37.584 -27.183 -10.662 1.00 20.80 731 TYR A CA 1
ATOM 5761 C C . TYR A 1 731 ? 36.283 -26.527 -11.196 1.00 20.80 731 TYR A C 1
ATOM 5763 O O . TYR A 1 731 ? 35.186 -27.016 -10.935 1.00 20.80 731 TYR A O 1
ATOM 5771 N N . THR A 1 732 ? 36.390 -25.341 -11.803 1.00 19.52 732 THR A N 1
ATOM 5772 C CA . THR A 1 732 ? 35.384 -24.257 -11.811 1.00 19.52 732 THR A CA 1
ATOM 5773 C C . THR A 1 732 ? 34.404 -24.186 -12.997 1.00 19.52 732 THR A C 1
ATOM 5775 O O . THR A 1 732 ? 34.821 -24.232 -14.144 1.00 19.52 732 THR A O 1
ATOM 5778 N N . ALA A 1 733 ? 33.141 -23.875 -12.672 1.00 20.23 733 ALA A N 1
ATOM 5779 C CA . ALA A 1 733 ? 32.231 -22.898 -13.307 1.00 20.23 733 ALA A CA 1
ATOM 5780 C C . ALA A 1 733 ? 32.145 -22.713 -14.852 1.00 20.23 733 ALA A C 1
ATOM 5782 O O . ALA A 1 733 ? 33.031 -22.124 -15.458 1.00 20.23 733 ALA A O 1
ATOM 5783 N N . GLY A 1 734 ? 30.922 -22.874 -15.392 1.00 19.88 734 GLY A N 1
ATOM 5784 C CA . GLY A 1 734 ? 30.184 -21.692 -15.890 1.00 19.88 734 GLY A CA 1
ATOM 5785 C C . GLY A 1 734 ? 29.643 -21.642 -17.337 1.00 19.88 734 GLY A C 1
ATOM 5786 O O . GLY A 1 734 ? 30.339 -21.175 -18.224 1.00 19.88 734 GLY A O 1
ATOM 5787 N N . ARG A 1 735 ? 28.316 -21.852 -17.472 1.00 21.52 735 ARG A N 1
ATOM 5788 C CA . ARG A 1 735 ? 27.347 -20.964 -18.182 1.00 21.52 735 ARG A CA 1
ATOM 5789 C C . ARG A 1 735 ? 27.459 -20.793 -19.725 1.00 21.52 735 ARG A C 1
ATOM 5791 O O . ARG A 1 735 ? 28.371 -20.125 -20.185 1.00 21.52 735 ARG A O 1
ATOM 5798 N N . TRP A 1 736 ? 26.436 -21.230 -20.488 1.00 20.62 736 TRP A N 1
ATOM 5799 C CA . TRP A 1 736 ? 25.528 -20.401 -21.339 1.00 20.62 736 TRP A CA 1
ATOM 5800 C C . TRP A 1 736 ? 24.622 -21.237 -22.288 1.00 20.62 736 TRP A C 1
ATOM 5802 O O . TRP A 1 736 ? 24.762 -22.450 -22.376 1.00 20.62 736 TRP A O 1
ATOM 5812 N N . ILE A 1 737 ? 23.616 -20.579 -22.888 1.00 20.72 737 ILE A N 1
ATOM 5813 C CA . ILE A 1 737 ? 22.443 -21.078 -23.657 1.00 20.72 737 ILE A CA 1
ATOM 5814 C C . ILE A 1 737 ? 22.048 -19.913 -24.607 1.00 20.72 737 ILE A C 1
ATOM 5816 O O . ILE A 1 737 ? 22.152 -18.775 -24.149 1.00 20.72 737 ILE A O 1
ATOM 5820 N N . LEU A 1 738 ? 21.583 -20.001 -25.867 1.00 23.14 738 LEU A N 1
ATOM 5821 C CA . LEU A 1 738 ? 21.172 -21.046 -26.853 1.00 23.14 738 LEU A CA 1
ATOM 5822 C C . LEU A 1 738 ? 22.036 -20.845 -28.147 1.00 23.14 738 LEU A C 1
ATOM 5824 O O . LEU A 1 738 ? 22.937 -20.013 -28.109 1.00 23.14 738 LEU A O 1
ATOM 5828 N N . GLY A 1 739 ? 21.875 -21.469 -29.327 1.00 20.67 739 GLY A N 1
ATOM 5829 C CA . GLY A 1 739 ? 20.880 -22.367 -29.959 1.00 20.67 739 GLY A CA 1
ATOM 5830 C C . GLY A 1 739 ? 21.114 -22.407 -31.497 1.00 20.67 739 GLY A C 1
ATOM 5831 O O . GLY A 1 739 ? 22.132 -21.857 -31.921 1.00 20.67 739 GLY A O 1
ATOM 5832 N N . PRO A 1 740 ? 20.213 -22.946 -32.360 1.00 25.00 740 PRO A N 1
ATOM 5833 C CA . PRO A 1 740 ? 18.862 -23.470 -32.111 1.00 25.00 740 PRO A CA 1
ATOM 5834 C C . PRO A 1 740 ? 18.718 -25.007 -32.259 1.00 25.00 740 PRO A C 1
ATOM 5836 O O . PRO A 1 740 ? 19.466 -25.643 -32.987 1.00 25.00 740 PRO A O 1
ATOM 5839 N N . ASN A 1 741 ? 17.665 -25.571 -31.652 1.00 30.39 741 ASN A N 1
ATOM 5840 C CA . ASN A 1 741 ? 17.148 -26.936 -31.876 1.00 30.39 741 ASN A CA 1
ATOM 5841 C C . ASN A 1 741 ? 18.144 -28.115 -31.786 1.00 30.39 741 ASN A C 1
ATOM 5843 O O . ASN A 1 741 ? 18.163 -28.985 -32.653 1.00 30.39 741 ASN A O 1
ATOM 5847 N N . GLU A 1 742 ? 18.840 -28.238 -30.656 1.00 31.61 742 GLU A N 1
ATOM 5848 C CA . GLU A 1 742 ? 19.406 -29.519 -30.211 1.00 31.61 742 GLU A CA 1
ATOM 5849 C C . GLU A 1 742 ? 18.644 -30.024 -28.977 1.00 31.61 742 GLU A C 1
ATOM 5851 O O . GLU A 1 742 ? 18.562 -29.344 -27.954 1.00 31.61 742 GLU A O 1
ATOM 5856 N N . ALA A 1 743 ? 18.026 -31.204 -29.100 1.00 29.39 743 ALA A N 1
ATOM 5857 C CA . ALA A 1 743 ? 17.272 -31.866 -28.027 1.00 29.39 743 ALA A CA 1
ATOM 5858 C C . ALA A 1 743 ? 17.223 -33.403 -28.196 1.00 29.39 743 ALA A C 1
ATOM 5860 O O . ALA A 1 743 ? 16.278 -34.045 -27.741 1.00 29.39 743 ALA A O 1
ATOM 5861 N N . PHE A 1 744 ? 18.196 -33.990 -28.909 1.00 27.61 744 PHE A N 1
ATOM 5862 C CA . PHE A 1 744 ? 18.184 -35.419 -29.270 1.00 27.61 744 PHE A CA 1
ATOM 5863 C C . PHE A 1 744 ? 19.587 -36.055 -29.419 1.00 27.61 744 PHE A C 1
ATOM 5865 O O . PHE A 1 744 ? 19.732 -37.055 -30.116 1.00 27.61 744 PHE A O 1
ATOM 5872 N N . ALA A 1 745 ? 20.630 -35.466 -28.812 1.00 29.16 745 ALA A N 1
ATOM 5873 C CA . ALA A 1 745 ? 22.028 -35.882 -29.024 1.00 29.16 745 ALA A CA 1
ATOM 5874 C C . ALA A 1 745 ? 22.880 -36.091 -27.748 1.00 29.16 745 ALA A C 1
ATOM 5876 O O . ALA A 1 745 ? 23.915 -36.745 -27.829 1.00 29.16 745 ALA A O 1
ATOM 5877 N N . GLU A 1 746 ? 22.464 -35.612 -26.569 1.00 30.44 746 GLU A N 1
ATOM 5878 C CA . GLU A 1 746 ? 23.248 -35.721 -25.319 1.00 30.44 746 GLU A CA 1
ATOM 5879 C C . GLU A 1 746 ? 22.878 -36.947 -24.453 1.00 30.44 746 GLU A C 1
ATOM 5881 O O . GLU A 1 746 ? 22.617 -36.822 -23.259 1.00 30.44 746 GLU A O 1
ATOM 5886 N N . GLU A 1 747 ? 22.866 -38.154 -25.032 1.00 31.73 747 GLU A N 1
ATOM 5887 C CA . GLU A 1 747 ? 22.847 -39.404 -24.236 1.00 31.73 747 GLU A CA 1
ATOM 5888 C C . GLU A 1 747 ? 23.699 -40.541 -24.851 1.00 31.73 747 GLU A C 1
ATOM 5890 O O . GLU A 1 747 ? 23.482 -41.722 -24.587 1.00 31.73 747 GLU A O 1
ATOM 5895 N N . MET A 1 748 ? 24.708 -40.198 -25.668 1.00 27.69 748 MET A N 1
ATOM 5896 C CA . MET A 1 748 ? 25.708 -41.147 -26.183 1.00 27.69 748 MET A CA 1
ATOM 5897 C C . MET A 1 748 ? 27.124 -40.560 -26.110 1.00 27.69 748 MET A C 1
ATOM 5899 O O . MET A 1 748 ? 27.426 -39.563 -26.758 1.00 27.69 748 MET A O 1
ATOM 5903 N N . ASP A 1 749 ? 27.999 -41.204 -25.335 1.00 36.09 749 ASP A N 1
ATOM 5904 C CA . ASP A 1 749 ? 29.398 -40.803 -25.141 1.00 36.09 749 ASP A CA 1
ATOM 5905 C C . ASP A 1 749 ? 30.263 -41.325 -26.309 1.00 36.09 749 ASP A C 1
ATOM 5907 O O . ASP A 1 749 ? 30.453 -42.536 -26.457 1.00 36.09 749 ASP A O 1
ATOM 5911 N N . LEU A 1 750 ? 30.719 -40.424 -27.190 1.00 34.41 750 LEU A N 1
ATOM 5912 C CA . LEU A 1 750 ? 31.396 -40.754 -28.454 1.00 34.41 750 LEU A CA 1
ATOM 5913 C C . LEU A 1 750 ? 32.839 -40.209 -28.517 1.00 34.41 750 LEU A C 1
ATOM 5915 O O . LEU A 1 750 ? 33.117 -39.137 -27.975 1.00 34.41 750 LEU A O 1
ATOM 5919 N N . PRO A 1 751 ? 33.774 -40.894 -29.212 1.00 33.75 751 PRO A N 1
ATOM 5920 C CA . PRO A 1 751 ? 35.163 -40.447 -29.318 1.00 33.75 751 PRO A CA 1
ATOM 5921 C C . PRO A 1 751 ? 35.328 -39.071 -29.981 1.00 33.75 751 PRO A C 1
ATOM 5923 O O . PRO A 1 751 ? 34.693 -38.750 -30.986 1.00 33.75 751 PRO A O 1
ATOM 5926 N N . ALA A 1 752 ? 36.257 -38.271 -29.452 1.00 30.03 752 ALA A N 1
ATOM 5927 C CA . ALA A 1 752 ? 36.542 -36.935 -29.965 1.00 30.03 752 ALA A CA 1
ATOM 5928 C C . ALA A 1 752 ? 37.024 -36.966 -31.431 1.00 30.03 752 ALA A C 1
ATOM 5930 O O . ALA A 1 752 ? 38.033 -37.593 -31.752 1.00 30.03 752 ALA A O 1
ATOM 5931 N N . GLY A 1 753 ? 36.318 -36.239 -32.303 1.00 36.12 753 GLY A N 1
ATOM 5932 C CA . GLY A 1 753 ? 36.629 -36.104 -33.732 1.00 36.12 753 GLY A CA 1
ATOM 5933 C C . GLY A 1 753 ? 35.567 -36.673 -34.680 1.00 36.12 753 GLY A C 1
ATOM 5934 O O . GLY A 1 753 ? 35.599 -36.352 -35.866 1.00 36.12 753 GLY A O 1
ATOM 5935 N N . THR A 1 754 ? 34.607 -37.463 -34.188 1.00 34.97 754 THR A N 1
ATOM 5936 C CA . THR A 1 754 ? 33.462 -37.926 -34.990 1.00 34.97 754 THR A CA 1
ATOM 5937 C C . THR A 1 754 ? 32.542 -36.757 -35.354 1.00 34.97 754 THR A C 1
ATOM 5939 O O . THR A 1 754 ? 32.093 -36.024 -34.474 1.00 34.97 754 THR A O 1
ATOM 5942 N N . LYS A 1 755 ? 32.221 -36.588 -36.643 1.00 34.25 755 LYS A N 1
ATOM 5943 C CA . LYS A 1 755 ? 31.184 -35.645 -37.087 1.00 34.25 755 LYS A CA 1
ATOM 5944 C C . LYS A 1 755 ? 29.807 -36.303 -37.033 1.00 34.25 755 LYS A C 1
ATOM 5946 O O . LYS A 1 755 ? 29.646 -37.451 -37.434 1.00 34.25 755 LYS A O 1
ATOM 5951 N N . ILE A 1 756 ? 28.802 -35.542 -36.601 1.00 32.81 756 ILE A N 1
ATOM 5952 C CA . ILE A 1 756 ? 27.399 -35.990 -36.516 1.00 32.81 756 ILE A CA 1
ATOM 5953 C C . ILE A 1 756 ? 26.844 -36.423 -37.888 1.00 32.81 756 ILE A C 1
ATOM 5955 O O . ILE A 1 756 ? 26.058 -37.367 -37.968 1.00 32.81 756 ILE A O 1
ATOM 5959 N N . GLU A 1 757 ? 27.295 -35.775 -38.965 1.00 33.91 757 GLU A N 1
ATOM 5960 C CA . GLU A 1 757 ? 26.889 -36.043 -40.351 1.00 33.91 757 GLU A CA 1
ATOM 5961 C C . GLU A 1 757 ? 27.186 -37.495 -40.790 1.00 33.91 757 GLU A C 1
ATOM 5963 O O . GLU A 1 757 ? 26.306 -38.169 -41.329 1.00 33.91 757 GLU A O 1
ATOM 5968 N N . ASP A 1 758 ? 28.383 -38.014 -40.483 1.00 34.78 758 ASP A N 1
ATOM 5969 C CA . ASP A 1 758 ? 28.835 -39.355 -40.899 1.00 34.78 758 ASP A CA 1
ATOM 5970 C C . ASP A 1 758 ? 28.054 -40.490 -40.199 1.00 34.78 758 ASP A C 1
ATOM 5972 O O . ASP A 1 758 ? 27.830 -41.572 -40.759 1.00 34.78 758 ASP A O 1
ATOM 5976 N N . THR A 1 759 ? 27.593 -40.241 -38.969 1.00 36.94 759 THR A N 1
ATOM 5977 C CA . THR A 1 759 ? 26.800 -41.192 -38.176 1.00 36.94 759 THR A CA 1
ATOM 5978 C C . THR A 1 759 ? 25.422 -41.430 -38.800 1.00 36.94 759 THR A C 1
ATOM 5980 O O . THR A 1 759 ? 24.942 -42.567 -38.851 1.00 36.94 759 THR A O 1
ATOM 5983 N N . TRP A 1 760 ? 24.783 -40.377 -39.319 1.00 33.31 760 TRP A N 1
ATOM 5984 C CA . TRP A 1 760 ? 23.399 -40.435 -39.797 1.00 33.31 760 TRP A CA 1
ATOM 5985 C C . TRP A 1 760 ? 23.251 -41.256 -41.085 1.00 33.31 760 TRP A C 1
ATOM 5987 O O . TRP A 1 760 ? 22.356 -42.098 -41.190 1.00 33.31 760 TRP A O 1
ATOM 5997 N N . ASP A 1 761 ? 24.174 -41.099 -42.036 1.00 35.81 761 ASP A N 1
ATOM 5998 C CA . ASP A 1 761 ? 24.172 -41.880 -43.281 1.00 35.81 761 ASP A CA 1
ATOM 5999 C C . ASP A 1 761 ? 24.637 -43.330 -43.089 1.00 35.81 761 ASP A C 1
ATOM 6001 O O . ASP A 1 761 ? 24.379 -44.186 -43.937 1.00 35.81 761 ASP A O 1
ATOM 6005 N N . SER A 1 762 ? 25.281 -43.649 -41.967 1.00 35.28 762 SER A N 1
ATOM 6006 C CA . SER A 1 762 ? 25.622 -45.028 -41.591 1.00 35.28 762 SER A CA 1
ATOM 6007 C C . SER A 1 762 ? 24.409 -45.767 -41.006 1.00 35.28 762 SER A C 1
ATOM 6009 O O . SER A 1 762 ? 24.138 -46.908 -41.378 1.00 35.28 762 SER A O 1
ATOM 6011 N N . ILE A 1 763 ? 23.583 -45.089 -40.197 1.00 34.56 763 ILE A N 1
ATOM 6012 C CA . ILE A 1 763 ? 22.305 -45.632 -39.697 1.00 34.56 763 ILE A CA 1
ATOM 6013 C C . ILE A 1 763 ? 21.336 -45.930 -40.857 1.00 34.56 763 ILE A C 1
ATOM 6015 O O . ILE A 1 763 ? 20.740 -47.007 -40.893 1.00 34.56 763 ILE A O 1
ATOM 6019 N N . LYS A 1 764 ? 21.239 -45.041 -41.859 1.00 33.06 764 LYS A N 1
ATOM 6020 C CA . LYS A 1 764 ? 20.406 -45.249 -43.067 1.00 33.06 764 LYS A CA 1
ATOM 6021 C C . LYS A 1 764 ? 20.773 -46.495 -43.887 1.00 33.06 764 LYS A C 1
ATOM 6023 O O . LYS A 1 764 ? 19.943 -46.959 -44.664 1.00 33.06 764 LYS A O 1
ATOM 6028 N N . ARG A 1 765 ? 21.997 -47.023 -43.750 1.00 35.81 765 ARG A N 1
ATOM 6029 C CA . ARG A 1 765 ? 22.487 -48.200 -44.493 1.00 35.81 765 ARG A CA 1
ATOM 6030 C C . ARG A 1 765 ? 22.231 -49.539 -43.789 1.00 35.81 765 ARG A C 1
ATOM 6032 O O . ARG A 1 765 ? 22.465 -50.581 -44.389 1.00 35.81 765 ARG A O 1
ATOM 6039 N N . GLY A 1 766 ? 21.690 -49.528 -42.566 1.00 32.12 766 GLY A N 1
ATOM 6040 C CA . GLY A 1 766 ? 21.231 -50.744 -41.878 1.00 32.12 766 GLY A CA 1
ATOM 6041 C C . GLY A 1 766 ? 22.343 -51.630 -41.303 1.00 32.12 766 GLY A C 1
ATOM 6042 O O . GLY A 1 766 ? 22.104 -52.801 -41.021 1.00 32.12 766 GLY A O 1
ATOM 6043 N N . GLU A 1 767 ? 23.549 -51.091 -41.108 1.00 34.50 767 GLU A N 1
ATOM 6044 C CA . GLU A 1 767 ? 24.748 -51.852 -40.712 1.00 34.50 767 GLU A CA 1
ATOM 6045 C C . GLU A 1 767 ? 24.795 -52.236 -39.211 1.00 34.50 767 GLU A C 1
ATOM 6047 O O . GLU A 1 767 ? 25.754 -52.858 -38.756 1.00 34.50 767 GLU A O 1
ATOM 6052 N N . PHE A 1 768 ? 23.749 -51.920 -38.431 1.00 30.94 768 PHE A N 1
ATOM 6053 C CA . PHE A 1 768 ? 23.670 -52.175 -36.986 1.00 30.94 768 PHE A CA 1
ATOM 6054 C C . PHE A 1 768 ? 22.376 -52.907 -36.593 1.00 30.94 768 PHE A C 1
ATOM 6056 O O . PHE A 1 768 ? 21.281 -52.506 -36.984 1.00 30.94 768 PHE A O 1
ATOM 6063 N N . GLY A 1 769 ? 22.493 -53.966 -35.782 1.00 27.11 769 GLY A N 1
ATOM 6064 C CA . GLY A 1 769 ? 21.369 -54.812 -35.360 1.00 27.11 769 GLY A CA 1
ATOM 6065 C C . GLY A 1 769 ? 21.169 -54.864 -33.841 1.00 27.11 769 GLY A C 1
ATOM 6066 O O . GLY A 1 769 ? 22.124 -55.028 -33.085 1.00 27.11 769 GLY A O 1
ATOM 6067 N N . LEU A 1 770 ? 19.911 -54.779 -33.397 1.00 27.44 770 LEU A N 1
ATOM 6068 C CA . LEU A 1 770 ? 19.510 -54.919 -31.992 1.00 27.44 770 LEU A CA 1
ATOM 6069 C C . LEU A 1 770 ? 19.201 -56.384 -31.635 1.00 27.44 770 LEU A C 1
ATOM 6071 O O . LEU A 1 770 ? 18.540 -57.091 -32.396 1.00 27.44 770 LEU A O 1
ATOM 6075 N N . GLN A 1 771 ? 19.612 -56.822 -30.441 1.00 27.05 771 GLN A N 1
ATOM 6076 C CA . GLN A 1 771 ? 19.223 -58.107 -29.845 1.00 27.05 771 GLN A CA 1
ATOM 6077 C C . GLN A 1 771 ? 18.797 -57.921 -28.384 1.00 27.05 771 GLN A C 1
ATOM 6079 O O . GLN A 1 771 ? 19.372 -57.105 -27.669 1.00 27.05 771 GLN A O 1
ATOM 6084 N N . TRP A 1 772 ? 17.829 -58.722 -27.931 1.00 28.92 772 TRP A N 1
ATOM 6085 C CA . TRP A 1 772 ? 17.262 -58.650 -26.580 1.00 28.92 772 TRP A CA 1
ATOM 6086 C C . TRP A 1 772 ? 17.411 -59.985 -25.840 1.00 28.92 772 TRP A C 1
ATOM 6088 O O . TRP A 1 772 ? 17.025 -61.036 -26.354 1.00 28.92 772 TRP A O 1
ATOM 6098 N N . SER A 1 773 ? 17.927 -59.956 -24.608 1.00 27.36 773 SER A N 1
ATOM 6099 C CA . SER A 1 773 ? 18.002 -61.139 -23.739 1.00 27.36 773 SER A CA 1
ATOM 6100 C C . SER A 1 773 ? 16.696 -61.347 -22.967 1.00 27.36 773 SER A C 1
ATOM 6102 O O . SER A 1 773 ? 16.250 -60.467 -22.235 1.00 27.36 773 SER A O 1
ATOM 6104 N N . LYS A 1 774 ? 16.095 -62.533 -23.092 1.00 26.33 774 LYS A N 1
ATOM 6105 C CA . LYS A 1 774 ? 14.790 -62.866 -22.504 1.00 26.33 774 LYS A CA 1
ATOM 6106 C C . LYS A 1 774 ? 14.873 -63.050 -20.977 1.00 26.33 774 LYS A C 1
ATOM 6108 O O . LYS A 1 774 ? 15.364 -64.083 -20.532 1.00 26.33 774 LYS A O 1
ATOM 6113 N N . GLY A 1 775 ? 14.338 -62.106 -20.190 1.00 32.31 775 GLY A N 1
ATOM 6114 C CA . GLY A 1 775 ? 14.062 -62.334 -18.758 1.00 32.31 775 GLY A CA 1
ATOM 6115 C C . GLY A 1 775 ? 14.308 -61.197 -17.753 1.00 32.31 775 GLY A C 1
ATOM 6116 O O . GLY A 1 775 ? 14.268 -61.482 -16.559 1.00 32.31 775 GLY A O 1
ATOM 6117 N N . SER A 1 776 ? 14.562 -59.952 -18.171 1.00 29.17 776 SER A N 1
ATOM 6118 C CA . SER A 1 776 ? 14.773 -58.807 -17.262 1.00 29.17 776 SER A CA 1
ATOM 6119 C C . SER A 1 776 ? 13.758 -57.678 -17.478 1.00 29.17 776 SER A C 1
ATOM 6121 O O . SER A 1 776 ? 13.516 -57.284 -18.614 1.00 29.17 776 SER A O 1
ATOM 6123 N N . ASP A 1 777 ? 13.257 -57.078 -16.390 1.00 35.31 777 ASP A N 1
ATOM 6124 C CA . ASP A 1 777 ? 12.446 -55.834 -16.391 1.00 35.31 777 ASP A CA 1
ATOM 6125 C C . ASP A 1 777 ? 13.288 -54.566 -16.694 1.00 35.31 777 ASP A C 1
ATOM 6127 O O . ASP A 1 777 ? 12.925 -53.445 -16.336 1.00 35.31 777 ASP A O 1
ATOM 6131 N N . VAL A 1 778 ? 14.451 -54.750 -17.321 1.00 33.44 778 VAL A N 1
ATOM 6132 C CA . VAL A 1 778 ? 15.424 -53.720 -17.693 1.00 33.44 778 VAL A CA 1
ATOM 6133 C C . VAL A 1 778 ? 15.885 -54.044 -19.109 1.00 33.44 778 VAL A C 1
ATOM 6135 O O . VAL A 1 778 ? 16.287 -55.181 -19.388 1.00 33.44 778 VAL A O 1
ATOM 6138 N N . GLY A 1 779 ? 15.784 -53.059 -20.000 1.00 36.31 779 GLY A N 1
ATOM 6139 C CA . GLY A 1 779 ? 16.246 -53.170 -21.380 1.00 36.31 779 GLY A CA 1
ATOM 6140 C C . GLY A 1 779 ? 17.749 -52.928 -21.480 1.00 36.31 779 GLY A C 1
ATOM 6141 O O . GLY A 1 779 ? 18.309 -52.216 -20.649 1.00 36.31 779 GLY A O 1
ATOM 6142 N N . ALA A 1 780 ? 18.412 -53.491 -22.491 1.00 36.62 780 ALA A N 1
ATOM 6143 C CA . ALA A 1 780 ? 19.836 -53.257 -22.707 1.00 36.62 780 ALA A CA 1
ATOM 6144 C C . ALA A 1 780 ? 20.192 -53.167 -24.194 1.00 36.62 780 ALA A C 1
ATOM 6146 O O . ALA A 1 780 ? 19.650 -53.909 -25.010 1.00 36.62 780 ALA A O 1
ATOM 6147 N N . VAL A 1 781 ? 21.132 -52.280 -24.517 1.00 36.25 781 VAL A N 1
ATOM 6148 C CA . VAL A 1 781 ? 21.653 -52.032 -25.870 1.00 36.25 781 VAL A CA 1
ATOM 6149 C C . VAL A 1 781 ? 23.169 -52.221 -25.856 1.00 36.25 781 VAL A C 1
ATOM 6151 O O . VAL A 1 781 ? 23.827 -51.882 -24.872 1.00 36.25 781 VAL A O 1
ATOM 6154 N N . THR A 1 782 ? 23.732 -52.755 -26.941 1.00 35.00 782 THR A N 1
ATOM 6155 C CA . THR A 1 782 ? 25.182 -52.946 -27.094 1.00 35.00 782 THR A CA 1
ATOM 6156 C C . THR A 1 782 ? 25.708 -52.079 -28.234 1.00 35.00 782 THR A C 1
ATOM 6158 O O . THR A 1 782 ? 25.260 -52.224 -29.368 1.00 35.00 782 THR A O 1
ATOM 6161 N N . ILE A 1 783 ? 26.678 -51.209 -27.945 1.00 35.12 783 ILE A N 1
ATOM 6162 C CA . ILE A 1 783 ? 27.339 -50.306 -28.901 1.00 35.12 783 ILE A CA 1
ATOM 6163 C C . ILE A 1 783 ? 28.847 -50.566 -28.834 1.00 35.12 783 ILE A C 1
ATOM 6165 O O . ILE A 1 783 ? 29.422 -50.601 -27.749 1.00 35.12 783 ILE A O 1
ATOM 6169 N N . GLY A 1 784 ? 29.496 -50.812 -29.977 1.00 33.56 784 GLY A N 1
ATOM 6170 C CA . GLY A 1 784 ? 30.946 -51.070 -30.038 1.00 33.56 784 GLY A CA 1
ATOM 6171 C C . GLY A 1 784 ? 31.434 -52.301 -29.251 1.00 33.56 784 GLY A C 1
ATOM 6172 O O . GLY A 1 784 ? 32.625 -52.422 -28.989 1.00 33.56 784 GLY A O 1
ATOM 6173 N N . GLY A 1 785 ? 30.528 -53.200 -28.847 1.00 36.06 785 GLY A N 1
ATOM 6174 C CA . GLY A 1 785 ? 30.805 -54.329 -27.945 1.00 36.06 785 GLY A CA 1
ATOM 6175 C C . GLY A 1 785 ? 30.537 -54.049 -26.457 1.00 36.06 785 GLY A C 1
ATOM 6176 O O . GLY A 1 785 ? 30.472 -54.992 -25.670 1.00 36.06 785 GLY A O 1
ATOM 6177 N N . THR A 1 786 ? 30.306 -52.791 -26.071 1.00 33.38 786 THR A N 1
ATOM 6178 C CA . THR A 1 786 ? 29.965 -52.377 -24.699 1.00 33.38 786 THR A CA 1
ATOM 6179 C C . THR A 1 786 ? 28.449 -52.360 -24.502 1.00 33.38 786 THR A C 1
ATOM 6181 O O . THR A 1 786 ? 27.718 -51.875 -25.363 1.00 33.38 786 THR A O 1
ATOM 6184 N N . ARG A 1 787 ? 27.960 -52.891 -23.373 1.00 36.66 787 ARG A N 1
ATOM 6185 C CA . ARG A 1 787 ? 26.527 -53.007 -23.049 1.00 36.66 787 ARG A CA 1
ATOM 6186 C C . ARG A 1 787 ? 26.086 -51.939 -22.044 1.00 36.66 787 ARG A C 1
ATOM 6188 O O . ARG A 1 787 ? 26.731 -51.761 -21.016 1.00 36.66 787 ARG A O 1
ATOM 6195 N N . TYR A 1 788 ? 24.942 -51.319 -22.317 1.00 35.38 788 TYR A N 1
ATOM 6196 C CA . TYR A 1 788 ? 24.302 -50.261 -21.532 1.00 35.38 788 TYR A CA 1
ATOM 6197 C C . TYR A 1 788 ? 22.879 -50.694 -21.146 1.00 35.38 788 TYR A C 1
ATOM 6199 O O . TYR A 1 788 ? 22.249 -51.437 -21.899 1.00 35.38 788 TYR A O 1
ATOM 6207 N N . GLU A 1 789 ? 22.368 -50.255 -19.992 1.00 35.69 789 GLU A N 1
ATOM 6208 C CA . GLU A 1 789 ? 21.042 -50.636 -19.471 1.00 35.69 789 GLU A CA 1
ATOM 6209 C C . GLU A 1 789 ? 20.111 -49.423 -19.319 1.00 35.69 789 GLU A C 1
ATOM 6211 O O . GLU A 1 789 ? 20.550 -48.345 -18.928 1.00 35.69 789 GLU A O 1
ATOM 6216 N N . VAL A 1 790 ? 18.821 -49.608 -19.618 1.00 35.81 790 VAL A N 1
ATOM 6217 C CA . VAL A 1 790 ? 17.800 -48.547 -19.670 1.00 35.81 790 VAL A CA 1
ATOM 6218 C C . VAL A 1 790 ? 16.653 -48.879 -18.713 1.00 35.81 790 VAL A C 1
ATOM 6220 O O . VAL A 1 790 ? 16.047 -49.950 -18.808 1.00 35.81 790 VAL A O 1
ATOM 6223 N N . GLY A 1 791 ? 16.334 -47.955 -17.799 1.00 25.19 791 GLY A N 1
ATOM 6224 C CA . GLY A 1 791 ? 15.337 -48.163 -16.745 1.00 25.19 791 GLY A CA 1
ATOM 6225 C C . GLY A 1 791 ? 14.396 -46.976 -16.533 1.00 25.19 791 GLY A C 1
ATOM 6226 O O . GLY A 1 791 ? 14.803 -45.934 -16.031 1.00 25.19 791 GLY A O 1
ATOM 6227 N N . GLY A 1 792 ? 13.110 -47.169 -16.832 1.00 29.55 792 GLY A N 1
ATOM 6228 C CA . GLY A 1 792 ? 12.038 -46.206 -16.566 1.00 29.55 792 GLY A CA 1
ATOM 6229 C C . GLY A 1 792 ? 10.660 -46.860 -16.697 1.00 29.55 792 GLY A C 1
ATOM 6230 O O . GLY A 1 792 ? 10.467 -47.735 -17.538 1.00 29.55 792 GLY A O 1
ATOM 6231 N N . LYS A 1 793 ? 9.695 -46.468 -15.854 1.00 29.52 793 LYS A N 1
ATOM 6232 C CA . LYS A 1 793 ? 8.306 -46.957 -15.920 1.00 29.52 793 LYS A CA 1
ATOM 6233 C C . LYS A 1 793 ? 7.383 -45.877 -16.477 1.00 29.52 793 LYS A C 1
ATOM 6235 O O . LYS A 1 793 ? 7.112 -44.898 -15.788 1.00 29.52 793 LYS A O 1
ATOM 6240 N N . TYR A 1 794 ? 6.837 -46.124 -17.665 1.00 32.28 794 TYR A N 1
ATOM 6241 C CA . TYR A 1 794 ? 5.769 -45.332 -18.275 1.00 32.28 794 TYR A CA 1
ATOM 6242 C C . TYR A 1 794 ? 4.553 -46.242 -18.531 1.00 32.28 794 TYR A C 1
ATOM 6244 O O . TYR A 1 794 ? 4.739 -47.334 -19.072 1.00 32.28 794 TYR A O 1
ATOM 6252 N N . PRO A 1 795 ? 3.327 -45.857 -18.128 1.00 29.91 795 PRO A N 1
ATOM 6253 C CA . PRO A 1 795 ? 2.124 -46.616 -18.448 1.00 29.91 795 PRO A CA 1
ATOM 6254 C C . PRO A 1 795 ? 1.692 -46.371 -19.900 1.00 29.91 795 PRO A C 1
ATOM 6256 O O . PRO A 1 795 ? 1.704 -45.238 -20.377 1.00 29.91 795 PRO A O 1
ATOM 6259 N N . LEU A 1 796 ? 1.264 -47.438 -20.575 1.00 33.16 796 LEU A N 1
ATOM 6260 C CA . LEU A 1 796 ? 0.613 -47.396 -21.885 1.00 33.16 796 LEU A CA 1
ATOM 6261 C C . LEU A 1 796 ? -0.873 -47.750 -21.731 1.00 33.16 796 LEU A C 1
ATOM 6263 O O . LEU A 1 796 ? -1.252 -48.537 -20.860 1.00 33.16 796 LEU A O 1
ATOM 6267 N N . TYR A 1 797 ? -1.701 -47.194 -22.613 1.00 33.97 797 TYR A N 1
ATOM 6268 C CA . TYR A 1 797 ? -3.151 -47.392 -22.643 1.00 33.97 797 TYR A CA 1
ATOM 6269 C C . TYR A 1 797 ? -3.594 -47.831 -24.038 1.00 33.97 797 TYR A C 1
ATOM 6271 O O . TYR A 1 797 ? -2.923 -47.524 -25.025 1.00 33.97 797 TYR A O 1
ATOM 6279 N N . ARG A 1 798 ? -4.769 -48.459 -24.139 1.00 33.47 798 ARG A N 1
ATOM 6280 C CA . ARG A 1 798 ? -5.544 -48.470 -25.390 1.00 33.47 798 ARG A CA 1
ATOM 6281 C C . ARG A 1 798 ? -6.904 -47.827 -25.189 1.00 33.47 798 ARG A C 1
ATOM 6283 O O . ARG A 1 798 ? -7.510 -47.973 -24.128 1.00 33.47 798 ARG A O 1
ATOM 6290 N N . SER A 1 799 ? -7.416 -47.205 -26.241 1.00 30.23 799 SER A N 1
ATOM 6291 C CA . SER A 1 799 ? -8.848 -46.979 -26.388 1.00 30.23 799 SER A CA 1
ATOM 6292 C C . SER A 1 799 ? -9.536 -48.269 -26.845 1.00 30.23 799 SER A C 1
ATOM 6294 O O . SER A 1 799 ? -9.026 -49.022 -27.677 1.00 30.23 799 SER A O 1
ATOM 6296 N N . LYS A 1 800 ? -10.719 -48.529 -26.295 1.00 32.19 800 LYS A N 1
ATOM 6297 C CA . LYS A 1 800 ? -11.631 -49.587 -26.726 1.00 32.19 800 LYS A CA 1
ATOM 6298 C C . LYS A 1 800 ? -13.028 -48.990 -26.810 1.00 32.19 800 LYS A C 1
ATOM 6300 O O . LYS A 1 800 ? -13.521 -48.406 -25.844 1.00 32.19 800 LYS A O 1
ATOM 6305 N N . LYS A 1 801 ? -13.651 -49.114 -27.979 1.00 31.94 801 LYS A N 1
ATOM 6306 C CA . LYS A 1 801 ? -14.995 -48.591 -28.227 1.00 31.94 801 LYS A CA 1
ATOM 6307 C C . LYS A 1 801 ? -16.035 -49.638 -27.831 1.00 31.94 801 LYS A C 1
ATOM 6309 O O . LYS A 1 801 ? -15.996 -50.759 -28.334 1.00 31.94 801 LYS A O 1
ATOM 6314 N N . GLU A 1 802 ? -16.943 -49.282 -26.929 1.00 32.97 802 GLU A N 1
ATOM 6315 C CA . GLU A 1 802 ? -18.018 -50.151 -26.434 1.00 32.97 802 GLU A CA 1
ATOM 6316 C C . GLU A 1 802 ? -19.357 -49.417 -26.580 1.00 32.97 802 GLU A C 1
ATOM 6318 O O . GLU A 1 802 ? -19.832 -48.763 -25.656 1.00 32.97 802 GLU A O 1
ATOM 6323 N N . GLY A 1 803 ? -19.951 -49.504 -27.774 1.00 47.03 803 GLY A N 1
ATOM 6324 C CA . GLY A 1 803 ? -21.102 -48.683 -28.155 1.00 47.03 803 GLY A CA 1
ATOM 6325 C C . GLY A 1 803 ? -20.659 -47.304 -28.646 1.00 47.03 803 GLY A C 1
ATOM 6326 O O . GLY A 1 803 ? -19.736 -47.202 -29.458 1.00 47.03 803 GLY A O 1
ATOM 6327 N N . GLU A 1 804 ? -21.322 -46.247 -28.180 1.00 28.39 804 GLU A N 1
ATOM 6328 C CA . GLU A 1 804 ? -20.937 -44.866 -28.506 1.00 28.39 804 GLU A CA 1
ATOM 6329 C C . GLU A 1 804 ? -19.773 -44.365 -27.633 1.00 28.39 804 GLU A C 1
ATOM 6331 O O . GLU A 1 804 ? -18.939 -43.594 -28.113 1.00 28.39 804 GLU A O 1
ATOM 6336 N N . ASP A 1 805 ? -19.642 -44.888 -26.409 1.00 25.28 805 ASP A N 1
ATOM 6337 C CA . ASP A 1 805 ? -18.550 -44.567 -25.490 1.00 25.28 805 ASP A CA 1
ATOM 6338 C C . ASP A 1 805 ? -17.213 -45.215 -25.887 1.00 25.28 805 ASP A C 1
ATOM 6340 O O . ASP A 1 805 ? -17.126 -46.354 -26.363 1.00 25.28 805 ASP A O 1
ATOM 6344 N N . THR A 1 806 ? -16.131 -44.489 -25.604 1.00 31.56 806 THR A N 1
ATOM 6345 C CA . THR A 1 806 ? -14.751 -44.980 -25.708 1.00 31.56 806 THR A CA 1
ATOM 6346 C C . THR A 1 806 ? -14.146 -45.062 -24.312 1.00 31.56 806 THR A C 1
ATOM 6348 O O . THR A 1 806 ? -13.975 -44.043 -23.648 1.00 31.56 806 THR A O 1
ATOM 6351 N N . LYS A 1 807 ? -13.795 -46.271 -23.865 1.00 30.69 807 LYS A N 1
ATOM 6352 C CA . LYS A 1 807 ? -13.088 -46.487 -22.594 1.00 30.69 807 LYS A CA 1
ATOM 6353 C C . LYS A 1 807 ? -11.588 -46.598 -22.832 1.00 30.69 807 LYS A C 1
ATOM 6355 O O . LYS A 1 807 ? -11.155 -47.117 -23.861 1.00 30.69 807 LYS A O 1
ATOM 6360 N N . LEU A 1 808 ? -10.807 -46.153 -21.852 1.00 30.84 808 LEU A N 1
ATOM 6361 C CA . LEU A 1 808 ? -9.372 -46.411 -21.780 1.00 30.84 808 LEU A CA 1
ATOM 6362 C C . LEU A 1 808 ? -9.129 -47.623 -20.873 1.00 30.84 808 LEU A C 1
ATOM 6364 O O . LEU A 1 808 ? -9.574 -47.642 -19.726 1.00 30.84 808 LEU A O 1
ATOM 6368 N N . GLU A 1 809 ? -8.434 -48.632 -21.393 1.00 32.69 809 GLU A N 1
ATOM 6369 C CA . GLU A 1 809 ? -7.990 -49.810 -20.641 1.00 32.69 809 GLU A CA 1
ATOM 6370 C C . GLU A 1 809 ? -6.469 -49.724 -20.400 1.00 32.69 809 GLU A C 1
ATOM 6372 O O . GLU A 1 809 ? -5.710 -49.307 -21.282 1.00 32.69 809 GLU A O 1
ATOM 6377 N N . TRP A 1 810 ? -6.027 -50.113 -19.200 1.00 36.91 810 TRP A N 1
ATOM 6378 C CA . TRP A 1 810 ? -4.611 -50.170 -18.816 1.00 36.91 810 TRP A CA 1
ATOM 6379 C C . TRP A 1 810 ? -3.926 -51.404 -19.420 1.00 36.91 810 TRP A C 1
ATOM 6381 O O . TRP A 1 810 ? -4.500 -52.493 -19.403 1.00 36.91 810 TRP A O 1
ATOM 6391 N N . PHE A 1 811 ? -2.676 -51.267 -19.873 1.00 37.34 811 PHE A N 1
ATOM 6392 C CA . PHE A 1 811 ? -1.805 -52.418 -20.126 1.00 37.34 811 PHE A CA 1
ATOM 6393 C C . PHE A 1 811 ? -0.957 -52.728 -18.884 1.00 37.34 811 PHE A C 1
ATOM 6395 O O . PHE A 1 811 ? -0.005 -52.012 -18.578 1.00 37.34 811 PHE A O 1
ATOM 6402 N N . ASP A 1 812 ? -1.265 -53.826 -18.188 1.00 34.66 812 ASP A N 1
ATOM 6403 C CA . ASP A 1 812 ? -0.589 -54.206 -16.934 1.00 34.66 812 ASP A CA 1
ATOM 6404 C C . ASP A 1 812 ? 0.886 -54.635 -17.098 1.00 34.66 812 ASP A C 1
ATOM 6406 O O . ASP A 1 812 ? 1.596 -54.787 -16.099 1.00 34.66 812 ASP A O 1
ATOM 6410 N N . LYS A 1 813 ? 1.372 -54.873 -18.329 1.00 37.59 813 LYS A N 1
ATOM 6411 C CA . LYS A 1 813 ? 2.736 -55.374 -18.591 1.00 37.59 813 LYS A CA 1
ATOM 6412 C C . LYS A 1 813 ? 3.357 -54.803 -19.877 1.00 37.59 813 LYS A C 1
ATOM 6414 O O . LYS A 1 813 ? 2.813 -55.031 -20.953 1.00 37.59 813 LYS A O 1
ATOM 6419 N N . PRO A 1 814 ? 4.561 -54.199 -19.815 1.00 39.47 814 PRO A N 1
ATOM 6420 C CA . PRO A 1 814 ? 5.335 -53.823 -21.008 1.00 39.47 814 PRO A CA 1
ATOM 6421 C C . PRO A 1 814 ? 5.837 -55.006 -21.860 1.00 39.47 814 PRO A C 1
ATOM 6423 O O . PRO A 1 814 ? 6.310 -54.806 -22.974 1.00 39.47 814 PRO A O 1
ATOM 6426 N N . SER A 1 815 ? 5.755 -56.242 -21.352 1.00 40.97 815 SER A N 1
ATOM 6427 C CA . SER A 1 815 ? 6.375 -57.444 -21.935 1.00 40.97 815 SER A CA 1
ATOM 6428 C C . SER A 1 815 ? 5.736 -57.972 -23.230 1.00 40.97 815 SER A C 1
ATOM 6430 O O . SER A 1 815 ? 6.130 -59.038 -23.699 1.00 40.97 815 SER A O 1
ATOM 6432 N N . GLU A 1 816 ? 4.728 -57.290 -23.775 1.00 43.97 816 GLU A N 1
ATOM 6433 C CA . GLU A 1 816 ? 3.998 -57.713 -24.981 1.00 43.97 816 GLU A CA 1
ATOM 6434 C C . GLU A 1 816 ? 4.471 -56.999 -26.260 1.00 43.97 816 GLU A C 1
ATOM 6436 O O . GLU A 1 816 ? 4.129 -57.428 -27.363 1.00 43.97 816 GLU A O 1
ATOM 6441 N N . LEU A 1 817 ? 5.299 -55.951 -26.144 1.00 41.44 817 LEU A N 1
ATOM 6442 C CA . LEU A 1 817 ? 5.939 -55.315 -27.297 1.00 41.44 817 LEU A CA 1
ATOM 6443 C C . LEU A 1 817 ? 7.042 -56.234 -27.847 1.00 41.44 817 LEU A C 1
ATOM 6445 O O . LEU A 1 817 ? 8.087 -56.421 -27.227 1.00 41.44 817 LEU A O 1
ATOM 6449 N N . THR A 1 818 ? 6.805 -56.813 -29.023 1.00 43.84 818 THR A N 1
ATOM 6450 C CA . THR A 1 818 ? 7.703 -57.800 -29.649 1.00 43.84 818 THR A CA 1
ATOM 6451 C C . THR A 1 818 ? 8.708 -57.200 -30.631 1.00 43.84 818 THR A C 1
ATOM 6453 O O . THR A 1 818 ? 9.784 -57.768 -30.805 1.00 43.84 818 THR A O 1
ATOM 6456 N N . ALA A 1 819 ? 8.391 -56.066 -31.264 1.00 42.94 819 ALA A N 1
ATOM 6457 C CA . ALA A 1 819 ? 9.340 -55.299 -32.070 1.00 42.94 819 ALA A CA 1
ATOM 6458 C C . ALA A 1 819 ? 8.904 -53.834 -32.234 1.00 42.94 819 ALA A C 1
ATOM 6460 O O . ALA A 1 819 ? 7.720 -53.508 -32.145 1.00 42.94 819 ALA A O 1
ATOM 6461 N N . ILE A 1 820 ? 9.875 -52.980 -32.558 1.00 44.06 820 ILE A N 1
ATOM 6462 C CA . ILE A 1 820 ? 9.663 -51.677 -33.197 1.00 44.06 820 ILE A CA 1
ATOM 6463 C C . ILE A 1 820 ? 10.334 -51.750 -34.570 1.00 44.06 820 ILE A C 1
ATOM 6465 O O . ILE A 1 820 ? 11.418 -52.327 -34.691 1.00 44.06 820 ILE A O 1
ATOM 6469 N N . ARG A 1 821 ? 9.692 -51.215 -35.609 1.00 44.94 821 ARG A N 1
ATOM 6470 C CA . ARG A 1 821 ? 10.231 -51.153 -36.978 1.00 44.94 821 ARG A CA 1
ATOM 6471 C C . ARG A 1 821 ? 10.012 -49.761 -37.565 1.00 44.94 821 ARG A C 1
ATOM 6473 O O . ARG A 1 821 ? 9.118 -49.045 -37.123 1.00 44.94 821 ARG A O 1
ATOM 6480 N N . MET A 1 822 ? 10.807 -49.379 -38.561 1.00 38.00 822 MET A N 1
ATOM 6481 C CA . MET A 1 822 ? 10.420 -48.272 -39.440 1.00 38.00 822 MET A CA 1
ATOM 6482 C C . MET A 1 822 ? 9.266 -48.725 -40.338 1.00 38.00 822 MET A C 1
ATOM 6484 O O . MET A 1 822 ? 9.217 -49.889 -40.740 1.00 38.00 822 MET A O 1
ATOM 6488 N N . SER A 1 823 ? 8.351 -47.804 -40.634 1.00 46.59 823 SER A N 1
ATOM 6489 C CA . SER A 1 823 ? 7.332 -47.987 -41.668 1.00 46.59 823 SER A CA 1
ATOM 6490 C C . SER A 1 823 ? 7.975 -47.990 -43.057 1.00 46.59 823 SER A C 1
ATOM 6492 O O . SER A 1 823 ? 9.056 -47.436 -43.261 1.00 46.59 823 SER A O 1
ATOM 6494 N N . GLU A 1 824 ? 7.277 -48.550 -44.044 1.00 44.50 824 GLU A N 1
ATOM 6495 C CA . GLU A 1 824 ? 7.627 -48.384 -45.465 1.00 44.50 824 GLU A CA 1
ATOM 6496 C C . GLU A 1 824 ? 7.414 -46.933 -45.949 1.00 44.50 824 GLU A C 1
ATOM 6498 O O . GLU A 1 824 ? 7.878 -46.555 -47.024 1.00 44.50 824 GLU A O 1
ATOM 6503 N N . LYS A 1 825 ? 6.744 -46.094 -45.146 1.00 41.75 825 LYS A N 1
ATOM 6504 C CA . LYS A 1 825 ? 6.621 -44.652 -45.375 1.00 41.75 825 LYS A CA 1
ATOM 6505 C C . LYS A 1 825 ? 7.692 -43.856 -44.609 1.00 41.75 825 LYS A C 1
ATOM 6507 O O . LYS A 1 825 ? 7.876 -44.081 -43.410 1.00 41.75 825 LYS A O 1
ATOM 6512 N N . PRO A 1 826 ? 8.332 -42.852 -45.237 1.00 37.72 826 PRO A N 1
ATOM 6513 C CA . PRO A 1 826 ? 9.258 -41.953 -44.549 1.00 37.72 826 PRO A CA 1
ATOM 6514 C C . PRO A 1 826 ? 8.589 -41.195 -43.390 1.00 37.72 826 PRO A C 1
ATOM 6516 O O . PRO A 1 826 ? 7.563 -40.549 -43.586 1.00 37.72 826 PRO A O 1
ATOM 6519 N N . GLY A 1 827 ? 9.195 -41.230 -42.199 1.00 39.62 827 GLY A N 1
ATOM 6520 C CA . GLY A 1 827 ? 8.724 -40.477 -41.024 1.00 39.62 827 GLY A CA 1
ATOM 6521 C C . GLY A 1 827 ? 7.646 -41.167 -40.174 1.00 39.62 827 GLY A C 1
ATOM 6522 O O . GLY A 1 827 ? 7.114 -40.540 -39.258 1.00 39.62 827 GLY A O 1
ATOM 6523 N N . GLU A 1 828 ? 7.342 -42.442 -40.424 1.00 43.50 828 GLU A N 1
ATOM 6524 C CA . GLU A 1 828 ? 6.469 -43.267 -39.576 1.00 43.50 828 GLU A CA 1
ATOM 6525 C C . GLU A 1 828 ? 7.243 -44.450 -38.950 1.00 43.50 828 GLU A C 1
ATOM 6527 O O . GLU A 1 828 ? 8.153 -45.025 -39.556 1.00 43.50 828 GLU A O 1
ATOM 6532 N N . PHE A 1 829 ? 6.837 -44.861 -37.748 1.00 43.47 829 PHE A N 1
ATOM 6533 C CA . PHE A 1 829 ? 7.305 -46.067 -37.055 1.00 43.47 829 PHE A CA 1
ATOM 6534 C C . PHE A 1 829 ? 6.152 -47.056 -36.843 1.00 43.47 829 PHE A C 1
ATOM 6536 O O . PHE A 1 829 ? 4.979 -46.700 -36.923 1.00 43.47 829 PHE A O 1
ATOM 6543 N N . GLU A 1 830 ? 6.477 -48.309 -36.541 1.00 49.44 830 GLU A N 1
ATOM 6544 C CA . GLU A 1 830 ? 5.504 -49.371 -36.292 1.00 49.44 830 GLU A CA 1
ATOM 6545 C C . GLU A 1 830 ? 5.818 -50.099 -34.987 1.00 49.44 830 GLU A C 1
ATOM 6547 O O . GLU A 1 830 ? 6.906 -50.662 -34.831 1.00 49.44 830 GLU A O 1
ATOM 6552 N N . LEU A 1 831 ? 4.846 -50.148 -34.073 1.00 47.88 831 LEU A N 1
ATOM 6553 C CA . LEU A 1 831 ? 4.894 -51.022 -32.902 1.00 47.88 831 LEU A CA 1
ATOM 6554 C C . LEU A 1 831 ? 4.232 -52.361 -33.236 1.00 47.88 831 LEU A C 1
ATOM 6556 O O . LEU A 1 831 ? 3.134 -52.402 -33.794 1.00 47.88 831 LEU A O 1
ATOM 6560 N N . TRP A 1 832 ? 4.902 -53.454 -32.880 1.00 45.50 832 TRP A N 1
ATOM 6561 C CA . TRP A 1 832 ? 4.460 -54.817 -33.161 1.00 45.50 832 TRP A CA 1
ATOM 6562 C C . TRP A 1 832 ? 4.260 -55.595 -31.858 1.00 45.50 832 TRP A C 1
ATOM 6564 O O . TRP A 1 832 ? 5.219 -55.862 -31.127 1.00 45.50 832 TRP A O 1
ATOM 6574 N N . PHE A 1 833 ? 3.019 -55.999 -31.591 1.00 53.31 833 PHE A N 1
ATOM 6575 C CA . PHE A 1 833 ? 2.599 -56.786 -30.428 1.00 53.31 833 PHE A CA 1
ATOM 6576 C C . PHE A 1 833 ? 2.175 -58.183 -30.908 1.00 53.31 833 PHE A C 1
ATOM 6578 O O . PHE A 1 833 ? 1.016 -58.434 -31.248 1.00 53.31 833 PHE A O 1
ATOM 6585 N N . GLY A 1 834 ? 3.150 -59.083 -31.056 1.00 61.31 834 GLY A N 1
ATOM 6586 C CA . GLY A 1 834 ? 2.981 -60.320 -31.815 1.00 61.31 834 GLY A CA 1
ATOM 6587 C C . GLY A 1 834 ? 2.672 -60.013 -33.283 1.00 61.31 834 GLY A C 1
ATOM 6588 O O . GLY A 1 834 ? 3.421 -59.300 -33.946 1.00 61.31 834 GLY A O 1
ATOM 6589 N N . ASN A 1 835 ? 1.542 -60.519 -33.780 1.00 49.38 835 ASN A N 1
ATOM 6590 C CA . ASN A 1 835 ? 1.075 -60.252 -35.146 1.00 49.38 835 ASN A CA 1
ATOM 6591 C C . ASN A 1 835 ? 0.277 -58.935 -35.272 1.00 49.38 835 ASN A C 1
ATOM 6593 O O . ASN A 1 835 ? -0.147 -58.593 -36.375 1.00 49.38 835 ASN A O 1
ATOM 6597 N N . LEU A 1 836 ? 0.034 -58.208 -34.173 1.00 43.91 836 LEU A N 1
ATOM 6598 C CA . LEU A 1 836 ? -0.690 -56.938 -34.202 1.00 43.91 836 LEU A CA 1
ATOM 6599 C C . LEU A 1 836 ? 0.276 -55.782 -34.503 1.00 43.91 836 LEU A C 1
ATOM 6601 O O . LEU A 1 836 ? 1.130 -55.450 -33.682 1.00 43.91 836 LEU A O 1
ATOM 6605 N N . LYS A 1 837 ? 0.115 -55.166 -35.675 1.00 49.97 837 LYS A N 1
ATOM 6606 C CA . LYS A 1 837 ? 0.853 -53.983 -36.138 1.00 49.97 837 LYS A CA 1
ATOM 6607 C C . LYS A 1 837 ? 0.065 -52.711 -35.825 1.00 49.97 837 LYS A C 1
ATOM 6609 O O . LYS A 1 837 ? -1.104 -52.618 -36.194 1.00 49.97 837 LYS A O 1
ATOM 6614 N N . MET A 1 838 ? 0.717 -51.718 -35.223 1.00 42.91 838 MET A N 1
ATOM 6615 C CA . MET A 1 838 ? 0.168 -50.373 -35.031 1.00 42.91 838 MET A CA 1
ATOM 6616 C C . MET A 1 838 ? 1.143 -49.323 -35.600 1.00 42.91 838 MET A C 1
ATOM 6618 O O . MET A 1 838 ? 2.255 -49.204 -35.077 1.00 42.91 838 MET A O 1
ATOM 6622 N N . PRO A 1 839 ? 0.780 -48.594 -36.674 1.00 40.66 839 PRO A N 1
ATOM 6623 C CA . PRO A 1 839 ? 1.592 -47.498 -37.196 1.00 40.66 839 PRO A CA 1
ATOM 6624 C C . PRO A 1 839 ? 1.482 -46.262 -36.294 1.00 40.66 839 PRO A C 1
ATOM 6626 O O . PRO A 1 839 ? 0.447 -46.037 -35.666 1.00 40.66 839 PRO A O 1
ATOM 6629 N N . ILE A 1 840 ? 2.547 -45.466 -36.247 1.00 39.81 840 ILE A N 1
ATOM 6630 C CA . ILE A 1 840 ? 2.645 -44.203 -35.509 1.00 39.81 840 ILE A CA 1
ATOM 6631 C C . ILE A 1 840 ? 3.410 -43.213 -36.390 1.00 39.81 840 ILE A C 1
ATOM 6633 O O . ILE A 1 840 ? 4.577 -43.452 -36.713 1.00 39.81 840 ILE A O 1
ATOM 6637 N N . SER A 1 841 ? 2.787 -42.100 -36.776 1.00 37.50 841 SER A N 1
ATOM 6638 C CA . SER A 1 841 ? 3.511 -41.016 -37.441 1.00 37.50 841 SER A CA 1
ATOM 6639 C C . SER A 1 841 ? 4.321 -40.205 -36.433 1.00 37.50 841 SER A C 1
ATOM 6641 O O . SER A 1 841 ? 3.958 -40.064 -35.266 1.00 37.50 841 SER A O 1
ATOM 6643 N N . THR A 1 842 ? 5.405 -39.593 -36.901 1.00 36.53 842 THR A N 1
ATOM 6644 C CA . THR A 1 842 ? 6.140 -38.564 -36.144 1.00 36.53 842 THR A CA 1
ATOM 6645 C C . THR A 1 842 ? 5.284 -37.333 -35.809 1.00 36.53 842 THR A C 1
ATOM 6647 O O . THR A 1 842 ? 5.629 -36.598 -34.888 1.00 36.53 842 THR A O 1
ATOM 6650 N N . SER A 1 843 ? 4.138 -37.141 -36.477 1.00 33.72 843 SER A N 1
ATOM 6651 C CA . SER A 1 843 ? 3.094 -36.175 -36.090 1.00 33.72 843 SER A CA 1
ATOM 6652 C C . SER A 1 843 ? 2.232 -36.602 -34.896 1.00 33.72 843 SER A C 1
ATOM 6654 O O . SER A 1 843 ? 1.566 -35.755 -34.306 1.00 33.72 843 SER A O 1
ATOM 6656 N N . ASP A 1 844 ? 2.220 -37.890 -34.545 1.00 30.48 844 ASP A N 1
ATOM 6657 C CA . ASP A 1 844 ? 1.220 -38.477 -33.639 1.00 30.48 844 ASP A CA 1
ATOM 6658 C C . ASP A 1 844 ? 1.743 -38.633 -32.202 1.00 30.48 844 ASP A C 1
ATOM 6660 O O . ASP A 1 844 ? 1.037 -39.130 -31.322 1.00 30.48 844 ASP A O 1
ATOM 6664 N N . VAL A 1 845 ? 2.972 -38.171 -31.932 1.00 29.19 845 VAL A N 1
ATOM 6665 C CA . VAL A 1 845 ? 3.539 -38.063 -30.578 1.00 29.19 845 VAL A CA 1
ATOM 6666 C C . VAL A 1 845 ? 2.928 -36.849 -29.867 1.00 29.19 845 VAL A C 1
ATOM 6668 O O . VAL A 1 845 ? 3.579 -35.841 -29.589 1.00 29.19 845 VAL A O 1
ATOM 6671 N N . LEU A 1 846 ? 1.630 -36.946 -29.586 1.00 23.81 846 LEU A N 1
ATOM 6672 C CA . LEU A 1 846 ? 0.887 -35.973 -28.799 1.00 23.81 846 LEU A CA 1
ATOM 6673 C C . LEU A 1 846 ? 1.293 -36.076 -27.324 1.00 23.81 846 LEU A C 1
ATOM 6675 O O . LEU A 1 846 ? 0.834 -36.952 -26.590 1.00 23.81 846 LEU A O 1
ATOM 6679 N N . VAL A 1 847 ? 2.112 -35.127 -26.870 1.00 26.45 847 VAL A N 1
ATOM 6680 C CA . VAL A 1 847 ? 2.134 -34.746 -25.453 1.00 26.45 847 VAL A CA 1
ATOM 6681 C C . VAL A 1 847 ? 0.823 -34.010 -25.186 1.00 26.45 847 VAL A C 1
ATOM 6683 O O . VAL A 1 847 ? 0.672 -32.847 -25.562 1.00 26.45 847 VAL A O 1
ATOM 6686 N N . ASP A 1 848 ? -0.148 -34.720 -24.613 1.00 25.27 848 ASP A N 1
ATOM 6687 C CA . ASP A 1 848 ? -1.509 -34.209 -24.464 1.00 25.27 848 ASP A CA 1
ATOM 6688 C C . ASP A 1 848 ? -1.550 -32.930 -23.610 1.00 25.27 848 ASP A C 1
ATOM 6690 O O . ASP A 1 848 ? -0.983 -32.848 -22.517 1.00 25.27 848 ASP A O 1
ATOM 6694 N N . THR A 1 849 ? -2.235 -31.921 -24.141 1.00 25.53 849 THR A N 1
ATOM 6695 C CA . THR A 1 849 ? -2.557 -30.661 -23.472 1.00 25.53 849 THR A CA 1
ATOM 6696 C C . THR A 1 849 ? -4.021 -30.330 -23.783 1.00 25.53 849 THR A C 1
ATOM 6698 O O . THR A 1 849 ? -4.344 -29.975 -24.920 1.00 25.53 849 THR A O 1
ATOM 6701 N N . PRO A 1 850 ? -4.942 -30.439 -22.807 1.00 28.67 850 PRO A N 1
ATOM 6702 C CA . PRO A 1 850 ? -6.369 -30.394 -23.099 1.00 28.67 850 PRO A CA 1
ATOM 6703 C C . PRO A 1 850 ? -6.861 -28.968 -23.387 1.00 28.67 850 PRO A C 1
ATOM 6705 O O . PRO A 1 850 ? -7.108 -28.178 -22.477 1.00 28.67 850 PRO A O 1
ATOM 6708 N N . GLN A 1 851 ? -7.095 -28.659 -24.664 1.00 27.31 851 GLN A N 1
ATOM 6709 C CA . GLN A 1 851 ? -8.117 -27.692 -25.082 1.00 27.31 851 GLN A CA 1
ATOM 6710 C C . GLN A 1 851 ? -8.975 -28.304 -26.196 1.00 27.31 851 GLN A C 1
ATOM 6712 O O . GLN A 1 851 ? -8.505 -28.507 -27.316 1.00 27.31 851 GLN A O 1
ATOM 6717 N N . GLU A 1 852 ? -10.259 -28.534 -25.914 1.00 26.70 852 GLU A N 1
ATOM 6718 C CA . GLU A 1 852 ? -11.239 -28.882 -26.944 1.00 26.70 852 GLU A CA 1
ATOM 6719 C C . GLU A 1 852 ? -11.317 -27.778 -28.013 1.00 26.70 852 GLU A C 1
ATOM 6721 O O . GLU A 1 852 ? -11.792 -26.669 -27.754 1.00 26.70 852 GLU A O 1
ATOM 6726 N N . LYS A 1 853 ? -10.952 -28.095 -29.259 1.00 25.97 853 LYS A N 1
ATOM 6727 C CA . LYS A 1 853 ? -11.476 -27.376 -30.425 1.00 25.97 853 LYS A CA 1
ATOM 6728 C C . LYS A 1 853 ? -12.624 -28.174 -31.025 1.00 25.97 853 LYS A C 1
ATOM 6730 O O . LYS A 1 853 ? -12.410 -29.067 -31.840 1.00 25.97 853 LYS A O 1
ATOM 6735 N N . ARG A 1 854 ? -13.856 -27.793 -30.675 1.00 24.95 854 ARG A N 1
ATOM 6736 C CA . ARG A 1 854 ? -15.044 -28.173 -31.450 1.00 24.95 854 ARG A CA 1
ATOM 6737 C C . ARG A 1 854 ? -14.937 -27.573 -32.853 1.00 24.95 854 ARG A C 1
ATOM 6739 O O . ARG A 1 854 ? -15.264 -26.406 -33.058 1.00 24.95 854 ARG A O 1
ATOM 6746 N N . VAL A 1 855 ? -14.483 -28.367 -33.818 1.00 25.89 855 VAL A N 1
ATOM 6747 C CA . VAL A 1 855 ? -14.641 -28.048 -35.240 1.00 25.89 855 VAL A CA 1
ATOM 6748 C C . VAL A 1 855 ? -16.092 -28.348 -35.603 1.00 25.89 855 VAL A C 1
ATOM 6750 O O . VAL A 1 855 ? -16.477 -29.506 -35.730 1.00 25.89 855 VAL A O 1
ATOM 6753 N N . GLY A 1 856 ? -16.912 -27.304 -35.719 1.00 23.23 856 GLY A N 1
ATOM 6754 C CA . GLY A 1 856 ? -18.286 -27.445 -36.188 1.00 23.23 856 GLY A CA 1
ATOM 6755 C C . GLY A 1 856 ? -18.309 -27.749 -37.683 1.00 23.23 856 GLY A C 1
ATOM 6756 O O . GLY A 1 856 ? -18.085 -26.853 -38.493 1.00 23.23 856 GLY A O 1
ATOM 6757 N N . THR A 1 857 ? -18.587 -28.997 -38.053 1.00 27.16 857 THR A N 1
ATOM 6758 C CA . THR A 1 857 ? -18.953 -29.357 -39.425 1.00 27.16 857 THR A CA 1
ATOM 6759 C C . THR A 1 857 ? -20.395 -28.940 -39.699 1.00 27.16 857 THR A C 1
ATOM 6761 O O . THR A 1 857 ? -21.307 -29.232 -38.927 1.00 27.16 857 THR A O 1
ATOM 6764 N N . SER A 1 858 ? -20.608 -28.233 -40.805 1.00 25.42 858 SER A N 1
ATOM 6765 C CA . SER A 1 858 ? -21.932 -27.798 -41.237 1.00 25.42 858 SER A CA 1
ATOM 6766 C C . SER A 1 858 ? -22.735 -28.968 -41.806 1.00 25.42 858 SER A C 1
ATOM 6768 O O . SER A 1 858 ? -22.297 -29.637 -42.739 1.00 25.42 858 SER A O 1
ATOM 6770 N N . PHE A 1 859 ? -23.952 -29.164 -41.296 1.00 25.31 859 PHE A N 1
ATOM 6771 C CA . PHE A 1 859 ? -24.979 -29.955 -41.969 1.00 25.31 859 PHE A CA 1
ATOM 6772 C C . PHE A 1 859 ? -26.183 -29.077 -42.279 1.00 25.31 859 PHE A C 1
ATOM 6774 O O . PHE A 1 859 ? -26.777 -28.461 -41.398 1.00 25.31 859 PHE A O 1
ATOM 6781 N N . ASN A 1 860 ? -26.510 -29.014 -43.566 1.00 28.92 860 ASN A N 1
ATOM 6782 C CA . ASN A 1 860 ? -27.657 -28.292 -44.087 1.00 28.92 860 ASN A CA 1
ATOM 6783 C C . ASN A 1 860 ? -28.850 -29.255 -44.121 1.00 28.92 860 ASN A C 1
ATOM 6785 O O . ASN A 1 860 ? -28.835 -30.202 -44.907 1.00 28.92 860 ASN A O 1
ATOM 6789 N N . GLN A 1 861 ? -29.884 -29.009 -43.318 1.00 26.42 861 GLN A N 1
ATOM 6790 C CA . GLN A 1 861 ? -31.226 -29.531 -43.579 1.00 26.42 861 GLN A CA 1
ATOM 6791 C C . GLN A 1 861 ? -32.269 -28.635 -42.906 1.00 26.42 861 GLN A C 1
ATOM 6793 O O . GLN A 1 861 ? -32.262 -28.463 -41.691 1.00 26.42 861 GLN A O 1
ATOM 6798 N N . GLY A 1 862 ? -33.150 -28.044 -43.714 1.00 25.03 862 GLY A N 1
ATOM 6799 C CA . GLY A 1 862 ? -34.405 -27.466 -43.237 1.00 25.03 862 GLY A CA 1
ATOM 6800 C C . GLY A 1 862 ? -35.493 -28.541 -43.216 1.00 25.03 862 GLY A C 1
ATOM 6801 O O . GLY A 1 862 ? -35.456 -29.458 -44.037 1.00 25.03 862 GLY A O 1
ATOM 6802 N N . GLY A 1 863 ? -36.447 -28.428 -42.292 1.00 25.55 863 GLY A N 1
ATOM 6803 C CA . GLY A 1 863 ? -37.495 -29.433 -42.092 1.00 25.55 863 GLY A CA 1
ATOM 6804 C C . GLY A 1 863 ? -38.464 -29.053 -40.974 1.00 25.55 863 GLY A C 1
ATOM 6805 O O . GLY A 1 863 ? -38.339 -29.567 -39.876 1.00 25.55 863 GLY A O 1
ATOM 6806 N N . GLU A 1 864 ? -39.344 -28.103 -41.297 1.00 29.33 864 GLU A N 1
ATOM 6807 C CA . GLU A 1 864 ? -40.689 -27.793 -40.763 1.00 29.33 864 GLU A CA 1
ATOM 6808 C C . GLU A 1 864 ? -41.151 -28.218 -39.340 1.00 29.33 864 GLU A C 1
ATOM 6810 O O . GLU A 1 864 ? -41.058 -29.376 -38.950 1.00 29.33 864 GLU A O 1
ATOM 6815 N N . GLN A 1 865 ? -41.864 -27.263 -38.709 1.00 31.31 865 GLN A N 1
ATOM 6816 C CA . GLN A 1 865 ? -42.732 -27.329 -37.506 1.00 31.31 865 GLN A CA 1
ATOM 6817 C C . GLN A 1 865 ? -42.043 -27.446 -36.135 1.00 31.31 865 GLN A C 1
ATOM 6819 O O . GLN A 1 865 ? -41.924 -28.561 -35.587 1.00 31.31 865 GLN A O 1
#

Sequence (865 aa):
MGWHRRDGTGTRGRNTSKAKYKGQLISRLPDVGDGRQRVTQSAYYRNGQAKTVTDAKGQIVESSYDRADRVVQTRHQHADGSLEEIRTFAYNKVGKPTRVTDLNGATEYVYDELYRVVEERRQPGTADVPPAPSPYSVQSRYDANGNRTKCIYPDTAGIAGTGRVLVSFYDRLNRLTRMEDHGPQASLPAPAVTQYSYDANGNRLSLSLPNGVVDRYEYDSLNRVTAHSSRKGEALIYDCEYRYDLVGNRLRIDETLADADLPGNPKVRHLRYAYDQQYRLVLETWAAGNIRPPRPRPDGADGRGPDAPSGVDAETRSYTFDRAGNRLTMVVERPGATETIRYRYDDLNRLLSSRRVSTDSAAPPEETGYSHDINGNRQTKTVGGVTAHYTWDVNDRLVAVDRNGRQVFAASYDYRTRRLSKSERQEDGSLKTTVFRYDQGDSFQEFEGEAKKVEFVRGSGMGGGIGSILYSERAQIDGGVEYFHFNAVGHTVATSNASGTVQSSNLYEAYGGIVLSTGSSENNRLANTKERDFSIGLDNHGFRYFDPEVGRYVNPDPLGYKDGPNTYLFTNNNPINHVDPLGLETRRHHLLALDRDTGALRKEFERALKGSQLGIHDFCVDIEKGAHDALHGNRGGEWLKEWREFMFDKNGKSLNRGEADVYKKLHQMANANGIDLSKMINYNTGAATFEKYAGRLKEIGWRAVSSGKYAQYLRKAGKAGKFLGAAGTLYTAGRWILGPNEAFAEEMDLPAGTKIEDTWDSIKRGEFGLQWSKGSDVGAVTIGGTRYEVGGKYPLYRSKKEGEDTKLEWFDKPSELTAIRMSEKPGEFELWFGNLKMPISTSDVLVDTPQEKRVGTSFNQGGEQ

Foldseek 3Di:
DDDDDDDPPPPGDPQQPQDPDPQKGWGWDDDQPPPQTFIWIFGADPVGHTQWIQGSQQKIWGFDADPVRATQWIWTAGNVRHTPWIKGFDADPVRDTQWIAIQQFIWGFDADPVRDGQKIKTDGHPDPPPPQAHIWMKGFDDDPVGATQKIKGDAQLPPPLQIKIKGFDADPVRHTAKIWIPGSDPPDPGTQIWGWDDDPQQFTQWIAGSLGWIKGFDADPVLATQWIFIANVPHGAKIWGFDADPVGATQWIFIWGAFQQDGPQIQTWIWGFDADPLRFTFKIWIAWDDPPDDDADPVRDDPDDPDNDTRAFTKMWGFDADPQGATQWIWIDTVVKIKIWGWDATPLRATAKIWIDMPVDPDDIWMWGWDADSQGFTQWIATPNWIKGFDAGSLRHTAFIDTPNHTQKGFDADPQLHTQKMWGQDPVRDTFIWGFDDDPQETAWIDGRSDTAKGFDFDFAPALQQQTGQWIQGPPDVQRIKGFDADLLRFRQWIAHSNRRTQKGFDADLLFDTSDIHHDDPDQLGGSRFGARPSVQWTQLRSFIAHSVSSWTRGFAPVACPQHVRRIHALSNRSSQWHDSHSHHIDGRSSNGCPDDPPPVVVVVVVVVVPDPVVVPVVVVLVLVLLVVVDPDDVSVVLVVVLQVVQAPPVSHGDDDDPVVNVVVVVVSCVVVVHDPVVSVVPDDDPVVVVVVVVVCVVVPDDDPDDDDDDDDDDDDDDDDDDDDDDDDDDDDDDDDDDDDDDDPPPDDDDPPDDPVVVVVVVVVVPDDFDFDPDDPWTWGADPNDIDIHDDDDWDWDWDDDDPDIDIDTDPDPVQFPDKAADPDPQKIWTDRDPDIDIDGPVRPDPDDDDDDPPDDDDDDDDDD

pLDDT: mean 70.65, std 27.95, range [19.52, 98.75]

Secondary structure (DSSP, 8-state):
----PPPTT-----TT----BTTEEEEEPPP-SSS---EEEEEE-TTS-EEEEE-SSS-EEEEEE-TTS-EEEEEEE-TTS-EEEEEEEEE-TTS-EEEEEETTEEEEEEE-TT--EEEEEEEEPSSS-S-PPPPEEEEEE--SSS---EEEEPPGGG-TT--EEEEEEE-TTS-EEEEEEE-S-TT-SS-EEEEEEE-SSS-EEEEE-TTSEEEEEEE-TTS-EEEEEEEETTEEEEEEEEEE-SSS-EEEEEEEE--SSSTT--EEEEEEEEE-TT--EEEEEEE-S--SPPPPPTT------S--------EEEEEEE-TT--EEEEEEEETTEEEEEEEEE-TT--EEEEEEEESS--SPPEEEEEEE-SSS-EEEEEETTEEEEEEE-TTS-EEEEEETTEEEEEEEE-TTS-EEEEEEE-TTS-EEEEEEEEETTEEEEEEETTEEEEEEEE-S-SBTTBTTEEEEEETTSTTSEEEEEE-TT--EEEEEETTS-EEEEEEE-TTS-EEEEEE-----B-GGG-EEETTTTEEE-SSSEEETTTTEESS--TT-TTS-S-TTBSGGG-TTTEE-SSSS--EE---S---S-HHHHHHHHHHHTTTSTHHHHHHHHHHHHHHHHH--STTHHHHHHHHHHHHB-TTSPBP---HHHHHHHHHHHHHHHT--HHHHHTTT--THHHHHHHHHHHHTT------S----S--------------------------S---S-TT----TT--HHHHHHHHTTT-------TT-SSEEEEETTEEEEE------EEEEEETTEEEEEE-S-GGG--EEEE-SSTTEEEEEETTEEEEEETT----------------------

Radius of gyration: 34.11 Å; chains: 1; bounding box: 89×95×91 Å